Protein AF-A0A812Y2G3-F1 (afdb_monomer)

Secondary structure (DSSP, 8-state):
---------------------------------PPPS-PPPHHHHHHHHHHHTT--S-S-EEEE-------EEP-EETTEEPPEEEEEEETTEEEEEEEEE---S-TT-SEE-----GGGPEEE----SEEEEEEEETTS-EEEEEEEETT-TTTTS-EEEEEBSSTT-SS-SEEEEEEEEEPPPP----PPPP---------------------------------------PPPP----PPPPPPPPPPTT-----SEEEEEEEEEEEEEP-TT-EEEEEEEETTEEEEE---EEPPTT-SEEEEE-GGGGEEEEE---SEEEEEEEETTS-EEEEEEEETT-TTTTS-EEEEEE-TTSSEEEEEEEEEEEE-----------------------------------------------PPPPPPPPPP-HHHHHHTT-------B---EEEEE-SSS-EEEEEE---TT----EEEEE-TT-EEEE---SBS--EEEEEETTTEEEEEETT-EEEEEEPTT--TT-TT-EEEEEEEPPPPP---TTTT-TT-EEEEPP-GGGHHHHHHHHHHHHHTTGGG-TT-EEEEETHHHHHHHHHHHT--THHHHHHHHHHHHHHHH-GGGGGGHHHHHHHHHHTT--TTGGGSHHHHTT-EEEEEEEE---STTHHHHHHHH-EEEEE---SSHHHHHHHHHHHT--GGG---EEEE-TT--EEEEEEGGGT-SS--SSSS-EEE--S-GGG-TTS-S-SPPSB--SS---GGGGTS---HHHHHHHHHHHHHHHHHHHHHHHHHHHHHHHHHHTT-------PPP-----S----HHHHHHHHHS--SHHHHHTHHHHTGGGSPPEEEEEEEEEEEEEEE-TTS-EE-----S-TT-EEEEEEESSEEEEE--TT-------THHHHHHHHHHHHTT----S-----SSGGGTTTT-SEEEEEGGGEEEEEE-TT-TT--SS-GGGEEEEEESSEEEEEE-SSHHHHHHHHHHHHHHHHHHHTT-HHHHHHGGGS-----

Sequence (1039 aa):
MASNMTLPGGSLRSNQGPGPSFAGSGHLRSLSGLPSDGEESPEAMAHWQTMVDSGWITDQVQASEAVSHFRLPREFRDGRPLRYNLLASDEEKVLGKLEKLGGKAPAQEKKETFSLSEEGMLRLATRSVGILIELQYEDGRRIARCSLSRMDPRSAKPNTYSCWENEGSDVPICGVELTIFEGAQELEKTTLPEKAAASSSSSPRGPPADFPPGAGQSQSQPRREPTSQDISFDPPPLARSGVPPPPPLPTPGMPALGREVAVKVSRLLDVPSRPQKNYVVRVLDSLGQLAATPEVPSEASAAASTVHLGPEGDLALRTESPLLTLRVEFSDGLLIGSCQIYRPDPRSEKMSQYLLTDAAGGSADCGVELQVLEAVKASRHMGGNLPAGSRVVEHPAAASATVTARSDTFGWAWMGCSSSNGLAPAKPVKPVTGLRKHAGVHDLRRCHHGGVQLQNHTKDDLQVRFAEPNLLGGSLQVLELPAGESLTFDPGESWNFDFHLSVNEKLRAHVVRGGSYIVKRSDGATAADTASLSLETLSLPTRETSDKLANLKGLSFSFSASGWLVIYQLGVAECLQNHGIAKNPYARVSGASGGALAACIMMYGADPRKPLEVLLQSAQILHARPEKAFLLRKFVLKAMQEILQDGSFQHPVFESRRLEIGVSSTQNKGPGRFINMMLNGREHRLKNFSSTADVAVALLASSTCGISGLPFTFHDEDGEERQVADGAFKNFLPTLDENSITVKPFCAGVDVLKLTGQRADIGPSEFVPGSFGVFPPPRTLLQHLYELGYRDTETWLQLHLEERLKDVAKTESASEAAEADLPPVAFSCENDGMLWHKEVLQRVPVKWADMLNSRNFLADKTPQIRRQGMLELSDLSFVGPDGQTAEAAPWEVTGVARWMVLTELDMRWQESEKEHADPSHDEDQQRVEWMIQELQVPSASAGSKQGSQEAFLRRLTCGRVHLSWISDAYIDEYCRRCSVDTPERHFVVSTVNYSLTLRAASHEDAIAWTTALQDAIAETRDYDPEAKSKSKGSTIDKE

Nearest PDB structures (foldseek):
  3m7f-assembly1_B  TM=6.420E-01  e=1.144E-03  Mus musculus
  2lul-assembly1_A  TM=6.593E-01  e=5.193E-02  Homo sapiens
  2wxl-assembly1_A  TM=4.213E-01  e=1.092E-01  Mus musculus
  8viy-assembly1_A  TM=3.555E-01  e=3.959E-01  Homo sapiens
  6iic-assembly1_A  TM=1.538E-01  e=3.681E+00  Mud crab virus

Radius of gyration: 40.02 Å; Cα contacts (8 Å, |Δi|>4): 1739; chains: 1; bounding box: 131×88×137 Å

pLDDT: mean 71.49, std 24.38, range [22.11, 98.38]

Solvent-accessible surface area (backbone atoms only — not comparable to full-atom values): 62118 Å² total; per-residue (Å²): 140,86,80,83,88,84,87,89,85,89,83,90,84,88,84,89,82,86,86,86,87,85,89,85,89,82,78,94,72,90,77,92,76,80,83,79,87,88,81,80,63,71,64,60,57,52,53,50,48,61,60,63,69,72,69,90,77,75,67,41,40,37,36,46,85,48,77,87,90,48,62,41,85,61,53,69,57,98,90,37,62,57,25,30,24,45,36,32,24,41,102,88,44,82,51,38,75,49,73,68,41,74,66,80,78,66,93,86,54,67,48,52,68,75,79,64,62,88,91,58,55,50,64,32,72,57,85,65,59,50,42,34,40,38,37,22,37,67,87,67,51,76,61,29,35,36,79,40,55,74,83,44,86,64,31,80,39,66,36,78,43,64,16,16,76,48,96,89,55,95,62,64,72,41,58,51,55,39,17,46,44,78,58,80,84,82,78,76,85,77,82,80,85,91,86,86,90,87,90,82,90,84,90,92,87,86,89,84,86,82,88,88,91,86,87,90,87,86,86,85,87,86,90,87,86,89,88,86,83,88,81,91,75,86,81,80,81,85,77,75,82,81,74,78,80,78,79,81,76,87,62,94,83,68,79,84,74,42,54,40,37,34,41,36,34,50,31,39,34,45,39,72,46,46,81,99,39,25,38,30,46,34,37,26,44,94,89,44,81,63,44,64,38,67,78,41,83,44,67,80,83,47,76,47,42,70,45,76,41,63,77,59,23,58,43,73,38,76,48,78,64,61,48,37,37,42,36,37,23,35,70,87,67,52,74,57,23,31,39,80,46,50,66,89,38,80,59,34,69,34,84,35,81,42,69,21,24,27,98,87,70,46,79,41,80,25,32,37,30,29,26,41,43,69,52,72,80,75,76,93,81,85,83,81,89,86,85,92,83,86,82,90,87,82,89,88,92,77,88,85,89,86,89,86,86,87,81,88,81,86,90,79,88,89,87,87,86,86,88,87,81,89,80,77,86,83,78,86,80,81,80,82,62,64,63,40,57,57,30,57,30,56,76,74,89,53,71,38,74,63,30,31,37,42,32,30,70,37,92,53,69,38,49,36,31,42,26,42,72,52,96,82,65,44,78,72,48,78,45,82,42,48,50,68,39,72,44,72,54,61,79,54,80,32,75,66,57,45,28,36,38,30,40,70,84,63,36,72,48,63,48,42,40,50,17,30,32,38,37,35,64,45,89,90,60,54,97,82,47,76,80,39,54,42,79,47,79,76,40,68,49,82,77,79,68,46,66,83,41,29,80,46,73,80,39,36,36,14,19,16,38,30,50,54,33,23,44,20,43,30,17,32,23,47,39,44,39,36,24,20,39,33,48,18,39,50,45,35,36,23,6,3,15,29,14,25,50,24,47,48,37,23,46,69,62,46,71,46,65,54,33,45,52,50,50,47,52,48,40,52,52,30,76,77,35,65,85,51,51,51,38,41,48,46,50,56,51,53,29,42,62,68,66,56,29,39,53,51,34,71,32,55,44,40,68,68,48,23,44,32,40,28,23,19,31,30,77,67,84,59,90,62,44,70,62,45,36,57,72,71,30,38,69,42,70,50,37,80,57,96,36,33,29,48,53,53,47,49,45,52,30,8,44,18,52,67,62,25,29,66,68,46,73,43,66,50,96,88,64,48,74,29,38,32,19,19,2,52,65,58,36,31,57,38,62,86,57,96,75,34,47,28,38,30,69,54,32,63,45,69,49,89,75,65,70,70,66,74,79,49,76,33,43,46,58,51,92,49,66,70,63,33,30,80,48,63,65,61,64,55,56,46,55,46,37,20,54,50,24,23,49,38,38,52,52,41,55,75,74,42,44,74,58,52,54,57,49,42,56,53,54,49,76,75,40,91,78,71,77,75,88,46,71,74,61,78,79,79,72,92,40,86,45,67,60,35,55,61,53,32,65,35,66,43,65,56,49,64,73,43,43,79,45,49,88,49,46,54,74,80,41,61,68,57,72,71,44,70,49,62,36,25,42,63,46,75,38,44,33,37,97,84,70,47,65,53,85,55,78,85,71,93,64,60,75,60,60,26,42,33,40,31,34,70,55,32,41,33,39,33,54,66,87,85,74,82,76,79,99,81,66,78,72,56,59,63,49,52,61,56,53,62,63,68,75,74,63,76,88,77,73,95,73,89,76,91,85,72,73,91,60,71,82,80,73,70,57,54,52,76,47,52,36,88,53,42,72,47,49,42,73,34,87,70,47,87,81,60,87,71,87,66,43,58,19,27,24,35,43,27,35,79,54,38,35,37,32,36,32,34,89,36,42,71,49,20,51,56,48,29,51,50,48,44,54,36,33,50,59,55,60,75,59,45,67,62,61,63,55,61,62,73,72,73,82,90,79,90,133

Foldseek 3Di:
DDDDDDDDDDDDDDDDDDDDDDDDDDDDDDDDDDDPDDDDDVVVVVVVVVVVVPDDDDFKKKKDDDDDDKWAFWDDDPNFTFFKKKWKDDPPDTFWIDPRHDGDDDPVRRTDDDGDPPSPMTMGGDPDQKIKIWMATNVRHTRWIFIDGPPPPVQQDWDWTFTPSDPPDPDGNIIDTIHMDDDDDDDDPDDDDDDDDDDDDDDDDDDDDDDDDDDDDDDDDDDDDDDDDDDDDDDDDDDDDDDPDDPDDDDPPDDQFAQKKKKAWFKKFFFAADPPWFKKKWKAAPVGTFDIFPGHDGDPPDRTDIGGCPCSRTDIGGDRGQKMKMFIAIPVRHTLFIDIDRNPPPQQQDFHKDFGAHPVRHGSVIIITIHMDTPDPDDPDDDDDDDDDDDDDDDDDDDDDDDDDDDDDDDDDDDDDDDDDDDDDDDDDDDDPPVCVLLQQDQPPFWDFAWEKEFEQEQAKKFKWWWAPPPVIHDIDTDIAGHGGMDTGTPDGDSGQKTWIAIPNQDTFITGGQWHKYKDFDPPDDPVPPNRIDIDTPDDHDQQAACQQQEAAPAEAWEFQFALLLLLLLLLLVLCVSNRNLQYLHYAYEYFASRLVSRLCSNLSHNSVQLLVLSLVVQVVCVVPVLCLLQLLVSLLNSCLRRDFKCSCVFLCQVVQRYWYKKWKDLDPDPPVVVCSLPPTEIDTARHDPTSLRSSLSNSLRNADDSPADWAWDQGPVRRTITIHHNLSHDRIDGPDPLYQYADARRPSVPPPCSNPDDGLQYASDHDDSCCSSRPDHSSVSVVSSNRSNVSSVSSCVPPVVVSSVVSVVVCVVPVPRDDRGDGRDDDDPGRDDLSSVVNVQRDPSDRVCRVVNVCSNVVRDFDFLDKDKKWFAFKWWQDLVRDTDPDPGQPRGDQIWIWTDTLWKIKTARDPPDDDDPDDPPVVVVVVVVVVVVPDDDDDDDDDDDPPNCPPVDCRMDMDTLLQFPAKAQCPCPPPCPDDPSLQWMWTDGSTMIIIMGDPGNVRSVSVRVSSHVSSVVVVVPPVVVVVVVVVPDPDDD

Mean predicted aligned error: 20.62 Å

Structure (mmCIF, N/CA/C/O backbone):
data_AF-A0A812Y2G3-F1
#
_entry.id   AF-A0A812Y2G3-F1
#
loop_
_atom_site.group_PDB
_atom_site.id
_atom_site.type_symbol
_atom_site.label_atom_id
_atom_site.label_alt_id
_atom_site.label_comp_id
_atom_site.label_asym_id
_atom_site.label_entity_id
_atom_site.label_seq_id
_atom_site.pdbx_PDB_ins_code
_atom_site.Cartn_x
_atom_site.Cartn_y
_atom_site.Cartn_z
_atom_site.occupancy
_atom_site.B_iso_or_equiv
_atom_site.auth_seq_id
_atom_site.auth_comp_id
_atom_site.auth_asym_id
_atom_site.auth_atom_id
_atom_site.pdbx_PDB_model_num
ATOM 1 N N . MET A 1 1 ? 66.553 4.501 -50.696 1.00 28.11 1 MET A N 1
ATOM 2 C CA . MET A 1 1 ? 67.017 5.139 -49.443 1.00 28.11 1 MET A CA 1
ATOM 3 C C . MET A 1 1 ? 65.821 5.166 -48.487 1.00 28.11 1 MET A C 1
ATOM 5 O O . MET A 1 1 ? 64.801 5.648 -48.950 1.00 28.11 1 MET A O 1
ATOM 9 N N . ALA A 1 2 ? 65.807 4.699 -47.231 1.00 25.72 2 ALA A N 1
ATOM 10 C CA . ALA A 1 2 ? 66.611 3.717 -46.469 1.00 25.72 2 ALA A CA 1
ATOM 11 C C . ALA A 1 2 ? 65.936 3.497 -45.074 1.00 25.72 2 ALA A C 1
ATOM 13 O O . ALA A 1 2 ? 65.321 4.442 -44.596 1.00 25.72 2 ALA A O 1
ATOM 14 N N . SER A 1 3 ? 66.018 2.381 -44.327 1.00 26.11 3 SER A N 1
ATOM 15 C CA . SER A 1 3 ? 66.330 0.965 -44.632 1.00 26.11 3 SER A CA 1
ATOM 16 C C . SER A 1 3 ? 65.975 0.038 -43.434 1.00 26.11 3 SER A C 1
ATOM 18 O O . SER A 1 3 ? 66.419 0.309 -42.330 1.00 26.11 3 SER A O 1
ATOM 20 N N . ASN A 1 4 ? 65.314 -1.099 -43.706 1.00 28.75 4 ASN A N 1
ATOM 21 C CA . ASN A 1 4 ? 65.463 -2.439 -43.077 1.00 28.75 4 ASN A CA 1
ATOM 22 C C . ASN A 1 4 ? 65.280 -2.738 -41.556 1.00 28.75 4 ASN A C 1
ATOM 24 O O . ASN A 1 4 ? 66.060 -2.275 -40.739 1.00 28.75 4 ASN A O 1
ATOM 28 N N . MET A 1 5 ? 64.431 -3.763 -41.295 1.00 27.11 5 MET A N 1
ATOM 29 C CA . MET A 1 5 ? 64.665 -5.013 -40.499 1.00 27.11 5 MET A CA 1
ATOM 30 C C . MET A 1 5 ? 64.991 -4.928 -38.971 1.00 27.11 5 MET A C 1
ATOM 32 O O . MET A 1 5 ? 65.510 -3.934 -38.497 1.00 27.11 5 MET A O 1
ATOM 36 N N . THR A 1 6 ? 64.727 -5.926 -38.098 1.00 26.45 6 THR A N 1
ATOM 37 C CA . THR A 1 6 ? 64.515 -7.394 -38.267 1.00 26.45 6 THR A CA 1
ATOM 38 C C . THR A 1 6 ? 63.736 -8.034 -37.084 1.00 26.45 6 THR A C 1
ATOM 40 O O . THR A 1 6 ? 63.792 -7.518 -35.972 1.00 26.45 6 THR A O 1
ATOM 43 N N . LEU A 1 7 ? 63.101 -9.202 -37.298 1.00 28.27 7 LEU A N 1
ATOM 44 C CA . LEU A 1 7 ? 62.698 -10.200 -36.266 1.00 28.27 7 LEU A CA 1
ATOM 45 C C . LEU A 1 7 ? 63.877 -11.171 -35.959 1.00 28.27 7 LEU A C 1
ATOM 47 O O . LEU A 1 7 ? 64.835 -11.161 -36.736 1.00 28.27 7 LEU A O 1
ATOM 51 N N . PRO A 1 8 ? 63.880 -11.991 -34.876 1.00 41.44 8 PRO A N 1
ATOM 52 C CA . PRO A 1 8 ? 63.170 -13.298 -34.790 1.00 41.44 8 PRO A CA 1
ATOM 53 C C . PRO A 1 8 ? 62.619 -13.591 -33.362 1.00 41.44 8 PRO A C 1
ATOM 55 O O . PRO A 1 8 ? 62.799 -12.781 -32.464 1.00 41.44 8 PRO A O 1
ATOM 58 N N . GLY A 1 9 ? 61.951 -14.699 -33.011 1.00 25.53 9 GLY A N 1
ATOM 59 C CA . GLY A 1 9 ? 61.495 -15.921 -33.696 1.00 25.53 9 GLY A CA 1
ATOM 60 C C . GLY A 1 9 ? 60.770 -16.825 -32.667 1.00 25.53 9 GLY A C 1
ATOM 61 O O . GLY A 1 9 ? 60.951 -16.636 -31.466 1.00 25.53 9 GLY A O 1
ATOM 62 N N . GLY A 1 10 ? 59.916 -17.765 -33.092 1.00 26.86 10 GLY A N 1
ATOM 63 C CA . GLY A 1 10 ? 59.042 -18.531 -32.176 1.00 26.86 10 GLY A CA 1
ATOM 64 C C . GLY A 1 10 ? 59.493 -19.965 -31.859 1.00 26.86 10 GLY A C 1
ATOM 65 O O . GLY A 1 10 ? 60.416 -20.484 -32.482 1.00 26.86 10 GLY A O 1
ATOM 66 N N . SER A 1 11 ? 58.780 -20.638 -30.943 1.00 24.83 11 SER A N 1
ATOM 67 C CA . SER A 1 11 ? 58.643 -22.107 -30.930 1.00 24.83 11 SER A CA 1
ATOM 68 C C . SER A 1 11 ? 57.470 -22.574 -30.056 1.00 24.83 11 SER A C 1
ATOM 70 O O . SER A 1 11 ? 57.338 -22.163 -28.905 1.00 24.83 11 SER A O 1
ATOM 72 N N . LEU A 1 12 ? 56.643 -23.472 -30.597 1.00 29.66 12 LEU A N 1
ATOM 73 C CA . LEU A 1 12 ? 55.655 -24.259 -29.854 1.00 29.66 12 LEU A CA 1
ATOM 74 C C . LEU A 1 12 ? 56.338 -25.435 -29.138 1.00 29.66 12 LEU A C 1
ATOM 76 O O . LEU A 1 12 ? 57.227 -26.071 -29.705 1.00 29.66 12 LEU A O 1
ATOM 80 N N . ARG A 1 13 ? 55.819 -25.843 -27.973 1.00 26.48 13 ARG A N 1
ATOM 81 C CA . ARG A 1 13 ? 55.908 -27.243 -27.528 1.00 26.48 13 ARG A CA 1
ATOM 82 C C . ARG A 1 13 ? 54.619 -27.712 -26.862 1.00 26.48 13 ARG A C 1
ATOM 84 O O . ARG A 1 13 ? 54.097 -27.081 -25.953 1.00 26.48 13 ARG A O 1
ATOM 91 N N . SER A 1 14 ? 54.148 -28.852 -27.347 1.00 30.80 14 SER A N 1
ATOM 92 C CA . SER A 1 14 ? 53.032 -29.643 -26.835 1.00 30.80 14 SER A CA 1
ATOM 93 C C . SER A 1 14 ? 53.372 -30.360 -25.530 1.00 30.80 14 SER A C 1
ATOM 95 O O . SER A 1 14 ? 54.522 -30.755 -25.339 1.00 30.80 14 SER A O 1
ATOM 97 N N . ASN A 1 15 ? 52.350 -30.719 -24.750 1.00 27.67 15 ASN A N 1
ATOM 98 C CA . ASN A 1 15 ? 52.374 -31.989 -24.026 1.00 27.67 15 ASN A CA 1
ATOM 99 C C . ASN A 1 15 ? 50.975 -32.622 -23.978 1.00 27.67 15 ASN A C 1
ATOM 101 O O . ASN A 1 15 ? 49.991 -31.942 -23.703 1.00 27.67 15 ASN A O 1
ATOM 105 N N . GLN A 1 16 ? 50.906 -33.918 -24.282 1.00 32.81 16 GLN A N 1
ATOM 106 C CA . GLN A 1 16 ? 49.698 -34.742 -24.191 1.00 32.81 16 GLN A CA 1
ATOM 107 C C . GLN A 1 16 ? 49.654 -35.461 -22.833 1.00 32.81 16 GLN A C 1
ATOM 109 O O . GLN A 1 16 ? 50.697 -35.788 -22.271 1.00 32.81 16 GLN A O 1
ATOM 114 N N . GLY A 1 17 ? 48.452 -35.768 -22.344 1.00 27.02 17 GLY A N 1
ATOM 115 C CA . GLY A 1 17 ? 48.201 -36.622 -21.178 1.00 27.02 17 GLY A CA 1
ATOM 116 C C . GLY A 1 17 ? 46.750 -37.127 -21.225 1.00 27.02 17 GLY A C 1
ATOM 117 O O . GLY A 1 17 ? 45.892 -36.368 -21.675 1.00 27.02 17 GLY A O 1
ATOM 118 N N . PRO A 1 18 ? 46.462 -38.400 -20.892 1.00 42.81 18 PRO A N 1
ATOM 119 C CA . PRO A 1 18 ? 45.336 -39.110 -21.505 1.00 42.81 18 PRO A CA 1
ATOM 120 C C . PRO A 1 18 ? 44.033 -39.066 -20.693 1.00 42.81 18 PRO A C 1
ATOM 122 O O . PRO A 1 18 ? 44.050 -39.011 -19.466 1.00 42.81 18 PRO A O 1
ATOM 125 N N . GLY A 1 19 ? 42.901 -39.189 -21.390 1.00 28.70 19 GLY A N 1
ATOM 126 C CA . GLY A 1 19 ? 41.612 -39.541 -20.781 1.00 28.70 19 GLY A CA 1
ATOM 127 C C . GLY A 1 19 ? 41.306 -41.044 -20.886 1.00 28.70 19 GLY A C 1
ATOM 128 O O . GLY A 1 19 ? 42.082 -41.787 -21.491 1.00 28.70 19 GLY A O 1
ATOM 129 N N . PRO A 1 20 ? 40.155 -41.498 -20.364 1.00 37.38 20 PRO A N 1
ATOM 130 C CA . PRO A 1 20 ? 39.558 -42.780 -20.715 1.00 37.38 20 PRO A CA 1
ATOM 131 C C . PRO A 1 20 ? 38.301 -42.601 -21.583 1.00 37.38 20 PRO A C 1
ATOM 133 O O . PRO A 1 20 ? 37.438 -41.768 -21.311 1.00 37.38 20 PRO A O 1
ATOM 136 N N . SER A 1 21 ? 38.180 -43.423 -22.620 1.00 30.00 21 SER A N 1
ATOM 137 C CA . SER A 1 21 ? 36.976 -43.563 -23.438 1.00 30.00 21 SER A CA 1
ATOM 138 C C . SER A 1 21 ? 36.072 -44.671 -22.896 1.00 30.00 21 SER A C 1
ATOM 140 O O . SER A 1 21 ? 36.566 -45.715 -22.481 1.00 30.00 21 SER A O 1
ATOM 142 N N . PHE A 1 22 ? 34.751 -44.505 -23.001 1.00 26.36 22 PHE A N 1
ATOM 143 C CA . PHE A 1 22 ? 33.840 -45.639 -23.184 1.00 26.36 22 PHE A CA 1
ATOM 144 C C . PHE A 1 22 ? 32.648 -45.241 -24.060 1.00 26.36 22 PHE A C 1
ATOM 146 O O . PHE A 1 22 ? 32.185 -44.103 -24.024 1.00 26.36 22 PHE A O 1
ATOM 153 N N . ALA A 1 23 ? 32.207 -46.175 -24.902 1.00 28.84 23 ALA A N 1
ATOM 154 C CA . ALA A 1 23 ? 31.189 -45.953 -25.924 1.00 28.84 23 ALA A CA 1
ATOM 155 C C . ALA A 1 23 ? 29.782 -46.347 -25.443 1.00 28.84 23 ALA A C 1
ATOM 157 O O . ALA A 1 23 ? 29.634 -47.253 -24.626 1.00 28.84 23 ALA A O 1
ATOM 158 N N . GLY A 1 24 ? 28.753 -45.719 -26.018 1.00 24.69 24 GLY A N 1
ATOM 159 C CA . GLY A 1 24 ? 27.349 -46.042 -25.759 1.00 24.69 24 GLY A CA 1
ATOM 160 C C . GLY A 1 24 ? 26.432 -45.487 -26.848 1.00 24.69 24 GLY A C 1
ATOM 161 O O . GLY A 1 24 ? 26.011 -44.339 -26.793 1.00 24.69 24 GLY A O 1
ATOM 162 N N . SER A 1 25 ? 26.144 -46.297 -27.863 1.00 27.06 25 SER A N 1
ATOM 163 C CA . SER A 1 25 ? 25.192 -45.984 -28.934 1.00 27.06 25 SER A CA 1
ATOM 164 C C . SER A 1 25 ? 23.751 -46.314 -28.531 1.00 27.06 25 SER A C 1
ATOM 166 O O . SER A 1 25 ? 23.530 -47.409 -28.015 1.00 27.06 25 SER A O 1
ATOM 168 N N . GLY A 1 26 ? 22.764 -45.498 -28.920 1.00 25.28 26 GLY A N 1
ATOM 169 C CA . GLY A 1 26 ? 21.404 -46.018 -29.140 1.00 25.28 26 GLY A CA 1
ATOM 170 C C . GLY A 1 26 ? 20.220 -45.092 -28.843 1.00 25.28 26 GLY A C 1
ATOM 171 O O . GLY A 1 26 ? 20.008 -44.678 -27.715 1.00 25.28 26 GLY A O 1
ATOM 172 N N . HIS A 1 27 ? 19.384 -44.920 -29.871 1.00 26.22 27 HIS A N 1
ATOM 173 C CA . HIS A 1 27 ? 17.954 -44.578 -29.827 1.00 26.22 27 HIS A CA 1
ATOM 174 C C . HIS A 1 27 ? 17.479 -43.234 -29.246 1.00 26.22 27 HIS A C 1
ATOM 176 O O . HIS A 1 27 ? 17.047 -43.115 -28.103 1.00 26.22 27 HIS A O 1
ATOM 182 N N . LEU A 1 28 ? 17.287 -42.300 -30.184 1.00 28.47 28 LEU A N 1
ATOM 183 C CA . LEU A 1 28 ? 16.107 -41.433 -30.228 1.00 28.47 28 LEU A CA 1
ATOM 184 C C . LEU A 1 28 ? 14.812 -42.216 -29.926 1.00 28.47 28 LEU A C 1
ATOM 186 O O . LEU A 1 28 ? 14.434 -43.116 -30.681 1.00 28.47 28 LEU A O 1
ATOM 190 N N . ARG A 1 29 ? 14.074 -41.788 -28.899 1.00 25.73 29 ARG A N 1
ATOM 191 C CA . ARG A 1 29 ? 12.610 -41.887 -28.864 1.00 25.73 29 ARG A CA 1
ATOM 192 C C . ARG A 1 29 ? 12.023 -40.520 -28.548 1.00 25.73 29 ARG A C 1
ATOM 194 O O . ARG A 1 29 ? 12.370 -39.904 -27.548 1.00 25.73 29 ARG A O 1
ATOM 201 N N . SER A 1 30 ? 11.121 -40.088 -29.421 1.00 32.25 30 SER A N 1
ATOM 202 C CA . SER A 1 30 ? 10.208 -38.977 -29.173 1.00 32.25 30 SER A CA 1
ATOM 203 C C . SER A 1 30 ? 9.367 -39.263 -27.924 1.00 32.25 30 SER A C 1
ATOM 205 O O . SER A 1 30 ? 8.756 -40.329 -27.828 1.00 32.25 30 SER A O 1
ATOM 207 N N . LEU A 1 31 ? 9.323 -38.300 -27.002 1.00 25.03 31 LEU A N 1
ATOM 208 C CA . LEU A 1 31 ? 8.276 -38.175 -25.992 1.00 25.03 31 LEU A CA 1
ATOM 209 C C . LEU A 1 31 ? 7.763 -36.734 -25.992 1.00 25.03 31 LEU A C 1
ATOM 211 O O . LEU A 1 31 ? 8.227 -35.869 -25.255 1.00 25.03 31 LEU A O 1
ATOM 215 N N . SER A 1 32 ? 6.785 -36.490 -26.858 1.00 29.38 32 SER A N 1
ATOM 216 C CA . SER A 1 32 ? 5.871 -35.356 -26.755 1.00 29.38 32 SER A CA 1
ATOM 217 C C . SER A 1 32 ? 5.015 -35.505 -25.492 1.00 29.38 32 SER A C 1
ATOM 219 O O . SER A 1 32 ? 4.215 -36.438 -25.413 1.00 29.38 32 SER A O 1
ATOM 221 N N . GLY A 1 33 ? 5.166 -34.603 -24.519 1.00 31.67 33 GLY A N 1
ATOM 222 C CA . GLY A 1 33 ? 4.388 -34.657 -23.277 1.00 31.67 33 GLY A CA 1
ATOM 223 C C . GLY A 1 33 ? 4.971 -33.830 -22.133 1.00 31.67 33 GLY A C 1
ATOM 224 O O . GLY A 1 33 ? 5.277 -34.385 -21.084 1.00 31.67 33 GLY A O 1
ATOM 225 N N . LEU A 1 34 ? 5.129 -32.517 -22.325 1.00 28.27 34 LEU A N 1
ATOM 226 C CA . LEU A 1 34 ? 5.376 -31.596 -21.210 1.00 28.27 34 LEU A CA 1
ATOM 227 C C . LEU A 1 34 ? 4.038 -31.237 -20.536 1.00 28.27 34 LEU A C 1
ATOM 229 O O . LEU A 1 34 ? 3.119 -30.820 -21.248 1.00 28.27 34 LEU A O 1
ATOM 233 N N . PRO A 1 35 ? 3.904 -31.357 -19.202 1.00 27.69 35 PRO A N 1
ATOM 234 C CA . PRO A 1 35 ? 2.766 -30.800 -18.481 1.00 27.69 35 PRO A CA 1
ATOM 235 C C . PRO A 1 35 ? 2.816 -29.269 -18.514 1.00 27.69 35 PRO A C 1
ATOM 237 O O . PRO A 1 35 ? 3.876 -28.666 -18.349 1.00 27.69 35 PRO A O 1
ATOM 240 N N . SER A 1 36 ? 1.662 -28.632 -18.695 1.00 33.47 36 SER A N 1
ATOM 241 C CA . SER A 1 36 ? 1.515 -27.184 -18.538 1.00 33.47 36 SER A CA 1
ATOM 242 C C . SER A 1 36 ? 1.554 -26.779 -17.061 1.00 33.47 36 SER A C 1
ATOM 244 O O . SER A 1 36 ? 0.798 -27.346 -16.278 1.00 33.47 36 SER A O 1
ATOM 246 N N . ASP A 1 37 ? 2.366 -25.768 -16.738 1.00 34.53 37 ASP A N 1
ATOM 247 C CA . ASP A 1 37 ? 2.321 -24.904 -15.543 1.00 34.53 37 ASP A CA 1
ATOM 248 C C . ASP A 1 37 ? 1.848 -25.529 -14.209 1.00 34.53 37 ASP A C 1
ATOM 250 O O . ASP A 1 37 ? 0.650 -25.583 -13.929 1.00 34.53 37 ASP A O 1
ATOM 254 N N . GLY A 1 38 ? 2.776 -25.835 -13.290 1.00 39.25 38 GLY A N 1
ATOM 255 C CA . GLY A 1 38 ? 2.371 -26.036 -11.890 1.00 39.25 38 GLY A CA 1
ATOM 256 C C . GLY A 1 38 ? 3.443 -26.431 -10.877 1.00 39.25 38 GLY A C 1
ATOM 257 O O . GLY A 1 38 ? 3.430 -25.899 -9.768 1.00 39.25 38 GLY A O 1
ATOM 258 N N . GLU A 1 39 ? 4.350 -27.342 -11.230 1.00 35.03 39 GLU A N 1
ATOM 259 C CA . GLU A 1 39 ? 5.237 -27.992 -10.252 1.00 35.03 39 GLU A CA 1
ATOM 260 C C . GLU A 1 39 ? 6.662 -27.417 -10.270 1.00 35.03 39 GLU A C 1
ATOM 262 O O . GLU A 1 39 ? 7.244 -27.165 -11.327 1.00 35.03 39 GLU A O 1
ATOM 267 N N . GLU A 1 40 ? 7.215 -27.169 -9.080 1.00 49.25 40 GLU A N 1
ATOM 268 C CA . GLU A 1 40 ? 8.582 -26.670 -8.898 1.00 49.25 40 GLU A CA 1
ATOM 269 C C . GLU A 1 40 ? 9.596 -27.825 -9.004 1.00 49.25 40 GLU A C 1
ATOM 271 O O . GLU A 1 40 ? 9.302 -28.954 -8.614 1.00 49.25 40 GLU A O 1
ATOM 276 N N . SER A 1 41 ? 10.798 -27.560 -9.538 1.00 46.38 41 SER A N 1
ATOM 277 C CA . SER A 1 41 ? 11.819 -28.608 -9.711 1.00 46.38 41 SER A CA 1
ATOM 278 C C . SER A 1 41 ? 12.230 -29.217 -8.357 1.00 46.38 41 SER A C 1
ATOM 280 O O . SER A 1 41 ? 12.563 -28.458 -7.439 1.00 46.38 41 SER A O 1
ATOM 282 N N . PRO A 1 42 ? 12.337 -30.558 -8.240 1.00 45.66 42 PRO A N 1
ATOM 283 C CA . PRO A 1 42 ? 12.926 -31.230 -7.076 1.00 45.66 42 PRO A CA 1
ATOM 284 C C . PRO A 1 42 ? 14.324 -30.715 -6.690 1.00 45.66 42 PRO A C 1
ATOM 286 O O . PRO A 1 42 ? 14.736 -30.816 -5.535 1.00 45.66 42 PRO A O 1
ATOM 289 N N . GLU A 1 43 ? 15.058 -30.119 -7.632 1.00 41.34 43 GLU A N 1
ATOM 290 C CA . GLU A 1 43 ? 16.387 -29.541 -7.406 1.00 41.34 43 GLU A CA 1
ATOM 291 C C . GLU A 1 43 ? 16.335 -28.286 -6.517 1.00 41.34 43 GLU A C 1
ATOM 293 O O . GLU A 1 43 ? 17.257 -28.046 -5.735 1.00 41.34 43 GLU A O 1
ATOM 298 N N . ALA A 1 44 ? 15.241 -27.514 -6.568 1.00 42.16 44 ALA A N 1
ATOM 299 C CA . ALA A 1 44 ? 15.035 -26.371 -5.676 1.00 42.16 44 ALA A CA 1
ATOM 300 C C . ALA A 1 44 ? 14.829 -26.828 -4.220 1.00 42.16 44 ALA A C 1
ATOM 302 O O . ALA A 1 44 ? 15.390 -26.230 -3.299 1.00 42.16 44 ALA A O 1
ATOM 303 N N . MET A 1 45 ? 14.113 -27.942 -4.020 1.00 44.53 45 MET A N 1
ATOM 304 C CA . MET A 1 45 ? 13.943 -28.578 -2.707 1.00 44.53 45 MET A CA 1
ATOM 305 C C . MET A 1 45 ? 15.262 -29.162 -2.174 1.00 44.53 45 MET A C 1
ATOM 307 O O . MET A 1 45 ? 15.576 -29.007 -0.995 1.00 44.53 45 MET A O 1
ATOM 311 N N . ALA A 1 46 ? 16.094 -29.755 -3.037 1.00 46.44 46 ALA A N 1
ATOM 312 C CA . ALA A 1 46 ? 17.422 -30.243 -2.650 1.00 46.44 46 ALA A CA 1
ATOM 313 C C . ALA A 1 46 ? 18.385 -29.107 -2.238 1.00 46.44 46 ALA A C 1
ATOM 315 O O . ALA A 1 46 ? 19.182 -29.258 -1.305 1.00 46.44 46 ALA A O 1
ATOM 316 N N . HIS A 1 47 ? 18.301 -27.941 -2.889 1.00 41.50 47 HIS A N 1
ATOM 317 C CA . HIS A 1 47 ? 19.099 -26.773 -2.504 1.00 41.50 47 HIS A CA 1
ATOM 318 C C . HIS A 1 47 ? 18.630 -26.162 -1.172 1.00 41.50 47 HIS A C 1
ATOM 320 O O . HIS A 1 47 ? 19.459 -25.780 -0.345 1.00 41.50 47 HIS A O 1
ATOM 326 N N . TRP A 1 48 ? 17.314 -26.142 -0.924 1.00 42.16 48 TRP A N 1
ATOM 327 C CA . TRP A 1 48 ? 16.739 -25.779 0.375 1.00 42.16 48 TRP A CA 1
ATOM 328 C C . TRP A 1 48 ? 17.247 -26.700 1.495 1.00 42.16 48 TRP A C 1
ATOM 330 O O . TRP A 1 48 ? 17.742 -26.203 2.508 1.00 42.16 48 TRP A O 1
ATOM 340 N N . GLN A 1 49 ? 17.245 -28.021 1.275 1.00 43.16 49 GLN A N 1
ATOM 341 C CA . GLN A 1 49 ? 17.786 -28.998 2.227 1.00 43.16 49 GLN A CA 1
ATOM 342 C C . GLN A 1 49 ? 19.255 -28.700 2.573 1.00 43.16 49 GLN A C 1
ATOM 344 O O . GLN A 1 49 ? 19.619 -28.638 3.744 1.00 43.16 49 GLN A O 1
ATOM 349 N N . THR A 1 50 ? 20.073 -28.380 1.564 1.00 45.22 50 THR A N 1
ATOM 350 C CA . THR A 1 50 ? 21.499 -28.043 1.744 1.00 45.22 50 THR A CA 1
ATOM 351 C C . THR A 1 50 ? 21.713 -26.790 2.614 1.00 45.22 50 THR A C 1
ATOM 353 O O . THR A 1 50 ? 22.714 -26.687 3.323 1.00 45.22 50 THR A O 1
ATOM 356 N N . MET A 1 51 ? 20.782 -25.826 2.595 1.00 37.12 51 MET A N 1
ATOM 357 C CA . MET A 1 51 ? 20.819 -24.666 3.497 1.00 37.12 51 MET A CA 1
ATOM 358 C C . MET A 1 51 ? 20.380 -25.021 4.926 1.00 37.12 51 MET A C 1
ATOM 360 O O . MET A 1 51 ? 20.974 -24.519 5.882 1.00 37.12 51 MET A O 1
ATOM 364 N N . VAL A 1 52 ? 19.383 -25.896 5.085 1.00 39.28 52 VAL A N 1
ATOM 365 C CA . VAL A 1 52 ? 18.919 -26.403 6.392 1.00 39.28 52 VAL A CA 1
ATOM 366 C C . VAL A 1 52 ? 20.014 -27.216 7.097 1.00 39.28 52 VAL A C 1
ATOM 368 O O . VAL A 1 52 ? 20.206 -27.078 8.307 1.00 39.28 52 VAL A O 1
ATOM 371 N N . ASP A 1 53 ? 20.808 -27.973 6.340 1.00 39.59 53 ASP A N 1
ATOM 372 C CA . ASP A 1 53 ? 21.921 -28.787 6.847 1.00 39.59 53 ASP A CA 1
ATOM 373 C C . ASP A 1 53 ? 23.077 -27.953 7.461 1.00 39.59 53 ASP A C 1
ATOM 375 O O . ASP A 1 53 ? 23.979 -28.511 8.088 1.00 39.59 53 ASP A O 1
ATOM 379 N N . SER A 1 54 ? 23.047 -26.615 7.351 1.00 40.06 54 SER A N 1
ATOM 380 C CA . SER A 1 54 ? 24.069 -25.705 7.904 1.00 40.06 54 SER A CA 1
ATOM 381 C C . SER A 1 54 ? 23.972 -25.418 9.419 1.00 40.06 54 SER A C 1
ATOM 383 O O . SER A 1 54 ? 24.806 -24.689 9.956 1.00 40.06 54 SER A O 1
ATOM 385 N N . GLY A 1 55 ? 23.021 -26.040 10.132 1.00 30.61 55 GLY A N 1
ATOM 386 C CA . GLY A 1 55 ? 23.178 -26.350 11.565 1.00 30.61 55 GLY A CA 1
ATOM 387 C C . GLY A 1 55 ? 22.785 -25.280 12.596 1.00 30.61 55 GLY A C 1
ATOM 388 O O . GLY A 1 55 ? 23.489 -25.119 13.588 1.00 30.61 55 GLY A O 1
ATOM 389 N N . TRP A 1 56 ? 21.666 -24.570 12.405 1.00 28.09 56 TRP A N 1
ATOM 390 C CA . TRP A 1 56 ? 21.206 -23.492 13.310 1.00 28.09 56 TRP A CA 1
ATOM 391 C C . TRP A 1 56 ? 20.067 -23.852 14.297 1.00 28.09 56 TRP A C 1
ATOM 393 O O . TRP A 1 56 ? 19.551 -22.958 14.963 1.00 28.09 56 TRP A O 1
ATOM 403 N N . ILE A 1 57 ? 19.637 -25.120 14.404 1.00 32.75 57 ILE A N 1
ATOM 404 C CA . ILE A 1 57 ? 18.430 -25.519 15.170 1.00 32.75 57 ILE A CA 1
ATOM 405 C C . ILE A 1 57 ? 18.695 -26.777 16.023 1.00 32.75 57 ILE A C 1
ATOM 407 O O . ILE A 1 57 ? 19.386 -27.690 15.576 1.00 32.75 57 ILE A O 1
ATOM 411 N N . THR A 1 58 ? 18.144 -26.826 17.244 1.00 39.97 58 THR A N 1
ATOM 412 C CA . THR A 1 58 ? 18.281 -27.935 18.211 1.00 39.97 58 THR A CA 1
ATOM 413 C C . THR A 1 58 ? 17.241 -29.058 18.025 1.00 39.97 58 THR A C 1
ATOM 415 O O . THR A 1 58 ? 16.173 -28.865 17.443 1.00 39.97 58 THR A O 1
ATOM 418 N N . ASP A 1 59 ? 17.569 -30.258 18.525 1.00 32.16 59 ASP A N 1
ATOM 419 C CA . ASP A 1 59 ? 16.988 -31.539 18.077 1.00 32.16 59 ASP A CA 1
ATOM 420 C C . ASP A 1 59 ? 15.794 -32.112 18.893 1.00 32.16 59 ASP A C 1
ATOM 422 O O . ASP A 1 59 ? 15.392 -33.250 18.632 1.00 32.16 59 ASP A O 1
ATOM 426 N N . GLN A 1 60 ? 15.209 -31.408 19.880 1.00 40.03 60 GLN A N 1
ATOM 427 C CA . GLN A 1 60 ? 14.098 -31.962 20.693 1.00 40.03 60 GLN A CA 1
ATOM 428 C C . GLN A 1 60 ? 12.948 -30.992 21.003 1.00 40.03 60 GLN A C 1
ATOM 430 O O . GLN A 1 60 ? 13.157 -29.867 21.457 1.00 40.03 60 GLN A O 1
ATOM 435 N N . VAL A 1 61 ? 11.722 -31.508 20.852 1.00 41.50 61 VAL A N 1
ATOM 436 C CA . VAL A 1 61 ? 10.451 -30.876 21.233 1.00 41.50 61 VAL A CA 1
ATOM 437 C C . VAL A 1 61 ? 9.729 -31.768 22.254 1.00 41.50 61 VAL A C 1
ATOM 439 O O . VAL A 1 61 ? 9.619 -32.983 22.082 1.00 41.50 61 VAL A O 1
ATOM 442 N N . GLN A 1 62 ? 9.224 -31.174 23.330 1.00 43.19 62 GLN A N 1
ATOM 443 C CA . GLN A 1 62 ? 8.560 -31.847 24.450 1.00 43.19 62 GLN A CA 1
ATOM 444 C C . GLN A 1 62 ? 7.165 -31.242 24.647 1.00 43.19 62 GLN A C 1
ATOM 446 O O . GLN A 1 62 ? 7.038 -30.026 24.694 1.00 43.19 62 GLN A O 1
ATOM 451 N N . ALA A 1 63 ? 6.114 -32.054 24.794 1.00 44.69 63 ALA A N 1
ATOM 452 C CA . ALA A 1 63 ? 4.759 -31.561 25.077 1.00 44.69 63 ALA A CA 1
ATOM 453 C C . ALA A 1 63 ? 4.292 -31.930 26.500 1.00 44.69 63 ALA A C 1
ATOM 455 O O . ALA A 1 63 ? 4.527 -33.060 26.934 1.00 44.69 63 ALA A O 1
ATOM 456 N N . SER A 1 64 ? 3.642 -31.014 27.237 1.00 38.72 64 SER A N 1
ATOM 457 C CA . SER A 1 64 ? 3.142 -31.277 28.608 1.00 38.72 64 SER A CA 1
ATOM 458 C C . SER A 1 64 ? 1.835 -30.537 28.991 1.00 38.72 64 SER A C 1
ATOM 460 O O . SER A 1 64 ? 1.256 -29.800 28.189 1.00 38.72 64 SER A O 1
ATOM 462 N N . GLU A 1 65 ? 1.317 -30.843 30.188 1.00 41.72 65 GLU A N 1
ATOM 463 C CA . GLU A 1 65 ? -0.092 -30.737 30.605 1.00 41.72 65 GLU A CA 1
ATOM 464 C C . GLU A 1 65 ? -0.547 -29.323 31.033 1.00 41.72 65 GLU A C 1
ATOM 466 O O . GLU A 1 65 ? 0.082 -28.660 31.853 1.00 41.72 65 GLU A O 1
ATOM 471 N N . ALA A 1 66 ? -1.731 -28.922 30.569 1.00 28.72 66 ALA A N 1
ATOM 472 C CA . ALA A 1 66 ? -2.872 -28.623 31.442 1.00 28.72 66 ALA A CA 1
ATOM 473 C C . ALA A 1 66 ? -4.140 -28.970 30.643 1.00 28.72 66 ALA A C 1
ATOM 475 O O . ALA A 1 66 ? -4.164 -28.718 29.441 1.00 28.72 66 ALA A O 1
ATOM 476 N N . VAL A 1 67 ? -5.161 -29.578 31.258 1.00 38.00 67 VAL A N 1
ATOM 477 C CA . VAL A 1 67 ? -6.417 -29.919 30.561 1.00 38.00 67 VAL A CA 1
ATOM 478 C C . VAL A 1 67 ? -7.625 -29.453 31.362 1.00 38.00 67 VAL A C 1
ATOM 480 O O . VAL A 1 67 ? -7.872 -29.939 32.467 1.00 38.00 67 VAL A O 1
ATOM 483 N N . SER A 1 68 ? -8.460 -28.596 30.769 1.00 33.38 68 SER A N 1
ATOM 484 C CA . SER A 1 68 ? -9.829 -28.393 31.256 1.00 33.38 68 SER A CA 1
ATOM 485 C C . SER A 1 68 ? -10.881 -28.303 30.134 1.00 33.38 68 SER A C 1
ATOM 487 O O . SER A 1 68 ? -11.023 -27.305 29.442 1.00 33.38 68 SER A O 1
ATOM 489 N N . HIS A 1 69 ? -11.707 -29.359 30.058 1.00 41.78 69 HIS A N 1
ATOM 490 C CA . HIS A 1 69 ? -13.010 -29.439 29.365 1.00 41.78 69 HIS A CA 1
ATOM 491 C C . HIS A 1 69 ? -13.063 -29.581 27.822 1.00 41.78 69 HIS A C 1
ATOM 493 O O . HIS A 1 69 ? -13.532 -28.679 27.132 1.00 41.78 69 HIS A O 1
ATOM 499 N N . PHE A 1 70 ? -12.841 -30.796 27.288 1.00 56.97 70 PHE A N 1
ATOM 500 C CA . PHE A 1 70 ? -13.244 -31.156 25.908 1.00 56.97 70 PHE A CA 1
ATOM 501 C C . PHE A 1 70 ? -14.018 -32.473 25.811 1.00 56.97 70 PHE A C 1
ATOM 503 O O . PHE A 1 70 ? -13.732 -33.432 26.514 1.00 56.97 70 PHE A O 1
ATOM 510 N N . ARG A 1 71 ? -15.017 -32.507 24.919 1.00 60.19 71 ARG A N 1
ATOM 511 C CA . ARG A 1 71 ? -15.987 -33.602 24.762 1.00 60.19 71 ARG A CA 1
ATOM 512 C C . ARG A 1 71 ? -15.681 -34.460 23.521 1.00 60.19 71 ARG A C 1
ATOM 514 O O . ARG A 1 71 ? -16.239 -34.195 22.453 1.00 60.19 71 ARG A O 1
ATOM 521 N N . LEU A 1 72 ? -14.852 -35.493 23.663 1.00 78.12 72 LEU A N 1
ATOM 522 C CA . LEU A 1 72 ? -14.507 -36.428 22.578 1.00 78.12 72 LEU A CA 1
ATOM 523 C C . LEU A 1 72 ? -15.690 -37.335 22.199 1.00 78.12 72 LEU A C 1
ATOM 525 O O . LEU A 1 72 ? -16.424 -37.742 23.102 1.00 78.12 72 LEU A O 1
ATOM 529 N N . PRO A 1 73 ? -15.907 -37.665 20.909 1.00 77.62 73 PRO A N 1
ATOM 530 C CA . PRO A 1 73 ? -16.956 -38.597 20.496 1.00 77.62 73 PRO A CA 1
ATOM 531 C C . PRO A 1 73 ? -16.644 -40.017 20.981 1.00 77.62 73 PRO A C 1
ATOM 533 O O . PRO A 1 73 ? -15.542 -40.518 20.780 1.00 77.62 73 PRO A O 1
ATOM 536 N N . ARG A 1 74 ? -17.624 -40.669 21.616 1.00 82.56 74 ARG A N 1
ATOM 537 C CA . ARG A 1 74 ? -17.492 -42.054 22.084 1.00 82.56 74 ARG A CA 1
ATOM 538 C C . ARG A 1 74 ? -18.059 -43.053 21.094 1.00 82.56 74 ARG A C 1
ATOM 540 O O . ARG A 1 74 ? -19.171 -42.882 20.598 1.00 82.56 74 ARG A O 1
ATOM 547 N N . GLU A 1 75 ? -17.351 -44.162 20.941 1.00 87.31 75 GLU A N 1
ATOM 548 C CA . GLU A 1 75 ? -17.797 -45.330 20.194 1.00 87.31 75 GLU A CA 1
ATOM 549 C C . GLU A 1 75 ? -17.581 -46.602 21.027 1.00 87.31 75 GLU A C 1
ATOM 551 O O . GLU A 1 75 ? -16.691 -46.661 21.878 1.00 87.31 75 GLU A O 1
ATOM 556 N N . PHE A 1 76 ? -18.418 -47.615 20.806 1.00 86.19 76 PHE A N 1
ATOM 557 C CA . PHE A 1 76 ? -18.397 -48.872 21.551 1.00 86.19 76 PHE A CA 1
ATOM 558 C C . PHE A 1 76 ? -18.233 -50.053 20.594 1.00 86.19 76 PHE A C 1
ATOM 560 O O . PHE A 1 76 ? -18.930 -50.135 19.584 1.00 86.19 76 PHE A O 1
ATOM 567 N N . ARG A 1 77 ? -17.376 -51.011 20.957 1.00 87.19 77 ARG A N 1
ATOM 568 C CA . ARG A 1 77 ? -17.275 -52.327 20.313 1.00 87.19 77 ARG A CA 1
ATOM 569 C C . ARG A 1 77 ? -17.464 -53.403 21.378 1.00 87.19 77 ARG A C 1
ATOM 571 O O . ARG A 1 77 ? -16.919 -53.296 22.473 1.00 87.19 77 ARG A O 1
ATOM 578 N N . ASP A 1 78 ? -18.309 -54.391 21.092 1.00 88.50 78 ASP A N 1
ATOM 579 C CA . ASP A 1 78 ? -18.636 -55.503 22.001 1.00 88.50 78 ASP A CA 1
ATOM 580 C C . ASP A 1 78 ? -19.048 -55.056 23.423 1.00 88.50 78 ASP A C 1
ATOM 582 O O . ASP A 1 78 ? -18.690 -55.659 24.435 1.00 88.50 78 ASP A O 1
ATOM 586 N N . GLY A 1 79 ? -19.789 -53.943 23.503 1.00 84.50 79 GLY A N 1
ATOM 587 C CA . GLY A 1 79 ? -20.260 -53.348 24.760 1.00 84.50 79 GLY A CA 1
ATOM 588 C C . GLY A 1 79 ? -19.192 -52.609 25.579 1.00 84.50 79 GLY A C 1
ATOM 589 O O . GLY A 1 79 ? -19.492 -52.149 26.680 1.00 84.50 79 GLY A O 1
ATOM 590 N N . ARG A 1 80 ? -17.963 -52.465 25.069 1.00 82.44 80 ARG A N 1
ATOM 591 C CA . ARG A 1 80 ? -16.864 -51.729 25.714 1.00 82.44 80 ARG A CA 1
ATOM 592 C C . ARG A 1 80 ? -16.584 -50.423 24.961 1.00 82.44 80 ARG A C 1
ATOM 594 O O . ARG A 1 80 ? -16.610 -50.444 23.730 1.00 82.44 80 ARG A O 1
ATOM 601 N N . PRO A 1 81 ? -16.334 -49.296 25.654 1.00 85.12 81 PRO A N 1
ATOM 602 C CA . PRO A 1 81 ? -15.916 -48.067 24.990 1.00 85.12 81 PRO A CA 1
ATOM 603 C C . PRO A 1 81 ? -14.529 -48.275 24.375 1.00 85.12 81 PRO A C 1
ATOM 605 O O . PRO A 1 81 ? -13.635 -48.794 25.048 1.00 85.12 81 PRO A O 1
ATOM 608 N N . LEU A 1 82 ? -14.357 -47.868 23.117 1.00 87.00 82 LEU A N 1
ATOM 609 C CA . LEU A 1 82 ? -13.042 -47.835 22.485 1.00 87.00 82 LEU A CA 1
ATOM 610 C C . LEU A 1 82 ? -12.178 -46.778 23.175 1.00 87.00 82 LEU A C 1
ATOM 612 O O . LEU A 1 82 ? -12.636 -45.666 23.450 1.00 87.00 82 LEU A O 1
ATOM 616 N N . ARG A 1 83 ? -10.921 -47.125 23.447 1.00 88.62 83 ARG A N 1
ATOM 617 C CA . ARG A 1 83 ? -9.922 -46.156 23.921 1.00 88.62 83 ARG A CA 1
ATOM 618 C C . ARG A 1 83 ? -9.408 -45.295 22.772 1.00 88.62 83 ARG A C 1
ATOM 620 O O . ARG A 1 83 ? -9.632 -45.610 21.604 1.00 88.62 83 ARG A O 1
ATOM 627 N N . TYR A 1 84 ? -8.681 -44.238 23.111 1.00 89.81 84 TYR A N 1
ATOM 628 C CA . TYR A 1 84 ? -8.092 -43.308 22.151 1.00 89.81 84 TYR A CA 1
ATOM 629 C C . TYR A 1 84 ? -6.567 -43.469 22.082 1.00 89.81 84 TYR A C 1
ATOM 631 O O . TYR A 1 84 ? -5.918 -43.812 23.071 1.00 89.81 84 TYR A O 1
ATOM 639 N N . ASN A 1 85 ? -5.993 -43.184 20.919 1.00 90.00 85 ASN A N 1
ATOM 640 C CA . ASN A 1 85 ? -4.562 -43.025 20.691 1.00 90.00 85 ASN A CA 1
ATOM 641 C C . ASN A 1 85 ? -4.310 -41.589 20.213 1.00 90.00 85 ASN A C 1
ATOM 643 O O . ASN A 1 85 ? -5.033 -41.104 19.342 1.00 90.00 85 ASN A O 1
ATOM 647 N N . LEU A 1 86 ? -3.271 -40.936 20.735 1.00 90.81 86 LEU A N 1
ATOM 648 C CA . LEU A 1 86 ? -2.770 -39.665 20.215 1.00 90.81 86 LEU A CA 1
ATOM 649 C C . LEU A 1 86 ? -1.440 -39.923 19.502 1.00 90.81 86 LEU A C 1
ATOM 651 O O . LEU A 1 86 ? -0.498 -40.439 20.103 1.00 90.81 86 LEU A O 1
ATOM 655 N N . LEU A 1 87 ? -1.375 -39.591 18.221 1.00 92.19 87 LEU A N 1
ATOM 656 C CA . LEU A 1 87 ? -0.181 -39.672 17.387 1.00 92.19 87 LEU A CA 1
ATOM 657 C C . LEU A 1 87 ? 0.350 -38.262 17.151 1.00 92.19 87 LEU A C 1
ATOM 659 O O . LEU A 1 87 ? -0.437 -37.348 16.914 1.00 92.19 87 LEU A O 1
ATOM 663 N N . ALA A 1 88 ? 1.670 -38.108 17.145 1.00 90.50 88 ALA A N 1
ATOM 664 C CA . ALA A 1 88 ? 2.310 -36.969 16.505 1.00 90.50 88 ALA A CA 1
ATOM 665 C C . ALA A 1 88 ? 3.191 -37.446 15.355 1.00 90.50 88 ALA A C 1
ATOM 667 O O . ALA A 1 88 ? 3.892 -38.456 15.482 1.00 90.50 88 ALA A O 1
ATOM 668 N N . SER A 1 89 ? 3.182 -36.710 14.253 1.00 89.88 89 SER A N 1
ATOM 669 C CA . SER A 1 89 ? 4.004 -36.969 13.074 1.00 89.88 89 SER A CA 1
ATOM 670 C C . SER A 1 89 ? 4.538 -35.666 12.486 1.00 89.88 89 SER A C 1
ATOM 672 O O . SER A 1 89 ? 3.902 -34.621 12.610 1.00 89.88 89 SER A O 1
ATOM 674 N N . ASP A 1 90 ? 5.687 -35.723 11.824 1.00 85.19 90 ASP A N 1
ATOM 675 C CA . ASP A 1 90 ? 5.968 -34.797 10.728 1.00 85.19 90 ASP A CA 1
ATOM 676 C C . ASP A 1 90 ? 5.424 -35.399 9.421 1.00 85.19 90 ASP A C 1
ATOM 678 O O . ASP A 1 90 ? 4.803 -36.466 9.432 1.00 85.19 90 ASP A O 1
ATOM 682 N N . GLU A 1 91 ? 5.548 -34.674 8.311 1.00 71.06 91 GLU A N 1
ATOM 683 C CA . GLU A 1 91 ? 4.794 -34.931 7.072 1.00 71.06 91 GLU A CA 1
ATOM 684 C C . GLU A 1 91 ? 5.024 -36.333 6.473 1.00 71.06 91 GLU A C 1
ATOM 686 O O . GLU A 1 91 ? 4.158 -36.839 5.759 1.00 71.06 91 GLU A O 1
ATOM 691 N N . GLU A 1 92 ? 6.128 -36.999 6.830 1.00 62.66 92 GLU A N 1
ATOM 692 C CA . GLU A 1 92 ? 6.491 -38.333 6.337 1.00 62.66 92 GLU A CA 1
ATOM 693 C C . GLU A 1 92 ? 6.524 -39.434 7.419 1.00 62.66 92 GLU A C 1
ATOM 695 O O . GLU A 1 92 ? 6.590 -40.621 7.079 1.00 62.66 92 GLU A O 1
ATOM 700 N N . LYS A 1 93 ? 6.498 -39.105 8.724 1.00 83.12 93 LYS A N 1
ATOM 701 C CA . LYS A 1 93 ? 6.800 -40.089 9.781 1.00 83.12 93 LYS A CA 1
ATOM 702 C C . LYS A 1 93 ? 6.091 -39.836 11.113 1.00 83.12 93 LYS A C 1
ATOM 704 O O . LYS A 1 93 ? 6.125 -38.748 11.673 1.00 83.12 93 LYS A O 1
ATOM 709 N N . VAL A 1 94 ? 5.546 -40.903 11.709 1.00 85.69 94 VAL A N 1
ATOM 710 C CA . VAL A 1 94 ? 5.094 -40.891 13.114 1.00 85.69 94 VAL A CA 1
ATOM 711 C C . VAL A 1 94 ? 6.301 -40.751 14.046 1.00 85.69 94 VAL A C 1
ATOM 713 O O . VAL A 1 94 ? 7.177 -41.616 14.098 1.00 85.69 94 VAL A O 1
ATOM 716 N N . LEU A 1 95 ? 6.315 -39.653 14.794 1.00 83.31 95 LEU A N 1
ATOM 717 C CA . LEU A 1 95 ? 7.377 -39.227 15.701 1.00 83.31 95 LEU A CA 1
ATOM 718 C C . LEU A 1 95 ? 7.163 -39.714 17.135 1.00 83.31 95 LEU A C 1
ATOM 720 O O . LEU A 1 95 ? 8.129 -39.970 17.851 1.00 83.31 95 LEU A O 1
ATOM 724 N N . GLY A 1 96 ? 5.905 -39.849 17.554 1.00 86.19 96 GLY A N 1
ATOM 725 C CA . GLY A 1 96 ? 5.537 -40.308 18.889 1.00 86.19 96 GLY A CA 1
ATOM 726 C C . GLY A 1 96 ? 4.082 -40.763 18.958 1.00 86.19 96 GLY A C 1
ATOM 727 O O . GLY A 1 96 ? 3.247 -40.348 18.153 1.00 86.19 96 GLY A O 1
ATOM 728 N N . LYS A 1 97 ? 3.774 -41.625 19.932 1.00 89.94 97 LYS A N 1
ATOM 729 C CA . LYS A 1 97 ? 2.423 -42.135 20.181 1.00 89.94 97 LYS A CA 1
ATOM 730 C C . LYS A 1 97 ? 2.145 -42.264 21.679 1.00 89.94 97 LYS A C 1
ATOM 732 O O . LYS A 1 97 ? 2.936 -42.870 22.395 1.00 89.94 97 LYS A O 1
ATOM 737 N N . LEU A 1 98 ? 0.990 -41.774 22.116 1.00 86.62 98 LEU A N 1
ATOM 738 C CA . LEU A 1 98 ? 0.371 -42.087 23.404 1.00 86.62 98 LEU A CA 1
ATOM 739 C C . LEU A 1 98 ? -0.805 -43.034 23.150 1.00 86.62 98 LEU A C 1
ATOM 741 O O . LEU A 1 98 ? -1.706 -42.719 22.372 1.00 86.62 98 LEU A O 1
ATOM 745 N N . GLU A 1 99 ? -0.789 -44.213 23.771 1.00 87.88 99 GLU A N 1
ATOM 746 C CA . GLU A 1 99 ? -1.800 -45.253 23.550 1.00 87.88 99 GLU A CA 1
ATOM 747 C C . GLU A 1 99 ? -2.824 -45.357 24.684 1.00 87.88 99 GLU A C 1
ATOM 749 O O . GLU A 1 99 ? -2.514 -45.103 25.846 1.00 87.88 99 GLU A O 1
ATOM 754 N N . LYS A 1 100 ? -4.014 -45.885 24.359 1.00 79.81 100 LYS A N 1
ATOM 755 C CA . LYS A 1 100 ? -5.002 -46.408 25.328 1.00 79.81 100 LYS A CA 1
ATOM 756 C C . LYS A 1 100 ? -5.508 -45.373 26.343 1.00 79.81 100 LYS A C 1
ATOM 758 O O . LYS A 1 100 ? -5.812 -45.717 27.489 1.00 79.81 100 LYS A O 1
ATOM 763 N N . LEU A 1 101 ? -5.649 -44.136 25.885 1.00 80.69 101 LEU A N 1
ATOM 764 C CA . LEU A 1 101 ? -6.160 -42.990 26.626 1.00 80.69 101 LEU A CA 1
ATOM 765 C C . LEU A 1 101 ? -7.686 -43.115 26.828 1.00 80.69 101 LEU A C 1
ATOM 767 O O . LEU A 1 101 ? -8.387 -43.635 25.958 1.00 80.69 101 LEU A O 1
ATOM 771 N N . GLY A 1 102 ? -8.213 -42.623 27.954 1.00 75.31 102 GLY A N 1
ATOM 772 C CA . GLY A 1 102 ? -9.659 -42.566 28.237 1.00 75.31 102 GLY A CA 1
ATOM 773 C C . GLY A 1 102 ? -10.376 -43.912 28.472 1.00 75.31 102 GLY A C 1
ATOM 774 O O . GLY A 1 102 ? -9.753 -44.941 28.738 1.00 75.31 102 GLY A O 1
ATOM 775 N N . GLY A 1 103 ? -11.717 -43.892 28.409 1.00 64.69 103 GLY A N 1
ATOM 776 C CA . GLY A 1 103 ? -12.569 -45.090 28.442 1.00 64.69 103 GLY A CA 1
ATOM 777 C C . GLY A 1 103 ? -13.063 -45.537 29.827 1.00 64.69 103 GLY A C 1
ATOM 778 O O . GLY A 1 103 ? -13.186 -46.741 30.057 1.00 64.69 103 GLY A O 1
ATOM 779 N N . LYS A 1 104 ? -13.340 -44.610 30.762 1.00 63.12 104 LYS A N 1
ATOM 780 C CA . LYS A 1 104 ? -13.792 -44.941 32.138 1.00 63.12 104 LYS A CA 1
ATOM 781 C C . LYS A 1 104 ? -15.208 -44.461 32.494 1.00 63.12 104 LYS A C 1
ATOM 783 O O . LYS A 1 104 ? -15.806 -45.034 33.402 1.00 63.12 104 LYS A O 1
ATOM 788 N N . ALA A 1 105 ? -15.764 -43.455 31.815 1.00 62.41 105 ALA A N 1
ATOM 789 C CA . ALA A 1 105 ? -17.113 -42.949 32.112 1.00 62.41 105 ALA A CA 1
ATOM 790 C C . ALA A 1 105 ? -18.237 -43.949 31.712 1.00 62.41 105 ALA A C 1
ATOM 792 O O . ALA A 1 105 ? -18.041 -44.757 30.797 1.00 62.41 105 ALA A O 1
ATOM 793 N N . PRO A 1 106 ? -19.427 -43.928 32.346 1.00 69.81 106 PRO A N 1
ATOM 794 C CA . PRO A 1 106 ? -20.506 -44.893 32.086 1.00 69.81 106 PRO A CA 1
ATOM 795 C C . PRO A 1 106 ? -21.085 -44.815 30.661 1.00 69.81 106 PRO A C 1
ATOM 797 O O . PRO A 1 106 ? -21.020 -43.785 29.995 1.00 69.81 106 PRO A O 1
ATOM 800 N N . ALA A 1 107 ? -21.696 -45.909 30.191 1.00 68.81 107 ALA A N 1
ATOM 801 C CA . ALA A 1 107 ? -22.111 -46.092 28.789 1.00 68.81 107 ALA A CA 1
ATOM 802 C C . ALA A 1 107 ? -23.221 -45.145 28.274 1.00 68.81 107 ALA A C 1
ATOM 804 O O . ALA A 1 107 ? -23.539 -45.155 27.088 1.00 68.81 107 ALA A O 1
ATOM 805 N N . GLN A 1 108 ? -23.829 -44.340 29.149 1.00 76.25 108 GLN A N 1
ATOM 806 C CA . GLN A 1 108 ? -24.912 -43.411 28.799 1.00 76.25 108 GLN A CA 1
ATOM 807 C C . GLN A 1 108 ? -24.397 -42.078 28.222 1.00 76.25 108 GLN A C 1
ATOM 809 O O . GLN A 1 108 ? -25.147 -41.357 27.562 1.00 76.25 108 GLN A O 1
ATOM 814 N N . GLU A 1 109 ? -23.120 -41.749 28.431 1.00 74.25 109 GLU A N 1
ATOM 815 C CA . GLU A 1 109 ? -22.519 -40.510 27.937 1.00 74.25 109 GLU A CA 1
ATOM 816 C C . GLU A 1 109 ? -21.973 -40.685 26.515 1.00 74.25 109 GLU A C 1
ATOM 818 O O . GLU A 1 109 ? -21.024 -41.436 26.290 1.00 74.25 109 GLU A O 1
ATOM 823 N N . LYS A 1 110 ? -22.546 -39.950 25.550 1.00 74.25 110 LYS A N 1
ATOM 824 C CA . LYS A 1 110 ? -22.112 -39.947 24.134 1.00 74.25 110 LYS A CA 1
ATOM 825 C C . LYS A 1 110 ? -20.772 -39.243 23.887 1.00 74.25 110 LYS A C 1
ATOM 827 O O . LYS A 1 110 ? -20.252 -39.303 22.774 1.00 74.25 110 LYS A O 1
ATOM 832 N N . LYS A 1 111 ? -20.255 -38.518 24.881 1.00 76.75 111 LYS A N 1
ATOM 833 C CA . LYS A 1 111 ? -18.999 -37.771 24.803 1.00 76.75 111 LYS A CA 1
ATOM 834 C C . LYS A 1 111 ? -18.259 -37.836 26.141 1.00 76.75 111 LYS A C 1
ATOM 836 O O . LYS A 1 111 ? -18.924 -37.821 27.169 1.00 76.75 111 LYS A O 1
ATOM 841 N N . GLU A 1 112 ? -16.929 -37.892 26.131 1.00 72.62 112 GLU A N 1
ATOM 842 C CA . GLU A 1 112 ? -16.087 -38.035 27.339 1.00 72.62 112 GLU A CA 1
ATOM 843 C C . GLU A 1 112 ? -14.974 -36.978 27.380 1.00 72.62 112 GLU A C 1
ATOM 845 O O . GLU A 1 112 ? -14.464 -36.569 26.337 1.00 72.62 112 GLU A O 1
ATOM 850 N N . THR A 1 113 ? -14.602 -36.572 28.596 1.00 70.56 113 THR A N 1
ATOM 851 C CA . THR A 1 113 ? -13.416 -35.759 28.904 1.00 70.56 113 THR A CA 1
ATOM 852 C C . THR A 1 113 ? -12.502 -36.591 29.802 1.00 70.56 113 THR A C 1
ATOM 854 O O . THR A 1 113 ? -12.988 -37.187 30.763 1.00 70.56 113 THR A O 1
ATOM 857 N N . PHE A 1 114 ? -11.192 -36.604 29.557 1.00 63.25 114 PHE A N 1
ATOM 858 C CA . PHE A 1 114 ? -10.208 -37.185 30.477 1.00 63.25 114 PHE A CA 1
ATOM 859 C C . PHE A 1 114 ? -8.951 -36.305 30.545 1.00 63.25 114 PHE A C 1
ATOM 861 O O . PHE A 1 114 ? -8.575 -35.711 29.539 1.00 63.25 114 PHE A O 1
ATOM 868 N N . SER A 1 115 ? -8.318 -36.230 31.722 1.00 58.50 115 SER A N 1
ATOM 869 C CA . SER A 1 115 ? -6.964 -35.668 31.873 1.00 58.50 115 SER A CA 1
ATOM 870 C C . SER A 1 115 ? -5.929 -36.777 31.739 1.00 58.50 115 SER A C 1
ATOM 872 O O . SER A 1 115 ? -6.228 -37.944 32.015 1.00 58.50 115 SER A O 1
ATOM 874 N N . LEU A 1 116 ? -4.714 -36.402 31.359 1.00 60.28 116 LEU A N 1
ATOM 875 C CA . LEU A 1 116 ? -3.550 -37.277 31.335 1.00 60.28 116 LEU A CA 1
ATOM 876 C C . LEU A 1 116 ? -2.544 -36.735 32.348 1.00 60.28 116 LEU A C 1
ATOM 878 O O . LEU A 1 116 ? -1.927 -35.714 32.080 1.00 60.28 116 LEU A O 1
ATOM 882 N N . SER A 1 117 ? -2.374 -37.431 33.476 1.00 55.03 117 SER A N 1
ATOM 883 C CA . SER A 1 117 ? -1.286 -37.170 34.434 1.00 55.03 117 SER A CA 1
ATOM 884 C C . SER A 1 117 ? 0.095 -37.360 33.781 1.00 55.03 117 SER A C 1
ATOM 886 O O . SER A 1 117 ? 0.161 -37.694 32.605 1.00 55.03 117 SER A O 1
ATOM 888 N N . GLU A 1 118 ? 1.200 -37.234 34.530 1.00 45.34 118 GLU A N 1
ATOM 889 C CA . GLU A 1 118 ? 2.603 -37.252 34.039 1.00 45.34 118 GLU A CA 1
ATOM 890 C C . GLU A 1 118 ? 2.964 -38.308 32.958 1.00 45.34 118 GLU A C 1
ATOM 892 O O . GLU A 1 118 ? 3.853 -38.073 32.140 1.00 45.34 118 GLU A O 1
ATOM 897 N N . GLU A 1 119 ? 2.247 -39.435 32.889 1.00 52.34 119 GLU A N 1
ATOM 898 C CA . GLU A 1 119 ? 2.293 -40.432 31.801 1.00 52.34 119 GLU A CA 1
ATOM 899 C C . GLU A 1 119 ? 1.898 -39.890 30.398 1.00 52.34 119 GLU A C 1
ATOM 901 O O . GLU A 1 119 ? 2.115 -40.566 29.394 1.00 52.34 119 GLU A O 1
ATOM 906 N N . GLY A 1 120 ? 1.321 -38.687 30.301 1.00 65.56 120 GLY A N 1
ATOM 907 C CA . GLY A 1 120 ? 0.841 -38.040 29.073 1.00 65.56 120 GLY A CA 1
ATOM 908 C C . GLY A 1 120 ? 1.880 -37.230 28.289 1.00 65.56 120 GLY A C 1
ATOM 909 O O . GLY A 1 120 ? 1.515 -36.531 27.345 1.00 65.56 120 GLY A O 1
ATOM 910 N N . MET A 1 121 ? 3.160 -37.275 28.667 1.00 73.06 121 MET A N 1
ATOM 911 C CA . MET A 1 121 ? 4.217 -36.491 28.019 1.00 73.06 121 MET A CA 1
ATOM 912 C C . MET A 1 121 ? 4.673 -37.118 26.694 1.00 73.06 121 MET A C 1
ATOM 914 O O . MET A 1 121 ? 5.264 -38.199 26.671 1.00 73.06 121 MET A O 1
ATOM 918 N N . LEU A 1 122 ? 4.486 -36.396 25.587 1.00 80.00 122 LEU A N 1
ATOM 919 C CA . LEU A 1 122 ? 4.980 -36.801 24.271 1.00 80.00 122 LEU A CA 1
ATOM 920 C C . LEU A 1 122 ? 6.331 -36.123 23.985 1.00 80.00 122 LEU A C 1
ATOM 922 O O . LEU A 1 122 ? 6.416 -34.896 23.924 1.00 80.00 122 LEU A O 1
ATOM 926 N N . ARG A 1 123 ? 7.396 -36.917 23.815 1.00 80.25 123 ARG A N 1
ATOM 927 C CA . ARG A 1 123 ? 8.729 -36.435 23.412 1.00 80.25 123 ARG A CA 1
ATOM 928 C C . ARG A 1 123 ? 8.943 -36.699 21.927 1.00 80.25 123 ARG A C 1
ATOM 930 O O . ARG A 1 123 ? 8.811 -37.840 21.491 1.00 80.25 123 ARG A O 1
ATOM 937 N N . LEU A 1 124 ? 9.275 -35.657 21.171 1.00 80.88 124 LEU A N 1
ATOM 938 C CA . LEU A 1 124 ? 9.400 -35.687 19.717 1.00 80.88 124 LEU A CA 1
ATOM 939 C C . LEU A 1 124 ? 10.795 -35.216 19.301 1.00 80.88 124 LEU A C 1
ATOM 941 O O . LEU A 1 124 ? 11.219 -34.110 19.630 1.00 80.88 124 LEU A O 1
ATOM 945 N N . ALA A 1 125 ? 11.496 -36.052 18.540 1.00 78.19 125 ALA A N 1
ATOM 946 C CA . ALA A 1 125 ? 12.740 -35.684 17.875 1.00 78.19 125 ALA A CA 1
ATOM 947 C C . ALA A 1 125 ? 12.429 -35.386 16.402 1.00 78.19 125 ALA A C 1
ATOM 949 O O . ALA A 1 125 ? 12.349 -36.306 15.590 1.00 78.19 125 ALA A O 1
ATOM 950 N N . THR A 1 126 ? 12.202 -34.113 16.072 1.00 76.31 126 THR A N 1
ATOM 951 C CA . THR A 1 126 ? 11.937 -33.662 14.697 1.00 76.31 126 THR A CA 1
ATOM 952 C C . THR A 1 126 ? 12.556 -32.299 14.413 1.00 76.31 126 THR A C 1
ATOM 954 O O . THR A 1 126 ? 12.700 -31.453 15.298 1.00 76.31 126 THR A O 1
ATOM 957 N N . ARG A 1 127 ? 12.903 -32.092 13.142 1.00 71.69 127 ARG A N 1
ATOM 958 C CA . ARG A 1 127 ? 13.372 -30.820 12.578 1.00 71.69 127 ARG A CA 1
ATOM 959 C C . ARG A 1 127 ? 12.299 -30.119 11.739 1.00 71.69 127 ARG A C 1
ATOM 961 O O . ARG A 1 127 ? 12.523 -28.990 11.316 1.00 71.69 127 ARG A O 1
ATOM 968 N N . SER A 1 128 ? 11.142 -30.752 11.530 1.00 78.06 128 SER A N 1
ATOM 969 C CA . SER A 1 128 ? 10.010 -30.145 10.828 1.00 78.06 128 SER A CA 1
ATOM 970 C C . SER A 1 128 ? 9.495 -28.917 11.577 1.00 78.06 128 SER A C 1
ATOM 972 O O . SER A 1 128 ? 9.403 -28.930 12.804 1.00 78.06 128 SER A O 1
ATOM 974 N N . VAL A 1 129 ? 9.127 -27.867 10.837 1.00 74.88 129 VAL A N 1
ATOM 975 C CA . VAL A 1 129 ? 8.464 -26.671 11.387 1.00 74.88 129 VAL A CA 1
ATOM 976 C C . VAL A 1 129 ? 7.002 -26.974 11.746 1.00 74.88 129 VAL A C 1
ATOM 978 O O . VAL A 1 129 ? 6.468 -26.381 12.684 1.00 74.88 129 VAL A O 1
ATOM 981 N N . GLY A 1 130 ? 6.373 -27.914 11.032 1.00 82.50 130 GLY A N 1
ATOM 982 C CA . GLY A 1 130 ? 5.027 -28.415 11.302 1.00 82.50 130 GLY A CA 1
ATOM 983 C C . GLY A 1 130 ? 5.047 -29.740 12.069 1.00 82.50 130 GLY A C 1
ATOM 984 O O . GLY A 1 130 ? 5.692 -30.699 11.644 1.00 82.50 130 GLY A O 1
ATOM 985 N N . ILE A 1 131 ? 4.309 -29.808 13.176 1.00 88.75 131 ILE A N 1
ATOM 986 C CA . ILE A 1 131 ? 4.004 -31.044 13.902 1.00 88.75 131 ILE A CA 1
ATOM 987 C C . ILE A 1 131 ? 2.517 -31.314 13.727 1.00 88.75 131 ILE A C 1
ATOM 989 O O . ILE A 1 131 ? 1.671 -30.532 14.161 1.00 88.75 131 ILE A O 1
ATOM 993 N N . LEU A 1 132 ? 2.187 -32.439 13.115 1.00 90.88 132 LEU A N 1
ATOM 994 C CA . LEU A 1 132 ? 0.819 -32.899 13.007 1.00 90.88 132 LEU A CA 1
ATOM 995 C C . LEU A 1 132 ? 0.446 -33.717 14.243 1.00 90.88 132 LEU A C 1
ATOM 997 O O . LEU A 1 132 ? 1.169 -34.642 14.605 1.00 90.88 132 LEU A O 1
ATOM 1001 N N . ILE A 1 133 ? -0.707 -33.430 14.843 1.00 92.69 133 ILE A N 1
ATOM 1002 C CA . ILE A 1 133 ? -1.321 -34.262 15.879 1.00 92.69 133 ILE A CA 1
ATOM 1003 C C . ILE A 1 133 ? -2.556 -34.949 15.297 1.00 92.69 133 ILE A C 1
ATOM 1005 O O . ILE A 1 133 ? -3.454 -34.293 14.767 1.00 92.69 133 ILE A O 1
ATOM 1009 N N . GLU A 1 134 ? -2.628 -36.271 15.421 1.00 93.56 134 GLU A N 1
ATOM 1010 C CA . GLU A 1 134 ? -3.765 -37.074 14.976 1.00 93.56 134 GLU A CA 1
ATOM 1011 C C . GLU A 1 134 ? -4.339 -37.898 16.135 1.00 93.56 134 GLU A C 1
ATOM 1013 O O . GLU A 1 134 ? -3.641 -38.669 16.795 1.00 93.56 134 GLU A O 1
ATOM 1018 N N . LEU A 1 135 ? -5.638 -37.737 16.382 1.00 92.38 135 LEU A N 1
ATOM 1019 C CA . LEU A 1 135 ? -6.397 -38.506 17.358 1.00 92.38 135 LEU A CA 1
ATOM 1020 C C . LEU A 1 135 ? -7.111 -39.660 16.645 1.00 92.38 135 LEU A C 1
ATOM 1022 O O . LEU A 1 135 ? -7.884 -39.442 15.709 1.00 92.38 135 LEU A O 1
ATOM 1026 N N . GLN A 1 136 ? -6.887 -40.882 17.117 1.00 94.12 136 GLN A N 1
ATOM 1027 C CA . GLN A 1 136 ? -7.499 -42.108 16.600 1.00 94.12 136 GLN A CA 1
ATOM 1028 C C . GLN A 1 136 ? -8.190 -42.892 17.725 1.00 94.12 136 GLN A C 1
ATOM 1030 O O . GLN A 1 136 ? -7.864 -42.727 18.901 1.00 94.12 136 GLN A O 1
ATOM 1035 N N . TYR A 1 137 ? -9.098 -43.800 17.377 1.00 93.12 137 TYR A N 1
ATOM 1036 C CA . TYR A 1 137 ? -9.504 -44.888 18.267 1.00 93.12 137 TYR A CA 1
ATOM 1037 C C . TYR A 1 137 ? -8.390 -45.945 18.389 1.00 93.12 137 TYR A C 1
ATOM 1039 O O . TYR A 1 137 ? -7.457 -46.003 17.584 1.00 93.12 137 TYR A O 1
ATOM 1047 N N . GLU A 1 138 ? -8.487 -46.827 19.385 1.00 91.12 138 GLU A N 1
ATOM 1048 C CA . GLU A 1 138 ? -7.499 -47.891 19.618 1.00 91.12 138 GLU A CA 1
ATOM 1049 C C . GLU A 1 138 ? -7.399 -48.914 18.473 1.00 91.12 138 GLU A C 1
ATOM 1051 O O . GLU A 1 138 ? -6.387 -49.601 18.358 1.00 91.12 138 GLU A O 1
ATOM 1056 N N . ASP A 1 139 ? -8.406 -48.966 17.594 1.00 91.38 139 ASP A N 1
ATOM 1057 C CA . ASP A 1 139 ? -8.422 -49.774 16.369 1.00 91.38 139 ASP A CA 1
ATOM 1058 C C . ASP A 1 139 ? -7.838 -49.067 15.129 1.00 91.38 139 ASP A C 1
ATOM 1060 O O . ASP A 1 139 ? -7.898 -49.614 14.029 1.00 91.38 139 ASP A O 1
ATOM 1064 N N . GLY A 1 140 ? -7.269 -47.869 15.299 1.00 90.88 140 GLY A N 1
ATOM 1065 C CA . GLY A 1 140 ? -6.590 -47.106 14.248 1.00 90.88 140 GLY A CA 1
ATOM 1066 C C . GLY A 1 140 ? -7.495 -46.216 13.394 1.00 90.88 140 GLY A C 1
ATOM 1067 O O . GLY A 1 140 ? -6.998 -45.530 12.503 1.00 90.88 140 GLY A O 1
ATOM 1068 N N . ARG A 1 141 ? -8.814 -46.175 13.634 1.00 93.06 141 ARG A N 1
ATOM 1069 C CA . ARG A 1 141 ? -9.697 -45.244 12.911 1.00 93.06 141 ARG A CA 1
ATOM 1070 C C . ARG A 1 141 ? -9.499 -43.811 13.404 1.00 93.06 141 ARG A C 1
ATOM 1072 O O . ARG A 1 141 ? -9.642 -43.540 14.596 1.00 93.06 141 ARG A O 1
ATOM 1079 N N . ARG A 1 142 ? -9.192 -42.894 12.482 1.00 92.88 142 ARG A N 1
ATOM 1080 C CA . ARG A 1 142 ? -9.026 -41.460 12.758 1.00 92.88 142 ARG A CA 1
ATOM 1081 C C . ARG A 1 142 ? -10.334 -40.823 13.226 1.00 92.88 142 ARG A C 1
ATOM 1083 O O . ARG A 1 142 ? -11.393 -41.092 12.672 1.00 92.88 142 ARG A O 1
ATOM 1090 N N . ILE A 1 143 ? -10.220 -39.964 14.235 1.00 91.38 143 ILE A N 1
ATOM 1091 C CA . ILE A 1 143 ? -11.301 -39.145 14.794 1.00 91.38 143 ILE A CA 1
ATOM 1092 C C . ILE A 1 143 ? -11.134 -37.704 14.325 1.00 91.38 143 ILE A C 1
ATOM 1094 O O . ILE A 1 143 ? -12.069 -37.101 13.807 1.00 91.38 143 ILE A O 1
ATOM 1098 N N . ALA A 1 144 ? -9.938 -37.148 14.528 1.00 92.50 144 ALA A N 1
ATOM 1099 C CA . ALA A 1 144 ? -9.619 -35.779 14.163 1.00 92.50 144 ALA A CA 1
ATOM 1100 C C . ALA A 1 144 ? -8.101 -35.571 14.059 1.00 92.50 144 ALA A C 1
ATOM 1102 O O . ALA A 1 144 ? -7.313 -36.353 14.590 1.00 92.50 144 ALA A O 1
ATOM 1103 N N . ARG A 1 145 ? -7.700 -34.493 13.393 1.00 92.62 145 ARG A N 1
ATOM 1104 C CA . ARG A 1 145 ? -6.318 -34.115 13.088 1.00 92.62 145 ARG A CA 1
ATOM 1105 C C . ARG A 1 145 ? -6.161 -32.602 13.243 1.00 92.62 145 ARG A C 1
ATOM 1107 O O . ARG A 1 145 ? -7.103 -31.861 12.958 1.00 92.62 145 ARG A O 1
ATOM 1114 N N . CYS A 1 146 ? -5.006 -32.134 13.699 1.00 90.81 146 CYS A N 1
ATOM 1115 C CA . CYS A 1 146 ? -4.627 -30.721 13.666 1.00 90.81 146 CYS A CA 1
ATOM 1116 C C . CYS A 1 146 ? -3.140 -30.561 13.330 1.00 90.81 146 CYS A C 1
ATOM 1118 O O . CYS A 1 146 ? -2.343 -31.472 13.543 1.00 90.81 146 CYS A O 1
ATOM 1120 N N . SER A 1 147 ? -2.780 -29.401 12.781 1.00 89.31 147 SER A N 1
ATOM 1121 C CA . SER A 1 147 ? -1.394 -29.034 12.492 1.00 89.31 147 SER A CA 1
ATOM 1122 C C . SER A 1 147 ? -0.945 -27.939 13.455 1.00 89.31 147 SER A C 1
ATOM 1124 O O . SER A 1 147 ? -1.677 -26.973 13.692 1.00 89.31 147 SER A O 1
ATOM 1126 N N . LEU A 1 148 ? 0.241 -28.113 14.029 1.00 87.00 148 LEU A N 1
ATOM 1127 C CA . LEU A 1 148 ? 0.891 -27.199 14.959 1.00 87.00 148 LEU A CA 1
ATOM 1128 C C . LEU A 1 148 ? 2.150 -26.646 14.297 1.00 87.00 148 LEU A C 1
ATOM 1130 O O . LEU A 1 148 ? 2.956 -27.411 13.773 1.00 87.00 148 LEU A O 1
ATOM 1134 N N . SER A 1 149 ? 2.371 -25.337 14.374 1.00 81.88 149 SER A N 1
ATOM 1135 C CA . SER A 1 149 ? 3.681 -24.767 14.051 1.00 81.88 149 SER A CA 1
ATOM 1136 C C . SER A 1 149 ? 4.543 -24.740 15.308 1.00 81.88 149 SER A C 1
ATOM 1138 O O . SER A 1 149 ? 4.094 -24.241 16.341 1.00 81.88 149 SER A O 1
ATOM 1140 N N . ARG A 1 150 ? 5.800 -25.193 15.220 1.00 74.00 150 ARG A N 1
ATOM 1141 C CA . ARG A 1 150 ? 6.808 -24.979 16.279 1.00 74.00 150 ARG A CA 1
ATOM 1142 C C . ARG A 1 150 ? 7.009 -23.497 16.596 1.00 74.00 150 ARG A C 1
ATOM 1144 O O . ARG A 1 150 ? 7.311 -23.145 17.726 1.00 74.00 150 ARG A O 1
ATOM 1151 N N . MET A 1 151 ? 6.780 -22.631 15.608 1.00 66.75 151 MET A N 1
ATOM 1152 C CA . MET A 1 151 ? 6.890 -21.178 15.738 1.00 66.75 151 MET A CA 1
ATOM 1153 C C . MET A 1 151 ? 5.602 -20.514 16.256 1.00 66.75 151 MET A C 1
ATOM 1155 O O . MET A 1 151 ? 5.502 -19.289 16.216 1.00 66.75 151 MET A O 1
ATOM 1159 N N . ASP A 1 152 ? 4.592 -21.272 16.703 1.00 74.12 152 ASP A N 1
ATOM 1160 C CA . ASP A 1 152 ? 3.380 -20.691 17.285 1.00 74.12 152 ASP A CA 1
ATOM 1161 C C . ASP A 1 152 ? 3.696 -20.069 18.663 1.00 74.12 152 ASP A C 1
ATOM 1163 O O . ASP A 1 152 ? 3.953 -20.809 19.620 1.00 74.12 152 ASP A O 1
ATOM 1167 N N . PRO A 1 153 ? 3.638 -18.730 18.824 1.00 60.66 153 PRO A N 1
ATOM 1168 C CA . PRO A 1 153 ? 3.994 -18.063 20.080 1.00 60.66 153 PRO A CA 1
ATOM 1169 C C . PRO A 1 153 ? 3.027 -18.386 21.229 1.00 60.66 153 PRO A C 1
ATOM 1171 O O . PRO A 1 153 ? 3.301 -18.063 22.384 1.00 60.66 153 PRO A O 1
ATOM 1174 N N . ARG A 1 154 ? 1.887 -19.022 20.932 1.00 69.56 154 ARG A N 1
ATOM 1175 C CA . ARG A 1 154 ? 0.927 -19.509 21.929 1.00 69.56 154 ARG A CA 1
ATOM 1176 C C . ARG A 1 154 ? 1.387 -20.778 22.642 1.00 69.56 154 ARG A C 1
ATOM 1178 O O . ARG A 1 154 ? 0.856 -21.072 23.707 1.00 69.56 154 ARG A O 1
ATOM 1185 N N . SER A 1 155 ? 2.328 -21.516 22.055 1.00 71.69 155 SER A N 1
ATOM 1186 C CA . SER A 1 155 ? 2.656 -22.891 22.441 1.00 71.69 155 SER A CA 1
ATOM 1187 C C . SER A 1 155 ? 3.407 -23.022 23.772 1.00 71.69 155 SER A C 1
ATOM 1189 O O . SER A 1 155 ? 3.263 -24.035 24.448 1.00 71.69 155 SER A O 1
ATOM 1191 N N . ALA A 1 156 ? 4.121 -21.979 24.210 1.00 66.19 156 ALA A N 1
ATOM 1192 C CA . ALA A 1 156 ? 4.862 -21.949 25.480 1.00 66.19 156 ALA A CA 1
ATOM 1193 C C . ALA A 1 156 ? 3.973 -21.920 26.750 1.00 66.19 156 ALA A C 1
ATOM 1195 O O . ALA A 1 156 ? 4.472 -21.779 27.868 1.00 66.19 156 ALA A O 1
ATOM 1196 N N . LYS A 1 157 ? 2.647 -22.000 26.592 1.00 75.06 157 LYS A N 1
ATOM 1197 C CA . LYS A 1 157 ? 1.641 -22.145 27.655 1.00 75.06 157 LYS A CA 1
ATOM 1198 C C . LYS A 1 157 ? 0.571 -23.138 27.182 1.00 75.06 157 LYS A C 1
ATOM 1200 O O . LYS A 1 157 ? 0.427 -23.293 25.970 1.00 75.06 157 LYS A O 1
ATOM 1205 N N . PRO A 1 158 ? -0.208 -23.756 28.089 1.00 77.06 158 PRO A N 1
ATOM 1206 C CA . PRO A 1 158 ? -1.339 -24.584 27.688 1.00 77.06 158 PRO A CA 1
ATOM 1207 C C . PRO A 1 158 ? -2.256 -23.812 26.740 1.00 77.06 158 PRO A C 1
ATOM 1209 O O . PRO A 1 158 ? -2.722 -22.714 27.066 1.00 77.06 158 PRO A O 1
ATOM 1212 N N . ASN A 1 159 ? -2.471 -24.353 25.543 1.00 77.88 159 ASN A N 1
ATOM 1213 C CA . ASN A 1 159 ? -3.365 -23.763 24.560 1.00 77.88 159 ASN A CA 1
ATOM 1214 C C . ASN A 1 159 ? -4.219 -24.822 23.870 1.00 77.88 159 ASN A C 1
ATOM 1216 O O . ASN A 1 159 ? -3.798 -25.959 23.669 1.00 77.88 159 ASN A O 1
ATOM 1220 N N . THR A 1 160 ? -5.438 -24.434 23.502 1.00 80.56 160 THR A N 1
ATOM 1221 C CA . THR A 1 160 ? -6.405 -25.322 22.860 1.00 80.56 160 THR A CA 1
ATOM 1222 C C . THR A 1 160 ? -6.240 -25.277 21.350 1.00 80.56 160 THR A C 1
ATOM 1224 O O . THR A 1 160 ? -6.541 -24.273 20.702 1.00 80.56 160 THR A O 1
ATOM 1227 N N . TYR A 1 161 ? -5.855 -26.408 20.775 1.00 81.81 161 TYR A N 1
ATOM 1228 C CA . TYR A 1 161 ? -5.800 -26.607 19.336 1.00 81.81 161 TYR A CA 1
ATOM 1229 C C . TYR A 1 161 ? -7.071 -27.321 18.883 1.00 81.81 161 TYR A C 1
ATOM 1231 O O . TYR A 1 161 ? -7.399 -28.402 19.366 1.00 81.81 161 TYR A O 1
ATOM 1239 N N . SER A 1 162 ? -7.814 -26.694 17.972 1.00 87.44 162 SER A N 1
ATOM 1240 C CA . SER A 1 162 ? -8.981 -27.315 17.334 1.00 87.44 162 SER A CA 1
ATOM 1241 C C . SER A 1 162 ? -8.539 -28.451 16.411 1.00 87.44 162 SER A C 1
ATOM 1243 O O . SER A 1 162 ? -7.493 -28.341 15.780 1.00 87.44 162 SER A O 1
ATOM 1245 N N . CYS A 1 163 ? -9.330 -29.521 16.322 1.00 85.62 163 CYS A N 1
ATOM 1246 C CA . CYS A 1 163 ? -9.051 -30.683 15.479 1.00 85.62 163 CYS A CA 1
ATOM 1247 C C . CYS A 1 163 ? -10.243 -31.006 14.568 1.00 85.62 163 CYS A C 1
ATOM 1249 O O . CYS A 1 163 ? -11.406 -30.954 14.985 1.00 85.62 163 CYS A O 1
ATOM 1251 N N . TRP A 1 164 ? -9.942 -31.404 13.335 1.00 87.94 164 TRP A N 1
ATOM 1252 C CA . TRP A 1 164 ? -10.899 -31.593 12.243 1.00 87.94 164 TRP A CA 1
ATOM 1253 C C . TRP A 1 164 ? -10.837 -33.022 11.692 1.00 87.94 164 TRP A C 1
ATOM 1255 O O . TRP A 1 164 ? -9.783 -33.649 11.733 1.00 87.94 164 TRP A O 1
ATOM 1265 N N . GLU A 1 165 ? -11.943 -33.549 11.162 1.00 86.00 165 GLU A N 1
ATOM 1266 C CA . GLU A 1 165 ? -11.991 -34.906 10.573 1.00 86.00 165 GLU A CA 1
ATOM 1267 C C . GLU A 1 165 ? -11.051 -35.051 9.366 1.00 86.00 165 GLU A C 1
ATOM 1269 O O . GLU A 1 165 ? -10.356 -36.059 9.188 1.00 86.00 165 GLU A O 1
ATOM 1274 N N . ASN A 1 166 ? -11.047 -33.993 8.552 1.00 81.88 166 ASN A N 1
ATOM 1275 C CA . ASN A 1 166 ? -10.332 -33.828 7.299 1.00 81.88 166 ASN A CA 1
ATOM 1276 C C . ASN A 1 166 ? -9.833 -32.379 7.209 1.00 81.88 166 ASN A C 1
ATOM 1278 O O . ASN A 1 166 ? -10.471 -31.459 7.733 1.00 81.88 166 ASN A O 1
ATOM 1282 N N . GLU A 1 167 ? -8.706 -32.178 6.533 1.00 57.06 167 GLU A N 1
ATOM 1283 C CA . GLU A 1 167 ? -8.177 -30.845 6.238 1.00 57.06 167 GLU A CA 1
ATOM 1284 C C . GLU A 1 167 ? -9.175 -30.097 5.335 1.00 57.06 167 GLU A C 1
ATOM 1286 O O . GLU A 1 167 ? -9.581 -30.611 4.294 1.00 57.06 167 GLU A O 1
ATOM 1291 N N . GLY A 1 168 ? -9.626 -28.916 5.777 1.00 58.81 168 GLY A N 1
ATOM 1292 C CA . GLY A 1 168 ? -10.666 -28.126 5.100 1.00 58.81 168 GLY A CA 1
ATOM 1293 C C . GLY A 1 168 ? -12.094 -28.237 5.664 1.00 58.81 168 GLY A C 1
ATOM 1294 O O . GLY A 1 168 ? -13.006 -27.683 5.063 1.00 58.81 168 GLY A O 1
ATOM 1295 N N . SER A 1 169 ? -12.327 -28.912 6.800 1.00 69.06 169 SER A N 1
ATOM 1296 C CA . SER A 1 169 ? -13.631 -28.844 7.493 1.00 69.06 169 SER A CA 1
ATOM 1297 C C . SER A 1 169 ? -13.815 -27.514 8.238 1.00 69.06 169 SER A C 1
ATOM 1299 O O . SER A 1 169 ? -13.028 -27.196 9.129 1.00 69.06 169 SER A O 1
ATOM 1301 N N . ASP A 1 170 ? -14.906 -26.791 7.968 1.00 62.19 170 ASP A N 1
ATOM 1302 C CA . ASP A 1 170 ? -15.239 -25.522 8.644 1.00 62.19 170 ASP A CA 1
ATOM 1303 C C . ASP A 1 170 ? -15.595 -25.677 10.136 1.00 62.19 170 ASP A C 1
ATOM 1305 O O . ASP A 1 170 ? -15.581 -24.704 10.895 1.00 62.19 170 ASP A O 1
ATOM 1309 N N . VAL A 1 171 ? -15.932 -26.894 10.579 1.00 63.53 171 VAL A N 1
ATOM 1310 C CA . VAL A 1 171 ? -16.341 -27.183 11.962 1.00 63.53 171 VAL A CA 1
ATOM 1311 C C . VAL A 1 171 ? -15.337 -28.141 12.618 1.00 63.53 171 VAL A C 1
ATOM 1313 O O . VAL A 1 171 ? -15.094 -29.225 12.075 1.00 63.53 171 VAL A O 1
ATOM 1316 N N . PRO A 1 172 ? -14.758 -27.790 13.785 1.00 76.69 172 PRO A N 1
ATOM 1317 C CA . PRO A 1 172 ? -13.910 -28.699 14.546 1.00 76.69 172 PRO A CA 1
ATOM 1318 C C . PRO A 1 172 ? -14.751 -29.738 15.299 1.00 76.69 172 PRO A C 1
ATOM 1320 O O . PRO A 1 172 ? -15.773 -29.419 15.909 1.00 76.69 172 PRO A O 1
ATOM 1323 N N . ILE A 1 173 ? -14.305 -30.996 15.286 1.00 81.12 173 ILE A N 1
ATOM 1324 C CA . ILE A 1 173 ? -14.992 -32.114 15.959 1.00 81.12 173 ILE A CA 1
ATOM 1325 C C . ILE A 1 173 ? -14.642 -32.156 17.449 1.00 81.12 173 ILE A C 1
ATOM 1327 O O . ILE A 1 173 ? -15.493 -32.457 18.294 1.00 81.12 173 ILE A O 1
ATOM 1331 N N . CYS A 1 174 ? -13.392 -31.837 17.775 1.00 83.50 174 CYS A N 1
ATOM 1332 C CA . CYS A 1 174 ? -12.875 -31.748 19.133 1.00 83.50 174 CYS A CA 1
ATOM 1333 C C . CYS A 1 174 ? -11.732 -30.726 19.209 1.00 83.50 174 CYS A C 1
ATOM 1335 O O . CYS A 1 174 ? -11.373 -30.104 18.211 1.00 83.50 174 CYS A O 1
ATOM 1337 N N . GLY A 1 175 ? -11.158 -30.562 20.398 1.00 79.31 175 GLY A N 1
ATOM 1338 C CA . GLY A 1 175 ? -9.901 -29.851 20.597 1.00 79.31 175 GLY A CA 1
ATOM 1339 C C . GLY A 1 175 ? -8.996 -30.632 21.543 1.00 79.31 175 GLY A C 1
ATOM 1340 O O . GLY A 1 175 ? -9.482 -31.458 22.321 1.00 79.31 175 GLY A O 1
ATOM 1341 N N . VAL A 1 176 ? -7.695 -30.376 21.453 1.00 81.25 176 VAL A N 1
ATOM 1342 C CA . VAL A 1 176 ? -6.665 -30.917 22.344 1.00 81.25 176 VAL A CA 1
ATOM 1343 C C . VAL A 1 176 ? -5.920 -29.738 22.963 1.00 81.25 176 VAL A C 1
ATOM 1345 O O . VAL A 1 176 ? -5.472 -28.841 22.249 1.00 81.25 176 VAL A O 1
ATOM 1348 N N . GLU A 1 177 ? -5.819 -29.721 24.289 1.00 81.00 177 GLU A N 1
ATOM 1349 C CA . GLU A 1 177 ? -5.043 -28.721 25.022 1.00 81.00 177 GLU A CA 1
ATOM 1350 C C . GLU A 1 177 ? -3.600 -29.217 25.169 1.00 81.00 177 GLU A C 1
ATOM 1352 O O . GLU A 1 177 ? -3.374 -30.338 25.626 1.00 81.00 177 GLU A O 1
ATOM 1357 N N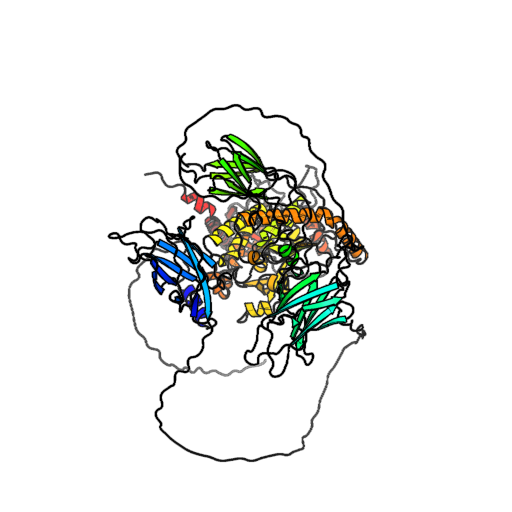 . LEU A 1 178 ? -2.632 -28.424 24.705 1.00 82.25 178 LEU A N 1
ATOM 1358 C CA . LEU A 1 178 ? -1.215 -28.788 24.645 1.00 82.25 178 LEU A CA 1
ATOM 1359 C C . LEU A 1 178 ? -0.354 -27.605 25.093 1.00 82.25 178 LEU A C 1
ATOM 1361 O O . LEU A 1 178 ? -0.607 -26.470 24.691 1.00 82.25 178 LEU A O 1
ATOM 1365 N N . THR A 1 179 ? 0.701 -27.887 25.854 1.00 77.88 179 THR A N 1
ATOM 1366 C CA . THR A 1 179 ? 1.854 -26.988 26.023 1.00 77.88 179 THR A CA 1
ATOM 1367 C C . THR A 1 179 ? 3.038 -27.588 25.281 1.00 77.88 179 THR A C 1
ATOM 1369 O O . THR A 1 179 ? 3.243 -28.799 25.370 1.00 77.88 179 THR A O 1
ATOM 1372 N N . ILE A 1 180 ? 3.832 -26.773 24.591 1.00 81.25 180 ILE A N 1
ATOM 1373 C CA . ILE A 1 180 ? 5.060 -27.180 23.902 1.00 81.25 180 ILE A CA 1
ATOM 1374 C C . ILE A 1 180 ? 6.259 -26.504 24.575 1.00 81.25 180 ILE A C 1
ATOM 1376 O O . ILE A 1 180 ? 6.248 -25.309 24.865 1.00 81.25 180 ILE A O 1
ATOM 1380 N N . PHE A 1 181 ? 7.300 -27.292 24.806 1.00 75.62 181 PHE A N 1
ATOM 1381 C CA . PHE A 1 181 ? 8.583 -26.910 25.375 1.00 75.62 181 PHE A CA 1
ATOM 1382 C C . PHE A 1 181 ? 9.670 -27.294 24.369 1.00 75.62 181 PHE A C 1
ATOM 1384 O O . PHE A 1 181 ? 9.712 -28.434 23.901 1.00 75.62 181 PHE A O 1
ATOM 1391 N N . GLU A 1 182 ? 10.571 -26.369 24.054 1.00 72.19 182 GLU A N 1
ATOM 1392 C CA . GLU A 1 182 ? 11.789 -26.677 23.302 1.00 72.19 182 GLU A CA 1
ATOM 1393 C C . GLU A 1 182 ? 12.965 -26.760 24.281 1.00 72.19 182 GLU A C 1
ATOM 1395 O O . GLU A 1 182 ? 13.175 -25.861 25.096 1.00 72.19 182 GLU A O 1
ATOM 1400 N N . GLY A 1 183 ? 13.691 -27.879 24.251 1.00 57.03 183 GLY A N 1
ATOM 1401 C CA . GLY A 1 183 ? 14.731 -28.188 25.233 1.00 57.03 183 GLY A CA 1
ATOM 1402 C C . GLY A 1 183 ? 16.143 -27.927 24.712 1.00 57.03 183 GLY A C 1
ATOM 1403 O O . GLY A 1 183 ? 16.499 -28.354 23.613 1.00 57.03 183 GLY A O 1
ATOM 1404 N N . ALA A 1 184 ? 16.984 -27.303 25.538 1.00 43.22 184 ALA A N 1
ATOM 1405 C CA . ALA A 1 184 ? 18.436 -27.386 25.390 1.00 43.22 184 ALA A CA 1
ATOM 1406 C C . ALA A 1 184 ? 18.948 -28.677 26.055 1.00 43.22 184 ALA A C 1
ATOM 1408 O O . ALA A 1 184 ? 18.455 -29.084 27.105 1.00 43.22 184 ALA A O 1
ATOM 1409 N N . GLN A 1 185 ? 19.926 -29.339 25.436 1.00 33.50 185 GLN A N 1
ATOM 1410 C CA . GLN A 1 185 ? 20.408 -30.650 25.872 1.00 33.50 185 GLN A CA 1
ATOM 1411 C C . GLN A 1 185 ? 21.249 -30.556 27.159 1.00 33.50 185 GLN A C 1
ATOM 1413 O O . GLN A 1 185 ? 22.334 -29.974 27.145 1.00 33.50 185 GLN A O 1
ATOM 1418 N N . GLU A 1 186 ? 20.825 -31.220 28.241 1.00 34.66 186 GLU A N 1
ATOM 1419 C CA . GLU A 1 186 ? 21.780 -31.674 29.258 1.00 34.66 186 GLU A CA 1
ATOM 1420 C C . GLU A 1 186 ? 22.575 -32.859 28.694 1.00 34.66 186 GLU A C 1
ATOM 1422 O O . GLU A 1 186 ? 22.027 -33.912 28.364 1.00 34.66 186 GLU A O 1
ATOM 1427 N N . LEU A 1 187 ? 23.887 -32.675 28.559 1.00 30.16 187 LEU A N 1
ATOM 1428 C CA . LEU A 1 187 ? 24.818 -33.730 28.169 1.00 30.16 187 LEU A CA 1
ATOM 1429 C C . LEU A 1 187 ? 24.994 -34.723 29.327 1.00 30.16 187 LEU A C 1
ATOM 1431 O O . LEU A 1 187 ? 25.799 -34.497 30.237 1.00 30.16 187 LEU A O 1
ATOM 1435 N N . GLU A 1 188 ? 24.286 -35.854 29.267 1.00 30.34 188 GLU A N 1
ATOM 1436 C CA . GLU A 1 188 ? 24.636 -37.024 30.075 1.00 30.34 188 GLU A CA 1
ATOM 1437 C C . GLU A 1 188 ? 26.105 -37.393 29.822 1.00 30.34 188 GLU A C 1
ATOM 1439 O O . GLU A 1 188 ? 26.535 -37.617 28.689 1.00 30.34 188 GLU A O 1
ATOM 1444 N N . LYS A 1 189 ? 26.896 -37.458 30.898 1.00 34.44 189 LYS A N 1
ATOM 1445 C CA . LYS A 1 189 ? 28.309 -37.851 30.843 1.00 34.44 189 LYS A CA 1
ATOM 1446 C C . LYS A 1 189 ? 28.438 -39.349 30.572 1.00 34.44 189 LYS A C 1
ATOM 1448 O O . LYS A 1 189 ? 28.662 -40.131 31.497 1.00 34.44 189 LYS A O 1
ATOM 1453 N N . THR A 1 190 ? 28.358 -39.752 29.309 1.00 27.38 190 THR A N 1
ATOM 1454 C CA . THR A 1 190 ? 28.674 -41.122 28.898 1.00 27.38 190 THR A CA 1
ATOM 1455 C C . THR A 1 190 ? 30.175 -41.374 29.039 1.00 27.38 190 THR A C 1
ATOM 1457 O O . THR A 1 190 ? 31.004 -40.759 28.367 1.00 27.38 190 THR A O 1
ATOM 1460 N N . THR A 1 191 ? 30.546 -42.286 29.933 1.00 34.41 191 THR A N 1
ATOM 1461 C CA . THR A 1 191 ? 31.928 -42.728 30.136 1.00 34.41 191 THR A CA 1
ATOM 1462 C C . THR A 1 191 ? 32.413 -43.563 28.950 1.00 34.41 191 THR A C 1
ATOM 1464 O O . THR A 1 191 ? 31.866 -44.626 28.660 1.00 34.41 191 THR A O 1
ATOM 1467 N N . LEU A 1 192 ? 33.475 -43.110 28.278 1.00 29.52 192 LEU A N 1
ATOM 1468 C CA . LEU A 1 192 ? 34.157 -43.894 27.242 1.00 29.52 192 LEU A CA 1
ATOM 1469 C C . LEU A 1 192 ? 35.108 -44.935 27.868 1.00 29.52 192 LEU A C 1
ATOM 1471 O O . LEU A 1 192 ? 35.789 -44.618 28.847 1.00 29.52 192 LEU A O 1
ATOM 1475 N N . PRO A 1 193 ? 35.188 -46.161 27.316 1.00 33.25 193 PRO A N 1
ATOM 1476 C CA . PRO A 1 193 ? 36.066 -47.207 27.826 1.00 33.25 193 PRO A CA 1
ATOM 1477 C C . PRO A 1 193 ? 37.525 -47.036 27.375 1.00 33.25 193 PRO A C 1
ATOM 1479 O O . PRO A 1 193 ? 37.834 -46.544 26.293 1.00 33.25 193 PRO A O 1
ATOM 1482 N N . GLU A 1 194 ? 38.423 -47.510 28.229 1.00 33.31 194 GLU A N 1
ATOM 1483 C CA . GLU A 1 194 ? 39.879 -47.439 28.107 1.00 33.31 194 GLU A CA 1
ATOM 1484 C C . GLU A 1 194 ? 40.461 -48.624 27.297 1.00 33.31 194 GLU A C 1
ATOM 1486 O O . GLU A 1 194 ? 40.061 -49.763 27.555 1.00 33.31 194 GLU A O 1
ATOM 1491 N N . LYS A 1 195 ? 41.420 -48.350 26.377 1.00 30.52 195 LYS A N 1
ATOM 1492 C CA . LYS A 1 195 ? 42.455 -49.225 25.724 1.00 30.52 195 LYS A CA 1
ATOM 1493 C C . LYS A 1 195 ? 42.641 -48.889 24.227 1.00 30.52 195 LYS A C 1
ATOM 1495 O O . LYS A 1 195 ? 41.674 -48.546 23.566 1.00 30.52 195 LYS A O 1
ATOM 1500 N N . ALA A 1 196 ? 43.819 -49.018 23.600 1.00 30.50 196 ALA A N 1
ATOM 1501 C CA . ALA A 1 196 ? 45.176 -49.353 24.070 1.00 30.50 196 ALA A CA 1
ATOM 1502 C C . ALA A 1 196 ? 46.249 -48.722 23.141 1.00 30.50 196 ALA A C 1
ATOM 1504 O O . ALA A 1 196 ? 45.923 -48.163 22.097 1.00 30.50 196 ALA A O 1
ATOM 1505 N N . ALA A 1 197 ? 47.526 -48.795 23.536 1.00 32.12 197 ALA A N 1
ATOM 1506 C CA . ALA A 1 197 ? 48.630 -47.999 22.986 1.00 32.12 197 ALA A CA 1
ATOM 1507 C C . ALA A 1 197 ? 49.534 -48.702 21.948 1.00 32.12 197 ALA A C 1
ATOM 1509 O O . ALA A 1 197 ? 49.715 -49.915 22.007 1.00 32.12 197 ALA A O 1
ATOM 1510 N N . ALA A 1 198 ? 50.196 -47.891 21.106 1.00 29.02 198 ALA A N 1
ATOM 1511 C CA . ALA A 1 198 ? 51.529 -48.092 20.503 1.00 29.02 198 ALA A CA 1
ATOM 1512 C C . ALA A 1 198 ? 51.945 -46.802 19.737 1.00 29.02 198 ALA A C 1
ATOM 1514 O O . ALA A 1 198 ? 51.081 -46.197 19.118 1.00 29.02 198 ALA A O 1
ATOM 1515 N N . SER A 1 199 ? 53.189 -46.328 19.582 1.00 34.62 199 SER A N 1
ATOM 1516 C CA . SER A 1 199 ? 54.432 -46.261 20.381 1.00 34.62 199 SER A CA 1
ATOM 1517 C C . SER A 1 199 ? 55.606 -45.917 19.429 1.00 34.62 199 SER A C 1
ATOM 1519 O O . SER A 1 199 ? 55.975 -46.787 18.648 1.00 34.62 199 SER A O 1
ATOM 1521 N N . SER A 1 200 ? 56.208 -44.715 19.510 1.00 29.67 200 SER A N 1
ATOM 1522 C CA . SER A 1 200 ? 57.604 -44.370 19.086 1.00 29.67 200 SER A CA 1
ATOM 1523 C C . SER A 1 200 ? 57.808 -42.837 19.133 1.00 29.67 200 SER A C 1
ATOM 1525 O O . SER A 1 200 ? 57.131 -42.128 18.398 1.00 29.67 200 SER A O 1
ATOM 1527 N N . SER A 1 201 ? 58.534 -42.250 20.101 1.00 31.72 201 SER A N 1
ATOM 1528 C CA . SER A 1 201 ? 59.985 -41.907 20.075 1.00 31.72 201 SER A CA 1
ATOM 1529 C C . SER A 1 201 ? 60.410 -40.964 18.923 1.00 31.72 201 SER A C 1
ATOM 1531 O O . SER A 1 201 ? 60.078 -41.255 17.784 1.00 31.72 201 SER A O 1
ATOM 1533 N N . SER A 1 202 ? 61.193 -39.884 19.101 1.00 30.08 202 SER A N 1
ATOM 1534 C CA . SER A 1 202 ? 62.228 -39.597 20.123 1.00 30.08 202 SER A CA 1
ATOM 1535 C C . SER A 1 202 ? 62.513 -38.089 20.358 1.00 30.08 202 SER A C 1
ATOM 1537 O O . SER A 1 202 ? 62.113 -37.244 19.567 1.00 30.08 202 SER A O 1
ATOM 1539 N N . SER A 1 203 ? 63.248 -37.784 21.439 1.00 31.80 203 SER A N 1
ATOM 1540 C CA . SER A 1 203 ? 63.450 -36.459 22.079 1.00 31.80 203 SER A CA 1
ATOM 1541 C C . SER A 1 203 ? 64.674 -35.629 21.545 1.00 31.80 203 SER A C 1
ATOM 1543 O O . SER A 1 203 ? 65.064 -35.833 20.400 1.00 31.80 203 SER A O 1
ATOM 1545 N N . PRO A 1 204 ? 65.317 -34.692 22.297 1.00 56.16 204 PRO A N 1
ATOM 1546 C CA . PRO A 1 204 ? 64.966 -33.257 22.380 1.00 56.16 204 PRO A CA 1
ATOM 1547 C C . PRO A 1 204 ? 66.173 -32.281 22.209 1.00 56.16 204 PRO A C 1
ATOM 1549 O O . PRO A 1 204 ? 67.321 -32.721 22.143 1.00 56.16 204 PRO A O 1
ATOM 1552 N N . ARG A 1 205 ? 65.961 -30.948 22.281 1.00 32.12 205 ARG A N 1
ATOM 1553 C CA . ARG A 1 205 ? 66.956 -29.964 22.799 1.00 32.12 205 ARG A CA 1
ATOM 1554 C C . ARG A 1 205 ? 66.345 -28.591 23.138 1.00 32.12 205 ARG A C 1
ATOM 1556 O O . ARG A 1 205 ? 65.314 -28.228 22.586 1.00 32.12 205 ARG A O 1
ATOM 1563 N N . GLY A 1 206 ? 66.973 -27.886 24.087 1.00 30.28 206 GLY A N 1
ATOM 1564 C CA . GLY A 1 206 ? 66.503 -26.632 24.703 1.00 30.28 206 GLY A CA 1
ATOM 1565 C C . GLY A 1 206 ? 67.153 -25.326 24.181 1.00 30.28 206 GLY A C 1
ATOM 1566 O O . GLY A 1 206 ? 67.754 -25.348 23.109 1.00 30.28 206 GLY A O 1
ATOM 1567 N N . PRO A 1 207 ? 67.011 -24.202 24.924 1.00 61.47 207 PRO A N 1
ATOM 1568 C CA . PRO A 1 207 ? 67.069 -22.808 24.425 1.00 61.47 207 PRO A CA 1
ATOM 1569 C C . PRO A 1 207 ? 68.460 -22.134 24.616 1.00 61.47 207 PRO A C 1
ATOM 1571 O O . PRO A 1 207 ? 69.356 -22.824 25.115 1.00 61.47 207 PRO A O 1
ATOM 1574 N N . PRO A 1 208 ? 68.697 -20.841 24.241 1.00 48.81 208 PRO A N 1
ATOM 1575 C CA . PRO A 1 208 ? 68.370 -19.694 25.135 1.00 48.81 208 PRO A CA 1
ATOM 1576 C C . PRO A 1 208 ? 68.148 -18.269 24.510 1.00 48.81 208 PRO A C 1
ATOM 1578 O O . PRO A 1 208 ? 68.499 -18.003 23.368 1.00 48.81 208 PRO A O 1
ATOM 1581 N N . ALA A 1 209 ? 67.581 -17.377 25.342 1.00 33.19 209 ALA A N 1
ATOM 1582 C CA . ALA A 1 209 ? 67.855 -15.943 25.640 1.00 33.19 209 ALA A CA 1
ATOM 1583 C C . ALA A 1 209 ? 68.389 -14.870 24.629 1.00 33.19 209 ALA A C 1
ATOM 1585 O O . ALA A 1 209 ? 69.413 -15.046 23.981 1.00 33.19 209 ALA A O 1
ATOM 1586 N N . ASP A 1 210 ? 67.736 -13.692 24.703 1.00 34.84 210 ASP A N 1
ATOM 1587 C CA . ASP A 1 210 ? 68.218 -12.286 24.845 1.00 34.84 210 ASP A CA 1
ATOM 1588 C C . ASP A 1 210 ? 69.229 -11.577 23.887 1.00 34.84 210 ASP A C 1
ATOM 1590 O O . ASP A 1 210 ? 70.385 -11.958 23.769 1.00 34.84 210 ASP A O 1
ATOM 1594 N N . PHE A 1 211 ? 68.753 -10.449 23.303 1.00 32.22 211 PHE A N 1
ATOM 1595 C CA . PHE A 1 211 ? 69.285 -9.048 23.209 1.00 32.22 211 PHE A CA 1
ATOM 1596 C C . PHE A 1 211 ? 70.802 -8.698 23.406 1.00 32.22 211 PHE A C 1
ATOM 1598 O O . PHE A 1 211 ? 71.489 -9.412 24.127 1.00 32.22 211 PHE A O 1
ATOM 1605 N N . PRO A 1 212 ? 71.327 -7.498 22.982 1.00 49.62 212 PRO A N 1
ATOM 1606 C CA . PRO A 1 212 ? 70.740 -6.365 22.226 1.00 49.62 212 PRO A CA 1
ATOM 1607 C C . PRO A 1 212 ? 71.629 -5.864 21.013 1.00 49.62 212 PRO A C 1
ATOM 1609 O O . PRO A 1 212 ? 71.850 -6.679 20.124 1.00 49.62 212 PRO A O 1
ATOM 1612 N N . PRO A 1 213 ? 72.045 -4.577 20.812 1.00 53.44 213 PRO A N 1
ATOM 1613 C CA . PRO A 1 213 ? 71.472 -3.731 19.741 1.00 53.44 213 PRO A CA 1
ATOM 1614 C C . PRO A 1 213 ? 72.468 -2.980 18.803 1.00 53.44 213 PRO A C 1
ATOM 1616 O O . PRO A 1 213 ? 73.640 -2.810 19.126 1.00 53.44 213 PRO A O 1
ATOM 1619 N N . GLY A 1 214 ? 71.947 -2.329 17.745 1.00 30.47 214 GLY A N 1
ATOM 1620 C CA . GLY A 1 214 ? 72.393 -0.966 17.373 1.00 30.47 214 GLY A CA 1
ATOM 1621 C C . GLY A 1 214 ? 72.838 -0.660 15.925 1.00 30.47 214 GLY A C 1
ATOM 1622 O O . GLY A 1 214 ? 73.352 -1.513 15.218 1.00 30.47 214 GLY A O 1
ATOM 1623 N N . ALA A 1 215 ? 72.709 0.633 15.577 1.00 31.38 215 ALA A N 1
ATOM 1624 C CA . ALA A 1 215 ? 73.323 1.384 14.460 1.00 31.38 215 ALA A CA 1
ATOM 1625 C C . ALA A 1 215 ? 72.835 1.149 13.005 1.00 31.38 215 ALA A C 1
ATOM 1627 O O . ALA A 1 215 ? 73.194 0.186 12.338 1.00 31.38 215 ALA A O 1
ATOM 1628 N N . GLY A 1 216 ? 72.076 2.128 12.489 1.00 30.59 216 GLY A N 1
ATOM 1629 C CA . GLY A 1 216 ? 71.606 2.209 11.097 1.00 30.59 216 GLY A CA 1
ATOM 1630 C C . GLY A 1 216 ? 72.497 2.989 10.123 1.00 30.59 216 GLY A C 1
ATOM 1631 O O . GLY A 1 216 ? 73.652 3.268 10.426 1.00 30.59 216 GLY A O 1
ATOM 1632 N N . GLN A 1 217 ? 71.923 3.406 8.981 1.00 31.84 217 GLN A N 1
ATOM 1633 C CA . GLN A 1 217 ? 72.358 4.585 8.211 1.00 31.84 217 GLN A CA 1
ATOM 1634 C C . GLN A 1 217 ? 71.311 5.079 7.183 1.00 31.84 217 GLN A C 1
ATOM 1636 O O . GLN A 1 217 ? 70.434 4.345 6.742 1.00 31.84 217 GLN A O 1
ATOM 1641 N N . SER A 1 218 ? 71.421 6.371 6.868 1.00 34.09 218 SER A N 1
ATOM 1642 C CA . SER A 1 218 ? 70.565 7.247 6.041 1.00 34.09 218 SER A CA 1
ATOM 1643 C C . SER A 1 218 ? 70.707 7.047 4.519 1.00 34.09 218 SER A C 1
ATOM 1645 O O . SER A 1 218 ? 71.812 6.723 4.093 1.00 34.09 218 SER A O 1
ATOM 1647 N N . GLN A 1 219 ? 69.677 7.392 3.711 1.00 31.25 219 GLN A N 1
ATOM 1648 C CA . GLN A 1 219 ? 69.832 8.391 2.618 1.00 31.25 219 GLN A CA 1
ATOM 1649 C C . GLN A 1 219 ? 68.534 8.909 1.925 1.00 31.25 219 GLN A C 1
ATOM 1651 O O . GLN A 1 219 ? 67.767 8.160 1.336 1.00 31.25 219 GLN A O 1
ATOM 1656 N N . SER A 1 220 ? 68.374 10.242 1.983 1.00 31.33 220 SER A N 1
ATOM 1657 C CA . SER A 1 220 ? 67.891 11.232 0.977 1.00 31.33 220 SER A CA 1
ATOM 1658 C C . SER A 1 220 ? 66.628 11.084 0.079 1.00 31.33 220 SER A C 1
ATOM 1660 O O . SER A 1 220 ? 66.518 10.229 -0.789 1.00 31.33 220 SER A O 1
ATOM 1662 N N . GLN A 1 221 ? 65.804 12.138 0.215 1.00 32.56 221 GLN A N 1
ATOM 1663 C CA . GLN A 1 221 ? 64.791 12.820 -0.638 1.00 32.56 221 GLN A CA 1
ATOM 1664 C C . GLN A 1 221 ? 65.150 13.080 -2.144 1.00 32.56 221 GLN A C 1
ATOM 1666 O O . GLN A 1 221 ? 66.322 12.883 -2.468 1.00 32.56 221 GLN A O 1
ATOM 1671 N N . PRO A 1 222 ? 64.242 13.577 -3.059 1.00 49.84 222 PRO A N 1
ATOM 1672 C CA . PRO A 1 222 ? 63.352 14.750 -2.840 1.00 49.84 222 PRO A CA 1
ATOM 1673 C C . PRO A 1 222 ? 61.945 14.884 -3.509 1.00 49.84 222 PRO A C 1
ATOM 1675 O O . PRO A 1 222 ? 61.713 14.580 -4.672 1.00 49.84 222 PRO A O 1
ATOM 1678 N N . ARG A 1 223 ? 61.059 15.514 -2.717 1.00 31.66 223 ARG A N 1
ATOM 1679 C CA . ARG A 1 223 ? 60.023 16.557 -2.963 1.00 31.66 223 ARG A CA 1
ATOM 1680 C C . ARG A 1 223 ? 59.523 16.915 -4.389 1.00 31.66 223 ARG A C 1
ATOM 1682 O O . ARG A 1 223 ? 60.303 17.367 -5.225 1.00 31.66 223 ARG A O 1
ATOM 1689 N N . ARG A 1 224 ? 58.186 17.022 -4.531 1.00 25.98 224 ARG A N 1
ATOM 1690 C CA . ARG A 1 224 ? 57.478 18.152 -5.190 1.00 25.98 224 ARG A CA 1
ATOM 1691 C C . ARG A 1 224 ? 56.042 18.335 -4.648 1.00 25.98 224 ARG A C 1
ATOM 1693 O O . ARG A 1 224 ? 55.314 17.367 -4.488 1.00 25.98 224 ARG A O 1
ATOM 1700 N N . GLU A 1 225 ? 55.695 19.592 -4.390 1.00 31.64 225 GLU A N 1
ATOM 1701 C CA . GLU A 1 225 ? 54.372 20.197 -4.092 1.00 31.64 225 GLU A CA 1
ATOM 1702 C C . GLU A 1 225 ? 54.009 21.109 -5.303 1.00 31.64 225 GLU A C 1
ATOM 1704 O O . GLU A 1 225 ? 54.889 21.242 -6.169 1.00 31.64 225 GLU A O 1
ATOM 1709 N N . PRO A 1 226 ? 52.826 21.765 -5.435 1.00 44.69 226 PRO A N 1
ATOM 1710 C CA . PRO A 1 226 ? 51.867 22.222 -4.402 1.00 44.69 226 PRO A CA 1
ATOM 1711 C C . PRO A 1 226 ? 50.393 21.819 -4.733 1.00 44.69 226 PRO A C 1
ATOM 1713 O O . PRO A 1 226 ? 50.205 20.936 -5.562 1.00 44.69 226 PRO A O 1
ATOM 1716 N N . THR A 1 227 ? 49.289 22.330 -4.153 1.00 28.67 227 THR A N 1
ATOM 1717 C CA . THR A 1 227 ? 49.018 23.442 -3.198 1.00 28.67 227 THR A CA 1
ATOM 1718 C C . THR A 1 227 ? 47.732 23.152 -2.396 1.00 28.67 227 THR A C 1
ATOM 1720 O O . THR A 1 227 ? 46.908 22.362 -2.850 1.00 28.67 227 THR A O 1
ATOM 1723 N N . SER A 1 228 ? 47.488 23.876 -1.299 1.00 30.83 228 SER A N 1
ATOM 1724 C CA . SER A 1 228 ? 46.168 24.030 -0.657 1.00 30.83 228 SER A CA 1
ATOM 1725 C C . SER A 1 228 ? 45.949 25.483 -0.203 1.00 30.83 228 SER A C 1
ATOM 1727 O O . SER A 1 228 ? 46.913 26.185 0.101 1.00 30.83 228 SER A O 1
ATOM 1729 N N . GLN A 1 229 ? 44.694 25.942 -0.167 1.00 31.38 229 GLN A N 1
ATOM 1730 C CA . GLN A 1 229 ? 44.293 27.169 0.532 1.00 31.38 229 GLN A CA 1
ATOM 1731 C C . GLN A 1 229 ? 43.361 26.794 1.682 1.00 31.38 229 GLN A C 1
ATOM 1733 O O . GLN A 1 229 ? 42.292 26.232 1.454 1.00 31.38 229 GLN A O 1
ATOM 1738 N N . ASP A 1 230 ? 43.781 27.106 2.905 1.00 28.02 230 ASP A N 1
ATOM 1739 C CA . ASP A 1 230 ? 42.980 26.917 4.109 1.00 28.02 230 ASP A CA 1
ATOM 1740 C C . ASP A 1 230 ? 41.991 28.077 4.292 1.00 28.02 230 ASP A C 1
ATOM 1742 O O . ASP A 1 230 ? 42.374 29.248 4.242 1.00 28.02 230 ASP A O 1
ATOM 1746 N N . ILE A 1 231 ? 40.733 27.751 4.596 1.00 30.22 231 ILE A N 1
ATOM 1747 C CA . ILE A 1 231 ? 39.804 28.660 5.275 1.00 30.22 231 ILE A CA 1
ATOM 1748 C C . ILE A 1 231 ? 39.366 27.957 6.558 1.00 30.22 231 ILE A C 1
ATOM 1750 O O . ILE A 1 231 ? 38.630 26.973 6.526 1.00 30.22 231 ILE A O 1
ATOM 1754 N N . SER A 1 232 ? 39.849 28.455 7.693 1.00 25.12 232 SER A N 1
ATOM 1755 C CA . SER A 1 232 ? 39.472 27.964 9.015 1.00 25.12 232 SER A CA 1
ATOM 1756 C C . SER A 1 232 ? 38.101 28.497 9.427 1.00 25.12 232 SER A C 1
ATOM 1758 O O . SER A 1 232 ? 37.912 29.713 9.482 1.00 25.12 232 SER A O 1
ATOM 1760 N N . PHE A 1 233 ? 37.198 27.605 9.825 1.00 30.05 233 PHE A N 1
ATOM 1761 C CA . PHE A 1 233 ? 36.063 27.944 10.682 1.00 30.05 233 PHE A CA 1
ATOM 1762 C C . PHE A 1 233 ? 36.163 27.145 11.982 1.00 30.05 233 PHE A C 1
ATOM 1764 O O . PHE A 1 233 ? 36.334 25.925 11.954 1.00 30.05 233 PHE A O 1
ATOM 1771 N N . ASP A 1 234 ? 36.071 27.843 13.113 1.00 28.69 234 ASP A N 1
ATOM 1772 C CA . ASP A 1 234 ? 36.034 27.222 14.436 1.00 28.69 234 ASP A CA 1
ATOM 1773 C C . ASP A 1 234 ? 34.773 26.352 14.596 1.00 28.69 234 ASP A C 1
ATOM 1775 O O . ASP A 1 234 ? 33.680 26.771 14.196 1.00 28.69 234 ASP A O 1
ATOM 1779 N N . PRO A 1 235 ? 34.868 25.162 15.216 1.00 32.00 235 PRO A N 1
ATOM 1780 C CA . PRO A 1 235 ? 33.693 24.362 15.525 1.00 32.00 235 PRO A CA 1
ATOM 1781 C C . PRO A 1 235 ? 32.879 25.008 16.667 1.00 32.00 235 PRO A C 1
ATOM 1783 O O . PRO A 1 235 ? 33.454 25.379 17.696 1.00 32.00 235 PRO A O 1
ATOM 1786 N N . PRO A 1 236 ? 31.540 25.107 16.551 1.00 32.62 236 PRO A N 1
ATOM 1787 C CA . PRO A 1 236 ? 30.693 25.551 17.654 1.00 32.62 236 PRO A CA 1
ATOM 1788 C C . PRO A 1 236 ? 30.722 24.540 18.820 1.00 32.62 236 PRO A C 1
ATOM 1790 O O . PRO A 1 236 ? 31.022 23.358 18.623 1.00 32.62 236 PRO A O 1
ATOM 1793 N N . PRO A 1 237 ? 30.426 24.976 20.058 1.00 30.39 237 PRO A N 1
ATOM 1794 C CA . PRO A 1 237 ? 30.645 24.163 21.248 1.00 30.39 237 PRO A CA 1
ATOM 1795 C C . PRO A 1 237 ? 29.717 22.945 21.314 1.00 30.39 237 PRO A C 1
ATOM 1797 O O . PRO A 1 237 ? 28.521 23.036 21.042 1.00 30.39 237 PRO A O 1
ATOM 1800 N N . LEU A 1 238 ? 30.272 21.820 21.776 1.00 29.86 238 LEU A N 1
ATOM 1801 C CA . LEU A 1 238 ? 29.539 20.586 22.064 1.00 29.86 238 LEU A CA 1
ATOM 1802 C C . LEU A 1 238 ? 28.350 20.855 23.001 1.00 29.86 238 LEU A C 1
ATOM 1804 O O . LEU A 1 238 ? 28.523 21.120 24.196 1.00 29.86 238 LEU A O 1
ATOM 1808 N N . ALA A 1 239 ? 27.136 20.741 22.461 1.00 29.19 239 ALA A N 1
ATOM 1809 C CA . ALA A 1 239 ? 25.917 20.749 23.253 1.00 29.19 239 ALA A CA 1
ATOM 1810 C C . ALA A 1 239 ? 25.927 19.560 24.227 1.00 29.19 239 ALA A C 1
ATOM 1812 O O . ALA A 1 239 ? 26.233 18.424 23.858 1.00 29.19 239 ALA A O 1
ATOM 1813 N N . ARG A 1 240 ? 25.611 19.832 25.497 1.00 28.56 240 ARG A N 1
ATOM 1814 C CA . ARG A 1 240 ? 25.581 18.814 26.554 1.00 28.56 240 ARG A CA 1
ATOM 1815 C C . ARG A 1 240 ? 24.555 17.726 26.237 1.00 28.56 240 ARG A C 1
ATOM 1817 O O . ARG A 1 240 ? 23.479 18.017 25.725 1.00 28.56 240 ARG A O 1
ATOM 1824 N N . SER A 1 241 ? 24.881 16.495 26.630 1.00 29.33 241 SER A N 1
ATOM 1825 C CA . SER A 1 241 ? 23.996 15.329 26.575 1.00 29.33 241 SER A CA 1
ATOM 1826 C C . SER A 1 241 ? 22.589 15.660 27.081 1.00 29.33 241 SER A C 1
ATOM 1828 O O . SER A 1 241 ? 22.439 16.136 28.212 1.00 29.33 241 SER A O 1
ATOM 1830 N N . GLY A 1 242 ? 21.576 15.392 26.254 1.00 28.77 242 GLY A N 1
ATOM 1831 C CA . GLY A 1 242 ? 20.183 15.689 26.569 1.00 28.77 242 GLY A CA 1
ATOM 1832 C C . GLY A 1 242 ? 19.721 15.008 27.856 1.00 28.77 242 GLY A C 1
ATOM 1833 O O . GLY A 1 242 ? 19.752 13.784 27.974 1.00 28.77 242 GLY A O 1
ATOM 1834 N N . VAL A 1 243 ? 19.265 15.817 28.810 1.00 30.08 243 VAL A N 1
ATOM 1835 C CA . VAL A 1 243 ? 18.447 15.354 29.937 1.00 30.08 243 VAL A CA 1
ATOM 1836 C C . VAL A 1 243 ? 17.124 14.829 29.354 1.00 30.08 243 VAL A C 1
ATOM 1838 O O . VAL A 1 243 ? 16.590 15.478 28.449 1.00 30.08 243 VAL A O 1
ATOM 1841 N N . PRO A 1 244 ? 16.579 13.686 29.817 1.00 28.80 244 PRO A N 1
ATOM 1842 C CA . PRO A 1 244 ? 15.279 13.211 29.348 1.00 28.80 244 PRO A CA 1
ATOM 1843 C C . PRO A 1 244 ? 14.195 14.283 29.561 1.00 28.80 244 PRO A C 1
ATOM 1845 O O . PRO A 1 244 ? 14.260 15.021 30.550 1.00 28.80 244 PRO A O 1
ATOM 1848 N N . PRO A 1 245 ? 13.200 14.391 28.660 1.00 29.72 245 PRO A N 1
ATOM 1849 C CA . PRO A 1 245 ? 12.165 15.409 28.771 1.00 29.72 245 PRO A CA 1
ATOM 1850 C C . PRO A 1 245 ? 11.412 15.272 30.105 1.00 29.72 245 PRO A C 1
ATOM 1852 O O . PRO A 1 245 ? 11.163 14.147 30.554 1.00 29.72 245 PRO A O 1
ATOM 1855 N N . PRO A 1 246 ? 11.040 16.391 30.756 1.00 29.44 246 PRO A N 1
ATOM 1856 C CA . PRO A 1 246 ? 10.292 16.340 32.004 1.00 29.44 246 PRO A CA 1
ATOM 1857 C C . PRO A 1 246 ? 8.938 15.639 31.794 1.00 29.44 246 PRO A C 1
ATOM 1859 O O . PRO A 1 246 ? 8.346 15.759 30.716 1.00 29.44 246 PRO A O 1
ATOM 1862 N N . PRO A 1 247 ? 8.420 14.918 32.807 1.00 34.69 247 PRO A N 1
ATOM 1863 C CA . PRO A 1 247 ? 7.128 14.250 32.702 1.00 34.69 247 PRO A CA 1
ATOM 1864 C C . PRO A 1 247 ? 6.005 15.263 32.414 1.00 34.69 247 PRO A C 1
ATOM 1866 O O . PRO A 1 247 ? 6.090 16.415 32.853 1.00 34.69 247 PRO A O 1
ATOM 1869 N N . PRO A 1 248 ? 4.942 14.854 31.696 1.00 38.75 248 PRO A N 1
ATOM 1870 C CA . PRO A 1 248 ? 3.874 15.757 31.288 1.00 38.75 248 PRO A CA 1
ATOM 1871 C C . PRO A 1 248 ? 3.213 16.432 32.494 1.00 38.75 248 PRO A C 1
ATOM 1873 O O . PRO A 1 248 ? 2.898 15.785 33.496 1.00 38.75 248 PRO A O 1
ATOM 1876 N N . LEU A 1 249 ? 2.980 17.742 32.369 1.00 37.72 249 LEU A N 1
ATOM 1877 C CA . LEU A 1 249 ? 2.291 18.539 33.382 1.00 37.72 249 LEU A CA 1
ATOM 1878 C C . LEU A 1 249 ? 0.901 17.945 33.688 1.00 37.72 249 LEU A C 1
ATOM 1880 O O . LEU A 1 249 ? 0.205 17.503 32.767 1.00 37.72 249 LEU A O 1
ATOM 1884 N N . PRO A 1 250 ? 0.467 17.935 34.963 1.00 42.03 250 PRO A N 1
ATOM 1885 C CA . PRO A 1 250 ? -0.829 17.387 35.337 1.00 42.03 250 PRO A CA 1
ATOM 1886 C C . PRO A 1 250 ? -1.963 18.164 34.659 1.00 42.03 250 PRO A C 1
ATOM 1888 O O . PRO A 1 250 ? -2.090 19.379 34.805 1.00 42.03 250 PRO A O 1
ATOM 1891 N N . THR A 1 251 ? -2.801 17.444 33.916 1.00 45.59 251 THR A N 1
ATOM 1892 C CA . THR A 1 251 ? -3.932 18.009 33.173 1.00 45.59 251 THR A CA 1
ATOM 1893 C C . THR A 1 251 ? -5.052 18.442 34.133 1.00 45.59 251 THR A C 1
ATOM 1895 O O . THR A 1 251 ? -5.296 17.749 35.130 1.00 45.59 251 THR A O 1
ATOM 1898 N N . PRO A 1 252 ? -5.778 19.546 33.857 1.00 38.34 252 PRO A N 1
ATOM 1899 C CA . PRO A 1 252 ? -6.905 19.963 34.688 1.00 38.34 252 PRO A CA 1
ATOM 1900 C C . PRO A 1 252 ? -7.970 18.861 34.787 1.00 38.34 252 PRO A C 1
ATOM 1902 O O . PRO A 1 252 ? -8.471 18.386 33.771 1.00 38.34 252 PRO A O 1
ATOM 1905 N N . GLY A 1 253 ? -8.321 18.464 36.014 1.00 60.22 253 GLY A N 1
ATOM 1906 C CA . GLY A 1 253 ? -9.376 17.476 36.284 1.00 60.22 253 GLY A CA 1
ATOM 1907 C C . GLY A 1 253 ? -8.917 16.117 36.826 1.00 60.22 253 GLY A C 1
ATOM 1908 O O . GLY A 1 253 ? -9.775 15.286 37.121 1.00 60.22 253 GLY A O 1
ATOM 1909 N N . MET A 1 254 ? -7.615 15.866 37.012 1.00 63.34 254 MET A N 1
ATOM 1910 C CA . MET A 1 254 ? -7.183 14.662 37.740 1.00 63.34 254 MET A CA 1
ATOM 1911 C C . MET A 1 254 ? -7.578 14.719 39.231 1.00 63.34 254 MET A C 1
ATOM 1913 O O . MET A 1 254 ? -7.487 15.786 39.847 1.00 63.34 254 MET A O 1
ATOM 1917 N N . PRO A 1 255 ? -7.995 13.590 39.840 1.00 68.69 255 PRO A N 1
ATOM 1918 C CA . PRO A 1 255 ? -8.286 13.535 41.268 1.00 68.69 255 PRO A CA 1
ATOM 1919 C C . PRO A 1 255 ? -7.019 13.820 42.082 1.00 68.69 255 PRO A C 1
ATOM 1921 O O . PRO A 1 255 ? -5.942 13.306 41.780 1.00 68.69 255 PRO A O 1
ATOM 1924 N N . ALA A 1 256 ? -7.150 14.634 43.132 1.00 75.56 256 ALA A N 1
ATOM 1925 C CA . ALA A 1 256 ? -6.033 14.965 44.010 1.00 75.56 256 ALA A CA 1
ATOM 1926 C C . ALA A 1 256 ? -5.533 13.709 44.745 1.00 75.56 256 ALA A C 1
ATOM 1928 O O . ALA A 1 256 ? -6.250 13.154 45.582 1.00 75.56 256 ALA A O 1
ATOM 1929 N N . LEU A 1 257 ? -4.306 13.292 44.425 1.00 87.94 257 LEU A N 1
ATOM 1930 C CA . LEU A 1 257 ? -3.629 12.143 45.024 1.00 87.94 257 LEU A CA 1
ATOM 1931 C C . LEU A 1 257 ? -3.415 12.321 46.537 1.00 87.94 257 LEU A C 1
ATOM 1933 O O . LEU A 1 257 ? -3.347 13.443 47.051 1.00 87.94 257 LEU A O 1
ATOM 1937 N N . GLY A 1 258 ? -3.316 11.208 47.268 1.00 87.19 258 GLY A N 1
ATOM 1938 C CA . GLY A 1 258 ? -3.028 11.228 48.700 1.00 87.19 258 GLY A CA 1
ATOM 1939 C C . GLY A 1 258 ? -1.610 11.727 48.989 1.00 87.19 258 GLY A C 1
ATOM 1940 O O . GLY A 1 258 ? -0.709 11.582 48.167 1.00 87.19 258 GLY A O 1
ATOM 1941 N N . ARG A 1 259 ? -1.380 12.282 50.185 1.00 91.62 259 ARG A N 1
ATOM 1942 C CA . ARG A 1 259 ? -0.008 12.516 50.683 1.00 91.62 259 ARG A CA 1
ATOM 1943 C C . ARG A 1 259 ? 0.654 11.246 51.203 1.00 91.62 259 ARG A C 1
ATOM 1945 O O . ARG A 1 259 ? 1.868 11.234 51.346 1.00 91.62 259 ARG A O 1
ATOM 1952 N N . GLU A 1 260 ? -0.134 10.236 51.544 1.00 95.38 260 GLU A N 1
ATOM 1953 C CA . GLU A 1 260 ? 0.301 8.984 52.158 1.00 95.38 260 GLU A CA 1
ATOM 1954 C C . GLU A 1 260 ? 0.005 7.841 51.185 1.00 95.38 260 GLU A C 1
ATOM 1956 O O . GLU A 1 260 ? -1.103 7.733 50.654 1.00 95.38 260 GLU A O 1
ATOM 1961 N N . VAL A 1 261 ? 1.025 7.029 50.919 1.00 95.56 261 VAL A N 1
ATOM 1962 C CA . VAL A 1 261 ? 1.008 5.941 49.935 1.00 95.56 261 VAL A CA 1
ATOM 1963 C C . VAL A 1 261 ? 1.747 4.763 50.545 1.00 95.56 261 VAL A C 1
ATOM 1965 O O . VAL A 1 261 ? 2.801 4.964 51.138 1.00 95.56 261 VAL A O 1
ATOM 1968 N N . ALA A 1 262 ? 1.257 3.540 50.378 1.00 96.06 262 ALA A N 1
ATOM 1969 C CA . ALA A 1 262 ? 2.058 2.347 50.635 1.00 96.06 262 ALA A CA 1
ATOM 1970 C C . ALA A 1 262 ? 2.416 1.666 49.309 1.00 96.06 262 ALA A C 1
ATOM 1972 O O . ALA A 1 262 ? 1.550 1.475 48.458 1.00 96.06 262 ALA A O 1
ATOM 1973 N N . VAL A 1 263 ? 3.681 1.297 49.127 1.00 96.94 263 VAL A N 1
ATOM 1974 C CA . VAL A 1 263 ? 4.136 0.447 48.020 1.00 96.94 263 VAL A CA 1
ATOM 1975 C C . VAL A 1 263 ? 4.473 -0.914 48.603 1.00 96.94 263 VAL A C 1
ATOM 1977 O O . VAL A 1 263 ? 5.440 -1.050 49.343 1.00 96.94 263 VAL A O 1
ATOM 1980 N N . LYS A 1 264 ? 3.652 -1.911 48.283 1.00 97.38 264 LYS A N 1
ATOM 1981 C CA . LYS A 1 264 ? 3.813 -3.302 48.694 1.00 97.38 264 LYS A CA 1
ATOM 1982 C C . LYS A 1 264 ? 4.565 -4.059 47.612 1.00 97.38 264 LYS A C 1
ATOM 1984 O O . LYS A 1 264 ? 3.991 -4.347 46.566 1.00 97.38 264 LYS A O 1
ATOM 1989 N N . VAL A 1 265 ? 5.825 -4.390 47.861 1.00 97.38 265 VAL A N 1
ATOM 1990 C CA . VAL A 1 265 ? 6.650 -5.228 46.984 1.00 97.38 265 VAL A CA 1
ATOM 1991 C C . VAL A 1 265 ? 6.496 -6.688 47.410 1.00 97.38 265 VAL A C 1
ATOM 1993 O O . VAL A 1 265 ? 6.893 -7.072 48.505 1.00 97.38 265 VAL A O 1
ATOM 1996 N N . SER A 1 266 ? 5.888 -7.504 46.552 1.00 96.44 266 SER A N 1
ATOM 1997 C CA . SER A 1 266 ? 5.630 -8.930 46.790 1.00 96.44 266 SER A CA 1
ATOM 1998 C C . SER A 1 266 ? 6.865 -9.779 46.486 1.00 96.44 266 SER A C 1
ATOM 2000 O O . SER A 1 266 ? 7.314 -10.572 47.323 1.00 96.44 266 SER A O 1
ATOM 2002 N N . ARG A 1 267 ? 7.428 -9.588 45.287 1.00 96.81 267 ARG A N 1
ATOM 2003 C CA . ARG A 1 267 ? 8.544 -10.374 44.754 1.00 96.81 267 ARG A CA 1
ATOM 2004 C C . ARG A 1 267 ? 9.505 -9.526 43.933 1.00 96.81 267 ARG A C 1
ATOM 2006 O O . ARG A 1 267 ? 9.078 -8.633 43.205 1.00 96.81 267 ARG A O 1
ATOM 2013 N N . LEU A 1 268 ? 10.779 -9.887 43.977 1.00 96.81 268 LEU A N 1
ATOM 2014 C CA . LEU A 1 268 ? 11.737 -9.625 42.906 1.00 96.81 268 LEU A CA 1
ATOM 2015 C C . LEU A 1 268 ? 11.722 -10.835 41.972 1.00 96.81 268 LEU A C 1
ATOM 2017 O O . LEU A 1 268 ? 11.731 -11.965 42.454 1.00 96.81 268 LEU A O 1
ATOM 2021 N N . LEU A 1 269 ? 11.644 -10.602 40.667 1.00 95.62 269 LEU A N 1
ATOM 2022 C CA . LEU A 1 269 ? 11.511 -11.637 39.644 1.00 95.62 269 LEU A CA 1
ATOM 2023 C C . LEU A 1 269 ? 12.834 -11.749 38.894 1.00 95.62 269 LEU A C 1
ATOM 2025 O O . LEU A 1 269 ? 13.303 -10.752 38.346 1.00 95.62 269 LEU A O 1
ATOM 2029 N N . ASP A 1 270 ? 13.409 -12.948 38.895 1.00 94.50 270 ASP A N 1
ATOM 2030 C CA . ASP A 1 270 ? 14.606 -13.316 38.129 1.00 94.50 270 ASP A CA 1
ATOM 2031 C C . ASP A 1 270 ? 15.799 -12.358 38.318 1.00 94.50 270 ASP A C 1
ATOM 2033 O O . ASP A 1 270 ? 16.582 -12.103 37.406 1.00 94.50 270 ASP A O 1
ATOM 2037 N N . VAL A 1 271 ? 15.962 -11.819 39.532 1.00 94.31 271 VAL A N 1
ATOM 2038 C CA . VAL A 1 271 ? 17.074 -10.915 39.843 1.00 94.31 271 VAL A CA 1
ATOM 2039 C C . VAL A 1 271 ? 18.400 -11.684 39.908 1.00 94.31 271 VAL A C 1
ATOM 2041 O O . VAL A 1 271 ? 18.442 -12.790 40.454 1.00 94.31 271 VAL A O 1
ATOM 2044 N N . PRO A 1 272 ? 19.500 -11.129 39.366 1.00 92.44 272 PRO A N 1
ATOM 2045 C CA . PRO A 1 272 ? 20.801 -11.784 39.375 1.00 92.44 272 PRO A CA 1
ATOM 2046 C C . PRO A 1 272 ? 21.318 -11.951 40.805 1.00 92.44 272 PRO A C 1
ATOM 2048 O O . PRO A 1 272 ? 21.367 -10.984 41.567 1.00 92.44 272 PRO A O 1
ATOM 2051 N N . SER A 1 273 ? 21.771 -13.156 41.153 1.00 89.81 273 SER A N 1
ATOM 2052 C CA . SER A 1 273 ? 22.333 -13.412 42.481 1.00 89.81 273 SER A CA 1
ATOM 2053 C C . SER A 1 273 ? 23.797 -12.981 42.577 1.00 89.81 273 SER A C 1
ATOM 2055 O O . SER A 1 273 ? 24.550 -12.978 41.597 1.00 89.81 273 SER A O 1
ATOM 2057 N N . ARG A 1 274 ? 24.235 -12.624 43.790 1.00 88.69 274 ARG A N 1
ATOM 2058 C CA . ARG A 1 274 ? 25.656 -12.435 44.109 1.00 88.69 274 ARG A CA 1
ATOM 2059 C C . ARG A 1 274 ? 25.981 -13.031 45.478 1.00 88.69 274 ARG A C 1
ATOM 2061 O O . ARG A 1 274 ? 25.307 -12.692 46.452 1.00 88.69 274 ARG A O 1
ATOM 2068 N N . PRO A 1 275 ? 27.029 -13.868 45.600 1.00 84.88 275 PRO A N 1
ATOM 2069 C CA . PRO A 1 275 ? 27.469 -14.368 46.897 1.00 84.88 275 PRO A CA 1
ATOM 2070 C C . PRO A 1 275 ? 27.751 -13.219 47.873 1.00 84.88 275 PRO A C 1
ATOM 2072 O O . PRO A 1 275 ? 28.434 -12.259 47.522 1.00 84.88 275 PRO A O 1
ATOM 2075 N N . GLN A 1 276 ? 27.253 -13.345 49.107 1.00 84.00 276 GLN A N 1
ATOM 2076 C CA . GLN A 1 276 ? 27.459 -12.375 50.197 1.00 84.00 276 GLN A CA 1
ATOM 2077 C C . GLN A 1 276 ? 26.908 -10.958 49.928 1.00 84.00 276 GLN A C 1
ATOM 2079 O O . GLN A 1 276 ? 27.385 -9.989 50.521 1.00 84.00 276 GLN A O 1
ATOM 2084 N N . LYS A 1 277 ? 25.910 -10.816 49.049 1.00 90.38 277 LYS A N 1
ATOM 2085 C CA . LYS A 1 277 ? 25.194 -9.554 48.820 1.00 90.38 277 LYS A CA 1
ATOM 2086 C C . LYS A 1 277 ? 23.707 -9.750 49.060 1.00 90.38 277 LYS A C 1
ATOM 2088 O O . LYS A 1 277 ? 23.152 -10.778 48.693 1.00 90.38 277 LYS A O 1
ATOM 2093 N N . ASN A 1 278 ? 23.082 -8.750 49.660 1.00 94.31 278 ASN A N 1
ATOM 2094 C CA . ASN A 1 278 ? 21.643 -8.717 49.881 1.00 94.31 278 ASN A CA 1
ATOM 2095 C C . ASN A 1 278 ? 21.007 -7.752 48.875 1.00 94.31 278 ASN A C 1
ATOM 2097 O O . ASN A 1 278 ? 21.697 -6.895 48.322 1.00 94.31 278 ASN A O 1
ATOM 2101 N N . TYR A 1 279 ? 19.707 -7.873 48.641 1.00 96.38 279 TYR A N 1
ATOM 2102 C CA . TYR A 1 279 ? 18.931 -6.947 47.826 1.00 96.38 279 TYR A CA 1
ATOM 2103 C C . TYR A 1 279 ? 18.354 -5.820 48.686 1.00 96.38 279 TYR A C 1
ATOM 2105 O O . TYR A 1 279 ? 17.943 -6.037 49.825 1.00 96.38 279 TYR A O 1
ATOM 2113 N N . VAL A 1 280 ? 18.284 -4.618 48.122 1.00 97.44 280 VAL A N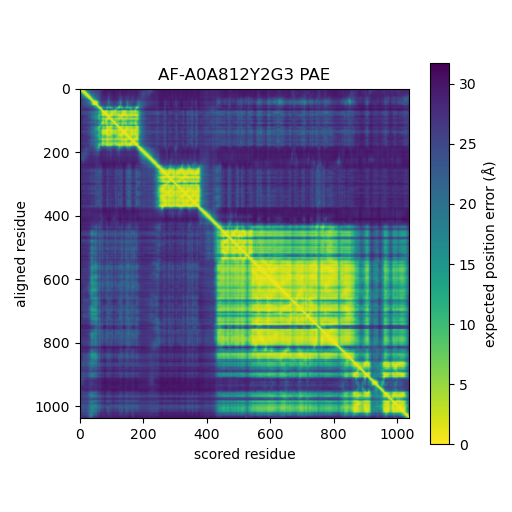 1
ATOM 2114 C CA . VAL A 1 280 ? 17.625 -3.450 48.711 1.00 97.44 280 VAL A CA 1
ATOM 2115 C C . VAL A 1 280 ? 16.725 -2.832 47.649 1.00 97.44 280 VAL A C 1
ATOM 2117 O O . VAL A 1 280 ? 17.188 -2.458 46.571 1.00 97.44 280 VAL A O 1
ATOM 2120 N N . VAL A 1 281 ? 15.434 -2.696 47.950 1.00 97.56 281 VAL A N 1
ATOM 2121 C CA . VAL A 1 281 ? 14.481 -2.010 47.073 1.00 97.56 281 VAL A CA 1
ATOM 2122 C C . VAL A 1 281 ? 14.260 -0.599 47.600 1.00 97.56 281 VAL A C 1
ATOM 2124 O O . VAL A 1 281 ? 13.784 -0.422 48.720 1.00 97.56 281 VAL A O 1
ATOM 2127 N N . ARG A 1 282 ? 14.599 0.418 46.804 1.00 97.88 282 ARG A N 1
ATOM 2128 C CA . ARG A 1 282 ? 14.388 1.838 47.126 1.00 97.88 282 ARG A CA 1
ATOM 2129 C C . ARG A 1 282 ? 13.216 2.389 46.332 1.00 97.88 282 ARG A C 1
ATOM 2131 O O . ARG A 1 282 ? 13.105 2.116 45.140 1.00 97.88 282 ARG A O 1
ATOM 2138 N N . VAL A 1 283 ? 12.403 3.240 46.953 1.00 97.06 283 VAL A N 1
ATOM 2139 C CA . VAL A 1 283 ? 11.412 4.053 46.231 1.00 97.06 283 VAL A CA 1
ATOM 2140 C C . VAL A 1 283 ? 11.789 5.522 46.344 1.00 97.06 283 VAL A C 1
ATOM 2142 O O . VAL A 1 283 ? 12.115 6.011 47.428 1.00 97.06 283 VAL A O 1
ATOM 2145 N N . LEU A 1 284 ? 11.761 6.210 45.208 1.00 96.88 284 LEU A N 1
ATOM 2146 C CA . LEU A 1 284 ? 12.122 7.607 45.024 1.00 96.88 284 LEU A CA 1
ATOM 2147 C C . LEU A 1 284 ? 10.972 8.370 44.352 1.00 96.88 284 LEU A C 1
ATOM 2149 O O . LEU A 1 284 ? 10.149 7.777 43.652 1.00 96.88 284 LEU A O 1
ATOM 2153 N N . ASP A 1 285 ? 10.949 9.686 44.510 1.00 95.06 285 ASP A N 1
ATOM 2154 C CA . ASP A 1 285 ? 10.157 10.610 43.698 1.00 95.06 285 ASP A CA 1
ATOM 2155 C C . ASP A 1 285 ? 11.047 11.706 43.078 1.00 95.06 285 ASP A C 1
ATOM 2157 O O . ASP A 1 285 ? 12.267 11.557 42.985 1.00 95.06 285 ASP A O 1
ATOM 2161 N N . SER A 1 286 ? 10.445 12.807 42.621 1.00 86.19 286 SER A N 1
ATOM 2162 C CA . SER A 1 286 ? 11.159 13.955 42.050 1.00 86.19 286 SER A CA 1
ATOM 2163 C C . SER A 1 286 ? 12.023 14.742 43.047 1.00 86.19 286 SER A C 1
ATOM 2165 O O . SER A 1 286 ? 12.830 15.562 42.611 1.00 86.19 286 SER A O 1
ATOM 2167 N N . LEU A 1 287 ? 11.871 14.522 44.358 1.00 86.12 287 LEU A N 1
ATOM 2168 C CA . LEU A 1 287 ? 12.635 15.182 45.421 1.00 86.12 287 LEU A CA 1
ATOM 2169 C C . LEU A 1 287 ? 13.751 14.292 45.992 1.00 86.12 287 LEU A C 1
ATOM 2171 O O . LEU A 1 287 ? 14.659 14.806 46.645 1.00 86.12 287 LEU A O 1
ATOM 2175 N N . GLY A 1 288 ? 13.718 12.982 45.734 1.00 88.19 288 GLY A N 1
ATOM 2176 C CA . GLY A 1 288 ? 14.771 12.043 46.117 1.00 88.19 288 GLY A CA 1
ATOM 2177 C C . GLY A 1 288 ? 14.226 10.723 46.652 1.00 88.19 288 GLY A C 1
ATOM 2178 O O . GLY A 1 288 ? 13.135 10.291 46.292 1.00 88.19 288 GLY A O 1
ATOM 2179 N N . GLN A 1 289 ? 15.004 10.046 47.498 1.00 88.31 289 GLN A N 1
ATOM 2180 C CA . GLN A 1 289 ? 14.587 8.780 48.099 1.00 88.31 289 GLN A CA 1
ATOM 2181 C C . GLN A 1 289 ? 13.530 8.999 49.195 1.00 88.31 289 GLN A C 1
ATOM 2183 O O . GLN A 1 289 ? 13.732 9.798 50.106 1.00 88.31 289 GLN A O 1
ATOM 2188 N N . LEU A 1 290 ? 12.441 8.228 49.131 1.00 89.44 290 LEU A N 1
ATOM 2189 C CA . LEU A 1 290 ? 11.342 8.237 50.100 1.00 89.44 290 LEU A CA 1
ATOM 2190 C C . LEU A 1 290 ? 11.451 7.106 51.130 1.00 89.44 290 LEU A C 1
ATOM 2192 O O . LEU A 1 290 ? 11.232 7.340 52.314 1.00 89.44 290 LEU A O 1
ATOM 2196 N N . ALA A 1 291 ? 11.787 5.888 50.691 1.00 92.44 291 ALA A N 1
ATOM 2197 C CA . ALA A 1 291 ? 11.955 4.723 51.566 1.00 92.44 291 ALA A CA 1
ATOM 2198 C C . ALA A 1 291 ? 12.915 3.681 50.967 1.00 92.44 291 ALA A C 1
ATOM 2200 O O . ALA A 1 291 ? 13.336 3.792 49.810 1.00 92.44 291 ALA A O 1
ATOM 2201 N N . ALA A 1 292 ? 13.263 2.671 51.762 1.00 91.38 292 ALA A N 1
ATOM 2202 C CA . ALA A 1 292 ? 13.917 1.443 51.321 1.00 91.38 292 ALA A CA 1
ATOM 2203 C C . ALA A 1 292 ? 13.459 0.251 52.166 1.00 91.38 292 ALA A C 1
ATOM 2205 O O . ALA A 1 292 ? 13.079 0.431 53.324 1.00 91.38 292 ALA A O 1
ATOM 2206 N N . THR A 1 293 ? 13.537 -0.950 51.598 1.00 92.38 293 THR A N 1
ATOM 2207 C CA . THR A 1 293 ? 13.433 -2.208 52.351 1.00 92.38 293 THR A CA 1
ATOM 2208 C C . THR A 1 293 ? 14.670 -2.394 53.239 1.00 92.38 293 THR A C 1
ATOM 2210 O O . THR A 1 293 ? 15.717 -1.794 52.962 1.00 92.38 293 THR A O 1
ATOM 2213 N N . PRO A 1 294 ? 14.610 -3.249 54.275 1.00 92.81 294 PRO A N 1
ATOM 2214 C CA . PRO A 1 294 ? 15.822 -3.840 54.837 1.00 92.81 294 PRO A CA 1
ATOM 2215 C C . PRO A 1 294 ? 16.592 -4.652 53.775 1.00 92.81 294 PRO A C 1
ATOM 2217 O O . PRO A 1 294 ? 16.131 -4.844 52.645 1.00 92.81 294 PRO A O 1
ATOM 2220 N N . GLU A 1 295 ? 17.787 -5.109 54.144 1.00 93.31 295 GLU A N 1
ATOM 2221 C CA . GLU A 1 295 ? 18.609 -5.993 53.317 1.00 93.31 295 GLU A CA 1
ATOM 2222 C C . GLU A 1 295 ? 18.007 -7.405 53.238 1.00 93.31 295 GLU A C 1
ATOM 2224 O O . GLU A 1 295 ? 18.044 -8.161 54.208 1.00 93.31 295 GLU A O 1
ATOM 2229 N N . VAL A 1 296 ? 17.497 -7.773 52.062 1.00 92.25 296 VAL A N 1
ATOM 2230 C CA . VAL A 1 296 ? 16.854 -9.069 51.797 1.00 92.25 296 VAL A CA 1
ATOM 2231 C C . VAL A 1 296 ? 17.902 -10.075 51.294 1.00 92.25 296 VAL A C 1
ATOM 2233 O O . VAL A 1 296 ? 18.586 -9.772 50.315 1.00 92.25 296 VAL A O 1
ATOM 2236 N N . PRO A 1 297 ? 18.065 -11.267 51.898 1.00 89.12 297 PRO A N 1
ATOM 2237 C CA . PRO A 1 297 ? 19.112 -12.213 51.503 1.00 89.12 297 PRO A CA 1
ATOM 2238 C C . PRO A 1 297 ? 19.069 -12.638 50.026 1.00 89.12 297 PRO A C 1
ATOM 2240 O O . PRO A 1 297 ? 18.008 -12.976 49.502 1.00 89.12 297 PRO A O 1
ATOM 2243 N N . SER A 1 298 ? 20.234 -12.703 49.370 1.00 83.81 298 SER A N 1
ATOM 2244 C CA . SER A 1 298 ? 20.375 -13.384 48.075 1.00 83.81 298 SER A CA 1
ATOM 2245 C C . SER A 1 298 ? 20.679 -14.865 48.279 1.00 83.81 298 SER A C 1
ATOM 2247 O O . SER A 1 298 ? 21.696 -15.223 48.876 1.00 83.81 298 SER A O 1
ATOM 2249 N N . GLU A 1 299 ? 19.852 -15.745 47.715 1.00 75.62 299 GLU A N 1
ATOM 2250 C CA . GLU A 1 299 ? 20.136 -17.181 47.695 1.00 75.62 299 GLU A CA 1
ATOM 2251 C C . GLU A 1 299 ? 21.317 -17.489 46.762 1.00 75.62 299 GLU A C 1
ATOM 2253 O O . GLU A 1 299 ? 21.302 -17.168 45.575 1.00 75.62 299 GLU A O 1
ATOM 2258 N N . ALA A 1 300 ? 22.363 -18.117 47.301 1.00 60.19 300 ALA A N 1
ATOM 2259 C CA . ALA A 1 300 ? 23.662 -18.259 46.636 1.00 60.19 300 ALA A CA 1
ATOM 2260 C C . ALA A 1 300 ? 23.742 -19.385 45.574 1.00 60.19 300 ALA A C 1
ATOM 2262 O O . ALA A 1 300 ? 24.845 -19.795 45.218 1.00 60.19 300 ALA A O 1
ATOM 2263 N N . SER A 1 301 ? 22.605 -19.926 45.113 1.00 59.78 301 SER A N 1
ATOM 2264 C CA . SER A 1 301 ? 22.546 -21.207 44.381 1.00 59.78 301 SER A CA 1
ATOM 2265 C C . SER A 1 301 ? 22.101 -21.133 42.911 1.00 59.78 301 SER A C 1
ATOM 2267 O O . SER A 1 301 ? 22.161 -22.157 42.231 1.00 59.78 301 SER A O 1
ATOM 2269 N N . ALA A 1 302 ? 21.650 -19.982 42.406 1.00 60.91 302 ALA A N 1
ATOM 2270 C CA . ALA A 1 302 ? 21.127 -19.841 41.041 1.00 60.91 302 ALA A CA 1
ATOM 2271 C C . ALA A 1 302 ? 21.622 -18.543 40.386 1.00 60.91 302 ALA A C 1
ATOM 2273 O O . ALA A 1 302 ? 21.809 -17.544 41.075 1.00 60.91 302 ALA A O 1
ATOM 2274 N N . ALA A 1 303 ? 21.837 -18.541 39.066 1.00 72.06 303 ALA A N 1
ATOM 2275 C CA . ALA A 1 303 ? 22.335 -17.365 38.337 1.00 72.06 303 ALA A CA 1
ATOM 2276 C C . ALA A 1 303 ? 21.353 -16.176 38.379 1.00 72.06 303 ALA A C 1
ATOM 2278 O O . ALA A 1 303 ? 21.776 -15.026 38.488 1.00 72.06 303 ALA A O 1
ATOM 2279 N N . ALA A 1 304 ? 20.056 -16.480 38.372 1.00 79.31 304 ALA A N 1
ATOM 2280 C CA . ALA A 1 304 ? 18.953 -15.572 38.653 1.00 79.31 304 ALA A CA 1
ATOM 2281 C C . ALA A 1 304 ? 18.012 -16.239 39.668 1.00 79.31 304 ALA A C 1
ATOM 2283 O O . ALA A 1 304 ? 17.903 -17.469 39.687 1.00 79.31 304 ALA A O 1
ATOM 2284 N N . SER A 1 305 ? 17.349 -15.458 40.521 1.00 83.75 305 SER A N 1
ATOM 2285 C CA . SER A 1 305 ? 16.402 -15.970 41.514 1.00 83.75 305 SER A CA 1
ATOM 2286 C C . SER A 1 305 ? 15.167 -15.082 41.660 1.00 83.75 305 SER A C 1
ATOM 2288 O O . SER A 1 305 ? 15.233 -13.857 41.583 1.00 83.75 305 SER A O 1
ATOM 2290 N N . THR A 1 306 ? 14.017 -15.716 41.897 1.00 91.31 306 THR A N 1
ATOM 2291 C CA . THR A 1 306 ? 12.791 -15.019 42.301 1.00 91.31 306 THR A CA 1
ATOM 2292 C C . THR A 1 306 ? 12.720 -14.991 43.828 1.00 91.31 306 THR A C 1
ATOM 2294 O O . THR A 1 306 ? 12.660 -16.037 44.470 1.00 91.31 306 THR A O 1
ATOM 2297 N N . VAL A 1 307 ? 12.731 -13.794 44.415 1.00 91.56 307 VAL A N 1
ATOM 2298 C CA . VAL A 1 307 ? 12.854 -13.571 45.865 1.00 91.56 307 VAL A CA 1
ATOM 2299 C C . VAL A 1 307 ? 11.559 -12.988 46.412 1.00 91.56 307 VAL A C 1
ATOM 2301 O O . VAL A 1 307 ? 11.077 -11.971 45.918 1.00 91.56 307 VAL A O 1
ATOM 2304 N N . HIS A 1 308 ? 10.998 -13.604 47.451 1.00 93.06 308 HIS A N 1
ATOM 2305 C CA . HIS A 1 308 ? 9.805 -13.109 48.143 1.00 93.06 308 HIS A CA 1
ATOM 2306 C C . HIS A 1 308 ? 10.189 -12.166 49.290 1.00 93.06 308 HIS A C 1
ATOM 2308 O O . HIS A 1 308 ? 10.987 -12.539 50.145 1.00 93.06 308 HIS A O 1
ATOM 2314 N N . LEU A 1 309 ? 9.586 -10.973 49.347 1.00 90.88 309 LEU A N 1
ATOM 2315 C CA . LEU A 1 309 ? 9.918 -9.957 50.362 1.00 90.88 309 LEU A CA 1
ATOM 2316 C C . LEU A 1 309 ? 9.021 -10.000 51.609 1.00 90.88 309 LEU A C 1
ATOM 2318 O O . LEU A 1 309 ? 9.356 -9.419 52.639 1.00 90.88 309 LEU A O 1
ATOM 2322 N N . GLY A 1 310 ? 7.874 -10.681 51.542 1.00 89.06 310 GLY A N 1
ATOM 2323 C CA . GLY A 1 310 ? 6.962 -10.796 52.683 1.00 89.06 310 GLY A CA 1
ATOM 2324 C C . GLY A 1 310 ? 6.528 -9.422 53.234 1.00 89.06 310 GLY A C 1
ATOM 2325 O O . GLY A 1 310 ? 6.239 -8.519 52.448 1.00 89.06 310 GLY A O 1
ATOM 2326 N N . PRO A 1 311 ? 6.462 -9.237 54.568 1.00 86.56 311 PRO A N 1
ATOM 2327 C CA . PRO A 1 311 ? 6.151 -7.940 55.180 1.00 86.56 311 PRO A CA 1
ATOM 2328 C C . PRO A 1 311 ? 7.243 -6.877 54.990 1.00 86.56 311 PRO A C 1
ATOM 2330 O O . PRO A 1 311 ? 6.959 -5.690 55.103 1.00 86.56 311 PRO A O 1
ATOM 2333 N N . GLU A 1 312 ? 8.488 -7.270 54.708 1.00 87.44 312 GLU A N 1
ATOM 2334 C CA . GLU A 1 312 ? 9.616 -6.336 54.567 1.00 87.44 312 GLU A CA 1
ATOM 2335 C C . GLU A 1 312 ? 9.544 -5.513 53.271 1.00 87.44 312 GLU A C 1
ATOM 2337 O O . GLU A 1 312 ? 10.176 -4.462 53.163 1.00 87.44 312 GLU A O 1
ATOM 2342 N N . GLY A 1 313 ? 8.725 -5.958 52.313 1.00 90.12 313 GLY A N 1
ATOM 2343 C CA . GLY A 1 313 ? 8.379 -5.219 51.103 1.00 90.12 313 GLY A CA 1
ATOM 2344 C C . GLY A 1 313 ? 7.269 -4.173 51.274 1.00 90.12 313 GLY A C 1
ATOM 2345 O O . GLY A 1 313 ? 6.962 -3.489 50.300 1.00 90.12 313 GLY A O 1
ATOM 2346 N N . ASP A 1 314 ? 6.651 -4.028 52.455 1.00 94.38 314 ASP A N 1
ATOM 2347 C CA . ASP A 1 314 ? 5.591 -3.036 52.706 1.00 94.38 314 ASP A CA 1
ATOM 2348 C C . ASP A 1 314 ? 6.184 -1.652 53.048 1.00 94.38 314 ASP A C 1
ATOM 2350 O O . ASP A 1 314 ? 6.440 -1.316 54.205 1.00 94.38 314 ASP A O 1
ATOM 2354 N N . LEU A 1 315 ? 6.388 -0.814 52.027 1.00 94.94 315 LEU A N 1
ATOM 2355 C CA . LEU A 1 315 ? 7.014 0.507 52.146 1.00 94.94 315 LEU A CA 1
ATOM 2356 C C . LEU A 1 315 ? 5.979 1.627 52.305 1.00 94.94 315 LEU A C 1
ATOM 2358 O O . LEU A 1 315 ? 5.302 1.999 51.346 1.00 94.94 315 LEU A O 1
ATOM 2362 N N . ALA A 1 316 ? 5.894 2.225 53.494 1.00 94.75 316 ALA A N 1
ATOM 2363 C CA . ALA A 1 316 ? 5.097 3.431 53.727 1.00 94.75 316 ALA A CA 1
ATOM 2364 C C . ALA A 1 316 ? 5.845 4.693 53.251 1.00 94.75 316 ALA A C 1
ATOM 2366 O O . ALA A 1 316 ? 6.949 4.987 53.708 1.00 94.75 316 ALA A O 1
ATOM 2367 N N . LEU A 1 317 ? 5.228 5.451 52.346 1.00 94.62 317 LEU A N 1
ATOM 2368 C CA . LEU A 1 317 ? 5.775 6.638 51.690 1.00 94.62 317 LEU A CA 1
ATOM 2369 C C . LEU A 1 317 ? 4.924 7.876 51.984 1.00 94.62 317 LEU A C 1
ATOM 2371 O O . LEU A 1 317 ? 3.706 7.794 52.178 1.00 94.62 317 LEU A O 1
ATOM 2375 N N . ARG A 1 318 ? 5.554 9.053 51.909 1.00 94.12 318 ARG A N 1
ATOM 2376 C CA . ARG A 1 318 ? 4.855 10.338 51.987 1.00 94.12 318 ARG A CA 1
ATOM 2377 C C . ARG A 1 318 ? 5.250 11.261 50.836 1.00 94.12 318 ARG A C 1
ATOM 2379 O O . ARG A 1 318 ? 6.305 11.881 50.890 1.00 94.12 318 ARG A O 1
ATOM 2386 N N . THR A 1 319 ? 4.408 11.361 49.809 1.00 94.62 319 THR A N 1
ATOM 2387 C CA . THR A 1 319 ? 4.668 12.198 48.627 1.00 94.62 319 THR A CA 1
ATOM 2388 C C . THR A 1 319 ? 3.385 12.643 47.919 1.00 94.62 319 THR A C 1
ATOM 2390 O O . THR A 1 319 ? 2.385 11.928 47.894 1.00 94.62 319 THR A O 1
ATOM 2393 N N . GLU A 1 320 ? 3.424 13.830 47.311 1.00 92.19 320 GLU A N 1
ATOM 2394 C CA . GLU A 1 320 ? 2.403 14.330 46.375 1.00 92.19 320 GLU A CA 1
ATOM 2395 C C . GLU A 1 320 ? 2.774 14.062 44.904 1.00 92.19 320 GLU A C 1
ATOM 2397 O O . GLU A 1 320 ? 1.953 14.294 44.018 1.00 92.19 320 GLU A O 1
ATOM 2402 N N . SER A 1 321 ? 3.984 13.556 44.624 1.00 93.44 321 SER A N 1
ATOM 2403 C CA . SER A 1 321 ? 4.424 13.247 43.261 1.00 93.44 321 SER A CA 1
ATOM 2404 C C . SER A 1 321 ? 3.506 12.197 42.630 1.00 93.44 321 SER A C 1
ATOM 2406 O O . SER A 1 321 ? 3.296 11.151 43.250 1.00 93.44 321 SER A O 1
ATOM 2408 N N . PRO A 1 322 ? 2.994 12.404 41.402 1.00 93.06 322 PRO A N 1
ATOM 2409 C CA . PRO A 1 322 ? 2.222 11.394 40.681 1.00 93.06 322 PRO A CA 1
ATOM 2410 C C . PRO A 1 322 ? 3.099 10.265 40.117 1.00 93.06 322 PRO A C 1
ATOM 2412 O O . PRO A 1 322 ? 2.567 9.253 39.664 1.00 93.06 322 PRO A O 1
ATOM 2415 N N . LEU A 1 323 ? 4.426 10.432 40.134 1.00 95.50 323 LEU A N 1
ATOM 2416 C CA . LEU A 1 323 ? 5.408 9.490 39.610 1.00 95.50 323 LEU A CA 1
ATOM 2417 C C . LEU A 1 323 ? 6.336 9.017 40.735 1.00 95.50 323 LEU A C 1
ATOM 2419 O O . LEU A 1 323 ? 6.958 9.834 41.419 1.00 95.50 323 LEU A O 1
ATOM 2423 N N . LEU A 1 324 ? 6.442 7.701 40.894 1.00 97.00 324 LEU A N 1
ATOM 2424 C CA . LEU A 1 324 ? 7.419 7.036 41.750 1.00 97.00 324 LEU A CA 1
ATOM 2425 C C . LEU A 1 324 ? 8.461 6.350 40.860 1.00 97.00 324 LEU A C 1
ATOM 2427 O O . LEU A 1 324 ? 8.126 5.829 39.799 1.00 97.00 324 LEU A O 1
ATOM 2431 N N . THR A 1 325 ? 9.716 6.315 41.292 1.00 97.44 325 THR A N 1
ATOM 2432 C CA . THR A 1 325 ? 10.764 5.478 40.694 1.00 97.44 325 THR A CA 1
ATOM 2433 C C . THR A 1 325 ? 11.167 4.426 41.712 1.00 97.44 325 THR A C 1
ATOM 2435 O O . THR A 1 325 ? 11.602 4.772 42.808 1.00 97.44 325 THR A O 1
ATOM 2438 N N . LEU A 1 326 ? 11.034 3.151 41.367 1.00 98.00 326 LEU A N 1
ATOM 2439 C CA . LEU A 1 326 ? 11.529 2.045 42.177 1.00 98.00 326 LEU A CA 1
ATOM 2440 C C . LEU A 1 326 ? 12.882 1.596 41.623 1.00 98.00 326 LEU A C 1
ATOM 2442 O O . LEU A 1 326 ? 13.038 1.444 40.413 1.00 98.00 326 LEU A O 1
ATOM 2446 N N . ARG A 1 327 ? 13.864 1.400 42.502 1.00 98.00 327 ARG A N 1
ATOM 2447 C CA . ARG A 1 327 ? 15.183 0.837 42.187 1.00 98.00 327 ARG A CA 1
ATOM 2448 C C . ARG A 1 327 ? 15.398 -0.440 42.973 1.00 98.00 327 ARG A C 1
ATOM 2450 O O . ARG A 1 327 ? 15.073 -0.486 44.157 1.00 98.00 327 ARG A O 1
ATOM 2457 N N . VAL A 1 328 ? 15.982 -1.437 42.327 1.00 97.62 328 VAL A N 1
ATOM 2458 C CA . VAL A 1 328 ? 16.474 -2.656 42.964 1.00 97.62 328 VAL A CA 1
ATOM 2459 C C . VAL A 1 328 ? 17.994 -2.612 42.890 1.00 97.62 328 VAL A C 1
ATOM 2461 O O . VAL A 1 328 ? 18.571 -2.478 41.811 1.00 97.62 328 VAL A O 1
ATOM 2464 N N . GLU A 1 329 ? 18.641 -2.661 44.046 1.00 97.50 329 GLU A N 1
ATOM 2465 C CA . GLU A 1 329 ? 20.086 -2.517 44.214 1.00 97.50 329 GLU A CA 1
ATOM 2466 C C . GLU A 1 329 ? 20.621 -3.693 45.044 1.00 97.50 329 GLU A C 1
ATOM 2468 O O . GLU A 1 329 ? 19.894 -4.282 45.845 1.00 97.50 329 GLU A O 1
ATOM 2473 N N . PHE A 1 330 ? 21.900 -4.029 44.890 1.00 97.00 330 PHE A N 1
ATOM 2474 C CA . PHE A 1 330 ? 22.613 -4.821 45.894 1.00 97.00 330 PHE A CA 1
ATOM 2475 C C . PHE A 1 330 ? 22.922 -3.958 47.131 1.00 97.00 330 PHE A C 1
ATOM 2477 O O . PHE A 1 330 ? 22.950 -2.729 47.056 1.00 97.00 330 PHE A O 1
ATOM 2484 N N . SER A 1 331 ? 23.222 -4.578 48.275 1.00 95.19 331 SER A N 1
ATOM 2485 C CA . SER A 1 331 ? 23.522 -3.869 49.529 1.00 95.19 331 SER A CA 1
ATOM 2486 C C . SER A 1 331 ? 24.804 -3.021 49.509 1.00 95.19 331 SER A C 1
ATOM 2488 O O . SER A 1 331 ? 25.013 -2.203 50.401 1.00 95.19 331 SER A O 1
ATOM 2490 N N . ASP A 1 332 ? 25.632 -3.133 48.465 1.00 94.19 332 ASP A N 1
ATOM 2491 C CA . ASP A 1 332 ? 26.743 -2.210 48.181 1.00 94.19 332 ASP A CA 1
ATOM 2492 C C . ASP A 1 332 ? 26.364 -1.013 47.285 1.00 94.19 332 ASP A C 1
ATOM 2494 O O . ASP A 1 332 ? 27.228 -0.213 46.929 1.00 94.19 332 ASP A O 1
ATOM 2498 N N . GLY A 1 333 ? 25.080 -0.862 46.944 1.00 93.62 333 GLY A N 1
ATOM 2499 C CA . GLY A 1 333 ? 24.549 0.232 46.130 1.00 93.62 333 GLY A CA 1
ATOM 2500 C C . GLY A 1 333 ? 24.675 0.027 44.620 1.00 93.62 333 GLY A C 1
ATOM 2501 O O . GLY A 1 333 ? 24.344 0.940 43.862 1.00 93.62 333 GLY A O 1
ATOM 2502 N N . LEU A 1 334 ? 25.134 -1.139 44.146 1.00 95.56 334 LEU A N 1
ATOM 2503 C CA . LEU A 1 334 ? 25.122 -1.428 42.714 1.00 95.56 334 LEU A CA 1
ATOM 2504 C C . LEU A 1 334 ? 23.683 -1.648 42.224 1.00 95.56 334 LEU A C 1
ATOM 2506 O O . LEU A 1 334 ? 23.008 -2.582 42.655 1.00 95.56 334 LEU A O 1
ATOM 2510 N N . LEU A 1 335 ? 23.242 -0.810 41.284 1.00 96.81 335 LEU A N 1
ATOM 2511 C CA . LEU A 1 335 ? 21.935 -0.918 40.640 1.00 96.81 335 LEU A CA 1
ATOM 2512 C C . LEU A 1 335 ? 21.828 -2.211 39.819 1.00 96.81 335 LEU A C 1
ATOM 2514 O O . LEU A 1 335 ? 22.653 -2.459 38.941 1.00 96.81 335 LEU A O 1
ATOM 2518 N N . ILE A 1 336 ? 20.782 -2.992 40.089 1.00 96.75 336 ILE A N 1
ATOM 2519 C CA . ILE A 1 336 ? 20.350 -4.128 39.267 1.00 96.75 336 ILE A CA 1
ATOM 2520 C C . ILE A 1 336 ? 19.433 -3.608 38.159 1.00 96.75 336 ILE A C 1
ATOM 2522 O O . ILE A 1 336 ? 19.672 -3.847 36.981 1.00 96.75 336 ILE A O 1
ATOM 2526 N N . GLY A 1 337 ? 18.422 -2.824 38.538 1.00 97.25 337 GLY A N 1
ATOM 2527 C CA . GLY A 1 337 ? 17.529 -2.168 37.594 1.00 97.25 337 GLY A CA 1
ATOM 2528 C C . GLY A 1 337 ? 16.501 -1.275 38.282 1.00 97.25 337 GLY A C 1
ATOM 2529 O O . GLY A 1 337 ? 16.436 -1.190 39.511 1.00 97.25 337 GLY A O 1
ATOM 2530 N N . SER A 1 338 ? 15.701 -0.566 37.491 1.00 97.56 338 SER A N 1
ATOM 2531 C CA . SER A 1 338 ? 14.705 0.385 37.989 1.00 97.56 338 SER A CA 1
ATOM 2532 C C . SER A 1 338 ? 13.454 0.448 37.119 1.00 97.56 338 SER A C 1
ATOM 2534 O O . SER A 1 338 ? 13.504 0.130 35.938 1.00 97.56 338 SER A O 1
ATOM 2536 N N . CYS A 1 339 ? 12.324 0.867 37.681 1.00 97.38 339 CYS A N 1
ATOM 2537 C CA . CYS A 1 339 ? 11.098 1.111 36.924 1.00 97.38 339 CYS A CA 1
ATOM 2538 C C . CYS A 1 339 ? 10.378 2.370 37.423 1.00 97.38 339 CYS A C 1
ATOM 2540 O O . CYS A 1 339 ? 10.513 2.775 38.580 1.00 97.38 339 CYS A O 1
ATOM 2542 N N . GLN A 1 340 ? 9.604 3.002 36.540 1.00 96.75 340 GLN A N 1
ATOM 2543 C CA . GLN A 1 340 ? 8.762 4.146 36.885 1.00 96.75 340 GLN A CA 1
ATOM 2544 C C . GLN A 1 340 ? 7.300 3.714 37.020 1.00 96.75 340 GLN A C 1
ATOM 2546 O O . GLN A 1 340 ? 6.755 3.025 36.157 1.00 96.75 340 GLN A O 1
ATOM 2551 N N . ILE A 1 341 ? 6.658 4.143 38.105 1.00 96.06 341 ILE A N 1
ATOM 2552 C CA . ILE A 1 341 ? 5.287 3.792 38.470 1.00 96.06 341 ILE A CA 1
ATOM 2553 C C . ILE A 1 341 ? 4.481 5.086 38.557 1.00 96.06 341 ILE A C 1
ATOM 2555 O O . ILE A 1 341 ? 4.711 5.932 39.424 1.00 96.06 341 ILE A O 1
ATOM 2559 N N . TYR A 1 342 ? 3.525 5.250 37.648 1.00 95.50 342 TYR A N 1
ATOM 2560 C CA . TYR A 1 342 ? 2.590 6.368 37.673 1.00 95.50 342 TYR A CA 1
ATOM 2561 C C . TYR A 1 342 ? 1.415 6.014 38.591 1.00 95.50 342 TYR A C 1
ATOM 2563 O O . TYR A 1 342 ? 0.671 5.088 38.288 1.00 95.50 342 TYR A O 1
ATOM 2571 N N . ARG A 1 343 ? 1.243 6.720 39.714 1.00 93.88 343 ARG A N 1
ATOM 2572 C CA . ARG A 1 343 ? 0.248 6.376 40.755 1.00 93.88 343 ARG A CA 1
ATOM 2573 C C . ARG A 1 343 ? -1.208 6.331 40.254 1.00 93.88 343 ARG A C 1
ATOM 2575 O O . ARG A 1 343 ? -1.947 5.477 40.728 1.00 93.88 343 ARG A O 1
ATOM 2582 N N . PRO A 1 344 ? -1.642 7.176 39.292 1.00 91.31 344 PRO A N 1
ATOM 2583 C CA . PRO A 1 344 ? -2.957 7.036 38.657 1.00 91.31 344 PRO A CA 1
ATOM 2584 C C . PRO A 1 344 ? -3.096 5.882 37.637 1.00 91.31 344 PRO A C 1
ATOM 2586 O O . PRO A 1 344 ? -4.096 5.844 36.919 1.00 91.31 344 PRO A O 1
ATOM 2589 N N . ASP A 1 345 ? -2.112 4.989 37.475 1.00 86.12 345 ASP A N 1
ATOM 2590 C CA . ASP A 1 345 ? -2.232 3.803 36.612 1.00 86.12 345 ASP A CA 1
ATOM 2591 C C . ASP A 1 345 ? -3.120 2.735 37.292 1.00 86.12 345 ASP A C 1
ATOM 2593 O O . ASP A 1 345 ? -2.757 2.230 38.352 1.00 86.12 345 ASP A O 1
ATOM 2597 N N . PRO A 1 346 ? -4.245 2.296 36.691 1.00 86.81 346 PRO A N 1
ATOM 2598 C CA . PRO A 1 346 ? -5.089 1.245 37.270 1.00 86.81 346 PRO A CA 1
ATOM 2599 C C . PRO A 1 346 ? -4.376 -0.097 37.512 1.00 86.81 346 PRO A C 1
ATOM 2601 O O . PRO A 1 346 ? -4.892 -0.942 38.245 1.00 86.81 346 P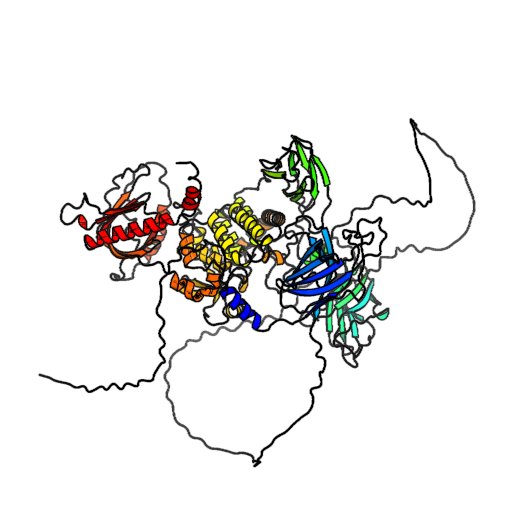RO A O 1
ATOM 2604 N N . ARG A 1 347 ? -3.205 -0.328 36.899 1.00 87.50 347 ARG A N 1
ATOM 2605 C CA . ARG A 1 347 ? -2.349 -1.480 37.217 1.00 87.50 347 ARG A CA 1
ATOM 2606 C C . ARG A 1 347 ? -1.710 -1.358 38.594 1.00 87.50 347 ARG A C 1
ATOM 2608 O O . ARG A 1 347 ? -1.588 -2.377 39.265 1.00 87.50 347 ARG A O 1
ATOM 2615 N N . SER A 1 348 ? -1.336 -0.151 39.028 1.00 90.56 348 SER A N 1
ATOM 2616 C CA . SER A 1 348 ? -0.680 0.034 40.323 1.00 90.56 348 SER A CA 1
ATOM 2617 C C . SER A 1 348 ? -1.629 -0.214 41.492 1.00 90.56 348 SER A C 1
ATOM 2619 O O . SER A 1 348 ? -1.183 -0.685 42.526 1.00 90.56 348 SER A O 1
ATOM 2621 N N . GLU A 1 349 ? -2.941 -0.025 41.320 1.00 90.50 349 GLU A N 1
ATOM 2622 C CA . GLU A 1 349 ? -3.950 -0.390 42.333 1.00 90.50 349 GLU A CA 1
ATOM 2623 C C . GLU A 1 349 ? -4.015 -1.905 42.629 1.00 90.50 349 GLU A C 1
ATOM 2625 O O . GLU A 1 349 ? -4.644 -2.323 43.605 1.00 90.50 349 GLU A O 1
ATOM 2630 N N . LYS A 1 350 ? -3.389 -2.751 41.800 1.00 93.31 350 LYS A N 1
ATOM 2631 C CA . LYS A 1 350 ? -3.385 -4.218 41.911 1.00 93.31 350 LYS A CA 1
ATOM 2632 C C . LYS A 1 350 ? -1.960 -4.753 41.995 1.00 93.31 350 LYS A C 1
ATOM 2634 O O . LYS A 1 350 ? -1.018 -4.092 41.578 1.00 93.31 350 LYS A O 1
ATOM 2639 N N . MET A 1 351 ? -1.821 -5.980 42.495 1.00 97.00 351 MET A N 1
ATOM 2640 C CA . MET A 1 351 ? -0.551 -6.700 42.433 1.00 97.00 351 MET A CA 1
ATOM 2641 C C . MET A 1 351 ? -0.195 -6.970 40.965 1.00 97.00 351 MET A C 1
ATOM 2643 O O . MET A 1 351 ? -0.879 -7.745 40.296 1.00 97.00 351 MET A O 1
ATOM 2647 N N . SER A 1 352 ? 0.834 -6.287 40.470 1.00 93.81 352 SER A N 1
ATOM 2648 C CA . SER A 1 352 ? 1.218 -6.248 39.059 1.00 93.81 352 SER A CA 1
ATOM 2649 C C . SER A 1 352 ? 2.729 -6.388 38.904 1.00 93.81 352 SER A C 1
ATOM 2651 O O . SER A 1 352 ? 3.499 -5.936 39.751 1.00 93.81 352 SER A O 1
ATOM 2653 N N . GLN A 1 353 ? 3.156 -6.997 37.799 1.00 96.69 353 GLN A N 1
ATOM 2654 C CA . GLN A 1 353 ? 4.568 -7.153 37.453 1.00 96.69 353 GLN A CA 1
ATOM 2655 C C . GLN A 1 353 ? 5.055 -5.958 36.623 1.00 96.69 353 GLN A C 1
ATOM 2657 O O . GLN A 1 353 ? 4.382 -5.523 35.687 1.00 96.69 353 GLN A O 1
ATOM 2662 N N . TYR A 1 354 ? 6.238 -5.453 36.960 1.00 95.44 354 TYR A N 1
ATOM 2663 C CA . TYR A 1 354 ? 6.932 -4.367 36.277 1.00 95.44 354 TYR A CA 1
ATOM 2664 C C . TYR A 1 354 ? 8.328 -4.853 35.886 1.00 95.44 354 TYR A C 1
ATOM 2666 O O . TYR A 1 354 ? 9.078 -5.323 36.740 1.00 95.44 354 TYR A O 1
ATOM 2674 N N . LEU A 1 355 ? 8.677 -4.733 34.605 1.00 95.94 355 LEU A N 1
ATOM 2675 C CA . LEU A 1 355 ? 10.040 -4.985 34.136 1.00 95.94 355 LEU A CA 1
ATOM 2676 C C . LEU A 1 355 ? 10.968 -3.866 34.616 1.00 95.94 355 LEU A C 1
ATOM 2678 O O . LEU A 1 355 ? 10.570 -2.698 34.662 1.00 95.94 355 LEU A O 1
ATOM 2682 N N . LEU A 1 356 ? 12.194 -4.234 34.976 1.00 96.38 356 LEU A N 1
ATOM 2683 C CA . LEU A 1 356 ? 13.235 -3.297 35.375 1.00 96.38 356 LEU A CA 1
ATOM 2684 C C . LEU A 1 356 ? 14.104 -2.944 34.161 1.00 96.38 356 LEU A C 1
ATOM 2686 O O . LEU A 1 356 ? 14.426 -3.803 33.340 1.00 96.38 356 LEU A O 1
ATOM 2690 N N . THR A 1 357 ? 14.506 -1.679 34.064 1.00 93.31 357 THR A N 1
ATOM 2691 C CA . THR A 1 357 ? 15.511 -1.209 33.108 1.00 93.31 357 THR A CA 1
ATOM 2692 C C . THR A 1 357 ? 16.854 -1.002 33.792 1.00 93.31 357 THR A C 1
ATOM 2694 O O . THR A 1 357 ? 16.902 -0.555 34.943 1.00 93.31 357 THR A O 1
ATOM 2697 N N . ASP A 1 358 ? 17.938 -1.284 33.079 1.00 94.94 358 ASP A N 1
ATOM 2698 C CA . ASP A 1 358 ? 19.305 -1.097 33.563 1.00 94.94 358 ASP A CA 1
ATOM 2699 C C . ASP A 1 358 ? 19.688 0.399 33.695 1.00 94.94 358 ASP A C 1
ATOM 2701 O O . ASP A 1 358 ? 18.877 1.309 33.493 1.00 94.94 358 ASP A O 1
ATOM 2705 N N . ALA A 1 359 ? 20.950 0.673 34.038 1.00 90.19 359 ALA A N 1
ATOM 2706 C CA . ALA A 1 359 ? 21.468 2.039 34.158 1.00 90.19 359 ALA A CA 1
ATOM 2707 C C . ALA A 1 359 ? 21.557 2.813 32.821 1.00 90.19 359 ALA A C 1
ATOM 2709 O O . ALA A 1 359 ? 21.678 4.038 32.844 1.00 90.19 359 ALA A O 1
ATOM 2710 N N . ALA A 1 360 ? 21.509 2.126 31.675 1.00 87.50 360 ALA A N 1
ATOM 2711 C CA . ALA A 1 360 ? 21.508 2.707 30.332 1.00 87.50 360 ALA A CA 1
ATOM 2712 C C . ALA A 1 360 ? 20.085 2.879 29.752 1.00 87.50 360 ALA A C 1
ATOM 2714 O O . ALA A 1 360 ? 19.924 3.487 28.692 1.00 87.50 360 ALA A O 1
ATOM 2715 N N . GLY A 1 361 ? 19.054 2.375 30.440 1.00 83.69 361 GLY A N 1
ATOM 2716 C CA . GLY A 1 361 ? 17.667 2.352 29.970 1.00 83.69 361 GLY A CA 1
ATOM 2717 C C . GLY A 1 361 ? 17.335 1.172 29.047 1.00 83.69 361 GLY A C 1
ATOM 2718 O O . GLY A 1 361 ? 16.294 1.202 28.391 1.00 83.69 361 GLY A O 1
ATOM 2719 N N . GLY A 1 362 ? 18.204 0.159 28.971 1.00 81.69 362 GLY A N 1
ATOM 2720 C CA . GLY A 1 362 ? 17.929 -1.138 28.345 1.00 81.69 362 GLY A CA 1
ATOM 2721 C C . GLY A 1 362 ? 17.149 -2.075 29.274 1.00 81.69 362 GLY A C 1
ATOM 2722 O O . GLY A 1 362 ? 16.842 -1.716 30.409 1.00 81.69 362 GLY A O 1
ATOM 2723 N N . SER A 1 363 ? 16.825 -3.285 28.809 1.00 89.62 363 SER A N 1
ATOM 2724 C CA . SER A 1 363 ? 16.260 -4.334 29.674 1.00 89.62 363 SER A CA 1
ATOM 2725 C C . SER A 1 363 ? 17.275 -4.744 30.744 1.00 89.62 363 SER A C 1
ATOM 2727 O O . SER A 1 363 ? 18.438 -4.964 30.420 1.00 89.62 363 SER A O 1
ATOM 2729 N N . ALA A 1 364 ? 16.847 -4.874 32.003 1.00 88.38 364 ALA A N 1
ATOM 2730 C CA . ALA A 1 364 ? 17.651 -5.513 33.051 1.00 88.38 364 ALA A CA 1
ATOM 2731 C C . ALA A 1 364 ? 17.412 -7.036 33.142 1.00 88.38 364 ALA A C 1
ATOM 2733 O O . ALA A 1 364 ? 17.923 -7.671 34.062 1.00 88.38 364 ALA A O 1
ATOM 2734 N N . ASP A 1 365 ? 16.586 -7.595 32.246 1.00 91.25 365 ASP A N 1
ATOM 2735 C CA . ASP A 1 365 ? 16.182 -9.011 32.169 1.00 91.25 365 ASP A CA 1
ATOM 2736 C C . ASP A 1 365 ? 15.653 -9.595 33.495 1.00 91.25 365 ASP A C 1
ATOM 2738 O O . ASP A 1 365 ? 15.692 -10.796 33.743 1.00 91.25 365 ASP A O 1
ATOM 2742 N N . CYS A 1 366 ? 15.109 -8.715 34.339 1.00 95.69 366 CYS A N 1
ATOM 2743 C CA . CYS A 1 366 ? 14.502 -9.017 35.630 1.00 95.69 366 CYS A CA 1
ATOM 2744 C C . CYS A 1 366 ? 13.317 -8.070 35.900 1.00 95.69 366 CYS A C 1
ATOM 2746 O O . CYS A 1 366 ? 13.081 -7.092 35.177 1.00 95.69 366 CYS A O 1
ATOM 2748 N N . GLY A 1 367 ? 12.538 -8.356 36.942 1.00 96.31 367 GLY A N 1
ATOM 2749 C CA . GLY A 1 367 ? 11.312 -7.623 37.255 1.00 96.31 367 GLY A CA 1
ATOM 2750 C C . GLY A 1 367 ? 11.030 -7.470 38.746 1.00 96.31 367 GLY A C 1
ATOM 2751 O O . GLY A 1 367 ? 11.738 -7.977 39.614 1.00 96.31 367 GLY A O 1
ATOM 2752 N N . VAL A 1 368 ? 9.940 -6.772 39.047 1.00 97.19 368 VAL A N 1
ATOM 2753 C CA . VAL A 1 368 ? 9.392 -6.614 40.395 1.00 97.19 368 VAL A CA 1
ATOM 2754 C C . VAL A 1 368 ? 7.873 -6.768 40.355 1.00 97.19 368 VAL A C 1
ATOM 2756 O O . VAL A 1 368 ? 7.202 -6.214 39.486 1.00 97.19 368 VAL A O 1
ATOM 2759 N N . GLU A 1 369 ? 7.314 -7.522 41.293 1.00 97.38 369 GLU A N 1
ATOM 2760 C CA . GLU A 1 369 ? 5.873 -7.623 41.509 1.00 97.38 369 GLU A CA 1
ATOM 2761 C C . GLU A 1 369 ? 5.476 -6.742 42.694 1.00 97.38 369 GLU A C 1
ATOM 2763 O O . GLU A 1 369 ? 5.971 -6.938 43.808 1.00 97.38 369 GLU A O 1
ATOM 2768 N N . LEU A 1 370 ? 4.589 -5.772 42.466 1.00 98.00 370 LEU A N 1
ATOM 2769 C CA . LEU A 1 370 ? 4.190 -4.800 43.482 1.00 98.00 370 LEU A CA 1
ATOM 2770 C C . LEU A 1 370 ? 2.748 -4.312 43.336 1.00 98.00 370 LEU A C 1
ATOM 2772 O O . LEU A 1 370 ? 2.123 -4.454 42.286 1.00 98.00 370 LEU A O 1
ATOM 2776 N N . GLN A 1 371 ? 2.260 -3.669 44.393 1.00 97.69 371 GLN A N 1
ATOM 2777 C CA . GLN A 1 371 ? 1.001 -2.933 44.451 1.00 97.69 371 GLN A CA 1
ATOM 2778 C C . GLN A 1 371 ? 1.226 -1.570 45.124 1.00 97.69 371 GLN A C 1
ATOM 2780 O O . GLN A 1 371 ? 1.955 -1.465 46.107 1.00 97.69 371 GLN A O 1
ATOM 2785 N N . VAL A 1 372 ? 0.568 -0.529 44.625 1.00 96.88 372 VAL A N 1
ATOM 2786 C CA . VAL A 1 372 ? 0.516 0.815 45.209 1.00 96.88 372 VAL A CA 1
ATOM 2787 C C . VAL A 1 372 ? -0.865 1.032 45.824 1.00 96.88 372 VAL A C 1
ATOM 2789 O O . VAL A 1 372 ? -1.894 0.879 45.168 1.00 96.88 372 VAL A O 1
ATOM 2792 N N . LEU A 1 373 ? -0.885 1.396 47.101 1.00 95.56 373 LEU A N 1
ATOM 2793 C CA . LEU A 1 373 ? -2.083 1.644 47.891 1.00 95.56 373 LEU A CA 1
ATOM 2794 C C . LEU A 1 373 ? -2.118 3.123 48.286 1.00 95.56 373 LEU A C 1
ATOM 2796 O O . LEU A 1 373 ? -1.349 3.571 49.137 1.00 95.56 373 LEU A O 1
ATOM 2800 N N . GLU A 1 374 ? -3.021 3.885 47.676 1.00 93.75 374 GLU A N 1
ATOM 2801 C CA . GLU A 1 374 ? -3.327 5.251 48.107 1.00 93.75 374 GLU A CA 1
ATOM 2802 C C . GLU A 1 374 ? -4.044 5.224 49.463 1.00 93.75 374 GLU A C 1
ATOM 2804 O O . GLU A 1 374 ? -5.040 4.514 49.636 1.00 93.75 374 GLU A O 1
ATOM 2809 N N . ALA A 1 375 ? -3.595 6.040 50.422 1.00 84.50 375 ALA A N 1
ATOM 2810 C CA . ALA A 1 375 ? -4.334 6.240 51.661 1.00 84.50 375 ALA A CA 1
ATOM 2811 C C . ALA A 1 375 ? -5.633 7.009 51.368 1.00 84.50 375 ALA A C 1
ATOM 2813 O O . ALA A 1 375 ? -5.661 8.244 51.310 1.00 84.50 375 ALA A O 1
ATOM 2814 N N . VAL A 1 376 ? -6.732 6.272 51.177 1.00 62.22 376 VAL A N 1
ATOM 2815 C CA . VAL A 1 376 ? -8.076 6.846 51.047 1.00 62.22 376 VAL A CA 1
ATOM 2816 C C . VAL A 1 376 ? -8.326 7.745 52.255 1.00 62.22 376 VAL A C 1
ATOM 2818 O O . VAL A 1 376 ? -8.201 7.297 53.394 1.00 62.22 376 VAL A O 1
ATOM 2821 N N . LYS A 1 377 ? -8.688 9.014 52.015 1.00 46.00 377 LYS A N 1
ATOM 2822 C CA . LYS A 1 377 ? -9.013 9.985 53.072 1.00 46.00 377 LYS A CA 1
ATOM 2823 C C . LYS A 1 377 ? -10.095 9.418 53.992 1.00 46.00 377 LYS A C 1
ATOM 2825 O O . LYS A 1 377 ? -11.285 9.529 53.695 1.00 46.00 377 LYS A O 1
ATOM 2830 N N . ALA A 1 378 ? -9.681 8.861 55.128 1.00 39.72 378 ALA A N 1
ATOM 2831 C CA . ALA A 1 378 ? -10.585 8.482 56.197 1.00 39.72 378 ALA A CA 1
ATOM 2832 C C . ALA A 1 378 ? -11.364 9.732 56.622 1.00 39.72 378 ALA A C 1
ATOM 2834 O O . ALA A 1 378 ? -10.780 10.732 57.052 1.00 39.72 378 ALA A O 1
ATOM 2835 N N . SER A 1 379 ? -12.685 9.695 56.439 1.00 36.91 379 SER A N 1
ATOM 2836 C CA . SER A 1 379 ? -13.558 10.808 56.795 1.00 36.91 379 SER A CA 1
ATOM 2837 C C . SER A 1 379 ? -13.367 11.154 58.270 1.00 36.91 379 SER A C 1
ATOM 2839 O O . SER A 1 379 ? -13.558 10.308 59.146 1.00 36.91 379 SER A O 1
ATOM 2841 N N . ARG A 1 380 ? -12.999 12.408 58.560 1.00 37.59 380 ARG A N 1
ATOM 2842 C CA . ARG A 1 380 ? -12.962 12.932 59.930 1.00 37.59 380 ARG A CA 1
ATOM 2843 C C . ARG A 1 380 ? -14.390 13.052 60.466 1.00 37.59 380 ARG A C 1
ATOM 2845 O O . ARG A 1 380 ? -14.973 14.131 60.420 1.00 37.59 380 ARG A O 1
ATOM 2852 N N . HIS A 1 381 ? -14.927 11.965 61.004 1.00 37.44 381 HIS A N 1
ATOM 2853 C CA . HIS A 1 381 ? -16.082 11.957 61.902 1.00 37.44 381 HIS A CA 1
ATOM 2854 C C . HIS A 1 381 ? -15.740 11.116 63.137 1.00 37.44 381 HIS A C 1
ATOM 2856 O O . HIS A 1 381 ? -16.034 9.929 63.215 1.00 37.44 381 HIS A O 1
ATOM 2862 N N . MET A 1 382 ? -15.088 11.759 64.108 1.00 33.22 382 MET A N 1
ATOM 2863 C CA . MET A 1 382 ? -14.900 11.245 65.465 1.00 33.22 382 MET A CA 1
ATOM 2864 C C . MET A 1 382 ? -15.241 12.365 66.445 1.00 33.22 382 MET A C 1
ATOM 2866 O O . MET A 1 382 ? -14.555 13.384 66.494 1.00 33.22 382 MET A O 1
ATOM 2870 N N . GLY A 1 383 ? -16.326 12.169 67.193 1.00 32.44 383 GLY A N 1
ATOM 2871 C CA . GLY A 1 383 ? -16.888 13.148 68.118 1.00 32.44 383 GLY A CA 1
ATOM 2872 C C . GLY A 1 383 ? -17.765 12.493 69.186 1.00 32.44 383 GLY A C 1
ATOM 2873 O O . GLY A 1 383 ? -18.979 12.558 69.095 1.00 32.44 383 GLY A O 1
ATOM 2874 N N . GLY A 1 384 ? -17.121 11.875 70.181 1.00 33.56 384 GLY A N 1
ATOM 2875 C CA . GLY A 1 384 ? -17.575 11.820 71.581 1.00 33.56 384 GLY A CA 1
ATOM 2876 C C . GLY A 1 384 ? -18.908 11.146 71.973 1.00 33.56 384 GLY A C 1
ATOM 2877 O O . GLY A 1 384 ? -19.948 11.784 71.970 1.00 33.56 384 GLY A O 1
ATOM 2878 N N . ASN A 1 385 ? -18.770 9.958 72.575 1.00 33.06 385 ASN A N 1
ATOM 2879 C CA . ASN A 1 385 ? -19.439 9.482 73.806 1.00 33.06 385 ASN A CA 1
ATOM 2880 C C . ASN A 1 385 ? -20.960 9.146 73.887 1.00 33.06 385 ASN A C 1
ATOM 2882 O O . ASN A 1 385 ? -21.854 9.846 73.434 1.00 33.06 385 ASN A O 1
ATOM 2886 N N . LEU A 1 386 ? -21.178 8.026 74.593 1.00 31.11 386 LEU A N 1
ATOM 2887 C CA . LEU A 1 386 ? -22.394 7.339 75.088 1.00 31.11 386 LEU A CA 1
ATOM 2888 C C . LEU A 1 386 ? -23.076 8.055 76.297 1.00 31.11 386 LEU A C 1
ATOM 2890 O O . LEU A 1 386 ? -22.469 9.009 76.788 1.00 31.11 386 LEU A O 1
ATOM 2894 N N . PRO A 1 387 ? -24.185 7.550 76.928 1.00 54.09 387 PRO A N 1
ATOM 2895 C CA . PRO A 1 387 ? -25.152 6.476 76.563 1.00 54.09 387 PRO A CA 1
ATOM 2896 C C . PRO A 1 387 ? -26.674 6.785 76.810 1.00 54.09 387 PRO A C 1
ATOM 2898 O O . PRO A 1 387 ? -27.036 7.792 77.406 1.00 54.09 387 PRO A O 1
ATOM 2901 N N . ALA A 1 388 ? -27.519 5.771 76.518 1.00 29.53 388 ALA A N 1
ATOM 2902 C CA . ALA A 1 388 ? -28.795 5.385 77.183 1.00 29.53 388 ALA A CA 1
ATOM 2903 C C . ALA A 1 388 ? -30.157 6.014 76.771 1.00 29.53 388 ALA A C 1
ATOM 2905 O O . ALA A 1 388 ? -30.282 7.220 76.613 1.00 29.53 388 ALA A O 1
ATOM 2906 N N . GLY A 1 389 ? -31.218 5.174 76.734 1.00 28.16 389 GLY A N 1
ATOM 2907 C CA . GLY A 1 389 ? -32.614 5.619 76.957 1.00 28.16 389 GLY A CA 1
ATOM 2908 C C . GLY A 1 389 ? -33.744 5.166 76.001 1.00 28.16 389 GLY A C 1
ATOM 2909 O O . GLY A 1 389 ? -34.240 5.971 75.235 1.00 28.16 389 GLY A O 1
ATOM 2910 N N . SER A 1 390 ? -34.237 3.926 76.151 1.00 26.92 390 SER A N 1
ATOM 2911 C CA . SER A 1 390 ? -35.672 3.508 76.125 1.00 26.92 390 SER A CA 1
ATOM 2912 C C . SER A 1 390 ? -36.731 3.976 75.079 1.00 26.92 390 SER A C 1
ATOM 2914 O O . SER A 1 390 ? -37.004 5.160 74.936 1.00 26.92 390 SER A O 1
ATOM 2916 N N . ARG A 1 391 ? -37.554 2.980 74.673 1.00 27.55 391 ARG A N 1
ATOM 2917 C CA . ARG A 1 391 ? -39.019 2.989 74.356 1.00 27.55 391 ARG A CA 1
ATOM 2918 C C . ARG A 1 391 ? -39.561 3.412 72.964 1.00 27.55 391 ARG A C 1
ATOM 2920 O O . ARG A 1 391 ? -39.561 4.575 72.604 1.00 27.55 391 ARG A O 1
ATOM 2927 N N . VAL A 1 392 ? -40.172 2.414 72.297 1.00 29.47 392 VAL A N 1
ATOM 2928 C CA . VAL A 1 392 ? -41.600 2.304 71.865 1.00 29.47 392 VAL A CA 1
ATOM 2929 C C . VAL A 1 392 ? -42.330 3.564 71.362 1.00 29.47 392 VAL A C 1
ATOM 2931 O O . VAL A 1 392 ? -42.518 4.475 72.155 1.00 29.47 392 VAL A O 1
ATOM 2934 N N . VAL A 1 393 ? -42.897 3.497 70.140 1.00 28.09 393 VAL A N 1
ATOM 2935 C CA . VAL A 1 393 ? -44.301 3.827 69.734 1.00 28.09 393 VAL A CA 1
ATOM 2936 C C . VAL A 1 393 ? -44.594 3.135 68.367 1.00 28.09 393 VAL A C 1
ATOM 2938 O O . VAL A 1 393 ? -43.682 2.584 67.752 1.00 28.09 393 VAL A O 1
ATOM 2941 N N . GLU A 1 394 ? -45.868 3.047 67.967 1.00 25.91 394 GLU A N 1
ATOM 2942 C CA . GLU A 1 394 ? -46.484 2.032 67.089 1.00 25.91 394 GLU A CA 1
ATOM 2943 C C . GLU A 1 394 ? -46.693 2.408 65.589 1.00 25.91 394 GLU A C 1
ATOM 2945 O O . GLU A 1 394 ? -46.434 3.524 65.146 1.00 25.91 394 GLU A O 1
ATOM 2950 N N . HIS A 1 395 ? -47.204 1.420 64.830 1.00 26.78 395 HIS A N 1
ATOM 2951 C CA . HIS A 1 395 ? -47.921 1.462 63.526 1.00 26.78 395 HIS A CA 1
ATOM 2952 C C . HIS A 1 395 ? -49.102 2.480 63.476 1.00 26.78 395 HIS A C 1
ATOM 2954 O O . HIS A 1 395 ? -49.463 2.949 64.556 1.00 26.78 395 HIS A O 1
ATOM 2960 N N . PRO A 1 396 ? -49.771 2.817 62.324 1.00 45.53 396 PRO A N 1
ATOM 2961 C CA . PRO A 1 396 ? -50.157 2.000 61.130 1.00 45.53 396 PRO A CA 1
ATOM 2962 C C . PRO A 1 396 ? -49.845 2.651 59.746 1.00 45.53 396 PRO A C 1
ATOM 2964 O O . PRO A 1 396 ? -49.472 3.813 59.687 1.00 45.53 396 PRO A O 1
ATOM 2967 N N . ALA A 1 397 ? -49.807 1.993 58.573 1.00 27.83 397 ALA A N 1
ATOM 2968 C CA . ALA A 1 397 ? -50.643 1.002 57.853 1.00 27.83 397 ALA A CA 1
ATOM 2969 C C . ALA A 1 397 ? -51.701 1.591 56.872 1.00 27.83 397 ALA A C 1
ATOM 2971 O O . ALA A 1 397 ? -52.672 2.212 57.291 1.00 27.83 397 ALA A O 1
ATOM 2972 N N . ALA A 1 398 ? -51.518 1.306 55.571 1.00 27.19 398 ALA A N 1
ATOM 2973 C CA . ALA A 1 398 ? -52.487 1.297 54.453 1.00 27.19 398 ALA A CA 1
ATOM 2974 C C . ALA A 1 398 ? -51.814 0.483 53.307 1.00 27.19 398 ALA A C 1
ATOM 2976 O O . ALA A 1 398 ? -50.622 0.670 53.084 1.00 27.19 398 ALA A O 1
ATOM 2977 N N . ALA A 1 399 ? -52.379 -0.563 52.681 1.00 27.88 399 ALA A N 1
ATOM 2978 C CA . ALA A 1 399 ? -53.595 -0.630 51.847 1.00 27.88 399 ALA A CA 1
ATOM 2979 C C . ALA A 1 399 ? -53.555 0.394 50.687 1.00 27.88 399 ALA A C 1
ATOM 2981 O O . ALA A 1 399 ? -53.312 1.564 50.932 1.00 27.88 399 ALA A O 1
ATOM 2982 N N . SER A 1 400 ? -53.798 0.078 49.411 1.00 27.81 400 SER A N 1
ATOM 2983 C CA . SER A 1 400 ? -54.224 -1.158 48.724 1.00 27.81 400 SER A CA 1
ATOM 2984 C C . SER A 1 400 ? -53.690 -1.095 47.259 1.00 27.81 400 SER A C 1
ATOM 2986 O O . SER A 1 400 ? -53.089 -0.087 46.901 1.00 27.81 400 SER A O 1
ATOM 2988 N N . ALA A 1 401 ? -53.820 -2.057 46.336 1.00 28.19 401 ALA A N 1
ATOM 2989 C CA . ALA A 1 401 ? -54.649 -3.265 46.254 1.00 28.19 401 ALA A CA 1
ATOM 2990 C C . ALA A 1 401 ? -53.983 -4.350 45.362 1.00 28.19 401 ALA A C 1
ATOM 2992 O O . ALA A 1 401 ? -52.802 -4.269 45.033 1.00 28.19 401 ALA A O 1
ATOM 2993 N N . THR A 1 402 ? -54.752 -5.352 44.922 1.00 26.36 402 THR A N 1
ATOM 2994 C CA . THR A 1 402 ? -54.383 -6.340 43.888 1.00 26.36 402 THR A CA 1
ATOM 2995 C C . THR A 1 402 ? -55.577 -6.533 42.951 1.00 26.36 402 THR A C 1
ATOM 2997 O O . THR A 1 402 ? -56.705 -6.606 43.435 1.00 26.36 402 THR A O 1
ATOM 3000 N N . VAL A 1 403 ? -55.356 -6.662 41.639 1.00 26.36 403 VAL A N 1
ATOM 3001 C CA . VAL A 1 403 ? -56.368 -7.192 40.707 1.00 26.36 403 VAL A CA 1
ATOM 3002 C C . VAL A 1 403 ? -55.875 -8.532 40.181 1.00 26.36 403 VAL A C 1
ATOM 3004 O O . VAL A 1 403 ? -54.755 -8.650 39.692 1.00 26.36 403 VAL A O 1
ATOM 3007 N N . THR A 1 404 ? -56.718 -9.548 40.323 1.00 27.83 404 THR A N 1
ATOM 3008 C CA . THR A 1 404 ? -56.476 -10.927 39.902 1.00 27.83 404 THR A CA 1
ATOM 3009 C C . THR A 1 404 ? -57.339 -11.276 38.695 1.00 27.83 404 THR A C 1
ATOM 3011 O O . THR A 1 404 ? -58.520 -10.944 38.649 1.00 27.83 404 THR A O 1
ATOM 3014 N N . ALA A 1 405 ? -56.777 -12.043 37.762 1.00 25.95 405 ALA A N 1
ATOM 3015 C CA . ALA A 1 405 ? -57.538 -12.870 36.831 1.00 25.95 405 ALA A CA 1
ATOM 3016 C C . ALA A 1 405 ? -56.798 -14.204 36.644 1.00 25.95 405 ALA A C 1
ATOM 3018 O O . ALA A 1 405 ? -55.581 -14.228 36.473 1.00 25.95 405 ALA A O 1
ATOM 3019 N N . ARG A 1 406 ? -57.535 -15.313 36.764 1.00 24.83 406 ARG A N 1
ATOM 3020 C CA . ARG A 1 406 ? -57.039 -16.698 36.699 1.00 24.83 406 ARG A CA 1
ATOM 3021 C C . ARG A 1 406 ? -57.274 -17.302 35.315 1.00 24.83 406 ARG A C 1
ATOM 3023 O O . ARG A 1 406 ? -58.286 -16.992 34.694 1.00 24.83 406 ARG A O 1
ATOM 3030 N N . SER A 1 407 ? -56.446 -18.267 34.925 1.00 24.14 407 SER A N 1
ATOM 3031 C CA . SER A 1 407 ? -56.839 -19.683 34.710 1.00 24.14 407 SER A CA 1
ATOM 3032 C C . SER A 1 407 ? -55.598 -20.452 34.218 1.00 24.14 407 SER A C 1
ATOM 3034 O O . SER A 1 407 ? -54.920 -19.988 33.312 1.00 24.14 407 SER A O 1
ATOM 3036 N N . ASP A 1 408 ? -55.059 -21.418 34.971 1.00 24.06 408 ASP A N 1
ATOM 3037 C CA . ASP A 1 408 ? -55.485 -22.832 35.117 1.00 24.06 408 ASP A CA 1
ATOM 3038 C C . ASP A 1 408 ? -54.974 -23.708 33.945 1.00 24.06 408 ASP A C 1
ATOM 3040 O O . ASP A 1 408 ? -55.058 -23.283 32.804 1.00 24.06 408 ASP A O 1
ATOM 3044 N N . THR A 1 409 ? -54.483 -24.951 34.089 1.00 25.61 409 THR A N 1
ATOM 3045 C CA . THR A 1 409 ? -54.006 -25.791 35.224 1.00 25.61 409 THR A CA 1
ATOM 3046 C C . THR A 1 409 ? -53.159 -26.973 34.661 1.00 25.61 409 THR A C 1
ATOM 3048 O O . THR A 1 409 ? -53.059 -27.112 33.448 1.00 25.61 409 THR A O 1
ATOM 3051 N N . PHE A 1 410 ? -52.619 -27.849 35.536 1.00 24.98 410 PHE A N 1
ATOM 3052 C CA . PHE A 1 410 ? -51.945 -29.151 35.267 1.00 24.98 410 PHE A CA 1
ATOM 3053 C C . PHE A 1 410 ? -50.522 -29.122 34.652 1.00 24.98 410 PHE A C 1
ATOM 3055 O O . PHE A 1 410 ? -50.343 -28.769 33.497 1.00 24.98 410 PHE A O 1
ATOM 3062 N N . GLY A 1 411 ? -49.447 -29.572 35.320 1.00 22.11 411 GLY A N 1
ATOM 3063 C CA . GLY A 1 411 ? -49.258 -29.865 36.752 1.00 22.11 411 GLY A CA 1
ATOM 3064 C C . GLY A 1 411 ? -49.134 -31.346 37.164 1.00 22.11 411 GLY A C 1
ATOM 3065 O O . GLY A 1 411 ? -50.142 -31.934 37.531 1.00 22.11 411 GLY A O 1
ATOM 3066 N N . TRP A 1 412 ? -47.896 -31.871 37.207 1.00 23.28 412 TRP A N 1
ATOM 3067 C CA . TRP A 1 412 ? -47.350 -32.959 38.066 1.00 23.28 412 TRP A CA 1
ATOM 3068 C C . TRP A 1 412 ? -45.815 -32.694 38.135 1.00 23.28 412 TRP A C 1
ATOM 3070 O O . TRP A 1 412 ? -45.195 -32.628 37.082 1.00 23.28 412 TRP A O 1
ATOM 3080 N N . ALA A 1 413 ? -45.147 -32.277 39.226 1.00 23.55 413 ALA A N 1
ATOM 3081 C CA . ALA A 1 413 ? -44.948 -32.883 40.561 1.00 23.55 413 ALA A CA 1
ATOM 3082 C C . ALA A 1 413 ? -44.129 -34.208 40.506 1.00 23.55 413 ALA A C 1
ATOM 3084 O O . ALA A 1 413 ? -44.463 -35.065 39.701 1.00 23.55 413 ALA A O 1
ATOM 3085 N N . TRP A 1 414 ? -43.086 -34.480 41.316 1.00 23.69 414 TRP A N 1
ATOM 3086 C CA . TRP A 1 414 ? -42.454 -33.729 42.421 1.00 23.69 414 TRP A CA 1
ATOM 3087 C C . TRP A 1 414 ? -41.061 -34.313 42.795 1.00 23.69 414 TRP A C 1
ATOM 3089 O O . TRP A 1 414 ? -40.908 -35.530 42.777 1.00 23.69 414 TRP A O 1
ATOM 3099 N N . MET A 1 415 ? -40.121 -33.445 43.210 1.00 23.09 415 MET A N 1
ATOM 3100 C CA . MET A 1 415 ? -39.076 -33.558 44.269 1.00 23.09 415 MET A CA 1
ATOM 3101 C C . MET A 1 415 ? -37.693 -33.079 43.773 1.00 23.09 415 MET A C 1
ATOM 3103 O O . MET A 1 415 ? -37.238 -33.510 42.726 1.00 23.09 415 MET A O 1
ATOM 3107 N N . GLY A 1 416 ? -36.940 -32.216 44.467 1.00 22.70 416 GLY A N 1
ATOM 3108 C CA . GLY A 1 416 ? -37.243 -31.488 45.702 1.00 22.70 416 GLY A CA 1
ATOM 3109 C C . GLY A 1 416 ? -36.017 -31.305 46.601 1.00 22.70 416 GLY A C 1
ATOM 3110 O O . GLY A 1 416 ? -35.752 -32.181 47.411 1.00 22.70 416 GLY A O 1
ATOM 3111 N N . CYS A 1 417 ? -35.318 -30.166 46.510 1.00 22.89 417 CYS A N 1
ATOM 3112 C CA . CYS A 1 417 ? -34.663 -29.530 47.663 1.00 22.89 417 CYS A CA 1
ATOM 3113 C C . CYS A 1 417 ? -34.214 -28.095 47.335 1.00 22.89 417 CYS A C 1
ATOM 3115 O O . CYS A 1 417 ? -33.873 -27.780 46.198 1.00 22.89 417 CYS A O 1
ATOM 3117 N N . SER A 1 418 ? -34.258 -27.217 48.333 1.00 23.05 418 SER A N 1
ATOM 3118 C CA . SER A 1 418 ? -34.149 -25.762 48.191 1.00 23.05 418 SER A CA 1
ATOM 3119 C C . SER A 1 418 ? -32.779 -25.194 48.564 1.00 23.05 418 SER A C 1
ATOM 3121 O O . SER A 1 418 ? -32.240 -25.569 49.603 1.00 23.05 418 SER A O 1
ATOM 3123 N N . SER A 1 419 ? -32.367 -24.118 47.892 1.00 26.27 419 SER A N 1
ATOM 3124 C CA . SER A 1 419 ? -32.096 -22.845 48.582 1.00 26.27 419 SER A CA 1
ATOM 3125 C C . SER A 1 419 ? -32.081 -21.674 47.593 1.00 26.27 419 SER A C 1
ATOM 3127 O O . SER A 1 419 ? -31.588 -21.773 46.474 1.00 26.27 419 SER A O 1
ATOM 3129 N N . SER A 1 420 ? -32.695 -20.566 47.997 1.00 25.95 420 SER A N 1
ATOM 3130 C CA . SER A 1 420 ? -32.873 -19.356 47.193 1.00 25.95 420 SER A CA 1
ATOM 3131 C C . SER A 1 420 ? -31.936 -18.245 47.652 1.00 25.95 420 SER A C 1
ATOM 3133 O O . SER A 1 420 ? -31.832 -18.019 48.855 1.00 25.95 420 SER A O 1
ATOM 3135 N N . ASN A 1 421 ? -31.388 -17.467 46.718 1.00 28.14 421 ASN A N 1
ATOM 3136 C CA . ASN A 1 421 ? -31.213 -16.022 46.891 1.00 28.14 421 ASN A CA 1
ATOM 3137 C C . ASN A 1 421 ? -31.124 -15.338 45.519 1.00 28.14 421 ASN A C 1
ATOM 3139 O O . ASN A 1 421 ? -30.460 -15.835 44.613 1.00 28.14 421 ASN A O 1
ATOM 3143 N N . GLY A 1 422 ? -31.848 -14.229 45.357 1.00 26.78 422 GLY A N 1
ATOM 3144 C CA . GLY A 1 422 ? -31.982 -13.533 44.077 1.00 26.78 422 GLY A CA 1
ATOM 3145 C C . GLY A 1 422 ? -30.776 -12.654 43.740 1.00 26.78 422 GLY A C 1
ATOM 3146 O O . GLY A 1 422 ? -30.226 -11.981 44.610 1.00 26.78 422 GLY A O 1
ATOM 3147 N N . LEU A 1 423 ? -30.411 -12.623 42.458 1.00 28.12 423 LEU A N 1
ATOM 3148 C CA . LEU A 1 423 ? -29.411 -11.716 41.896 1.00 28.12 423 LEU A CA 1
ATOM 3149 C C . LEU A 1 423 ? -30.102 -10.564 41.156 1.00 28.12 423 LEU A C 1
ATOM 3151 O O . LEU A 1 423 ? -30.940 -10.782 40.284 1.00 28.12 423 LEU A O 1
ATOM 3155 N N . ALA A 1 424 ? -29.728 -9.334 41.510 1.00 30.58 424 ALA A N 1
ATOM 3156 C CA . ALA A 1 424 ? -30.062 -8.129 40.753 1.00 30.58 424 ALA A CA 1
ATOM 3157 C C . ALA A 1 424 ? -29.291 -8.092 39.411 1.00 30.58 424 ALA A C 1
ATOM 3159 O O . ALA A 1 424 ? -28.229 -8.715 39.312 1.00 30.58 424 ALA A O 1
ATOM 3160 N N . PRO A 1 425 ? -29.781 -7.370 38.382 1.00 32.16 425 PRO A N 1
ATOM 3161 C CA . PRO A 1 425 ? -29.143 -7.343 37.067 1.00 32.16 425 PRO A CA 1
ATOM 3162 C C . PRO A 1 425 ? -27.713 -6.787 37.123 1.00 32.16 425 PRO A C 1
ATOM 3164 O O . PRO A 1 425 ? -27.425 -5.811 37.822 1.00 32.16 425 PRO A O 1
ATOM 3167 N N . ALA A 1 426 ? -26.815 -7.422 36.368 1.00 28.36 426 ALA A N 1
ATOM 3168 C CA . ALA A 1 426 ? -25.404 -7.062 36.318 1.00 28.36 426 ALA A CA 1
ATOM 3169 C C . ALA A 1 426 ? -25.191 -5.655 35.733 1.00 28.36 426 ALA A C 1
ATOM 3171 O O . ALA A 1 426 ? -25.828 -5.263 34.755 1.00 28.36 426 ALA A O 1
ATOM 3172 N N . LYS A 1 427 ? -24.254 -4.898 36.317 1.00 28.23 427 LYS A N 1
ATOM 3173 C CA . LYS A 1 427 ? -23.801 -3.616 35.756 1.00 28.23 427 LYS A CA 1
ATOM 3174 C C . LYS A 1 427 ? -22.930 -3.863 34.513 1.00 28.23 427 LYS A C 1
ATOM 3176 O O . LYS A 1 427 ? -22.174 -4.836 34.517 1.00 28.23 427 LYS A O 1
ATOM 3181 N N . PRO A 1 428 ? -22.970 -2.983 33.496 1.00 30.00 428 PRO A N 1
ATOM 3182 C CA . PRO A 1 428 ? -22.131 -3.123 32.310 1.00 30.00 428 PRO A CA 1
ATOM 3183 C C . PRO A 1 428 ? -20.640 -3.080 32.669 1.00 30.00 428 PRO A C 1
ATOM 3185 O O . PRO A 1 428 ? -20.193 -2.261 33.480 1.00 30.00 428 PRO A O 1
ATOM 3188 N N . VAL A 1 429 ? -19.874 -3.978 32.050 1.00 29.72 429 VAL A N 1
ATOM 3189 C CA . VAL A 1 429 ? -18.417 -4.079 32.201 1.00 29.72 429 VAL A CA 1
ATOM 3190 C C . VAL A 1 429 ? -17.757 -2.884 31.507 1.00 29.72 429 VAL A C 1
ATOM 3192 O O . VAL A 1 429 ? -18.094 -2.559 30.372 1.00 29.72 429 VAL A O 1
ATOM 3195 N N . LYS A 1 430 ? -16.814 -2.212 32.180 1.00 30.53 430 LYS A N 1
ATOM 3196 C CA . LYS A 1 430 ? -16.052 -1.105 31.575 1.00 30.53 430 LYS A CA 1
ATOM 3197 C C . LYS A 1 430 ? -14.969 -1.648 30.622 1.00 30.53 430 LYS A C 1
ATOM 3199 O O . LYS A 1 430 ? -14.291 -2.602 31.003 1.00 30.53 430 LYS A O 1
ATOM 3204 N N . PRO A 1 431 ? -14.762 -1.040 29.438 1.00 36.88 431 PRO A N 1
ATOM 3205 C CA . PRO A 1 431 ? -13.797 -1.523 28.450 1.00 36.88 431 PRO A CA 1
ATOM 3206 C C . PRO A 1 431 ? -12.333 -1.343 28.886 1.00 36.88 431 PRO A C 1
ATOM 3208 O O . PRO A 1 431 ? -11.995 -0.494 29.715 1.00 36.88 431 PRO A O 1
ATOM 3211 N N . VAL A 1 432 ? -11.450 -2.156 28.297 1.00 41.50 432 VAL A N 1
ATOM 3212 C CA . VAL A 1 432 ? -10.022 -2.251 28.645 1.00 41.50 432 VAL A CA 1
ATOM 3213 C C . VAL A 1 432 ? -9.219 -1.108 28.008 1.00 41.50 432 VAL A C 1
ATOM 3215 O O . VAL A 1 432 ? -8.681 -1.229 26.911 1.00 41.50 432 VAL A O 1
ATOM 3218 N N . THR A 1 433 ? -9.080 0.004 28.728 1.00 49.06 433 THR A N 1
ATOM 3219 C CA . THR A 1 433 ? -8.298 1.180 28.290 1.00 49.06 433 THR A CA 1
ATOM 3220 C C . THR A 1 433 ? -6.776 0.984 28.348 1.00 49.06 433 THR A C 1
ATOM 3222 O O . THR A 1 433 ? -6.028 1.736 27.722 1.00 49.06 433 THR A O 1
ATOM 3225 N N . GLY A 1 434 ? -6.295 -0.025 29.086 1.00 45.47 434 GLY A N 1
ATOM 3226 C CA . GLY A 1 434 ? -4.868 -0.225 29.361 1.00 45.47 434 GLY A CA 1
ATOM 3227 C C . GLY A 1 434 ? -4.018 -0.522 28.122 1.00 45.47 434 GLY A C 1
ATOM 3228 O O . GLY A 1 434 ? -2.976 0.108 27.944 1.00 45.47 434 GLY A O 1
ATOM 3229 N N . LEU A 1 435 ? -4.458 -1.445 27.258 1.00 47.94 435 LEU A N 1
ATOM 3230 C CA . LEU A 1 435 ? -3.665 -1.898 26.106 1.00 47.94 435 LEU A CA 1
ATOM 3231 C C . LEU A 1 435 ? -3.527 -0.801 25.037 1.00 47.94 435 LEU A C 1
ATOM 3233 O O . LEU A 1 435 ? -2.421 -0.543 24.573 1.00 47.94 435 LEU A O 1
ATOM 3237 N N . ARG A 1 436 ? -4.625 -0.088 24.726 1.00 51.62 436 ARG A N 1
ATOM 3238 C CA . ARG A 1 436 ? -4.631 1.055 23.790 1.00 51.62 436 ARG A CA 1
ATOM 3239 C C . ARG A 1 436 ? -3.630 2.136 24.218 1.00 51.62 436 ARG A C 1
ATOM 3241 O O . ARG A 1 436 ? -2.800 2.555 23.416 1.00 51.62 436 ARG A O 1
ATOM 3248 N N . LYS A 1 437 ? -3.626 2.502 25.509 1.00 55.97 437 LYS A N 1
ATOM 3249 C CA . LYS A 1 437 ? -2.697 3.502 26.063 1.00 55.97 437 LYS A CA 1
ATOM 3250 C C . LYS A 1 437 ? -1.225 3.075 25.961 1.00 55.97 437 LYS A C 1
ATOM 3252 O O . LYS A 1 437 ? -0.383 3.920 25.683 1.00 55.97 437 LYS A O 1
ATOM 3257 N N . HIS A 1 438 ? -0.912 1.790 26.159 1.00 54.03 438 HIS A N 1
ATOM 3258 C CA . HIS A 1 438 ? 0.455 1.272 25.992 1.00 54.03 438 HIS A CA 1
ATOM 3259 C C . HIS A 1 438 ? 0.881 1.216 24.519 1.00 54.03 438 HIS A C 1
ATOM 3261 O O . HIS A 1 438 ? 2.027 1.515 24.209 1.00 54.03 438 HIS A O 1
ATOM 3267 N N . ALA A 1 439 ? -0.046 0.921 23.605 1.00 51.69 439 ALA A N 1
ATOM 3268 C CA . ALA A 1 439 ? 0.198 0.947 22.164 1.00 51.69 439 ALA A CA 1
ATOM 3269 C C . ALA A 1 439 ? 0.288 2.369 21.562 1.00 51.69 439 ALA A C 1
ATOM 3271 O O . ALA A 1 439 ? 0.416 2.508 20.346 1.00 51.69 439 ALA A O 1
ATOM 3272 N N . GLY A 1 440 ? 0.213 3.428 22.378 1.00 56.03 440 GLY A N 1
ATOM 3273 C CA . GLY A 1 440 ? 0.213 4.819 21.908 1.00 56.03 440 GLY A CA 1
ATOM 3274 C C . GLY A 1 440 ? -1.041 5.209 21.117 1.00 56.03 440 GLY A C 1
ATOM 3275 O O . GLY A 1 440 ? -1.045 6.244 20.455 1.00 56.03 440 GLY A O 1
ATOM 3276 N N . VAL A 1 441 ? -2.096 4.391 21.177 1.00 60.53 441 VAL A N 1
ATOM 3277 C CA . VAL A 1 441 ? -3.369 4.628 20.493 1.00 60.53 441 VAL A CA 1
ATOM 3278 C C . VAL A 1 441 ? -4.163 5.648 21.304 1.00 60.53 441 VAL A C 1
ATOM 3280 O O . VAL A 1 441 ? -4.573 5.384 22.439 1.00 60.53 441 VAL A O 1
ATOM 3283 N N . HIS A 1 442 ? -4.357 6.830 20.728 1.00 57.81 442 HIS A N 1
ATOM 3284 C CA . HIS A 1 442 ? -5.230 7.856 21.283 1.00 57.81 442 HIS A CA 1
ATOM 3285 C C . HIS A 1 442 ? -6.619 7.705 20.667 1.00 57.81 442 HIS A C 1
ATOM 3287 O O . HIS A 1 442 ? -6.737 7.776 19.448 1.00 57.81 442 HIS A O 1
ATOM 3293 N N . ASP A 1 443 ? -7.663 7.577 21.495 1.00 54.56 443 ASP A N 1
ATOM 3294 C CA . ASP A 1 443 ? -9.036 7.724 21.003 1.00 54.56 443 ASP A CA 1
ATOM 3295 C C . ASP A 1 443 ? -9.185 9.137 20.410 1.00 54.56 443 ASP A C 1
ATOM 3297 O O . ASP A 1 443 ? -9.268 10.131 21.145 1.00 54.56 443 ASP A O 1
ATOM 3301 N N . LEU A 1 444 ? -9.251 9.225 19.079 1.00 55.31 444 LEU A N 1
ATOM 3302 C CA . LEU A 1 444 ? -9.831 10.367 18.383 1.00 55.31 444 LEU A CA 1
ATOM 3303 C C . LEU A 1 444 ? -11.317 10.366 18.756 1.00 55.31 444 LEU A C 1
ATOM 3305 O O . LEU A 1 444 ? -12.113 9.647 18.161 1.00 55.31 444 LEU A O 1
ATOM 3309 N N . ARG A 1 445 ? -11.672 11.088 19.830 1.00 53.00 445 ARG A N 1
ATOM 3310 C CA . ARG A 1 445 ? -12.990 11.024 20.490 1.00 53.00 445 ARG A CA 1
ATOM 3311 C C . ARG A 1 445 ? -14.115 11.544 19.594 1.00 53.00 445 ARG A C 1
ATOM 3313 O O . ARG A 1 445 ? -14.613 12.653 19.788 1.00 53.00 445 ARG A O 1
ATOM 3320 N N . ARG A 1 446 ? -14.546 10.723 18.645 1.00 61.12 446 ARG A N 1
ATOM 3321 C CA . ARG A 1 446 ? -15.642 11.016 17.734 1.00 61.12 446 ARG A CA 1
ATOM 3322 C C . ARG A 1 446 ? -16.673 9.902 17.825 1.00 61.12 446 ARG A C 1
ATOM 3324 O O . ARG A 1 446 ? -16.406 8.761 17.468 1.00 61.12 446 ARG A O 1
ATOM 3331 N N . CYS A 1 447 ? -17.860 10.240 18.318 1.00 66.44 447 CYS A N 1
ATOM 3332 C CA . CYS A 1 447 ? -19.022 9.387 18.117 1.00 66.44 447 CYS A CA 1
ATOM 3333 C C . CYS A 1 447 ? -19.358 9.371 16.623 1.00 66.44 447 CYS A C 1
ATOM 3335 O O . CYS A 1 447 ? -19.244 10.387 15.932 1.00 66.44 447 CYS A O 1
ATOM 3337 N N . HIS A 1 448 ? -19.763 8.214 16.120 1.00 71.69 448 HIS A N 1
ATOM 3338 C CA . HIS A 1 448 ? -20.285 8.069 14.773 1.00 71.69 448 HIS A CA 1
ATOM 3339 C C . HIS A 1 448 ? -21.807 7.978 14.829 1.00 71.69 448 HIS A C 1
ATOM 3341 O O . HIS A 1 448 ? -22.373 7.359 15.730 1.00 71.69 448 HIS A O 1
ATOM 3347 N N . HIS A 1 449 ? -22.452 8.621 13.860 1.00 75.38 449 HIS A N 1
ATOM 3348 C CA . HIS A 1 449 ? -23.900 8.638 13.691 1.00 75.38 449 HIS A CA 1
ATOM 3349 C C . HIS A 1 449 ? -24.282 7.842 12.437 1.00 75.38 449 HIS A C 1
ATOM 3351 O O . HIS A 1 449 ? -23.453 7.635 11.549 1.00 75.38 449 HIS A O 1
ATOM 3357 N N . GLY A 1 450 ? -25.542 7.416 12.365 1.00 82.12 450 GLY A N 1
ATOM 3358 C CA . GLY A 1 450 ? -26.060 6.591 11.275 1.00 82.12 450 GLY A CA 1
ATOM 3359 C C . GLY A 1 450 ? -25.946 5.092 11.561 1.00 82.12 450 GLY A C 1
ATOM 3360 O O . GLY A 1 450 ? -25.018 4.633 12.233 1.00 82.12 450 GLY A O 1
ATOM 3361 N N . GLY A 1 451 ? -26.918 4.345 11.041 1.00 90.56 451 GLY A N 1
ATOM 3362 C CA . GLY A 1 451 ? -27.010 2.891 11.158 1.00 90.56 451 GLY A CA 1
ATOM 3363 C C . GLY A 1 451 ? -26.582 2.148 9.892 1.00 90.56 451 GLY A C 1
ATOM 3364 O O . GLY A 1 451 ? -26.253 2.760 8.877 1.00 90.56 451 GLY A O 1
ATOM 3365 N N . VAL A 1 452 ? -26.608 0.820 9.956 1.00 93.81 452 VAL A N 1
ATOM 3366 C CA . VAL A 1 452 ? -26.444 -0.091 8.814 1.00 93.81 452 VAL A CA 1
ATOM 3367 C C . VAL A 1 452 ? -27.826 -0.488 8.303 1.00 93.81 452 VAL A C 1
ATOM 3369 O O . VAL A 1 452 ? -28.651 -0.951 9.091 1.00 93.81 452 VAL A O 1
ATOM 3372 N N . GLN A 1 453 ? -28.081 -0.346 7.005 1.00 96.25 453 GLN A N 1
ATOM 3373 C CA . GLN A 1 453 ? -29.305 -0.848 6.374 1.00 96.25 453 GLN A CA 1
ATOM 3374 C C . GLN A 1 453 ? -29.068 -2.240 5.776 1.00 96.25 453 GLN A C 1
ATOM 3376 O O . GLN A 1 453 ? -28.047 -2.480 5.134 1.00 96.25 453 GLN A O 1
ATOM 3381 N N . LEU A 1 454 ? -30.016 -3.155 5.968 1.00 97.06 454 LEU A N 1
ATOM 3382 C CA . LEU A 1 454 ? -29.942 -4.534 5.491 1.00 97.06 454 LEU A CA 1
ATOM 3383 C C . LEU A 1 454 ? -31.291 -4.975 4.913 1.00 97.06 454 LEU A C 1
ATOM 3385 O O . LEU A 1 454 ? -32.296 -4.952 5.617 1.00 97.06 454 LEU A O 1
ATOM 3389 N N . GLN A 1 455 ? -31.311 -5.402 3.654 1.00 97.38 455 GLN A N 1
ATOM 3390 C CA . GLN A 1 455 ? -32.506 -5.867 2.943 1.00 97.38 455 GLN A CA 1
ATOM 3391 C C . GLN A 1 455 ? -32.476 -7.394 2.799 1.00 97.38 455 GLN A C 1
ATOM 3393 O O . GLN A 1 455 ? -31.456 -7.954 2.395 1.00 97.38 455 GLN A O 1
ATOM 3398 N N . ASN A 1 456 ? -33.576 -8.084 3.099 1.00 97.00 456 ASN A N 1
ATOM 3399 C CA . ASN A 1 456 ? -33.684 -9.534 2.933 1.00 97.00 456 ASN A CA 1
ATOM 3400 C C . ASN A 1 456 ? -34.401 -9.882 1.628 1.00 97.00 456 ASN A C 1
ATOM 3402 O O . ASN A 1 456 ? -35.625 -9.863 1.556 1.00 97.00 456 ASN A O 1
ATOM 3406 N N . HIS A 1 457 ? -33.635 -10.253 0.603 1.00 96.38 457 HIS A N 1
ATOM 3407 C CA . HIS A 1 457 ? -34.159 -10.743 -0.677 1.00 96.38 457 HIS A CA 1
ATOM 3408 C C . HIS A 1 457 ? -34.267 -12.278 -0.736 1.00 96.38 457 HIS A C 1
ATOM 3410 O O . HIS A 1 457 ? -34.419 -12.862 -1.812 1.00 96.38 457 HIS A O 1
ATOM 3416 N N . THR A 1 458 ? -34.192 -12.958 0.409 1.00 93.06 458 THR A N 1
ATOM 3417 C CA . THR A 1 458 ? -34.478 -14.392 0.510 1.00 93.06 458 THR A CA 1
ATOM 3418 C C . THR A 1 458 ? -35.972 -14.637 0.761 1.00 93.06 458 THR A C 1
ATOM 3420 O O . THR A 1 458 ? -36.748 -13.710 0.984 1.00 93.06 458 THR A O 1
ATOM 3423 N N . LYS A 1 459 ? -36.396 -15.904 0.689 1.00 93.38 459 LYS A N 1
ATOM 3424 C CA . LYS A 1 459 ? -37.784 -16.321 0.968 1.00 93.38 459 LYS A CA 1
ATOM 3425 C C . LYS A 1 459 ? -38.017 -16.708 2.430 1.00 93.38 459 LYS A C 1
ATOM 3427 O O . LYS A 1 459 ? -39.130 -17.091 2.771 1.00 93.38 459 LYS A O 1
ATOM 3432 N N . ASP A 1 460 ? -36.968 -16.656 3.243 1.00 92.75 460 ASP A N 1
ATOM 3433 C CA . ASP A 1 460 ? -36.951 -17.148 4.612 1.00 92.75 460 ASP A CA 1
ATOM 3434 C C . ASP A 1 460 ? -36.635 -15.983 5.560 1.00 92.75 460 ASP A C 1
ATOM 3436 O O . ASP A 1 460 ? -35.954 -15.021 5.185 1.00 92.75 460 ASP A O 1
ATOM 3440 N N . ASP A 1 461 ? -37.107 -16.070 6.799 1.00 95.00 461 ASP A N 1
ATOM 3441 C CA . ASP A 1 461 ? -36.742 -15.100 7.827 1.00 95.00 461 ASP A CA 1
ATOM 3442 C C . ASP A 1 461 ? -35.273 -15.302 8.232 1.00 95.00 461 ASP A C 1
ATOM 3444 O O . ASP A 1 461 ? -34.767 -16.428 8.328 1.00 95.00 461 ASP A O 1
ATOM 3448 N N . LEU A 1 462 ? -34.563 -14.198 8.453 1.00 94.94 462 LEU A N 1
ATOM 3449 C CA . LEU A 1 462 ? -33.138 -14.203 8.763 1.00 94.94 462 LEU A CA 1
ATOM 3450 C C . LEU A 1 462 ? -32.905 -13.788 10.214 1.00 94.94 462 LEU A C 1
ATOM 3452 O O . LEU A 1 462 ? -33.308 -12.706 10.638 1.00 94.94 462 LEU A O 1
ATOM 3456 N N . GLN A 1 463 ? -32.167 -14.606 10.962 1.00 95.75 463 GLN A N 1
ATOM 3457 C CA . GLN A 1 463 ? -31.577 -14.185 12.223 1.00 95.75 463 GLN A CA 1
ATOM 3458 C C . GLN A 1 463 ? -30.268 -13.451 11.933 1.00 95.75 463 GLN A C 1
ATOM 3460 O O . GLN A 1 463 ? -29.253 -14.050 11.564 1.00 95.75 463 GLN A O 1
ATOM 3465 N N . VAL A 1 464 ? -30.299 -12.141 12.124 1.00 95.06 464 VAL A N 1
ATOM 3466 C CA . VAL A 1 464 ? -29.191 -11.225 11.885 1.00 95.06 464 VAL A CA 1
ATOM 3467 C C . VAL A 1 464 ? -28.509 -10.907 13.208 1.00 95.06 464 VAL A C 1
ATOM 3469 O O . VAL A 1 464 ? -29.161 -10.679 14.226 1.00 95.06 464 VAL A O 1
ATOM 3472 N N . ARG A 1 465 ? -27.179 -10.890 13.216 1.00 94.31 465 ARG A N 1
ATOM 3473 C CA . ARG A 1 465 ? -26.383 -10.538 14.389 1.00 94.31 465 ARG A CA 1
ATOM 3474 C C . ARG A 1 465 ? -25.342 -9.496 14.028 1.00 94.31 465 ARG A C 1
ATOM 3476 O O . ARG A 1 465 ? -24.566 -9.709 13.100 1.00 94.31 465 ARG A O 1
ATOM 3483 N N . PHE A 1 466 ? -25.305 -8.415 14.796 1.00 91.81 466 PHE A N 1
ATOM 3484 C CA . PHE A 1 466 ? -24.263 -7.398 14.720 1.00 91.81 466 PHE A CA 1
ATOM 3485 C C . PHE A 1 466 ? -23.359 -7.529 15.943 1.00 91.81 466 PHE A C 1
ATOM 3487 O O . PHE A 1 466 ? -23.838 -7.539 17.080 1.00 91.81 466 PHE A O 1
ATOM 3494 N N . ALA A 1 467 ? -22.056 -7.639 15.702 1.00 89.00 467 ALA A N 1
ATOM 3495 C CA . ALA A 1 467 ? -21.011 -7.607 16.716 1.00 89.00 467 ALA A CA 1
ATOM 3496 C C . ALA A 1 467 ? -20.004 -6.502 16.387 1.00 89.00 467 ALA A C 1
ATOM 3498 O O . ALA A 1 467 ? -19.771 -6.187 15.220 1.00 89.00 467 ALA A O 1
ATOM 3499 N N . GLU A 1 468 ? -19.386 -5.922 17.410 1.00 82.81 468 GLU A N 1
ATOM 3500 C CA . GLU A 1 468 ? -18.306 -4.957 17.199 1.00 82.81 468 GLU A CA 1
ATOM 3501 C C . GLU A 1 468 ? -17.054 -5.655 16.622 1.00 82.81 468 GLU A C 1
ATOM 3503 O O . GLU A 1 468 ? -16.806 -6.815 16.969 1.00 82.81 468 GLU A O 1
ATOM 3508 N N . PRO A 1 469 ? -16.220 -4.966 15.819 1.00 66.56 469 PRO A N 1
ATOM 3509 C CA . PRO A 1 469 ? -14.999 -5.530 15.215 1.00 66.56 469 PRO A CA 1
ATOM 3510 C C . PRO A 1 469 ? -13.873 -5.741 16.237 1.00 66.56 469 PRO A C 1
ATOM 3512 O O . PRO A 1 469 ? -12.861 -6.385 15.963 1.00 66.56 469 PRO A O 1
ATOM 3515 N N . ASN A 1 470 ? -14.051 -5.171 17.432 1.00 65.06 470 ASN A N 1
ATOM 3516 C CA . ASN A 1 470 ? -13.123 -5.214 18.546 1.00 65.06 470 ASN A CA 1
ATOM 3517 C C . ASN A 1 470 ? -12.647 -6.654 18.823 1.00 65.06 470 ASN A C 1
ATOM 3519 O O . ASN A 1 470 ? -13.459 -7.531 19.117 1.00 65.06 470 ASN A O 1
ATOM 3523 N N . LEU A 1 471 ? -11.321 -6.860 18.845 1.00 54.69 471 LEU A N 1
ATOM 3524 C CA . LEU A 1 471 ? -10.610 -8.139 19.081 1.00 54.69 471 LEU A CA 1
ATOM 3525 C C . LEU A 1 471 ? -11.067 -8.965 20.306 1.00 54.69 471 LEU A C 1
ATOM 3527 O O . LEU A 1 471 ? -10.666 -10.116 20.451 1.00 54.69 471 LEU A O 1
ATOM 3531 N N . LEU A 1 472 ? -11.862 -8.380 21.205 1.00 53.06 472 LEU A N 1
ATOM 3532 C CA . LEU A 1 472 ? -12.375 -8.999 22.430 1.00 53.06 472 LEU A CA 1
ATOM 3533 C C . LEU A 1 472 ? -13.859 -9.412 22.352 1.00 53.06 472 LEU A C 1
ATOM 3535 O O . LEU A 1 472 ? -14.369 -9.951 23.329 1.00 53.06 472 LEU A O 1
ATOM 3539 N N . GLY A 1 473 ? -14.542 -9.180 21.224 1.00 54.56 473 GLY A N 1
ATOM 3540 C CA . GLY A 1 473 ? -15.955 -9.518 21.021 1.00 54.56 473 GLY A CA 1
ATOM 3541 C C . GLY A 1 473 ? -16.905 -8.576 21.765 1.00 54.56 473 GLY A C 1
ATOM 3542 O O . GLY A 1 473 ? -17.206 -8.776 22.940 1.00 54.56 473 GLY A O 1
ATOM 3543 N N . GLY A 1 474 ? -17.383 -7.538 21.075 1.00 60.62 474 GLY A N 1
ATOM 3544 C CA . GLY A 1 474 ? -18.328 -6.571 21.642 1.00 60.62 474 GLY A CA 1
ATOM 3545 C C . GLY A 1 474 ? -19.756 -7.100 21.821 1.00 60.62 474 GLY A C 1
ATOM 3546 O O . GLY A 1 474 ? -20.071 -8.247 21.505 1.00 60.62 474 GLY A O 1
ATOM 3547 N N . SER A 1 475 ? -20.640 -6.230 22.318 1.00 59.47 475 SER A N 1
ATOM 3548 C CA . SER A 1 475 ? -22.054 -6.544 22.565 1.00 59.47 475 SER A CA 1
ATOM 3549 C C . SER A 1 475 ? -22.758 -7.054 21.303 1.00 59.47 475 SER A C 1
ATOM 3551 O O . SER A 1 475 ? -22.903 -6.319 20.329 1.00 59.47 475 SER A O 1
ATOM 3553 N N . LEU A 1 476 ? -23.242 -8.295 21.350 1.00 73.69 476 LEU A N 1
ATOM 3554 C CA . LEU A 1 476 ? -23.964 -8.941 20.257 1.00 73.69 476 LEU A CA 1
ATOM 3555 C C . LEU A 1 476 ? -25.442 -8.525 20.286 1.00 73.69 476 LEU A C 1
ATOM 3557 O O . LEU A 1 476 ? -26.175 -8.942 21.183 1.00 73.69 476 LEU A O 1
ATOM 3561 N N . GLN A 1 477 ? -25.901 -7.743 19.307 1.00 84.75 477 GLN A N 1
ATOM 3562 C CA . GLN A 1 477 ? -27.340 -7.576 19.078 1.00 84.75 477 GLN A CA 1
ATOM 3563 C C . GLN A 1 477 ? -27.824 -8.639 18.094 1.00 84.75 477 GLN A C 1
ATOM 3565 O O . GLN A 1 477 ? -27.265 -8.777 17.007 1.00 84.75 477 GLN A O 1
ATOM 3570 N N . VAL A 1 478 ? -28.856 -9.387 18.490 1.00 88.44 478 VAL A N 1
ATOM 3571 C CA . VAL A 1 478 ? -29.549 -10.371 17.650 1.00 88.44 478 VAL A CA 1
ATOM 3572 C C . VAL A 1 478 ? -30.901 -9.782 17.267 1.00 88.44 478 VAL A C 1
ATOM 3574 O O . VAL A 1 478 ? -31.660 -9.371 18.141 1.00 88.44 478 VAL A O 1
ATOM 3577 N N . LEU A 1 479 ? -31.174 -9.729 15.969 1.00 93.19 479 LEU A N 1
ATOM 3578 C CA . LEU A 1 479 ? -32.354 -9.123 15.365 1.00 93.19 479 LEU A CA 1
ATOM 3579 C C . LEU A 1 479 ? -32.959 -10.120 14.370 1.00 93.19 479 LEU A C 1
ATOM 3581 O O . LEU A 1 479 ? -32.231 -10.832 13.679 1.00 93.19 479 LEU A O 1
ATOM 3585 N N . GLU A 1 480 ? -34.283 -10.177 14.294 1.00 95.94 480 GLU A N 1
ATOM 3586 C CA . GLU A 1 480 ? -34.983 -10.923 13.245 1.00 95.94 480 GLU A CA 1
ATOM 3587 C C . GLU A 1 480 ? -35.280 -9.974 12.081 1.00 95.94 480 GLU A C 1
ATOM 3589 O O . GLU A 1 480 ? -35.684 -8.829 12.288 1.00 95.94 480 GLU A O 1
ATOM 3594 N N . LEU A 1 481 ? -35.033 -10.439 10.859 1.00 96.25 481 LEU A N 1
ATOM 3595 C CA . LEU A 1 481 ? -35.272 -9.711 9.619 1.00 96.25 481 LEU A CA 1
ATOM 3596 C C . LEU A 1 481 ? -36.172 -10.573 8.713 1.00 96.25 481 LEU A C 1
ATOM 3598 O O . LEU A 1 481 ? -35.673 -11.522 8.097 1.00 96.25 481 LEU A O 1
ATOM 3602 N N . PRO A 1 482 ? -37.483 -10.274 8.643 1.00 97.19 482 PRO A N 1
ATOM 3603 C CA . PRO A 1 482 ? -38.440 -11.076 7.888 1.00 97.19 482 PRO A CA 1
ATOM 3604 C C . PRO A 1 482 ? -38.152 -11.145 6.383 1.00 97.19 482 PRO A C 1
ATOM 3606 O O . PRO A 1 482 ? -37.465 -10.286 5.818 1.00 97.19 482 PRO A O 1
ATOM 3609 N N . ALA A 1 483 ? -38.675 -12.177 5.722 1.00 95.94 483 ALA A N 1
ATOM 3610 C CA . ALA A 1 483 ? -38.572 -12.357 4.273 1.00 95.94 483 ALA A CA 1
ATOM 3611 C C . ALA A 1 483 ? -39.139 -11.152 3.494 1.00 95.94 483 ALA A C 1
ATOM 3613 O O . ALA A 1 483 ? -40.307 -10.795 3.642 1.00 95.94 483 ALA A O 1
ATOM 3614 N N . GLY A 1 484 ? -38.324 -10.541 2.627 1.00 95.06 484 GLY A N 1
ATOM 3615 C CA . GLY A 1 484 ? -38.708 -9.375 1.821 1.00 95.06 484 GLY A CA 1
ATOM 3616 C C . GLY A 1 484 ? -38.645 -8.020 2.540 1.00 95.06 484 GLY A C 1
ATOM 3617 O O . GLY A 1 484 ? -38.904 -6.999 1.904 1.00 95.06 484 GLY A O 1
ATOM 3618 N N . GLU A 1 485 ? -38.308 -7.977 3.833 1.00 97.75 485 GLU A N 1
ATOM 3619 C CA . GLU A 1 485 ? -38.255 -6.732 4.609 1.00 97.75 485 GLU A CA 1
ATOM 3620 C C . GLU A 1 485 ? -36.852 -6.097 4.655 1.00 97.75 485 GLU A C 1
ATOM 3622 O O . GLU A 1 485 ? -35.869 -6.610 4.113 1.00 97.75 485 GLU A O 1
ATOM 3627 N N . SER A 1 486 ? -36.765 -4.922 5.285 1.00 96.75 486 SER A N 1
ATOM 3628 C CA . SER A 1 486 ? -35.525 -4.172 5.496 1.00 96.75 486 SER A CA 1
ATOM 3629 C C . SER A 1 486 ? -35.358 -3.787 6.965 1.00 96.75 486 SER A C 1
ATOM 3631 O O . SER A 1 486 ? -36.284 -3.278 7.593 1.00 96.75 486 SER A O 1
ATOM 3633 N N . LEU A 1 487 ? -34.153 -3.982 7.492 1.00 96.88 487 LEU A N 1
ATOM 3634 C CA . LEU A 1 487 ? -33.746 -3.663 8.857 1.00 96.88 487 LEU A CA 1
ATOM 3635 C C . LEU A 1 487 ? -32.744 -2.505 8.844 1.00 96.88 487 LEU A C 1
ATOM 3637 O O . LEU A 1 487 ? -31.772 -2.541 8.093 1.00 96.88 487 LEU A O 1
ATOM 3641 N N . THR A 1 488 ? -32.927 -1.526 9.729 1.00 96.12 488 THR A N 1
ATOM 3642 C CA . THR A 1 488 ? -31.894 -0.524 10.033 1.00 96.12 488 THR A CA 1
ATOM 3643 C C . THR A 1 488 ? -31.346 -0.788 11.428 1.00 96.12 488 THR A C 1
ATOM 3645 O O . THR A 1 488 ? -32.036 -0.572 12.422 1.00 96.12 488 THR A O 1
ATOM 3648 N N . PHE A 1 489 ? -30.101 -1.246 11.509 1.00 94.50 489 PHE A N 1
ATOM 3649 C CA . PHE A 1 489 ? -29.365 -1.369 12.763 1.00 94.50 489 PHE A CA 1
ATOM 3650 C C . PHE A 1 489 ? -28.706 -0.029 13.094 1.00 94.50 489 PHE A C 1
ATOM 3652 O O . PHE A 1 489 ? -27.682 0.314 12.507 1.00 94.50 489 PHE A O 1
ATOM 3659 N N . ASP A 1 490 ? -29.291 0.735 14.017 1.00 91.94 490 ASP A N 1
ATOM 3660 C CA . ASP A 1 490 ? -28.677 1.948 14.567 1.00 91.94 490 ASP A CA 1
ATOM 3661 C C . ASP A 1 490 ? -28.101 1.665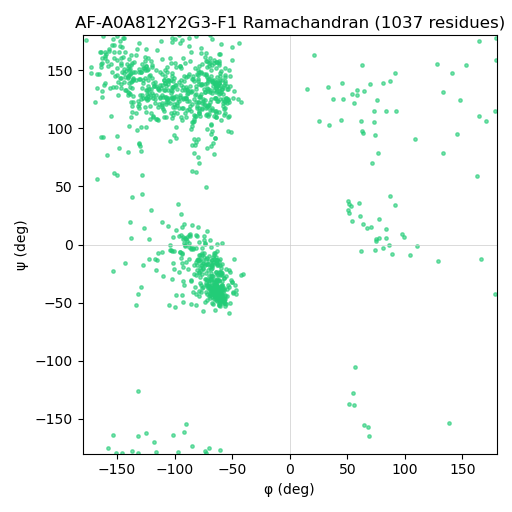 15.971 1.00 91.94 490 ASP A C 1
ATOM 3663 O O . ASP A 1 490 ? -28.865 1.489 16.924 1.00 91.94 490 ASP A O 1
ATOM 3667 N N . PRO A 1 491 ? -26.764 1.623 16.135 1.00 85.94 491 PRO A N 1
ATOM 3668 C CA . PRO A 1 491 ? -26.121 1.489 17.441 1.00 85.94 491 PRO A CA 1
ATOM 3669 C C . PRO A 1 491 ? -26.183 2.770 18.294 1.00 85.94 491 PRO A C 1
ATOM 3671 O O . PRO A 1 491 ? -25.617 2.794 19.388 1.00 85.94 491 PRO A O 1
ATOM 3674 N N . GLY A 1 492 ? -26.800 3.848 17.798 1.00 86.81 492 GLY A N 1
ATOM 3675 C CA . GLY A 1 492 ? -26.739 5.179 18.393 1.00 86.81 492 GLY A CA 1
ATOM 3676 C C . GLY A 1 492 ? -25.337 5.781 18.284 1.00 86.81 492 GLY A C 1
ATOM 3677 O O . GLY A 1 492 ? -24.531 5.376 17.441 1.00 86.81 492 GLY A O 1
ATOM 3678 N N . GLU A 1 493 ? -25.020 6.737 19.157 1.00 80.44 493 GLU A N 1
ATOM 3679 C CA . GLU A 1 493 ? -23.653 7.245 19.299 1.00 80.44 493 GLU A CA 1
ATOM 3680 C C . GLU A 1 493 ? -22.713 6.146 19.808 1.00 80.44 493 GLU A C 1
ATOM 3682 O O . GLU A 1 493 ? -22.761 5.751 20.973 1.00 80.44 493 GLU A O 1
ATOM 3687 N N . SER A 1 494 ? -21.815 5.668 18.946 1.00 78.19 494 SER A N 1
ATOM 3688 C CA . SER A 1 494 ? -20.709 4.803 19.363 1.00 78.19 494 SER A CA 1
ATOM 3689 C C . SER A 1 494 ? -19.456 5.077 18.536 1.00 78.19 494 SER A C 1
ATOM 3691 O O . SER A 1 494 ? -19.523 5.695 17.473 1.00 78.19 494 SER A O 1
ATOM 3693 N N . TRP A 1 495 ? -18.307 4.648 19.054 1.00 73.31 495 TRP A N 1
ATOM 3694 C CA . TRP A 1 495 ? -17.002 4.850 18.419 1.00 73.31 495 TRP A CA 1
ATOM 3695 C C . TRP A 1 495 ? -16.724 3.839 17.299 1.00 73.31 495 TRP A C 1
ATOM 3697 O O . TRP A 1 495 ? -15.868 4.090 16.462 1.00 73.31 495 TRP A O 1
ATOM 3707 N N . ASN A 1 496 ? -17.460 2.723 17.247 1.00 75.25 496 ASN A N 1
ATOM 3708 C CA . ASN A 1 496 ? -17.313 1.749 16.167 1.00 75.25 496 ASN A CA 1
ATOM 3709 C C . ASN A 1 496 ? -18.047 2.276 14.927 1.00 75.25 496 ASN A C 1
ATOM 3711 O O . ASN A 1 496 ? -19.229 2.641 14.996 1.00 75.25 496 ASN A O 1
ATOM 3715 N N . PHE A 1 497 ? -17.352 2.326 13.796 1.00 76.19 497 PHE A N 1
ATOM 3716 C CA . PHE A 1 497 ? -17.929 2.690 12.500 1.00 76.19 497 PHE A CA 1
ATOM 3717 C C . PHE A 1 497 ? -18.490 1.493 11.749 1.00 76.19 497 PHE A C 1
ATOM 3719 O O . PHE A 1 497 ? -19.309 1.644 10.852 1.00 76.19 497 PHE A O 1
ATOM 3726 N N . ASP A 1 498 ? -18.032 0.316 12.108 1.00 82.19 498 ASP A N 1
ATOM 3727 C CA . ASP A 1 498 ? -18.194 -0.905 11.365 1.00 82.19 498 ASP A CA 1
ATOM 3728 C C . ASP A 1 498 ? -18.533 -2.049 12.317 1.00 82.19 498 ASP A C 1
ATOM 3730 O O . ASP A 1 498 ? -18.403 -1.944 13.541 1.00 82.19 498 ASP A O 1
ATOM 3734 N N . PHE A 1 499 ? -19.044 -3.132 11.746 1.00 87.31 499 PHE A N 1
ATOM 3735 C CA . PHE A 1 499 ? -19.561 -4.269 12.487 1.00 87.31 499 PHE A CA 1
ATOM 3736 C C . PHE A 1 499 ? -19.278 -5.564 11.738 1.00 87.31 499 PHE A C 1
ATOM 3738 O O . PHE A 1 499 ? -19.321 -5.638 10.506 1.00 87.31 499 PHE A O 1
ATOM 3745 N N . HIS A 1 500 ? -19.076 -6.627 12.506 1.00 88.38 500 HIS A N 1
ATOM 3746 C CA . HIS A 1 500 ? -19.221 -7.976 11.995 1.00 88.38 500 HIS A CA 1
ATOM 3747 C C . HIS A 1 500 ? -20.704 -8.327 11.929 1.00 88.38 500 HIS A C 1
ATOM 3749 O O . HIS A 1 500 ? -21.379 -8.465 12.953 1.00 88.38 500 HIS A O 1
ATOM 3755 N N . LEU A 1 501 ? -21.191 -8.483 10.701 1.00 91.69 501 LEU A N 1
ATOM 3756 C CA . LEU A 1 501 ? -22.504 -9.022 10.398 1.00 91.69 501 LEU A CA 1
ATOM 3757 C C . LEU A 1 501 ? -22.416 -10.550 10.351 1.00 91.69 501 LEU A C 1
ATOM 3759 O O . LEU A 1 501 ? -21.557 -11.106 9.667 1.00 91.69 501 LEU A O 1
ATOM 3763 N N . SER A 1 502 ? -23.326 -11.234 11.036 1.00 92.06 502 SER A N 1
ATOM 3764 C CA . SER A 1 502 ? -23.523 -12.679 10.919 1.00 92.06 502 SER A CA 1
ATOM 3765 C C . SER A 1 502 ? -24.998 -12.975 10.671 1.00 92.06 502 SER A C 1
ATOM 3767 O O . SER A 1 502 ? -25.852 -12.539 11.439 1.00 92.06 502 SER A O 1
ATOM 3769 N N . VAL A 1 503 ? -25.308 -13.701 9.599 1.00 93.31 503 VAL A N 1
ATOM 3770 C CA . VAL A 1 503 ? -26.678 -14.041 9.194 1.00 93.31 503 VAL A CA 1
ATOM 3771 C C . VAL A 1 503 ? -26.853 -15.555 9.241 1.00 93.31 503 VAL A C 1
ATOM 3773 O O . VAL A 1 503 ? -26.112 -16.302 8.594 1.00 93.31 503 VAL A O 1
ATOM 3776 N N . ASN A 1 504 ? -27.822 -16.013 10.039 1.00 92.31 504 ASN A N 1
ATOM 3777 C CA . ASN A 1 504 ? -28.102 -17.427 10.317 1.00 92.31 504 ASN A CA 1
ATOM 3778 C C . ASN A 1 504 ? -26.857 -18.230 10.756 1.00 92.31 504 ASN A C 1
ATOM 3780 O O . ASN A 1 504 ? -26.755 -19.418 10.468 1.00 92.31 504 ASN A O 1
ATOM 3784 N N . GLU A 1 505 ? -25.890 -17.566 11.407 1.00 87.31 505 GLU A N 1
ATOM 3785 C CA . GLU A 1 505 ? -24.545 -18.064 11.776 1.00 87.31 505 GLU A CA 1
ATOM 3786 C C . GLU A 1 505 ? -23.621 -18.477 10.609 1.00 87.31 505 GLU A C 1
ATOM 3788 O O . GLU A 1 505 ? -22.441 -18.766 10.840 1.00 87.31 505 GLU A O 1
ATOM 3793 N N . LYS A 1 506 ? -24.128 -18.468 9.369 1.00 85.62 506 LYS A N 1
ATOM 3794 C CA . LYS A 1 506 ? -23.488 -19.040 8.174 1.00 85.62 506 LYS A CA 1
ATOM 3795 C C . LYS A 1 506 ? -22.800 -17.990 7.310 1.00 85.62 506 LYS A C 1
ATOM 3797 O O . LYS A 1 506 ? -21.611 -18.108 7.039 1.00 85.62 506 LYS A O 1
ATOM 3802 N N . LEU A 1 507 ? -23.523 -16.942 6.921 1.00 89.06 507 LEU A N 1
ATOM 3803 C CA . LEU A 1 507 ? -22.942 -15.804 6.210 1.00 89.06 507 LEU A CA 1
ATOM 3804 C C . LEU A 1 507 ? -22.295 -14.875 7.236 1.00 89.06 507 LEU A C 1
ATOM 3806 O O . LEU A 1 507 ? -22.971 -14.395 8.143 1.00 89.06 507 LEU A O 1
ATOM 3810 N N . ARG A 1 508 ? -20.995 -14.611 7.086 1.00 88.56 508 ARG A N 1
ATOM 3811 C CA . ARG A 1 508 ? -20.255 -13.625 7.882 1.00 88.56 508 ARG A CA 1
ATOM 3812 C C . ARG A 1 508 ? -19.694 -12.555 6.961 1.00 88.56 508 ARG A C 1
ATOM 3814 O O . ARG A 1 508 ? -19.059 -12.881 5.963 1.00 88.56 508 ARG A O 1
ATOM 3821 N N . ALA A 1 509 ? -19.913 -11.296 7.310 1.00 87.00 509 ALA A N 1
ATOM 3822 C CA . ALA A 1 509 ? -19.507 -10.154 6.509 1.00 87.00 509 ALA A CA 1
ATOM 3823 C C . ALA A 1 509 ? -19.032 -8.989 7.385 1.00 87.00 509 ALA A C 1
ATOM 3825 O O . ALA A 1 509 ? -19.242 -8.956 8.600 1.00 87.00 509 ALA A O 1
ATOM 3826 N N . HIS A 1 510 ? -18.377 -8.030 6.742 1.00 86.25 510 HIS A N 1
ATOM 3827 C CA . HIS A 1 510 ? -18.036 -6.732 7.308 1.00 86.25 510 HIS A CA 1
ATOM 3828 C C . HIS A 1 510 ? -19.008 -5.694 6.744 1.00 86.25 510 HIS A C 1
ATOM 3830 O O . HIS A 1 510 ? -19.284 -5.709 5.544 1.00 86.25 510 HIS A O 1
ATOM 3836 N N . VAL A 1 511 ? -19.572 -4.848 7.606 1.00 89.06 511 VAL A N 1
ATOM 3837 C CA . VAL A 1 511 ? -20.525 -3.799 7.221 1.00 89.06 511 VAL A CA 1
ATOM 3838 C C . VAL A 1 511 ? -20.203 -2.493 7.936 1.00 89.06 511 VAL A C 1
ATOM 3840 O O . VAL A 1 511 ? -19.821 -2.511 9.103 1.00 89.06 511 VAL A O 1
ATOM 3843 N N . VAL A 1 512 ? -20.390 -1.361 7.259 1.00 88.19 512 VAL A N 1
ATOM 3844 C CA . VAL A 1 512 ? -20.082 -0.020 7.783 1.00 88.19 512 VAL A CA 1
ATOM 3845 C C . VAL A 1 512 ? -21.344 0.822 7.996 1.00 88.19 512 VAL A C 1
ATOM 3847 O O . VAL A 1 512 ? -22.330 0.684 7.269 1.00 88.19 512 VAL A O 1
ATOM 3850 N N . ARG A 1 513 ? -21.323 1.717 8.992 1.00 88.31 513 ARG A N 1
ATOM 3851 C CA . ARG A 1 513 ? -22.378 2.710 9.264 1.00 88.31 513 ARG A CA 1
ATOM 3852 C C . ARG A 1 513 ? -22.627 3.570 8.031 1.00 88.31 513 ARG A C 1
ATOM 3854 O O . ARG A 1 513 ? -21.690 3.994 7.364 1.00 88.31 513 ARG A O 1
ATOM 3861 N N . GLY A 1 514 ? -23.895 3.853 7.754 1.00 86.88 514 GLY A N 1
ATOM 3862 C CA . GLY A 1 514 ? -24.328 4.532 6.533 1.00 86.88 514 GLY A CA 1
ATOM 3863 C C . GLY A 1 514 ? -24.278 3.646 5.282 1.00 86.88 514 GLY A C 1
ATOM 3864 O O . GLY A 1 514 ? -24.725 4.081 4.225 1.00 86.88 514 GLY A O 1
ATOM 3865 N N . GLY A 1 515 ? -23.774 2.413 5.388 1.00 89.06 515 GLY A N 1
ATOM 3866 C CA . GLY A 1 515 ? -23.852 1.414 4.333 1.00 89.06 515 GLY A CA 1
ATOM 3867 C C . GLY A 1 515 ? -25.239 0.774 4.254 1.00 89.06 515 GLY A C 1
ATOM 3868 O O . GLY A 1 515 ? -25.930 0.607 5.264 1.00 89.06 515 GLY A O 1
ATOM 3869 N N . SER A 1 516 ? -25.628 0.399 3.039 1.00 93.56 516 SER A N 1
ATOM 3870 C CA . SER A 1 516 ? -26.835 -0.363 2.735 1.00 93.56 516 SER A CA 1
ATOM 3871 C C . SER A 1 516 ? -26.450 -1.645 2.010 1.00 93.56 516 SER A C 1
ATOM 3873 O O . SER A 1 516 ? -25.620 -1.630 1.098 1.00 93.56 516 SER A O 1
ATOM 3875 N N . TYR A 1 517 ? -27.031 -2.760 2.434 1.00 95.69 517 TYR A N 1
ATOM 3876 C CA . TYR A 1 517 ? -26.647 -4.105 2.021 1.00 95.69 517 TYR A CA 1
ATOM 3877 C C . TYR A 1 517 ? -27.879 -4.955 1.729 1.00 95.69 517 TYR A C 1
ATOM 3879 O O . TYR A 1 517 ? -28.956 -4.719 2.274 1.00 95.69 517 TYR A O 1
ATOM 3887 N N . ILE A 1 518 ? -27.710 -5.985 0.909 1.00 96.25 518 ILE A N 1
ATOM 3888 C CA . ILE A 1 518 ? -28.764 -6.927 0.539 1.00 96.25 518 ILE A CA 1
ATOM 3889 C C . ILE A 1 518 ? -28.280 -8.360 0.763 1.00 96.25 518 ILE A C 1
ATOM 3891 O O . ILE A 1 518 ? -27.204 -8.744 0.304 1.00 96.25 518 ILE A O 1
ATOM 3895 N N . VAL A 1 519 ? -29.069 -9.154 1.486 1.00 95.88 519 VAL A N 1
ATOM 3896 C CA . VAL A 1 519 ? -28.845 -10.593 1.652 1.00 95.88 519 VAL A CA 1
ATOM 3897 C C . VAL A 1 519 ? -29.630 -11.331 0.577 1.00 95.88 519 VAL A C 1
ATOM 3899 O O . VAL A 1 519 ? -30.848 -11.162 0.468 1.00 95.88 519 VAL A O 1
ATOM 3902 N N . LYS A 1 520 ? -28.948 -12.177 -0.192 1.00 95.06 520 LYS A N 1
ATOM 3903 C CA . LYS A 1 520 ? -29.550 -13.047 -1.211 1.00 95.06 520 LYS A CA 1
ATOM 3904 C C . LYS A 1 520 ? -29.167 -14.508 -0.965 1.00 95.06 520 LYS A C 1
ATOM 3906 O O . LYS A 1 520 ? -28.280 -14.810 -0.169 1.00 95.06 520 LYS A O 1
ATOM 3911 N N . ARG A 1 521 ? -29.843 -15.425 -1.662 1.00 90.94 521 ARG A N 1
ATOM 3912 C CA . ARG A 1 521 ? -29.295 -16.764 -1.926 1.00 90.94 521 ARG A CA 1
ATOM 3913 C C . ARG A 1 521 ? -28.407 -16.693 -3.167 1.00 90.94 521 ARG A C 1
ATOM 3915 O O . ARG A 1 521 ? -28.771 -16.010 -4.121 1.00 90.94 521 ARG A O 1
ATOM 3922 N N . SER A 1 522 ? -27.306 -17.433 -3.167 1.00 85.44 522 SER A N 1
ATOM 3923 C CA . SER A 1 522 ? -26.488 -17.680 -4.353 1.00 85.44 522 SER A CA 1
ATOM 3924 C C . SER A 1 522 ? -27.303 -18.392 -5.434 1.00 85.44 522 SER A C 1
ATOM 3926 O O . SER A 1 522 ? -28.097 -19.293 -5.136 1.00 85.44 522 SER A O 1
ATOM 3928 N N . ASP A 1 523 ? -27.077 -18.022 -6.693 1.00 77.69 523 ASP A N 1
ATOM 3929 C CA . ASP A 1 523 ? -27.773 -18.620 -7.830 1.00 77.69 523 ASP A CA 1
ATOM 3930 C C . ASP A 1 523 ? -27.550 -20.141 -7.900 1.00 77.69 523 ASP A C 1
ATOM 3932 O O . ASP A 1 523 ? -26.437 -20.643 -7.746 1.00 77.69 523 ASP A O 1
ATOM 3936 N N . GLY A 1 524 ? -28.637 -20.886 -8.118 1.00 75.75 524 GLY A N 1
ATOM 3937 C CA . GLY A 1 524 ? -28.634 -22.352 -8.194 1.00 75.75 524 GLY A CA 1
ATOM 3938 C C . GLY A 1 524 ? -28.831 -23.092 -6.864 1.00 75.75 524 GLY A C 1
ATOM 3939 O O . GLY A 1 524 ? -29.034 -24.306 -6.884 1.00 75.75 524 GLY A O 1
ATOM 3940 N N . ALA A 1 525 ? -28.836 -22.406 -5.719 1.00 71.56 525 ALA A N 1
ATOM 3941 C CA . ALA A 1 525 ? -29.050 -23.058 -4.430 1.00 71.56 525 ALA A CA 1
ATOM 3942 C C . ALA A 1 525 ? -30.510 -23.485 -4.192 1.00 71.56 525 ALA A C 1
ATOM 3944 O O . ALA A 1 525 ? -31.458 -22.739 -4.461 1.00 71.56 525 ALA A O 1
ATOM 3945 N N . THR A 1 526 ? -30.706 -24.683 -3.632 1.00 72.19 526 THR A N 1
ATOM 3946 C CA . THR A 1 526 ? -32.048 -25.188 -3.313 1.00 72.19 526 THR A CA 1
ATOM 3947 C C . THR A 1 526 ? -32.619 -24.535 -2.049 1.00 72.19 526 THR A C 1
ATOM 3949 O O . THR A 1 526 ? -31.895 -23.969 -1.230 1.00 72.19 526 THR A O 1
ATOM 3952 N N . ALA A 1 527 ? -33.932 -24.659 -1.825 1.00 64.19 527 ALA A N 1
ATOM 3953 C CA . ALA A 1 527 ? -34.564 -24.162 -0.596 1.00 64.19 527 ALA A CA 1
ATOM 3954 C C . ALA A 1 527 ? -34.041 -24.846 0.691 1.00 64.19 527 ALA A C 1
ATOM 3956 O O . ALA A 1 527 ? -34.203 -24.299 1.779 1.00 64.19 527 ALA A O 1
ATOM 3957 N N . ALA A 1 528 ? -33.384 -26.008 0.582 1.00 65.94 528 ALA A N 1
ATOM 3958 C CA . ALA A 1 528 ? -32.734 -26.681 1.707 1.00 65.94 528 ALA A CA 1
ATOM 3959 C C . ALA A 1 528 ? -31.316 -26.141 1.997 1.00 65.94 528 ALA A C 1
ATOM 3961 O O . ALA A 1 528 ? -30.856 -26.198 3.142 1.00 65.94 528 ALA A O 1
ATOM 3962 N N . ASP A 1 529 ? -30.639 -25.563 0.997 1.00 68.75 529 ASP A N 1
ATOM 3963 C CA . ASP A 1 529 ? -29.262 -25.067 1.096 1.00 68.75 529 ASP A CA 1
ATOM 3964 C C . ASP A 1 529 ? -29.183 -23.710 1.798 1.00 68.75 529 ASP A C 1
ATOM 3966 O O . ASP A 1 529 ? -28.825 -22.677 1.233 1.00 68.75 529 ASP A O 1
ATOM 3970 N N . THR A 1 530 ? -29.446 -23.717 3.100 1.00 56.19 530 THR A N 1
ATOM 3971 C CA . THR A 1 530 ? -29.220 -22.563 3.987 1.00 56.19 530 THR A CA 1
ATOM 3972 C C . THR A 1 530 ? -27.742 -22.152 4.102 1.00 56.19 530 THR A C 1
ATOM 3974 O O . THR A 1 530 ? -27.450 -21.148 4.739 1.00 56.19 530 THR A O 1
ATOM 3977 N N . ALA A 1 531 ? -26.801 -22.902 3.512 1.00 61.28 531 ALA A N 1
ATOM 3978 C CA . ALA A 1 531 ? -25.374 -22.556 3.426 1.00 61.28 531 ALA A CA 1
ATOM 3979 C C . ALA A 1 531 ? -25.039 -21.510 2.341 1.00 61.28 531 ALA A C 1
ATOM 3981 O O . ALA A 1 531 ? -23.944 -20.964 2.338 1.00 61.28 531 ALA A O 1
ATOM 3982 N N . SER A 1 532 ? -25.975 -21.221 1.436 1.00 83.81 532 SER A N 1
ATOM 3983 C CA . SER A 1 532 ? -25.760 -20.430 0.216 1.00 83.81 532 SER A CA 1
ATOM 3984 C C . SER A 1 532 ? -26.149 -18.949 0.337 1.00 83.81 532 SER A C 1
ATOM 3986 O O . SER A 1 532 ? -26.683 -18.368 -0.602 1.00 83.81 532 SER A O 1
ATOM 3988 N N . LEU A 1 533 ? -25.957 -18.326 1.499 1.00 91.56 533 LEU A N 1
ATOM 3989 C CA . LEU A 1 533 ? -26.281 -16.905 1.663 1.00 91.56 533 LEU A CA 1
ATOM 3990 C C . LEU A 1 533 ? -25.118 -16.023 1.189 1.00 91.56 533 LEU A C 1
ATOM 3992 O O . LEU A 1 533 ? -23.976 -16.231 1.598 1.00 91.56 533 LEU A O 1
ATOM 3996 N N . SER A 1 534 ? -25.422 -15.009 0.381 1.00 91.19 534 SER A N 1
ATOM 3997 C CA . SER A 1 534 ? -24.490 -13.965 -0.052 1.00 91.19 534 SER A CA 1
ATOM 3998 C C . SER A 1 534 ? -24.926 -12.595 0.473 1.00 91.19 534 SER A C 1
ATOM 4000 O O . SER A 1 534 ? -26.115 -12.342 0.679 1.00 91.19 534 SER A O 1
ATOM 4002 N N . LEU A 1 535 ? -23.952 -11.710 0.700 1.00 92.19 535 LEU A N 1
ATOM 4003 C CA . LEU A 1 535 ? -24.184 -10.289 0.946 1.00 92.19 535 LEU A CA 1
ATOM 4004 C C . LEU A 1 535 ? -23.671 -9.501 -0.257 1.00 92.19 535 LEU A C 1
ATOM 4006 O O . LEU A 1 535 ? -22.508 -9.658 -0.629 1.00 92.19 535 LEU A O 1
ATOM 4010 N N . GLU A 1 536 ? -24.495 -8.625 -0.817 1.00 90.25 536 GLU A N 1
ATOM 4011 C CA . GLU A 1 536 ? -24.036 -7.590 -1.745 1.00 90.25 536 GLU A CA 1
ATOM 4012 C C . GLU A 1 536 ? -24.174 -6.214 -1.085 1.00 90.25 536 GLU A C 1
ATOM 4014 O O . GLU A 1 536 ? -25.090 -5.962 -0.296 1.00 90.25 536 GLU A O 1
ATOM 4019 N N . THR A 1 537 ? -23.263 -5.305 -1.418 1.00 88.88 537 THR A N 1
ATOM 4020 C CA . THR A 1 537 ? -23.326 -3.906 -0.988 1.00 88.88 537 THR A CA 1
ATOM 4021 C C . THR A 1 537 ? -24.176 -3.121 -1.984 1.00 88.88 537 THR A C 1
ATOM 4023 O O . THR A 1 537 ? -23.817 -3.034 -3.154 1.00 88.88 537 THR A O 1
ATOM 4026 N N . LEU A 1 538 ? -25.282 -2.530 -1.527 1.00 87.62 538 LEU A N 1
ATOM 4027 C CA . LEU A 1 538 ? -26.117 -1.628 -2.330 1.00 87.62 538 LEU A CA 1
ATOM 4028 C C . LEU A 1 538 ? -25.530 -0.214 -2.371 1.00 87.62 538 LEU A C 1
ATOM 4030 O O . LEU A 1 538 ? -25.505 0.426 -3.418 1.00 87.62 538 LEU A O 1
ATOM 4034 N N . SER A 1 539 ? -25.049 0.274 -1.226 1.00 87.56 539 SER A N 1
ATOM 4035 C CA . SER A 1 539 ? -24.360 1.558 -1.110 1.00 87.56 539 SER A CA 1
ATOM 4036 C C . SER A 1 539 ? -23.376 1.539 0.055 1.00 87.56 539 SER A C 1
ATOM 4038 O O . SER A 1 539 ? -23.647 0.951 1.100 1.00 87.56 539 SER A O 1
ATOM 4040 N N . LEU A 1 540 ? -22.249 2.225 -0.098 1.00 83.38 540 LEU A N 1
ATOM 4041 C CA . LEU A 1 540 ? -21.376 2.590 1.020 1.00 83.38 540 LEU A CA 1
ATOM 4042 C C . LEU A 1 540 ? -21.757 3.992 1.531 1.00 83.38 540 LEU A C 1
ATOM 4044 O O . LEU A 1 540 ? -22.397 4.743 0.789 1.00 83.38 540 LEU A O 1
ATOM 4048 N N . PRO A 1 541 ? -21.384 4.365 2.770 1.00 80.31 541 PRO A N 1
ATOM 4049 C CA . PRO A 1 541 ? -21.510 5.740 3.238 1.00 80.31 541 PRO A CA 1
ATOM 4050 C C . PRO A 1 541 ? -20.822 6.701 2.266 1.00 80.31 541 PRO A C 1
ATOM 4052 O O . PRO A 1 541 ? -19.688 6.467 1.841 1.00 80.31 541 PRO A O 1
ATOM 4055 N N . THR A 1 542 ? -21.510 7.790 1.927 1.00 82.19 542 THR A N 1
ATOM 4056 C CA . THR A 1 542 ? -20.995 8.817 1.020 1.00 82.19 542 THR A CA 1
ATOM 4057 C C . THR A 1 542 ? -19.683 9.380 1.561 1.00 82.19 542 THR A C 1
ATOM 4059 O O . THR A 1 542 ? -19.651 9.951 2.651 1.00 82.19 542 THR A O 1
ATOM 4062 N N . ARG A 1 543 ? -18.600 9.226 0.794 1.00 87.88 543 ARG A N 1
ATOM 4063 C CA . ARG A 1 543 ? -17.313 9.869 1.079 1.00 87.88 543 ARG A CA 1
ATOM 4064 C C . ARG A 1 543 ? -17.461 11.390 0.969 1.00 87.88 543 ARG A C 1
ATOM 4066 O O . ARG A 1 543 ? -18.098 11.866 0.030 1.00 87.88 543 ARG A O 1
ATOM 4073 N N . GLU A 1 544 ? -16.869 12.156 1.886 1.00 87.44 544 GLU A N 1
ATOM 4074 C CA . GLU A 1 544 ? -16.772 13.609 1.703 1.00 87.44 544 GLU A CA 1
ATOM 4075 C C . GLU A 1 544 ? -15.815 13.915 0.544 1.00 87.44 544 GLU A C 1
ATOM 4077 O O . GLU A 1 544 ? -14.659 13.500 0.561 1.00 87.44 544 GLU A O 1
ATOM 4082 N N . THR A 1 545 ? -16.281 14.672 -0.450 1.00 92.75 545 THR A N 1
ATOM 4083 C CA . THR A 1 545 ? -15.460 15.161 -1.569 1.00 92.75 545 THR A CA 1
ATOM 4084 C C . THR A 1 545 ? -15.382 16.683 -1.544 1.00 92.75 545 THR A C 1
ATOM 4086 O O . THR A 1 545 ? -16.397 17.353 -1.353 1.00 92.75 545 THR A O 1
ATOM 4089 N N . SER A 1 546 ? -14.198 17.248 -1.762 1.00 94.50 546 SER A N 1
ATOM 4090 C CA . SER A 1 546 ? -13.955 18.698 -1.719 1.00 94.50 546 SER A CA 1
ATOM 4091 C C . SER A 1 546 ? -12.626 19.047 -2.381 1.00 94.50 546 SER A C 1
ATOM 4093 O O . SER A 1 546 ? -11.748 18.200 -2.415 1.00 94.50 546 SER A O 1
ATOM 4095 N N . ASP A 1 547 ? -12.375 20.312 -2.698 1.00 94.38 547 ASP A N 1
ATOM 4096 C CA . ASP A 1 547 ? -11.048 20.755 -3.155 1.00 94.38 547 ASP A CA 1
ATOM 4097 C C . ASP A 1 547 ? -10.149 21.303 -2.013 1.00 94.38 547 ASP A C 1
ATOM 4099 O O . ASP A 1 547 ? -9.255 22.110 -2.269 1.00 94.38 547 ASP A O 1
ATOM 4103 N N . LYS A 1 548 ? -10.359 20.865 -0.750 1.00 93.56 548 LYS A N 1
ATOM 4104 C CA . LYS A 1 548 ? -9.602 21.295 0.459 1.00 93.56 548 LYS A CA 1
ATOM 4105 C C . LYS A 1 548 ? -8.077 21.290 0.244 1.00 93.56 548 LYS A C 1
ATOM 4107 O O . LYS A 1 548 ? -7.401 22.182 0.741 1.00 93.56 548 LYS A O 1
ATOM 4112 N N . LEU A 1 549 ? -7.546 20.294 -0.468 1.00 95.12 549 LEU A N 1
ATOM 4113 C CA . LEU A 1 549 ? -6.116 20.085 -0.714 1.00 95.12 549 LEU A CA 1
ATOM 4114 C C . LEU A 1 549 ? -5.657 20.496 -2.118 1.00 95.12 549 LEU A C 1
ATOM 4116 O O . LEU A 1 549 ? -4.463 20.433 -2.385 1.00 95.12 549 LEU A O 1
ATOM 4120 N N . ALA A 1 550 ? -6.556 20.908 -3.017 1.00 92.44 550 ALA A N 1
ATOM 4121 C CA . ALA A 1 550 ? -6.263 20.987 -4.453 1.00 92.44 550 ALA A CA 1
ATOM 4122 C C . ALA A 1 550 ? -5.316 22.129 -4.871 1.00 92.44 550 ALA A C 1
ATOM 4124 O O . ALA A 1 550 ? -4.796 22.098 -5.978 1.00 92.44 550 ALA A O 1
ATOM 4125 N N . ASN A 1 551 ? -5.103 23.144 -4.026 1.00 89.62 551 ASN A N 1
ATOM 4126 C CA . ASN A 1 551 ? -4.284 24.325 -4.353 1.00 89.62 551 ASN A CA 1
ATOM 4127 C C . ASN A 1 551 ? -3.387 24.783 -3.184 1.00 89.62 551 ASN A C 1
ATOM 4129 O O . ASN A 1 551 ? -2.972 25.941 -3.132 1.00 89.62 551 ASN A O 1
ATOM 4133 N N . LEU A 1 552 ? -3.124 23.907 -2.211 1.00 89.62 552 LEU A N 1
ATOM 4134 C CA . LEU A 1 552 ? -2.331 24.249 -1.028 1.00 89.62 552 LEU A CA 1
ATOM 4135 C C . LEU A 1 552 ? -0.832 24.086 -1.309 1.00 89.62 552 LEU A C 1
ATOM 4137 O O . LEU A 1 552 ? -0.392 22.987 -1.648 1.00 89.62 552 LEU A O 1
ATOM 4141 N N . LYS A 1 553 ? -0.069 25.175 -1.152 1.00 87.56 553 LYS A N 1
ATOM 4142 C CA . LYS A 1 553 ? 1.401 25.191 -1.259 1.00 87.56 553 LYS A CA 1
ATOM 4143 C C . LYS A 1 553 ? 2.064 24.501 -0.060 1.00 87.56 553 LYS A C 1
ATOM 4145 O O . LYS A 1 553 ? 1.436 24.342 0.987 1.00 87.56 553 LYS A O 1
ATOM 4150 N N . GLY A 1 554 ? 3.309 24.059 -0.248 1.00 81.06 554 GLY A N 1
ATOM 4151 C CA . GLY A 1 554 ? 4.141 23.467 0.806 1.00 81.06 554 GLY A CA 1
ATOM 4152 C C . GLY A 1 554 ? 3.622 22.149 1.398 1.00 81.06 554 GLY A C 1
ATOM 4153 O O . GLY A 1 554 ? 4.036 21.764 2.490 1.00 81.06 554 GLY A O 1
ATOM 4154 N N . LEU A 1 555 ? 2.703 21.450 0.716 1.00 90.00 555 LEU A N 1
ATOM 4155 C CA . LEU A 1 555 ? 2.219 20.140 1.155 1.00 90.00 555 LEU A CA 1
ATOM 4156 C C . LEU A 1 555 ? 3.161 19.017 0.710 1.00 90.00 555 LEU A C 1
ATOM 4158 O O . LEU A 1 555 ? 3.148 18.594 -0.446 1.00 90.00 555 LEU A O 1
ATOM 4162 N N . SER A 1 556 ? 3.906 18.471 1.663 1.00 94.06 556 SER A N 1
ATOM 4163 C CA . SER A 1 556 ? 4.637 17.213 1.530 1.00 94.06 556 SER A CA 1
ATOM 4164 C C . SER A 1 556 ? 3.941 16.095 2.320 1.00 94.06 556 SER A C 1
ATOM 4166 O O . SER A 1 556 ? 3.471 16.306 3.438 1.00 94.06 556 SER A O 1
ATOM 4168 N N . PHE A 1 557 ? 3.858 14.892 1.746 1.00 96.69 557 PHE A N 1
ATOM 4169 C CA . PHE A 1 557 ? 3.356 13.681 2.414 1.00 96.69 557 PHE A CA 1
ATOM 4170 C C . PHE A 1 557 ? 4.412 12.574 2.404 1.00 96.69 557 PHE A C 1
ATOM 4172 O O . PHE A 1 557 ? 5.135 12.404 1.424 1.00 96.69 557 PHE A O 1
ATOM 4179 N N . SER A 1 558 ? 4.475 11.769 3.463 1.00 96.56 558 SER A N 1
ATOM 4180 C CA . SER A 1 558 ? 5.464 10.690 3.570 1.00 96.56 558 SER A CA 1
ATOM 4181 C C . SER A 1 558 ? 4.842 9.408 4.102 1.00 96.56 558 SER A C 1
ATOM 4183 O O . SER A 1 558 ? 4.407 9.338 5.251 1.00 96.56 558 SER A O 1
ATOM 4185 N N . PHE A 1 559 ? 4.807 8.378 3.260 1.00 97.81 559 PHE A N 1
ATOM 4186 C CA . PHE A 1 559 ? 4.173 7.094 3.546 1.00 97.81 559 PHE A CA 1
ATOM 4187 C C . PHE A 1 559 ? 5.205 6.064 4.007 1.00 97.81 559 PHE A C 1
ATOM 4189 O O . PHE A 1 559 ? 6.128 5.710 3.270 1.00 97.81 559 PHE A O 1
ATOM 4196 N N . SER A 1 560 ? 5.043 5.538 5.222 1.00 95.56 560 SER A N 1
ATOM 4197 C CA . SER A 1 560 ? 5.949 4.506 5.726 1.00 95.56 560 SER A CA 1
ATOM 4198 C C . SER A 1 560 ? 5.836 3.207 4.931 1.00 95.56 560 SER A C 1
ATOM 4200 O O . SER A 1 560 ? 4.782 2.895 4.373 1.00 95.56 560 SER A O 1
ATOM 4202 N N . ALA A 1 561 ? 6.873 2.377 5.000 1.00 94.12 561 ALA A N 1
ATOM 4203 C CA . ALA A 1 561 ? 6.744 0.961 4.699 1.00 94.12 561 ALA A CA 1
ATOM 4204 C C . ALA A 1 561 ? 5.613 0.324 5.522 1.00 94.12 561 ALA A C 1
ATOM 4206 O O . ALA A 1 561 ? 5.280 0.802 6.610 1.00 94.12 561 ALA A O 1
ATOM 4207 N N . SER A 1 562 ? 4.980 -0.713 4.967 1.00 92.25 562 SER A N 1
ATOM 4208 C CA . SER A 1 562 ? 3.705 -1.231 5.487 1.00 92.25 562 SER A CA 1
ATOM 4209 C C . SER A 1 562 ? 3.414 -2.706 5.215 1.00 92.25 562 SER A C 1
ATOM 4211 O O . SER A 1 562 ? 2.651 -3.308 5.972 1.00 92.25 562 SER A O 1
ATOM 4213 N N . GLY A 1 563 ? 4.019 -3.321 4.193 1.00 91.25 563 GLY A N 1
ATOM 4214 C CA . GLY A 1 563 ? 3.692 -4.697 3.806 1.00 91.25 563 GLY A CA 1
ATOM 4215 C C . GLY A 1 563 ? 2.189 -4.847 3.542 1.00 91.25 563 GLY A C 1
ATOM 4216 O O . GLY A 1 563 ? 1.611 -4.044 2.814 1.00 91.25 563 GLY A O 1
ATOM 4217 N N . TRP A 1 564 ? 1.523 -5.817 4.170 1.00 92.81 564 TRP A N 1
ATOM 4218 C CA . TRP A 1 564 ? 0.068 -5.997 4.025 1.00 92.81 564 TRP A CA 1
ATOM 4219 C C . TRP A 1 564 ? -0.779 -4.870 4.642 1.00 92.81 564 TRP A C 1
ATOM 4221 O O . TRP A 1 564 ? -1.930 -4.687 4.242 1.00 92.81 564 TRP A O 1
ATOM 4231 N N . LEU A 1 565 ? -0.211 -4.046 5.532 1.00 94.69 565 LEU A N 1
ATOM 4232 C CA . LEU A 1 565 ? -0.868 -2.830 6.027 1.00 94.69 565 LEU A CA 1
ATOM 4233 C C . LEU A 1 565 ? -0.902 -1.690 4.994 1.00 94.69 565 LEU A C 1
ATOM 4235 O O . LEU A 1 565 ? -1.470 -0.635 5.280 1.00 94.69 565 LEU A O 1
ATOM 4239 N N . VAL A 1 566 ? -0.387 -1.902 3.774 1.00 96.12 566 VAL A N 1
ATOM 4240 C CA . VAL A 1 566 ? -0.652 -1.024 2.620 1.00 96.12 566 VAL A CA 1
ATOM 4241 C C . VAL A 1 566 ? -2.146 -0.761 2.441 1.00 96.12 566 VAL A C 1
ATOM 4243 O O . VAL A 1 566 ? -2.531 0.339 2.071 1.00 96.12 566 VAL A O 1
ATOM 4246 N N . ILE A 1 567 ? -3.001 -1.725 2.792 1.00 97.12 567 ILE A N 1
ATOM 4247 C CA . ILE A 1 567 ? -4.458 -1.605 2.697 1.00 97.12 567 ILE A CA 1
ATOM 4248 C C . ILE A 1 567 ? -5.007 -0.442 3.545 1.00 97.12 567 ILE A C 1
ATOM 4250 O O . ILE A 1 567 ? -5.893 0.265 3.075 1.00 97.12 567 ILE A O 1
ATOM 4254 N N . TYR A 1 568 ? -4.429 -0.152 4.716 1.00 97.56 568 TYR A N 1
ATOM 4255 C CA . TYR A 1 568 ? -4.756 1.069 5.471 1.00 97.56 568 TYR A CA 1
ATOM 4256 C C . TYR A 1 568 ? -4.338 2.329 4.696 1.00 97.56 568 TYR A C 1
ATOM 4258 O O . TYR A 1 568 ? -5.106 3.280 4.572 1.00 97.56 568 TYR A O 1
ATOM 4266 N N . GLN A 1 569 ? -3.134 2.330 4.119 1.00 98.06 569 GLN A N 1
ATOM 4267 C CA . GLN A 1 569 ? -2.617 3.466 3.349 1.00 98.06 569 GLN A CA 1
ATOM 4268 C C . GLN A 1 569 ? -3.370 3.695 2.026 1.00 98.06 569 GLN A C 1
ATOM 4270 O O . GLN A 1 569 ? -3.416 4.829 1.562 1.00 98.06 569 GLN A O 1
ATOM 4275 N N . LEU A 1 570 ? -4.014 2.674 1.446 1.00 98.31 570 LEU A N 1
ATOM 4276 C CA . LEU A 1 570 ? -4.936 2.843 0.314 1.00 98.31 570 LEU A CA 1
ATOM 4277 C C . LEU A 1 570 ? -6.210 3.605 0.721 1.00 98.31 570 LEU A C 1
ATOM 4279 O O . LEU A 1 570 ? -6.704 4.416 -0.057 1.00 98.31 570 LEU A O 1
ATOM 4283 N N . GLY A 1 571 ? -6.703 3.407 1.947 1.00 97.75 571 GLY A N 1
ATOM 4284 C CA . GLY A 1 571 ? -7.799 4.207 2.503 1.00 97.75 571 GLY A CA 1
ATOM 4285 C C . GLY A 1 571 ? -7.398 5.666 2.731 1.00 97.75 571 GLY A C 1
ATOM 4286 O O . GLY A 1 571 ? -8.141 6.580 2.373 1.00 97.75 571 GLY A O 1
ATOM 4287 N N . VAL A 1 572 ? -6.185 5.890 3.255 1.00 98.38 572 VAL A N 1
ATOM 4288 C CA . VAL A 1 572 ? -5.573 7.231 3.366 1.00 98.38 572 VAL A CA 1
ATOM 4289 C C . VAL A 1 572 ? -5.487 7.899 1.988 1.00 98.38 572 VAL A C 1
ATOM 4291 O O . VAL A 1 572 ? -5.903 9.047 1.834 1.00 98.38 572 VAL A O 1
ATOM 4294 N N . ALA A 1 573 ? -4.996 7.172 0.979 1.00 98.31 573 ALA A N 1
ATOM 4295 C CA . ALA A 1 573 ? -4.883 7.650 -0.396 1.00 98.31 573 ALA A CA 1
ATOM 4296 C C . ALA A 1 573 ? -6.243 8.070 -0.980 1.00 98.31 573 ALA A C 1
ATOM 4298 O O . ALA A 1 573 ? -6.342 9.166 -1.530 1.00 98.31 573 ALA A O 1
ATOM 4299 N N . GLU A 1 574 ? -7.294 7.258 -0.804 1.00 97.75 574 GLU A N 1
ATOM 4300 C CA . GLU A 1 574 ? -8.653 7.592 -1.258 1.00 97.75 574 GLU A CA 1
ATOM 4301 C C . GLU A 1 574 ? -9.170 8.883 -0.597 1.00 97.75 574 GLU A C 1
ATOM 4303 O O . GLU A 1 574 ? -9.733 9.746 -1.268 1.00 97.75 574 GLU A O 1
ATOM 4308 N N . CYS A 1 575 ? -8.955 9.056 0.712 1.00 97.75 575 CYS A N 1
ATOM 4309 C CA . CYS A 1 575 ? -9.379 10.264 1.423 1.00 97.75 575 CYS A CA 1
ATOM 4310 C C . CYS A 1 575 ? -8.661 11.514 0.896 1.00 97.75 575 CYS A C 1
ATOM 4312 O O . CYS A 1 575 ? -9.306 12.503 0.544 1.00 97.75 575 CYS A O 1
ATOM 4314 N N . LEU A 1 576 ? -7.334 11.465 0.750 1.00 98.06 576 LEU A N 1
ATOM 4315 C CA . LEU A 1 576 ? -6.569 12.601 0.229 1.00 98.06 576 LEU A CA 1
ATOM 4316 C C . LEU A 1 576 ? -6.944 12.919 -1.234 1.00 98.06 576 LEU A C 1
ATOM 4318 O O . LEU A 1 576 ? -7.046 14.096 -1.590 1.00 98.06 576 LEU A O 1
ATOM 4322 N N . GLN A 1 577 ? -7.224 11.905 -2.064 1.00 97.00 577 GLN A N 1
ATOM 4323 C CA . GLN A 1 577 ? -7.754 12.070 -3.427 1.00 97.00 577 GLN A CA 1
ATOM 4324 C C . GLN A 1 577 ? -9.125 12.758 -3.438 1.00 97.00 577 GLN A C 1
ATOM 4326 O O . GLN A 1 577 ? -9.305 13.728 -4.176 1.00 97.00 577 GLN A O 1
ATOM 4331 N N . ASN A 1 578 ? -10.060 12.321 -2.590 1.00 96.75 578 ASN A N 1
ATOM 4332 C CA . ASN A 1 578 ? -11.392 12.923 -2.461 1.00 96.75 578 ASN A CA 1
ATOM 4333 C C . ASN A 1 578 ? -11.341 14.383 -1.983 1.00 96.75 578 ASN A C 1
ATOM 4335 O O . ASN A 1 578 ? -12.233 15.168 -2.309 1.00 96.75 578 ASN A O 1
ATOM 4339 N N . HIS A 1 579 ? -10.284 14.765 -1.259 1.00 97.44 579 HIS A N 1
ATOM 4340 C CA . HIS A 1 579 ? -10.008 16.154 -0.891 1.00 97.44 579 HIS A CA 1
ATOM 4341 C C . HIS A 1 579 ? -9.125 16.921 -1.897 1.00 97.44 579 HIS A C 1
ATOM 4343 O O . HIS A 1 579 ? -8.784 18.078 -1.648 1.00 97.44 579 HIS A O 1
ATOM 4349 N N . GLY A 1 580 ? -8.788 16.319 -3.042 1.00 95.38 580 GLY A N 1
ATOM 4350 C CA . GLY A 1 580 ? -8.171 16.986 -4.189 1.00 95.38 580 GLY A CA 1
ATOM 4351 C C . GLY A 1 580 ? -6.648 16.867 -4.310 1.00 95.38 580 GLY A C 1
ATOM 4352 O O . GLY A 1 580 ? -6.088 17.534 -5.178 1.00 95.38 580 GLY A O 1
ATOM 4353 N N . ILE A 1 581 ? -5.960 16.038 -3.507 1.00 95.12 581 ILE A N 1
ATOM 4354 C CA . ILE A 1 581 ? -4.480 16.007 -3.492 1.00 95.12 581 ILE A CA 1
ATOM 4355 C C . ILE A 1 581 ? -3.865 15.676 -4.859 1.00 95.12 581 ILE A C 1
ATOM 4357 O O . ILE A 1 581 ? -2.880 16.294 -5.247 1.00 95.12 581 ILE A O 1
ATOM 4361 N N . ALA A 1 582 ? -4.478 14.763 -5.621 1.00 91.94 582 ALA A N 1
ATOM 4362 C CA . ALA A 1 582 ? -3.967 14.324 -6.921 1.00 91.94 582 ALA A CA 1
ATOM 4363 C C . ALA A 1 582 ? -3.947 15.455 -7.962 1.00 91.94 582 ALA A C 1
ATOM 4365 O O . ALA A 1 582 ? -3.161 15.419 -8.900 1.00 91.94 582 ALA A O 1
ATOM 4366 N N . LYS A 1 583 ? -4.791 16.480 -7.782 1.00 90.50 583 LYS A N 1
ATOM 4367 C CA . LYS A 1 583 ? -4.844 17.665 -8.648 1.00 90.50 583 LYS A CA 1
ATOM 4368 C C . LYS A 1 583 ? -3.871 18.762 -8.209 1.00 90.50 583 LYS A C 1
ATOM 4370 O O . LYS A 1 583 ? -3.683 19.719 -8.955 1.00 90.50 583 LYS A O 1
ATOM 4375 N N . ASN A 1 584 ? -3.289 18.661 -7.009 1.00 91.25 584 ASN A N 1
ATOM 4376 C CA . ASN A 1 584 ? -2.502 19.739 -6.426 1.00 91.25 584 ASN A CA 1
ATOM 4377 C C . ASN A 1 584 ? -1.157 19.897 -7.164 1.00 91.25 584 ASN A C 1
ATOM 4379 O O . ASN A 1 584 ? -0.341 18.968 -7.146 1.00 91.25 584 ASN A O 1
ATOM 4383 N N . PRO A 1 585 ? -0.887 21.061 -7.795 1.00 86.81 585 PRO A N 1
ATOM 4384 C CA . PRO A 1 585 ? 0.389 21.319 -8.458 1.00 86.81 585 PRO A CA 1
ATOM 4385 C C . PRO A 1 585 ? 1.576 21.286 -7.481 1.00 86.81 585 PRO A C 1
ATOM 4387 O O . PRO A 1 585 ? 2.659 20.856 -7.850 1.00 86.81 585 PRO A O 1
ATOM 4390 N N . TYR A 1 586 ? 1.376 21.660 -6.219 1.00 86.00 586 TYR A N 1
ATOM 4391 C CA . TYR A 1 586 ? 2.436 21.839 -5.222 1.00 86.00 586 TYR A CA 1
ATOM 4392 C C . TYR A 1 586 ? 2.705 20.604 -4.355 1.00 86.00 586 TYR A C 1
ATOM 4394 O O . TYR A 1 586 ? 3.640 20.612 -3.558 1.00 86.00 586 TYR A O 1
ATOM 4402 N N . ALA A 1 587 ? 1.873 19.564 -4.455 1.00 91.12 587 ALA A N 1
ATOM 4403 C CA . ALA A 1 587 ? 1.980 18.407 -3.576 1.00 91.12 587 ALA A CA 1
ATOM 4404 C C . ALA A 1 587 ? 3.157 17.502 -3.972 1.00 91.12 587 ALA A C 1
ATOM 4406 O O . ALA A 1 587 ? 3.196 16.963 -5.082 1.00 91.12 587 ALA A O 1
ATOM 4407 N N . ARG A 1 588 ? 4.081 17.283 -3.032 1.00 93.19 588 ARG A N 1
ATOM 4408 C CA . ARG A 1 588 ? 5.154 16.283 -3.136 1.00 93.19 588 ARG A CA 1
ATOM 4409 C C . ARG A 1 588 ? 4.862 15.103 -2.211 1.00 93.19 588 ARG A C 1
ATOM 4411 O O . ARG A 1 588 ? 4.261 15.257 -1.149 1.00 93.19 588 ARG A O 1
ATOM 4418 N N . VAL A 1 589 ? 5.293 13.911 -2.603 1.00 96.19 589 VAL A N 1
ATOM 4419 C CA . VAL A 1 589 ? 5.106 12.691 -1.823 1.00 96.19 589 VAL A CA 1
ATOM 4420 C C . VAL A 1 589 ? 6.336 11.789 -1.876 1.00 96.19 589 VAL A C 1
ATOM 4422 O O . VAL A 1 589 ? 6.993 11.635 -2.902 1.00 96.19 589 VAL A O 1
ATOM 4425 N N . SER A 1 590 ? 6.622 11.139 -0.760 1.00 97.12 590 SER A N 1
ATOM 4426 C CA . SER A 1 590 ? 7.614 10.077 -0.649 1.00 97.12 590 SER A CA 1
ATOM 4427 C C . SER A 1 590 ? 6.989 8.813 -0.068 1.00 97.12 590 SER A C 1
ATOM 4429 O O . SER A 1 590 ? 6.022 8.866 0.699 1.00 97.12 590 SER A O 1
ATOM 4431 N N . GLY A 1 591 ? 7.553 7.652 -0.393 1.00 97.62 591 GLY A N 1
ATOM 4432 C CA . GLY A 1 591 ? 7.142 6.408 0.248 1.00 97.62 591 GLY A CA 1
ATOM 4433 C C . GLY A 1 591 ? 8.151 5.275 0.126 1.00 97.62 591 GLY A C 1
ATOM 4434 O O . GLY A 1 591 ? 9.008 5.283 -0.753 1.00 97.62 591 GLY A O 1
ATOM 4435 N N . ALA A 1 592 ? 8.030 4.286 1.009 1.00 96.06 592 ALA A N 1
ATOM 4436 C CA . ALA A 1 592 ? 8.778 3.028 0.961 1.00 96.06 592 ALA A CA 1
ATOM 4437 C C . ALA A 1 592 ? 7.815 1.829 0.988 1.00 96.06 592 ALA A C 1
ATOM 4439 O O . ALA A 1 592 ? 6.751 1.914 1.599 1.00 96.06 592 ALA A O 1
ATOM 4440 N N . SER A 1 593 ? 8.177 0.702 0.368 1.00 95.31 593 SER A N 1
ATOM 4441 C CA . SER A 1 593 ? 7.380 -0.536 0.342 1.00 95.31 593 SER A CA 1
ATOM 4442 C C . SER A 1 593 ? 5.936 -0.291 -0.113 1.00 95.31 593 SER A C 1
ATOM 4444 O O . SER A 1 593 ? 5.691 0.498 -1.027 1.00 95.31 593 SER A O 1
ATOM 4446 N N . GLY A 1 594 ? 4.956 -0.911 0.548 1.00 94.81 594 GLY A N 1
ATOM 4447 C CA . GLY A 1 594 ? 3.536 -0.615 0.344 1.00 94.81 594 GLY A CA 1
ATOM 4448 C C . GLY A 1 594 ? 3.179 0.880 0.430 1.00 94.81 594 GLY A C 1
ATOM 4449 O O . GLY A 1 594 ? 2.305 1.335 -0.302 1.00 94.81 594 GLY A O 1
ATOM 4450 N N . GLY A 1 595 ? 3.903 1.676 1.223 1.00 97.25 595 GLY A N 1
ATOM 4451 C CA . GLY A 1 595 ? 3.748 3.131 1.264 1.00 97.25 595 GLY A CA 1
ATOM 4452 C C . GLY A 1 595 ? 4.109 3.824 -0.050 1.00 97.25 595 GLY A C 1
ATOM 4453 O O . GLY A 1 595 ? 3.413 4.752 -0.448 1.00 97.25 595 GLY A O 1
ATOM 4454 N N . ALA A 1 596 ? 5.127 3.343 -0.773 1.00 97.56 596 ALA A N 1
ATOM 4455 C CA . ALA A 1 596 ? 5.455 3.840 -2.113 1.00 97.56 596 ALA A CA 1
ATOM 4456 C C . ALA A 1 596 ? 4.337 3.529 -3.120 1.00 97.56 596 ALA A C 1
ATOM 4458 O O . ALA A 1 596 ? 3.984 4.380 -3.935 1.00 97.56 596 ALA A O 1
ATOM 4459 N N . LEU A 1 597 ? 3.735 2.335 -3.033 1.00 97.25 597 LEU A N 1
ATOM 4460 C CA . LEU A 1 597 ? 2.591 1.959 -3.869 1.00 97.25 597 LEU A CA 1
ATOM 4461 C C . LEU A 1 597 ? 1.360 2.829 -3.564 1.00 97.25 597 LEU A C 1
ATOM 4463 O O . LEU A 1 597 ? 0.741 3.345 -4.491 1.00 97.25 597 LEU A O 1
ATOM 4467 N N . ALA A 1 598 ? 1.031 3.042 -2.286 1.00 98.19 598 ALA A N 1
ATOM 4468 C CA . ALA A 1 598 ? -0.083 3.901 -1.884 1.00 98.19 598 ALA A CA 1
ATOM 4469 C C . ALA A 1 598 ? 0.131 5.369 -2.299 1.00 98.19 598 ALA A C 1
ATOM 4471 O O . ALA A 1 598 ? -0.779 5.979 -2.856 1.00 98.19 598 ALA A O 1
ATOM 4472 N N . ALA A 1 599 ? 1.341 5.907 -2.111 1.00 97.81 599 ALA A N 1
ATOM 4473 C CA . ALA A 1 599 ? 1.736 7.238 -2.575 1.00 97.81 599 ALA A CA 1
ATOM 4474 C C . ALA A 1 599 ? 1.608 7.392 -4.102 1.00 97.81 599 ALA A C 1
ATOM 4476 O O . ALA A 1 599 ? 1.082 8.399 -4.583 1.00 97.81 599 ALA A O 1
ATOM 4477 N N . CYS A 1 600 ? 2.046 6.379 -4.857 1.00 97.38 600 CYS A N 1
ATOM 4478 C CA . CYS A 1 600 ? 1.913 6.334 -6.310 1.00 97.38 600 CYS A CA 1
ATOM 4479 C C . CYS A 1 600 ? 0.441 6.355 -6.738 1.00 97.38 600 CYS A C 1
ATOM 4481 O O . CYS A 1 600 ? 0.060 7.205 -7.535 1.00 97.38 600 CYS A O 1
ATOM 4483 N N . ILE A 1 601 ? -0.395 5.469 -6.184 1.00 97.00 601 ILE A N 1
ATOM 4484 C CA . ILE A 1 601 ? -1.839 5.406 -6.475 1.00 97.00 601 ILE A CA 1
ATOM 4485 C C . ILE A 1 601 ? -2.507 6.749 -6.171 1.00 97.00 601 ILE A C 1
ATOM 4487 O O . ILE A 1 601 ? -3.214 7.288 -7.023 1.00 97.00 601 ILE A O 1
ATOM 4491 N N . MET A 1 602 ? -2.229 7.308 -4.987 1.00 97.25 602 MET A N 1
ATOM 4492 C CA . MET A 1 602 ? -2.765 8.584 -4.521 1.00 97.25 602 MET A CA 1
ATOM 4493 C C . MET A 1 602 ? -2.522 9.700 -5.541 1.00 97.25 602 MET A C 1
ATOM 4495 O O . MET A 1 602 ? -3.480 10.293 -6.032 1.00 97.25 602 MET A O 1
ATOM 4499 N N . MET A 1 603 ? -1.256 9.964 -5.878 1.00 95.06 603 MET A N 1
ATOM 4500 C CA . MET A 1 603 ? -0.873 11.098 -6.728 1.00 95.06 603 MET A CA 1
ATOM 4501 C C . MET A 1 603 ? -1.068 10.857 -8.227 1.00 95.06 603 MET A C 1
ATOM 4503 O O . MET A 1 603 ? -1.191 11.823 -8.971 1.00 95.06 603 MET A O 1
ATOM 4507 N N . TYR A 1 604 ? -1.124 9.602 -8.677 1.00 93.94 604 TYR A N 1
ATOM 4508 C CA . TYR A 1 604 ? -1.524 9.246 -10.043 1.00 93.94 604 TYR A CA 1
ATOM 4509 C C . TYR A 1 604 ? -3.050 9.351 -10.256 1.00 93.94 604 TYR A C 1
ATOM 4511 O O . TYR A 1 604 ? -3.535 9.237 -11.376 1.00 93.94 604 TYR A O 1
ATOM 4519 N N . GLY A 1 605 ? -3.833 9.551 -9.188 1.00 93.31 605 GLY A N 1
ATOM 4520 C CA . GLY A 1 605 ? -5.290 9.694 -9.281 1.00 93.31 605 GLY A CA 1
ATOM 4521 C C . GLY A 1 605 ? -6.039 8.403 -9.639 1.00 93.31 605 GLY A C 1
ATOM 4522 O O . GLY A 1 605 ? -7.209 8.469 -10.014 1.00 93.31 605 GLY A O 1
ATOM 4523 N N . ALA A 1 606 ? -5.399 7.232 -9.530 1.00 92.88 606 ALA A N 1
ATOM 4524 C CA . ALA A 1 606 ? -6.060 5.946 -9.754 1.00 92.88 606 ALA A CA 1
ATOM 4525 C C . ALA A 1 606 ? -6.980 5.570 -8.585 1.00 92.88 606 ALA A C 1
ATOM 4527 O O . ALA A 1 606 ? -6.653 5.838 -7.429 1.00 92.88 606 ALA A O 1
ATOM 4528 N N . ASP A 1 607 ? -8.085 4.881 -8.892 1.00 93.75 607 ASP A N 1
ATOM 4529 C CA . ASP A 1 607 ? -9.017 4.332 -7.900 1.00 93.75 607 ASP A CA 1
ATOM 4530 C C . ASP A 1 607 ? -8.313 3.299 -6.993 1.00 93.75 607 ASP A C 1
ATOM 4532 O O . ASP A 1 607 ? -7.945 2.220 -7.477 1.00 93.75 607 ASP A O 1
ATOM 4536 N N . PRO A 1 608 ? -8.158 3.562 -5.678 1.00 95.44 608 PRO A N 1
ATOM 4537 C CA . PRO A 1 608 ? -7.493 2.640 -4.759 1.00 95.44 608 PRO A CA 1
ATOM 4538 C C . PRO A 1 608 ? -8.255 1.324 -4.542 1.00 95.44 608 PRO A C 1
ATOM 4540 O O . PRO A 1 608 ? -7.667 0.357 -4.049 1.00 95.44 608 PRO A O 1
ATOM 4543 N N . ARG A 1 609 ? -9.540 1.238 -4.927 1.00 93.38 609 ARG A N 1
ATOM 4544 C CA . ARG A 1 609 ? -10.357 0.023 -4.763 1.00 93.38 609 ARG A CA 1
ATOM 4545 C C . ARG A 1 609 ? -9.945 -1.120 -5.685 1.00 93.38 609 ARG A C 1
ATOM 4547 O O . ARG A 1 609 ? -10.060 -2.277 -5.283 1.00 93.38 609 ARG A O 1
ATOM 4554 N N . LYS A 1 610 ? -9.433 -0.835 -6.887 1.00 92.94 610 LYS A N 1
ATOM 4555 C CA . LYS A 1 610 ? -8.965 -1.892 -7.799 1.00 92.94 610 LYS A CA 1
ATOM 4556 C C . LYS A 1 610 ? -7.757 -2.667 -7.237 1.00 92.94 610 LYS A C 1
ATOM 4558 O O . LYS A 1 610 ? -7.878 -3.881 -7.055 1.00 92.94 610 LYS A O 1
ATOM 4563 N N . PRO A 1 611 ? -6.625 -2.021 -6.870 1.00 94.44 611 PRO A N 1
ATOM 4564 C CA . PRO A 1 611 ? -5.514 -2.725 -6.235 1.00 94.44 611 PRO A CA 1
ATOM 4565 C C . PRO A 1 611 ? -5.899 -3.304 -4.865 1.00 94.44 611 PRO A C 1
ATOM 4567 O O . PRO A 1 611 ? -5.388 -4.364 -4.507 1.00 94.44 611 PRO A O 1
ATOM 4570 N N . LEU A 1 612 ? -6.829 -2.683 -4.121 1.00 95.06 612 LEU A N 1
ATOM 4571 C CA . LEU A 1 612 ? -7.386 -3.271 -2.897 1.00 95.06 612 LEU A CA 1
ATOM 4572 C C . LEU A 1 612 ? -7.991 -4.656 -3.162 1.00 95.06 612 LEU A C 1
ATOM 4574 O O . LEU A 1 612 ? -7.611 -5.603 -2.479 1.00 95.06 612 LEU A O 1
ATOM 4578 N N . GLU A 1 613 ? -8.890 -4.812 -4.137 1.00 93.25 613 GLU A N 1
ATOM 4579 C CA . GLU A 1 613 ? -9.526 -6.111 -4.411 1.00 93.25 613 GLU A CA 1
ATOM 4580 C C . GLU A 1 613 ? -8.517 -7.190 -4.823 1.00 93.25 613 GLU A C 1
ATOM 4582 O O . GLU A 1 613 ? -8.600 -8.323 -4.340 1.00 93.25 613 GLU A O 1
ATOM 4587 N N . VAL A 1 614 ? -7.501 -6.834 -5.617 1.00 94.50 614 VAL A N 1
ATOM 4588 C CA . VAL A 1 614 ? -6.379 -7.736 -5.931 1.00 94.50 614 VAL A CA 1
ATOM 4589 C C . VAL A 1 614 ? -5.659 -8.182 -4.655 1.00 94.50 614 VAL A C 1
ATOM 4591 O O . VAL A 1 614 ? -5.409 -9.374 -4.474 1.00 94.50 614 VAL A O 1
ATOM 4594 N N . LEU A 1 615 ? -5.366 -7.258 -3.737 1.00 94.69 615 LEU A N 1
ATOM 4595 C CA . LEU A 1 615 ? -4.710 -7.575 -2.467 1.00 94.69 615 LEU A CA 1
ATOM 4596 C C . LEU A 1 615 ? -5.608 -8.402 -1.528 1.00 94.69 615 LEU A C 1
ATOM 4598 O O . LEU A 1 615 ? -5.112 -9.323 -0.878 1.00 94.69 615 LEU A O 1
ATOM 4602 N N . LEU A 1 616 ? -6.923 -8.154 -1.486 1.00 93.50 616 LEU A N 1
ATOM 4603 C CA . LEU A 1 616 ? -7.874 -8.964 -0.713 1.00 93.50 616 LEU A CA 1
ATOM 4604 C C . LEU A 1 616 ? -7.933 -10.411 -1.234 1.00 93.50 616 LEU A C 1
ATOM 4606 O O . LEU A 1 616 ? -7.905 -11.350 -0.435 1.00 93.50 616 LEU A O 1
ATOM 4610 N N . GLN A 1 617 ? -7.952 -10.607 -2.557 1.00 92.19 617 GLN A N 1
ATOM 4611 C CA . GLN A 1 617 ? -7.866 -11.936 -3.178 1.00 92.19 617 GLN A CA 1
ATOM 4612 C C . GLN A 1 617 ? -6.517 -12.610 -2.886 1.00 92.19 617 GLN A C 1
ATOM 4614 O O . GLN A 1 617 ? -6.469 -13.787 -2.527 1.00 92.19 617 GLN A O 1
ATOM 4619 N N . SER A 1 618 ? -5.414 -11.867 -2.982 1.00 92.38 618 SER A N 1
ATOM 4620 C CA . SER A 1 618 ? -4.072 -12.356 -2.654 1.00 92.38 618 SER A CA 1
ATOM 4621 C C . SER A 1 618 ? -3.942 -12.799 -1.195 1.00 92.38 618 SER A C 1
ATOM 4623 O O . SER A 1 618 ? -3.333 -13.835 -0.927 1.00 92.38 618 SER A O 1
ATOM 4625 N N . ALA A 1 619 ? -4.560 -12.078 -0.255 1.00 92.12 619 ALA A N 1
ATOM 4626 C CA . ALA A 1 619 ? -4.629 -12.486 1.144 1.00 92.12 619 ALA A CA 1
ATOM 4627 C C . ALA A 1 619 ? -5.438 -13.782 1.327 1.00 92.12 619 ALA A C 1
ATOM 4629 O O . ALA A 1 619 ? -5.014 -14.664 2.069 1.00 92.12 619 ALA A O 1
ATOM 4630 N N . GLN A 1 620 ? -6.565 -13.948 0.623 1.00 90.12 620 GLN A N 1
ATOM 4631 C CA . GLN A 1 620 ? -7.346 -15.196 0.652 1.00 90.12 620 GLN A CA 1
ATOM 4632 C C . GLN A 1 620 ? -6.545 -16.394 0.118 1.00 90.12 620 GLN A C 1
ATOM 4634 O O . GLN A 1 620 ? -6.571 -17.461 0.729 1.00 90.12 620 GLN A O 1
ATOM 4639 N N . ILE A 1 621 ? -5.788 -16.211 -0.972 1.00 89.44 621 ILE A N 1
ATOM 4640 C CA . ILE A 1 621 ? -4.876 -17.238 -1.505 1.00 89.44 621 ILE A CA 1
ATOM 4641 C C . ILE A 1 621 ? -3.830 -17.623 -0.454 1.00 89.44 621 ILE A C 1
ATOM 4643 O O . ILE A 1 621 ? -3.575 -18.809 -0.269 1.00 89.44 621 ILE A O 1
ATOM 4647 N N . LEU A 1 622 ? -3.258 -16.644 0.253 1.00 89.12 622 LEU A N 1
ATOM 4648 C CA . LEU A 1 622 ? -2.269 -16.895 1.298 1.00 89.12 622 LEU A CA 1
ATOM 4649 C C . LEU A 1 622 ? -2.850 -17.661 2.496 1.00 89.12 622 LEU A C 1
ATOM 4651 O O . LEU A 1 622 ? -2.227 -18.604 2.972 1.00 89.12 622 LEU A O 1
ATOM 4655 N N . HIS A 1 623 ? -4.044 -17.288 2.969 1.00 87.31 623 HIS A N 1
ATOM 4656 C CA . HIS A 1 623 ? -4.719 -17.989 4.071 1.00 87.31 623 HIS A CA 1
ATOM 4657 C C . HIS A 1 623 ? -5.052 -19.442 3.720 1.00 87.31 623 HIS A C 1
ATOM 4659 O O . HIS A 1 623 ? -4.959 -20.314 4.579 1.00 87.31 623 HIS A O 1
ATOM 4665 N N . ALA A 1 624 ? -5.406 -19.715 2.462 1.00 88.12 624 ALA A N 1
ATOM 4666 C CA . ALA A 1 624 ? -5.639 -21.074 1.978 1.00 88.12 624 ALA A CA 1
ATOM 4667 C C . ALA A 1 624 ? -4.341 -21.868 1.738 1.00 88.12 624 ALA A C 1
ATOM 4669 O O . ALA A 1 624 ? -4.375 -23.098 1.736 1.00 88.12 624 ALA A O 1
ATOM 4670 N N . ARG A 1 625 ? -3.224 -21.178 1.470 1.00 87.50 625 ARG A N 1
ATOM 4671 C CA . ARG A 1 625 ? -1.936 -21.750 1.047 1.00 87.50 625 ARG A CA 1
ATOM 4672 C C . ARG A 1 625 ? -0.754 -20.908 1.558 1.00 87.50 625 ARG A C 1
ATOM 4674 O O . ARG A 1 625 ? -0.238 -20.060 0.816 1.00 87.50 625 ARG A O 1
ATOM 4681 N N . PRO A 1 626 ? -0.316 -21.105 2.818 1.00 82.81 626 PRO A N 1
ATOM 4682 C CA . PRO A 1 626 ? 0.740 -20.300 3.437 1.00 82.81 626 PRO A CA 1
ATOM 4683 C C . PRO A 1 626 ? 2.081 -20.335 2.692 1.00 82.81 626 PRO A C 1
ATOM 4685 O O . PRO A 1 626 ? 2.831 -19.359 2.725 1.00 82.81 626 PRO A O 1
ATOM 4688 N N . GLU A 1 627 ? 2.371 -21.407 1.948 1.00 79.75 627 GLU A N 1
ATOM 4689 C CA . GLU A 1 627 ? 3.566 -21.528 1.108 1.00 79.75 627 GLU A CA 1
ATOM 4690 C C . GLU A 1 627 ? 3.595 -20.504 -0.042 1.00 79.75 627 GLU A C 1
ATOM 4692 O O . GLU A 1 627 ? 4.645 -20.229 -0.619 1.00 79.75 627 GLU A O 1
ATOM 4697 N N . LYS A 1 628 ? 2.459 -19.865 -0.354 1.00 82.81 628 LYS A N 1
ATOM 4698 C CA . LYS A 1 628 ? 2.374 -18.767 -1.328 1.00 82.81 628 LYS A CA 1
ATOM 4699 C C . LYS A 1 628 ? 2.801 -17.405 -0.767 1.00 82.81 628 LYS A C 1
ATOM 4701 O O . LYS A 1 628 ? 2.712 -16.419 -1.497 1.00 82.81 628 LYS A O 1
ATOM 4706 N N . ALA A 1 629 ? 3.345 -17.335 0.455 1.00 77.62 629 ALA A N 1
ATOM 4707 C CA . ALA A 1 629 ? 3.973 -16.124 1.008 1.00 77.62 629 ALA A CA 1
ATOM 4708 C C . ALA A 1 629 ? 5.050 -15.543 0.078 1.00 77.62 629 ALA A C 1
ATOM 4710 O O . ALA A 1 629 ? 5.115 -14.329 -0.121 1.00 77.62 629 ALA A O 1
ATOM 4711 N N . PHE A 1 630 ? 5.803 -16.422 -0.589 1.00 74.88 630 PHE A N 1
ATOM 4712 C CA . PHE A 1 630 ? 6.850 -16.069 -1.551 1.00 74.88 630 PHE A CA 1
ATOM 4713 C C . PHE A 1 630 ? 6.338 -15.440 -2.861 1.00 74.88 630 PHE A C 1
ATOM 4715 O O . PHE A 1 630 ? 7.131 -15.031 -3.707 1.00 74.88 630 PHE A O 1
ATOM 4722 N N . LEU A 1 631 ? 5.016 -15.315 -3.038 1.00 81.81 631 LEU A N 1
ATOM 4723 C CA . LEU A 1 631 ? 4.400 -14.660 -4.194 1.00 81.81 631 LEU A CA 1
ATOM 4724 C C . LEU A 1 631 ? 4.091 -13.170 -3.986 1.00 81.81 631 LEU A C 1
ATOM 4726 O O . LEU A 1 631 ? 3.483 -12.577 -4.878 1.00 81.81 631 LEU A O 1
ATOM 4730 N N . LEU A 1 632 ? 4.497 -12.525 -2.883 1.00 83.12 632 LEU A N 1
ATOM 4731 C CA . LEU A 1 632 ? 4.116 -11.122 -2.653 1.00 83.12 632 LEU A CA 1
ATOM 4732 C C . LEU A 1 632 ? 4.567 -10.192 -3.795 1.00 83.12 632 LEU A C 1
ATOM 4734 O O . LEU A 1 632 ? 3.750 -9.404 -4.258 1.00 83.12 632 LEU A O 1
ATOM 4738 N N . ARG A 1 633 ? 5.774 -10.351 -4.367 1.00 88.12 633 ARG A N 1
ATOM 4739 C CA . ARG A 1 633 ? 6.186 -9.603 -5.578 1.00 88.12 633 ARG A CA 1
ATOM 4740 C C . ARG A 1 633 ? 5.197 -9.749 -6.746 1.00 88.12 633 ARG A C 1
ATOM 4742 O O . ARG A 1 633 ? 4.928 -8.776 -7.444 1.00 88.12 633 ARG A O 1
ATOM 4749 N N . LYS A 1 634 ? 4.618 -10.940 -6.941 1.00 89.81 634 LYS A N 1
ATOM 4750 C CA . LYS A 1 634 ? 3.583 -11.205 -7.957 1.00 89.81 634 LYS A CA 1
ATOM 4751 C C . LYS A 1 634 ? 2.252 -10.535 -7.603 1.00 89.81 634 LYS A C 1
ATOM 4753 O O . LYS A 1 634 ? 1.554 -10.082 -8.504 1.00 89.81 634 LYS A O 1
ATOM 4758 N N . PHE A 1 635 ? 1.894 -10.465 -6.322 1.00 90.69 635 PHE A N 1
ATOM 4759 C CA . PHE A 1 635 ? 0.685 -9.779 -5.855 1.00 90.69 635 PHE A CA 1
ATOM 4760 C C . PHE A 1 635 ? 0.796 -8.255 -5.998 1.00 90.69 635 PHE A C 1
ATOM 4762 O O . PHE A 1 635 ? -0.120 -7.637 -6.531 1.00 90.69 635 PHE A O 1
ATOM 4769 N N . VAL A 1 636 ? 1.936 -7.663 -5.623 1.00 92.25 636 VAL A N 1
ATOM 4770 C CA . VAL A 1 636 ? 2.210 -6.230 -5.831 1.00 92.25 636 VAL A CA 1
ATOM 4771 C C . VAL A 1 636 ? 2.230 -5.908 -7.330 1.00 92.25 636 VAL A C 1
ATOM 4773 O O . VAL A 1 636 ? 1.596 -4.945 -7.744 1.00 92.25 636 VAL A O 1
ATOM 4776 N N . LEU A 1 637 ? 2.863 -6.744 -8.168 1.00 93.75 637 LEU A N 1
ATOM 4777 C CA . LEU A 1 637 ? 2.840 -6.548 -9.622 1.00 93.75 637 LEU A CA 1
ATOM 4778 C C . LEU A 1 637 ? 1.416 -6.604 -10.192 1.00 93.75 637 LEU A C 1
ATOM 4780 O O . LEU A 1 637 ? 1.061 -5.736 -10.976 1.00 93.75 637 LEU A O 1
ATOM 4784 N N . LYS A 1 638 ? 0.575 -7.556 -9.761 1.00 93.06 638 LYS A N 1
ATOM 4785 C CA . LYS A 1 638 ? -0.850 -7.578 -10.135 1.00 93.06 638 LYS A CA 1
ATOM 4786 C C . LYS A 1 638 ? -1.596 -6.316 -9.698 1.00 93.06 638 LYS A C 1
ATOM 4788 O O . LYS A 1 638 ? -2.376 -5.787 -10.474 1.00 93.06 638 LYS A O 1
ATOM 4793 N N . ALA A 1 639 ? -1.342 -5.805 -8.494 1.00 93.69 639 ALA A N 1
ATOM 4794 C CA . ALA A 1 639 ? -1.949 -4.554 -8.041 1.00 93.69 639 ALA A CA 1
ATOM 4795 C C . ALA A 1 639 ? -1.518 -3.355 -8.913 1.00 93.69 639 ALA A C 1
ATOM 4797 O O . ALA A 1 639 ? -2.316 -2.450 -9.136 1.00 93.69 639 ALA A O 1
ATOM 4798 N N . MET A 1 640 ? -0.299 -3.371 -9.470 1.00 95.31 640 MET A N 1
ATOM 4799 C CA . MET A 1 640 ? 0.129 -2.384 -10.471 1.00 95.31 640 MET A CA 1
ATOM 4800 C C . MET A 1 640 ? -0.593 -2.536 -11.819 1.00 95.31 640 MET A C 1
ATOM 4802 O O . MET A 1 640 ? -0.791 -1.531 -12.492 1.00 95.31 640 MET A O 1
ATOM 4806 N N . GLN A 1 641 ? -1.016 -3.745 -12.215 1.00 93.62 641 GLN A N 1
ATOM 4807 C CA . GLN A 1 641 ? -1.754 -3.969 -13.474 1.00 93.62 641 GLN A CA 1
ATOM 4808 C C . GLN A 1 641 ? -3.117 -3.260 -13.506 1.00 93.62 641 GLN A C 1
ATOM 4810 O O . GLN A 1 641 ? -3.604 -2.919 -14.574 1.00 93.62 641 GLN A O 1
ATOM 4815 N N . GLU A 1 642 ? -3.711 -2.994 -12.342 1.00 92.88 642 GLU A N 1
ATOM 4816 C CA . GLU A 1 642 ? -4.997 -2.295 -12.223 1.00 92.88 642 GLU A CA 1
ATOM 4817 C C . GLU A 1 642 ? -4.903 -0.763 -12.368 1.00 92.88 642 GLU A C 1
ATOM 4819 O O . GLU A 1 642 ? -5.934 -0.088 -12.476 1.00 92.88 642 GLU A O 1
ATOM 4824 N N . ILE A 1 643 ? -3.684 -0.209 -12.312 1.00 91.31 643 ILE A N 1
ATOM 4825 C CA . ILE A 1 643 ? -3.430 1.239 -12.192 1.00 91.31 643 ILE A CA 1
ATOM 4826 C C . ILE A 1 643 ? -2.440 1.780 -13.235 1.00 91.31 643 ILE A C 1
ATOM 4828 O O . ILE A 1 643 ? -2.622 2.904 -13.693 1.00 91.31 643 ILE A O 1
ATOM 4832 N N . LEU A 1 644 ? -1.400 1.021 -13.604 1.00 92.31 644 LEU A N 1
ATOM 4833 C CA . LEU A 1 644 ? -0.355 1.460 -14.527 1.00 92.31 644 LEU A CA 1
ATOM 4834 C C . LEU A 1 644 ? -0.680 1.038 -15.958 1.00 92.31 644 LEU A C 1
ATOM 4836 O O . LEU A 1 644 ? -0.960 -0.125 -16.240 1.00 92.31 644 LEU A O 1
ATOM 4840 N N . GLN A 1 645 ? -0.540 1.998 -16.859 1.00 88.56 645 GLN A N 1
ATOM 4841 C CA . GLN A 1 645 ? -0.682 1.879 -18.300 1.00 88.56 645 GLN A CA 1
ATOM 4842 C C . GLN A 1 645 ? 0.641 2.285 -18.959 1.00 88.56 645 GLN A C 1
ATOM 4844 O O . GLN A 1 645 ? 1.492 2.981 -18.389 1.00 88.56 645 GLN A O 1
ATOM 4849 N N . ASP A 1 646 ? 0.862 1.839 -20.179 1.00 81.50 646 ASP A N 1
ATOM 4850 C CA . ASP A 1 646 ? 1.997 2.286 -20.980 1.00 81.50 646 ASP A CA 1
ATOM 4851 C C . ASP A 1 646 ? 1.912 3.781 -21.300 1.00 81.50 646 ASP A C 1
ATOM 4853 O O . ASP A 1 646 ? 1.047 4.219 -22.049 1.00 81.50 646 ASP A O 1
ATOM 4857 N N . GLY A 1 647 ? 2.858 4.560 -20.779 1.00 82.88 647 GLY A N 1
ATOM 4858 C CA . GLY A 1 647 ? 2.781 6.020 -20.817 1.00 82.88 647 GLY A CA 1
ATOM 4859 C C . GLY A 1 647 ? 2.406 6.631 -19.469 1.00 82.88 647 GLY A C 1
ATOM 4860 O O . GLY A 1 647 ? 2.586 7.828 -19.303 1.00 82.88 647 GLY A O 1
ATOM 4861 N N . SER A 1 648 ? 2.015 5.846 -18.451 1.00 89.38 648 SER A N 1
ATOM 4862 C CA . SER A 1 648 ? 1.827 6.354 -17.079 1.00 89.38 648 SER A CA 1
ATOM 4863 C C . SER A 1 648 ? 3.013 7.164 -16.561 1.00 89.38 648 SER A C 1
ATOM 4865 O O . SER A 1 648 ? 2.789 8.101 -15.809 1.00 89.38 648 SER A O 1
ATOM 4867 N N . PHE A 1 649 ? 4.253 6.854 -16.963 1.00 89.25 649 PHE A N 1
ATOM 4868 C CA . PHE A 1 649 ? 5.445 7.631 -16.585 1.00 89.25 649 PHE A CA 1
ATOM 4869 C C . PHE A 1 649 ? 5.453 9.087 -17.091 1.00 89.25 649 PHE A C 1
ATOM 4871 O O . PHE A 1 649 ? 6.212 9.892 -16.566 1.00 89.25 649 PHE A O 1
ATOM 4878 N N . GLN A 1 650 ? 4.603 9.427 -18.065 1.00 87.56 650 GLN A N 1
ATOM 4879 C CA . GLN A 1 650 ? 4.369 10.793 -18.548 1.00 87.56 650 GLN A CA 1
ATOM 4880 C C . GLN A 1 650 ? 3.343 11.551 -17.683 1.00 87.56 650 GLN A C 1
ATOM 4882 O O . GLN A 1 650 ? 3.063 12.724 -17.911 1.00 87.56 650 GLN A O 1
ATOM 4887 N N . HIS A 1 651 ? 2.742 10.908 -16.674 1.00 89.69 651 HIS A N 1
ATOM 4888 C CA . HIS A 1 651 ? 1.888 11.614 -15.723 1.00 89.69 651 HIS A CA 1
ATOM 4889 C C . HIS A 1 651 ? 2.739 12.634 -14.938 1.00 89.69 651 HIS A C 1
ATOM 4891 O O . HIS A 1 651 ? 3.797 12.250 -14.424 1.00 89.69 651 HIS A O 1
ATOM 4897 N N . PRO A 1 652 ? 2.278 13.888 -14.733 1.00 88.81 652 PRO A N 1
ATOM 4898 C CA . PRO A 1 652 ? 3.054 14.950 -14.078 1.00 88.81 652 PRO A CA 1
ATOM 4899 C C . PRO A 1 652 ? 3.639 14.592 -12.702 1.00 88.81 652 PRO A C 1
ATOM 4901 O O . PRO A 1 652 ? 4.625 15.186 -12.274 1.00 88.81 652 PRO A O 1
ATOM 4904 N N . VAL A 1 653 ? 3.073 13.597 -12.009 1.00 90.88 653 VAL A N 1
ATOM 4905 C CA . VAL A 1 653 ? 3.640 13.037 -10.766 1.00 90.88 653 VAL A CA 1
ATOM 4906 C C . VAL A 1 653 ? 5.067 12.493 -10.939 1.00 90.88 653 VAL A C 1
ATOM 4908 O O . VAL A 1 653 ? 5.891 12.660 -10.041 1.00 90.88 653 VAL A O 1
ATOM 4911 N N . PHE A 1 654 ? 5.364 11.863 -12.077 1.00 91.94 654 PHE A N 1
ATOM 4912 C CA . PHE A 1 654 ? 6.665 11.272 -12.377 1.00 91.94 654 PHE A CA 1
ATOM 4913 C C . PHE A 1 654 ? 7.552 12.280 -13.114 1.00 91.94 654 PHE A C 1
ATOM 4915 O O . PHE A 1 654 ? 8.665 12.534 -12.663 1.00 91.94 654 PHE A O 1
ATOM 4922 N N . GLU A 1 655 ? 7.044 12.927 -14.173 1.00 87.38 655 GLU A N 1
ATOM 4923 C CA . GLU A 1 655 ? 7.810 13.919 -14.949 1.00 87.38 655 GLU A CA 1
ATOM 4924 C C . GLU A 1 655 ? 8.284 15.096 -14.083 1.00 87.38 655 GLU A C 1
ATOM 4926 O O . GLU A 1 655 ? 9.453 15.473 -14.118 1.00 87.38 655 GLU A O 1
ATOM 4931 N N . SER A 1 656 ? 7.403 15.640 -13.232 1.00 85.19 656 SER A N 1
ATOM 4932 C CA . SER A 1 656 ? 7.749 16.724 -12.299 1.00 85.19 656 SER A CA 1
ATOM 4933 C C . SER A 1 656 ? 8.363 16.223 -10.982 1.00 85.19 656 SER A C 1
ATOM 4935 O O . SER A 1 656 ? 8.375 16.970 -10.005 1.00 85.19 656 SER A O 1
ATOM 4937 N N . ARG A 1 657 ? 8.843 14.968 -10.916 1.00 90.06 657 ARG A N 1
ATOM 4938 C CA . ARG A 1 657 ? 9.556 14.379 -9.759 1.00 90.06 657 ARG A CA 1
ATOM 4939 C C . ARG A 1 657 ? 8.814 14.496 -8.417 1.00 90.06 657 ARG A C 1
ATOM 4941 O O . ARG A 1 657 ? 9.438 14.650 -7.367 1.00 90.06 657 ARG A O 1
ATOM 4948 N N . ARG A 1 658 ? 7.478 14.440 -8.427 1.00 90.94 658 ARG A N 1
ATOM 4949 C CA . ARG A 1 658 ? 6.653 14.617 -7.215 1.00 90.94 658 ARG A CA 1
ATOM 4950 C C . ARG A 1 658 ? 6.596 13.383 -6.341 1.00 90.94 658 ARG A C 1
ATOM 4952 O O . ARG A 1 658 ? 6.311 13.525 -5.159 1.00 90.94 658 ARG A O 1
ATOM 4959 N N . LEU A 1 659 ? 6.828 12.205 -6.914 1.00 95.25 659 LEU A N 1
ATOM 4960 C CA . LEU A 1 659 ? 6.922 10.941 -6.193 1.00 95.25 659 LEU A CA 1
ATOM 4961 C C . LEU A 1 659 ? 8.391 10.536 -6.021 1.00 95.25 659 LEU A C 1
ATOM 4963 O O . LEU A 1 659 ? 9.078 10.247 -6.998 1.00 95.25 659 LEU A O 1
ATOM 4967 N N . GLU A 1 660 ? 8.838 10.437 -4.771 1.00 96.38 660 GLU A N 1
ATOM 4968 C CA . GLU A 1 660 ? 10.123 9.837 -4.402 1.00 96.38 660 GLU A CA 1
ATOM 4969 C C . GLU A 1 660 ? 9.912 8.408 -3.875 1.00 96.38 660 GLU A C 1
ATOM 4971 O O . GLU A 1 660 ? 9.359 8.198 -2.789 1.00 96.38 660 GLU A O 1
ATOM 4976 N N . ILE A 1 661 ? 10.375 7.406 -4.629 1.00 97.12 661 ILE A N 1
ATOM 4977 C CA . ILE A 1 661 ? 10.307 5.993 -4.233 1.00 97.12 661 ILE A CA 1
ATOM 4978 C C . ILE A 1 661 ? 11.583 5.624 -3.467 1.00 97.12 661 ILE A C 1
ATOM 4980 O O . ILE A 1 661 ? 12.669 5.521 -4.043 1.00 97.12 661 ILE A O 1
ATOM 4984 N N . GLY A 1 662 ? 11.450 5.405 -2.160 1.00 95.81 662 GLY A N 1
ATOM 4985 C CA . GLY A 1 662 ? 12.533 4.978 -1.281 1.00 95.81 662 GLY A CA 1
ATOM 4986 C C . GLY A 1 662 ? 12.870 3.498 -1.466 1.00 95.81 662 GLY A C 1
ATOM 4987 O O . GLY A 1 662 ? 12.016 2.626 -1.288 1.00 95.81 662 GLY A O 1
ATOM 4988 N N . VAL A 1 663 ? 14.128 3.200 -1.782 1.00 94.81 663 VAL A N 1
ATOM 4989 C CA . VAL A 1 663 ? 14.683 1.841 -1.878 1.00 94.81 663 VAL A CA 1
ATOM 4990 C C . VAL A 1 663 ? 15.948 1.729 -1.030 1.00 94.81 663 VAL A C 1
ATOM 4992 O O . VAL A 1 663 ? 16.681 2.703 -0.844 1.00 94.81 663 VAL A O 1
ATOM 4995 N N . SER A 1 664 ? 16.246 0.529 -0.537 1.00 93.50 664 SER A N 1
ATOM 4996 C CA . SER A 1 664 ? 17.551 0.244 0.066 1.00 93.50 664 SER A CA 1
ATOM 4997 C C . SER A 1 664 ? 18.492 -0.253 -1.022 1.00 93.50 664 SER A C 1
ATOM 4999 O O . SER A 1 664 ? 18.152 -1.204 -1.727 1.00 93.50 664 SER A O 1
ATOM 5001 N N . SER A 1 665 ? 19.664 0.366 -1.175 1.00 91.19 665 SER A N 1
ATOM 5002 C CA . SER A 1 665 ? 20.623 0.018 -2.229 1.00 91.19 665 SER A CA 1
ATOM 5003 C C . SER A 1 665 ? 22.030 -0.287 -1.704 1.00 91.19 665 SER A C 1
ATOM 5005 O O . SER A 1 665 ? 22.464 0.225 -0.671 1.00 91.19 665 SER A O 1
ATOM 5007 N N . THR A 1 666 ? 22.772 -1.135 -2.421 1.00 87.81 666 THR A N 1
ATOM 5008 C CA . THR A 1 666 ? 24.213 -1.346 -2.203 1.00 87.81 666 THR A CA 1
ATOM 5009 C C . THR A 1 666 ? 24.928 -1.657 -3.516 1.00 87.81 666 THR A C 1
ATOM 5011 O O . THR A 1 666 ? 24.404 -2.363 -4.375 1.00 87.81 666 THR A O 1
ATOM 5014 N N . GLN A 1 667 ? 26.158 -1.164 -3.663 1.00 82.00 667 GLN A N 1
ATOM 5015 C CA . GLN A 1 667 ? 27.042 -1.494 -4.789 1.00 82.00 667 GLN A CA 1
ATOM 5016 C C . GLN A 1 667 ? 27.711 -2.876 -4.627 1.00 82.00 667 GLN A C 1
ATOM 5018 O O . GLN A 1 667 ? 28.364 -3.370 -5.546 1.00 82.00 667 GLN A O 1
ATOM 5023 N N . ASN A 1 668 ? 27.585 -3.529 -3.463 1.00 75.50 668 ASN A N 1
ATOM 5024 C CA . ASN A 1 668 ? 28.293 -4.778 -3.191 1.00 75.50 668 ASN A CA 1
ATOM 5025 C C . ASN A 1 668 ? 27.581 -6.006 -3.794 1.00 75.50 668 ASN A C 1
ATOM 5027 O O . ASN A 1 668 ? 26.531 -6.443 -3.321 1.00 75.50 668 ASN A O 1
ATOM 5031 N N . LYS A 1 669 ? 28.204 -6.604 -4.817 1.00 69.19 669 LYS A N 1
ATOM 5032 C CA . LYS A 1 669 ? 27.695 -7.772 -5.563 1.00 69.19 669 LYS A CA 1
ATOM 5033 C C . LYS A 1 669 ? 28.178 -9.130 -5.006 1.00 69.19 669 LYS A C 1
ATOM 5035 O O . LYS A 1 669 ? 27.833 -10.175 -5.571 1.00 69.19 669 LYS A O 1
ATOM 5040 N N . GLY A 1 670 ? 28.959 -9.142 -3.919 1.00 66.50 670 GLY A N 1
ATOM 5041 C CA . GLY A 1 670 ? 29.576 -10.337 -3.318 1.00 66.50 670 GLY A CA 1
ATOM 5042 C C . GLY A 1 670 ? 28.598 -11.323 -2.648 1.00 66.50 670 GLY A C 1
ATOM 5043 O O . GLY A 1 670 ? 27.388 -11.107 -2.666 1.00 66.50 670 GLY A O 1
ATOM 5044 N N . PRO A 1 671 ? 29.081 -12.443 -2.074 1.00 64.44 671 PRO A N 1
ATOM 5045 C CA . PRO A 1 671 ? 28.259 -13.322 -1.237 1.00 64.44 671 PRO A CA 1
ATOM 5046 C C . PRO A 1 671 ? 27.790 -12.600 0.040 1.00 64.44 671 PRO A C 1
ATOM 5048 O O . PRO A 1 671 ? 28.446 -11.680 0.522 1.00 64.44 671 PRO A O 1
ATOM 5051 N N . GLY A 1 672 ? 26.638 -13.004 0.589 1.00 70.31 672 GLY A N 1
ATOM 5052 C CA . GLY A 1 672 ? 26.043 -12.345 1.761 1.00 70.31 672 GLY A CA 1
ATOM 5053 C C . GLY A 1 672 ? 25.323 -11.020 1.463 1.00 70.31 672 GLY A C 1
ATOM 5054 O O . GLY A 1 672 ? 25.148 -10.215 2.376 1.00 70.31 672 GLY A O 1
ATOM 5055 N N . ARG A 1 673 ? 24.884 -10.783 0.213 1.00 72.94 673 ARG A N 1
ATOM 5056 C CA . ARG A 1 673 ? 24.240 -9.526 -0.244 1.00 72.94 673 ARG A CA 1
ATOM 5057 C C . ARG A 1 673 ? 23.151 -8.998 0.684 1.00 72.94 673 ARG A C 1
ATOM 5059 O O . ARG A 1 673 ? 23.121 -7.804 0.935 1.00 72.94 673 ARG A O 1
ATOM 5066 N N . PHE A 1 674 ? 22.283 -9.865 1.207 1.00 71.94 674 PHE A N 1
ATOM 5067 C CA . PHE A 1 674 ? 21.190 -9.458 2.096 1.00 71.94 674 PHE A CA 1
ATOM 5068 C C . PHE A 1 674 ? 21.703 -8.895 3.433 1.00 71.94 674 PHE A C 1
ATOM 5070 O O . PHE A 1 674 ? 21.285 -7.825 3.866 1.00 71.94 674 PHE A O 1
ATOM 5077 N N . ILE A 1 675 ? 22.694 -9.557 4.039 1.00 75.69 675 ILE A N 1
ATOM 5078 C CA . ILE A 1 675 ? 23.374 -9.072 5.250 1.00 75.69 675 ILE A CA 1
ATOM 5079 C C . ILE A 1 675 ? 24.122 -7.767 4.939 1.00 75.69 675 ILE A C 1
ATOM 5081 O O . ILE A 1 675 ? 24.043 -6.807 5.701 1.00 75.69 675 ILE A O 1
ATOM 5085 N N . ASN A 1 676 ? 24.802 -7.693 3.790 1.00 76.81 676 ASN A N 1
ATOM 5086 C CA . ASN A 1 676 ? 25.507 -6.485 3.364 1.00 76.81 676 ASN A CA 1
ATOM 5087 C C . ASN A 1 676 ? 24.550 -5.310 3.093 1.00 76.81 676 ASN A C 1
ATOM 5089 O O . ASN A 1 676 ? 24.879 -4.183 3.438 1.00 76.81 676 ASN A O 1
ATOM 5093 N N . MET A 1 677 ? 23.358 -5.567 2.550 1.00 82.31 677 MET A N 1
ATOM 5094 C CA . MET A 1 677 ? 22.295 -4.577 2.378 1.00 82.31 677 MET A CA 1
ATOM 5095 C C . MET A 1 677 ? 21.839 -4.027 3.731 1.00 82.31 677 MET A C 1
ATOM 5097 O O . MET A 1 677 ? 21.859 -2.814 3.931 1.00 82.31 677 MET A O 1
ATOM 5101 N N . MET A 1 678 ? 21.500 -4.899 4.687 1.00 78.75 678 MET A N 1
ATOM 5102 C CA . MET A 1 678 ? 21.063 -4.457 6.016 1.00 78.75 678 MET A CA 1
ATOM 5103 C C . MET A 1 678 ? 22.163 -3.684 6.758 1.00 78.75 678 MET A C 1
ATOM 5105 O O . MET A 1 678 ? 21.897 -2.607 7.284 1.00 78.75 678 MET A O 1
ATOM 5109 N N . LEU A 1 679 ? 23.416 -4.150 6.733 1.00 80.62 679 LEU A N 1
ATOM 5110 C CA . LEU A 1 679 ? 24.529 -3.477 7.417 1.00 80.62 679 LEU A CA 1
ATOM 5111 C C . LEU A 1 679 ? 25.011 -2.213 6.684 1.00 80.62 679 LEU A C 1
ATOM 5113 O O . LEU A 1 679 ? 24.971 -1.120 7.240 1.00 80.62 679 LEU A O 1
ATOM 5117 N N . ASN A 1 680 ? 25.419 -2.344 5.421 1.00 81.44 680 ASN A N 1
ATOM 5118 C CA . ASN A 1 680 ? 26.177 -1.332 4.669 1.00 81.44 680 ASN A CA 1
ATOM 5119 C C . ASN A 1 680 ? 25.395 -0.663 3.532 1.00 81.44 680 ASN A C 1
ATOM 5121 O O . ASN A 1 680 ? 25.919 0.259 2.904 1.00 81.44 680 ASN A O 1
ATOM 5125 N N . GLY A 1 681 ? 24.175 -1.119 3.235 1.00 84.75 681 GLY A N 1
ATOM 5126 C CA . GLY A 1 681 ? 23.320 -0.455 2.255 1.00 84.75 681 GLY A CA 1
ATOM 5127 C C . GLY A 1 681 ? 22.996 0.983 2.665 1.00 84.75 681 GLY A C 1
ATOM 5128 O O . GLY A 1 681 ? 23.174 1.369 3.826 1.00 84.75 681 GLY A O 1
ATOM 5129 N N . ARG A 1 682 ? 22.509 1.771 1.711 1.00 90.38 682 ARG A N 1
ATOM 5130 C CA . ARG A 1 682 ? 22.095 3.169 1.880 1.00 90.38 682 ARG A CA 1
ATOM 5131 C C . ARG A 1 682 ? 20.655 3.344 1.412 1.00 90.38 682 ARG A C 1
ATOM 5133 O O . ARG A 1 682 ? 20.192 2.598 0.552 1.00 90.38 682 ARG A O 1
ATOM 5140 N N . GLU A 1 683 ? 19.965 4.332 1.971 1.00 91.44 683 GLU A N 1
ATOM 5141 C CA . GLU A 1 683 ? 18.737 4.837 1.359 1.00 91.44 683 GLU A CA 1
ATOM 5142 C C . GLU A 1 683 ? 19.079 5.420 -0.017 1.00 91.44 683 GLU A C 1
ATOM 5144 O O . GLU A 1 683 ? 20.083 6.116 -0.182 1.00 91.44 683 GLU A O 1
ATOM 5149 N N . HIS A 1 684 ? 18.243 5.129 -1.004 1.00 91.62 684 HIS A N 1
ATOM 5150 C CA . HIS A 1 684 ? 18.269 5.777 -2.302 1.00 91.62 684 HIS A CA 1
ATOM 5151 C C . HIS A 1 684 ? 16.833 6.104 -2.713 1.00 91.62 684 HIS A C 1
ATOM 5153 O O . HIS A 1 684 ? 15.913 5.343 -2.414 1.00 91.62 684 HIS A O 1
ATOM 5159 N N . ARG A 1 685 ? 16.638 7.255 -3.358 1.00 92.50 685 ARG A N 1
ATOM 5160 C CA . ARG A 1 685 ? 15.317 7.756 -3.739 1.00 92.50 685 ARG A CA 1
ATOM 5161 C C . ARG A 1 685 ? 15.240 7.884 -5.244 1.00 92.50 685 ARG A C 1
ATOM 5163 O O . ARG A 1 685 ? 15.916 8.729 -5.821 1.00 92.50 685 ARG A O 1
ATOM 5170 N N . LEU A 1 686 ? 14.433 7.018 -5.840 1.00 93.19 686 LEU A N 1
ATOM 5171 C CA . LEU A 1 686 ? 14.180 6.991 -7.273 1.00 93.19 686 LEU A CA 1
ATOM 5172 C C . LEU A 1 686 ? 13.106 8.031 -7.581 1.00 93.19 686 LEU A C 1
ATOM 5174 O O . LEU A 1 686 ? 12.045 8.016 -6.948 1.00 93.19 686 LEU A O 1
ATOM 5178 N N . LYS A 1 687 ? 13.405 8.948 -8.506 1.00 92.12 687 LYS A N 1
ATOM 5179 C CA . LYS A 1 687 ? 12.513 10.068 -8.850 1.00 92.12 687 LYS A CA 1
ATOM 5180 C C . LYS A 1 687 ? 12.508 10.434 -10.333 1.00 92.12 687 LYS A C 1
ATOM 5182 O O . LYS A 1 687 ? 11.592 11.128 -10.759 1.00 92.12 687 LYS A O 1
ATOM 5187 N N . ASN A 1 688 ? 13.491 9.984 -11.113 1.00 90.25 688 ASN A N 1
ATOM 5188 C CA . ASN A 1 688 ? 13.442 10.018 -12.570 1.00 90.25 688 ASN A CA 1
ATOM 5189 C C . ASN A 1 688 ? 13.082 8.627 -13.104 1.00 90.25 688 ASN A C 1
ATOM 5191 O O . ASN A 1 688 ? 13.630 7.615 -12.669 1.00 90.25 688 ASN A O 1
ATOM 5195 N N . PHE A 1 689 ? 12.176 8.584 -14.078 1.00 89.88 689 PHE A N 1
ATOM 5196 C CA . PHE A 1 689 ? 11.704 7.352 -14.706 1.00 89.88 689 PHE A CA 1
ATOM 5197 C C . PHE A 1 689 ? 11.650 7.569 -16.220 1.00 89.88 689 PHE A C 1
ATOM 5199 O O . PHE A 1 689 ? 11.058 8.545 -16.672 1.00 89.88 689 PHE A O 1
ATOM 5206 N N . SER A 1 690 ? 12.261 6.680 -17.008 1.00 85.69 690 SER A N 1
ATOM 5207 C CA . SER A 1 690 ? 12.283 6.790 -18.480 1.00 85.69 690 SER A CA 1
ATOM 5208 C C . SER A 1 690 ? 11.150 6.013 -19.163 1.00 85.69 690 SER A C 1
ATOM 5210 O O . SER A 1 690 ? 10.976 6.082 -20.379 1.00 85.69 690 SER A O 1
ATOM 5212 N N . SER A 1 691 ? 10.392 5.234 -18.387 1.00 88.38 691 SER A N 1
ATOM 5213 C CA . SER A 1 691 ? 9.315 4.365 -18.853 1.00 88.38 691 SER A CA 1
ATOM 5214 C C . SER A 1 691 ? 8.388 3.948 -17.703 1.00 88.38 691 SER A C 1
ATOM 5216 O O . SER A 1 691 ? 8.796 3.938 -16.539 1.00 88.38 691 SER A O 1
ATOM 5218 N N . THR A 1 692 ? 7.159 3.506 -18.012 1.00 92.25 692 THR A N 1
ATOM 5219 C CA . THR A 1 692 ? 6.265 2.887 -17.006 1.00 92.25 692 THR A CA 1
ATOM 5220 C C . THR A 1 692 ? 6.918 1.651 -16.374 1.00 92.25 692 THR A C 1
ATOM 5222 O O . THR A 1 692 ? 6.709 1.370 -15.194 1.00 92.25 692 THR A O 1
ATOM 5225 N N . ALA A 1 693 ? 7.758 0.932 -17.129 1.00 92.12 693 ALA A N 1
ATOM 5226 C CA . ALA A 1 693 ? 8.506 -0.199 -16.600 1.00 92.12 693 ALA A CA 1
ATOM 5227 C C . ALA A 1 693 ? 9.463 0.232 -15.476 1.00 92.12 693 ALA A C 1
ATOM 5229 O O . ALA A 1 693 ? 9.517 -0.452 -14.461 1.00 92.12 693 ALA A O 1
ATOM 5230 N N . ASP A 1 694 ? 10.154 1.372 -15.589 1.00 91.75 694 ASP A N 1
ATOM 5231 C CA . ASP A 1 694 ? 11.040 1.869 -14.522 1.00 91.75 694 ASP A CA 1
ATOM 5232 C C . ASP A 1 694 ? 10.262 2.199 -13.242 1.00 91.75 694 ASP A C 1
ATOM 5234 O O . ASP A 1 694 ? 10.690 1.809 -12.156 1.00 91.75 694 ASP A O 1
ATOM 5238 N N . VAL A 1 695 ? 9.089 2.837 -13.367 1.00 94.62 695 VAL A N 1
ATOM 5239 C CA . VAL A 1 695 ? 8.174 3.099 -12.237 1.00 94.62 695 VAL A CA 1
ATOM 5240 C C . VAL A 1 695 ? 7.793 1.788 -11.544 1.00 94.62 695 VAL A C 1
ATOM 5242 O O . VAL A 1 695 ? 7.936 1.648 -10.328 1.00 94.62 695 VAL A O 1
ATOM 5245 N N . ALA A 1 696 ? 7.354 0.791 -12.315 1.00 95.69 696 ALA A N 1
ATOM 5246 C CA . ALA A 1 696 ? 6.965 -0.508 -11.779 1.00 95.69 696 ALA A CA 1
ATOM 5247 C C . ALA A 1 696 ? 8.151 -1.261 -11.143 1.00 95.69 696 ALA A C 1
ATOM 5249 O O . ALA A 1 696 ? 8.017 -1.817 -10.051 1.00 95.69 696 ALA A O 1
ATOM 5250 N N . VAL A 1 697 ? 9.335 -1.244 -11.768 1.00 94.31 697 VAL A N 1
ATOM 5251 C CA . VAL A 1 697 ? 10.560 -1.833 -11.203 1.00 94.31 697 VAL A CA 1
ATOM 5252 C C . VAL A 1 697 ? 10.951 -1.138 -9.895 1.00 94.31 697 VAL A C 1
ATOM 5254 O O . VAL A 1 697 ? 11.282 -1.832 -8.932 1.00 94.31 697 VAL A O 1
ATOM 5257 N N . ALA A 1 698 ? 10.858 0.191 -9.815 1.00 94.81 698 ALA A N 1
ATOM 5258 C CA . ALA A 1 698 ? 11.132 0.958 -8.602 1.00 94.81 698 ALA A CA 1
ATOM 5259 C C . ALA A 1 698 ? 10.165 0.599 -7.460 1.00 94.81 698 ALA A C 1
ATOM 5261 O O . ALA A 1 698 ? 10.605 0.333 -6.340 1.00 94.81 698 ALA A O 1
ATOM 5262 N N . LEU A 1 699 ? 8.861 0.500 -7.740 1.00 95.81 699 LEU A N 1
ATOM 5263 C CA . LEU A 1 699 ? 7.854 0.067 -6.762 1.00 95.81 699 LEU A CA 1
ATOM 5264 C C . LEU A 1 699 ? 8.082 -1.386 -6.288 1.00 95.81 699 LEU A C 1
ATOM 5266 O O . LEU A 1 699 ? 7.945 -1.680 -5.095 1.00 95.81 699 LEU A O 1
ATOM 5270 N N . LEU A 1 700 ? 8.482 -2.298 -7.186 1.00 94.44 700 LEU A N 1
ATOM 5271 C CA . LEU A 1 700 ? 8.837 -3.679 -6.828 1.00 94.44 700 LEU A CA 1
ATOM 5272 C C . LEU A 1 700 ? 10.138 -3.757 -6.016 1.00 94.44 700 LEU A C 1
ATOM 5274 O O . LEU A 1 700 ? 10.211 -4.547 -5.072 1.00 94.44 700 LEU A O 1
ATOM 5278 N N . ALA A 1 701 ? 11.149 -2.949 -6.346 1.00 93.44 701 ALA A N 1
ATOM 5279 C CA . ALA A 1 701 ? 12.380 -2.816 -5.567 1.00 93.44 701 ALA A CA 1
ATOM 5280 C C . ALA A 1 701 ? 12.064 -2.327 -4.149 1.00 93.44 701 ALA A C 1
ATOM 5282 O O . ALA A 1 701 ? 12.453 -2.969 -3.174 1.00 93.44 701 ALA A O 1
ATOM 5283 N N . SER A 1 702 ? 11.259 -1.267 -4.047 1.00 94.69 702 SER A N 1
ATOM 5284 C CA . SER A 1 702 ? 10.809 -0.685 -2.783 1.00 94.69 702 SER A CA 1
ATOM 5285 C C . SER A 1 702 ? 10.040 -1.673 -1.903 1.00 94.69 702 SER A C 1
ATOM 5287 O O . SER A 1 702 ? 10.086 -1.519 -0.690 1.00 94.69 702 SER A O 1
ATOM 5289 N N . SER A 1 703 ? 9.417 -2.711 -2.480 1.00 90.88 703 SER A N 1
ATOM 5290 C CA . SER A 1 703 ? 8.594 -3.725 -1.784 1.00 90.88 703 SER A CA 1
ATOM 5291 C C . SER A 1 703 ? 9.265 -5.113 -1.628 1.00 90.88 703 SER A C 1
ATOM 5293 O O . SER A 1 703 ? 8.591 -6.122 -1.389 1.00 90.88 703 SER A O 1
ATOM 5295 N N . THR A 1 704 ? 10.588 -5.209 -1.823 1.00 84.88 704 THR A N 1
ATOM 5296 C CA . THR A 1 704 ? 11.361 -6.474 -1.862 1.00 84.88 704 THR A CA 1
ATOM 5297 C C . THR A 1 704 ? 12.063 -6.790 -0.528 1.00 84.88 704 THR A C 1
ATOM 5299 O O . THR A 1 704 ? 13.194 -6.373 -0.276 1.00 84.88 704 THR A O 1
ATOM 5302 N N . CYS A 1 705 ? 11.395 -7.541 0.346 1.00 80.00 705 CYS A N 1
ATOM 5303 C CA . CYS A 1 705 ? 11.790 -7.830 1.724 1.00 80.00 705 CYS A CA 1
ATOM 5304 C C . CYS A 1 705 ? 11.666 -9.329 2.055 1.00 80.00 705 CYS A C 1
ATOM 5306 O O . CYS A 1 705 ? 10.591 -9.827 2.395 1.00 80.00 705 CYS A O 1
ATOM 5308 N N . GLY A 1 706 ? 12.786 -10.058 1.999 1.00 73.44 706 GLY A N 1
ATOM 5309 C CA . GLY A 1 706 ? 12.894 -11.430 2.511 1.00 73.44 706 GLY A CA 1
ATOM 5310 C C . GLY A 1 706 ? 11.874 -12.386 1.888 1.00 73.44 706 GLY A C 1
ATOM 5311 O O . GLY A 1 706 ? 12.011 -12.767 0.727 1.00 73.44 706 GLY A O 1
ATOM 5312 N N . ILE A 1 707 ? 10.839 -12.752 2.655 1.00 65.75 707 ILE A N 1
ATOM 5313 C CA . ILE A 1 707 ? 9.736 -13.599 2.175 1.00 65.75 707 ILE A CA 1
ATOM 5314 C C . ILE A 1 707 ? 8.979 -12.990 0.988 1.00 65.75 707 ILE A C 1
ATOM 5316 O O . ILE A 1 707 ? 8.417 -13.744 0.209 1.00 65.75 707 ILE A O 1
ATOM 5320 N N . SER A 1 708 ? 8.970 -11.665 0.794 1.00 66.00 708 SER A N 1
ATOM 5321 C CA . SER A 1 708 ? 8.296 -11.055 -0.362 1.00 66.00 708 SER A CA 1
ATOM 5322 C C . SER A 1 708 ? 9.112 -11.093 -1.657 1.00 66.00 708 SER A C 1
ATOM 5324 O O . SER A 1 708 ? 8.562 -10.857 -2.736 1.00 66.00 708 SER A O 1
ATOM 5326 N N . GLY A 1 709 ? 10.405 -11.409 -1.555 1.00 74.94 709 GLY A N 1
ATOM 5327 C CA . GLY A 1 709 ? 11.323 -11.600 -2.669 1.00 74.94 709 GLY A CA 1
ATOM 5328 C C . GLY A 1 709 ? 12.775 -11.303 -2.290 1.00 74.94 709 GLY A C 1
ATOM 5329 O O . GLY A 1 709 ? 13.059 -10.507 -1.393 1.00 74.94 709 GLY A O 1
ATOM 5330 N N . LEU A 1 710 ? 13.714 -11.919 -3.012 1.00 82.88 710 LEU A N 1
ATOM 5331 C CA . LEU A 1 710 ? 15.148 -11.659 -2.840 1.00 82.88 710 LEU A CA 1
ATOM 5332 C C . LEU A 1 710 ? 15.566 -10.330 -3.502 1.00 82.88 710 LEU A C 1
ATOM 5334 O O . LEU A 1 710 ? 14.995 -9.983 -4.545 1.00 82.88 710 LEU A O 1
ATOM 5338 N N . PRO A 1 711 ? 16.570 -9.608 -2.956 1.00 86.44 711 PRO A N 1
ATOM 5339 C CA . PRO A 1 711 ? 17.172 -8.442 -3.606 1.00 86.44 711 PRO A CA 1
ATOM 5340 C C . PRO A 1 711 ? 17.613 -8.748 -5.039 1.00 86.44 711 PRO A C 1
ATOM 5342 O O . PRO A 1 711 ? 18.087 -9.851 -5.317 1.00 86.44 711 PRO A O 1
ATOM 5345 N N . PHE A 1 712 ? 17.489 -7.773 -5.937 1.00 87.38 712 PHE A N 1
ATOM 5346 C CA . PHE A 1 712 ? 17.827 -7.936 -7.354 1.00 87.38 712 PHE A CA 1
ATOM 5347 C C . PHE A 1 712 ? 18.688 -6.779 -7.880 1.00 87.38 712 PHE A C 1
ATOM 5349 O O . PHE A 1 712 ? 18.888 -5.773 -7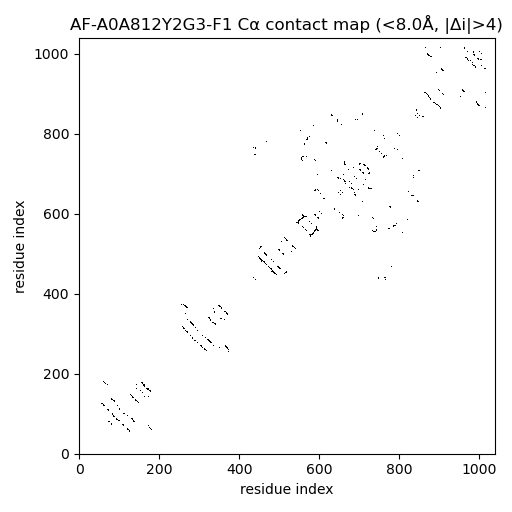.198 1.00 87.38 712 PHE A O 1
ATOM 5356 N N . THR A 1 713 ? 19.244 -6.959 -9.079 1.00 85.88 713 THR A N 1
ATOM 5357 C CA . THR A 1 713 ? 20.020 -5.937 -9.793 1.00 85.88 713 THR A CA 1
ATOM 5358 C C . THR A 1 713 ? 19.090 -4.900 -10.424 1.00 85.88 713 THR A C 1
ATOM 5360 O O . THR A 1 713 ? 18.187 -5.256 -11.175 1.00 85.88 713 THR A O 1
ATOM 5363 N N . PHE A 1 714 ? 19.361 -3.624 -10.175 1.00 83.62 714 PHE A N 1
ATOM 5364 C CA . PHE A 1 714 ? 18.710 -2.476 -10.792 1.00 83.62 714 PHE A CA 1
ATOM 5365 C C . PHE A 1 714 ? 19.783 -1.540 -11.358 1.00 83.62 714 PHE A C 1
ATOM 5367 O O . PHE A 1 714 ? 20.815 -1.336 -10.719 1.00 83.62 714 PHE A O 1
ATOM 5374 N N . HIS A 1 715 ? 19.537 -0.993 -12.547 1.00 81.38 715 HIS A N 1
ATOM 5375 C CA . HIS A 1 715 ? 20.336 0.102 -13.092 1.00 81.38 715 HIS A CA 1
ATOM 5376 C C . HIS A 1 715 ? 19.617 1.400 -12.756 1.00 81.38 715 HIS A C 1
ATOM 5378 O O . HIS A 1 715 ? 18.419 1.516 -13.013 1.00 81.38 715 HIS A O 1
ATOM 5384 N N . ASP A 1 716 ? 20.334 2.324 -12.135 1.00 76.88 716 ASP A N 1
ATOM 5385 C CA . ASP A 1 716 ? 19.803 3.628 -11.757 1.00 76.88 716 ASP A CA 1
ATOM 5386 C C . ASP A 1 716 ? 19.868 4.659 -12.895 1.00 76.88 716 ASP A C 1
ATOM 5388 O O . ASP A 1 716 ? 20.200 4.352 -14.039 1.00 76.88 716 ASP A O 1
ATOM 5392 N N . GLU A 1 717 ? 19.513 5.893 -12.547 1.00 72.88 717 GLU A N 1
ATOM 5393 C CA . GLU A 1 717 ? 19.479 7.070 -13.417 1.00 72.88 717 GLU A CA 1
ATOM 5394 C C . GLU A 1 717 ? 20.865 7.413 -14.011 1.00 72.88 717 GLU A C 1
ATOM 5396 O O . GLU A 1 717 ? 20.934 7.971 -15.104 1.00 72.88 717 GLU A O 1
ATOM 5401 N N . ASP A 1 718 ? 21.956 7.032 -13.331 1.00 76.31 718 ASP A N 1
ATOM 5402 C CA . ASP A 1 718 ? 23.346 7.198 -13.780 1.00 76.31 718 ASP A CA 1
ATOM 5403 C C . ASP A 1 718 ? 23.809 6.023 -14.678 1.00 76.31 718 ASP A C 1
ATOM 5405 O O . ASP A 1 718 ? 24.937 6.012 -15.174 1.00 76.31 718 ASP A O 1
ATOM 5409 N N . GLY A 1 719 ? 22.962 5.002 -14.866 1.00 75.81 719 GLY A N 1
ATOM 5410 C CA . GLY A 1 719 ? 23.299 3.732 -15.515 1.00 75.81 719 GLY A CA 1
ATOM 5411 C C . GLY A 1 719 ? 24.089 2.762 -14.625 1.00 75.81 719 GLY A C 1
ATOM 5412 O O . GLY A 1 719 ? 24.504 1.700 -15.094 1.00 75.81 719 GLY A O 1
ATOM 5413 N N . GLU A 1 720 ? 24.297 3.087 -13.347 1.00 81.75 720 GLU A N 1
ATOM 5414 C CA . GLU A 1 720 ? 25.124 2.294 -12.438 1.00 81.75 720 GLU A CA 1
ATOM 5415 C C . GLU A 1 720 ? 24.372 1.061 -11.907 1.00 81.75 720 GLU A C 1
ATOM 5417 O O . GLU A 1 720 ? 23.193 1.099 -11.551 1.00 81.75 720 GLU A O 1
ATOM 5422 N N . GLU A 1 721 ? 25.056 -0.086 -11.847 1.00 84.06 721 GLU A N 1
ATOM 5423 C CA . GLU A 1 721 ? 24.426 -1.347 -11.439 1.00 84.06 721 GLU A CA 1
ATOM 5424 C C . GLU A 1 721 ? 24.429 -1.496 -9.905 1.00 84.06 721 GLU A C 1
ATOM 5426 O O . GLU A 1 721 ? 25.415 -1.941 -9.298 1.00 84.06 721 GLU A O 1
ATOM 5431 N N . ARG A 1 722 ? 23.291 -1.191 -9.273 1.00 86.56 722 ARG A N 1
ATOM 5432 C CA . ARG A 1 722 ? 23.058 -1.313 -7.825 1.00 86.56 722 ARG A CA 1
ATOM 5433 C C . ARG A 1 722 ? 22.267 -2.590 -7.508 1.00 86.56 722 ARG A C 1
ATOM 5435 O O . ARG A 1 722 ? 21.361 -2.994 -8.231 1.00 86.56 722 ARG A O 1
ATOM 5442 N N . GLN A 1 723 ? 22.579 -3.253 -6.395 1.00 87.88 723 GLN A N 1
ATOM 5443 C CA . GLN A 1 723 ? 21.625 -4.185 -5.781 1.00 87.88 723 GLN A CA 1
ATOM 5444 C C . GLN A 1 723 ? 20.563 -3.361 -5.056 1.00 87.88 723 GLN A C 1
ATOM 5446 O O . GLN A 1 723 ? 20.926 -2.407 -4.365 1.00 87.88 723 GLN A O 1
ATOM 5451 N N . VAL A 1 724 ? 19.290 -3.744 -5.162 1.00 90.44 724 VAL A N 1
ATOM 5452 C CA . VAL A 1 724 ? 18.165 -3.069 -4.495 1.00 90.44 724 VAL A CA 1
ATOM 5453 C C . VAL A 1 724 ? 17.270 -4.034 -3.717 1.00 90.44 724 VAL A C 1
ATOM 5455 O O . VAL A 1 724 ? 17.124 -5.209 -4.066 1.00 90.44 724 VAL A O 1
ATOM 5458 N N . ALA A 1 725 ? 16.690 -3.519 -2.636 1.00 91.69 725 ALA A N 1
ATOM 5459 C CA . ALA A 1 725 ? 15.747 -4.183 -1.744 1.00 91.69 725 ALA A CA 1
ATOM 5460 C C . ALA A 1 725 ? 14.784 -3.149 -1.126 1.00 91.69 725 ALA A C 1
ATOM 5462 O O . ALA A 1 725 ? 14.911 -1.946 -1.371 1.00 91.69 725 ALA A O 1
ATOM 5463 N N . ASP A 1 726 ? 13.854 -3.624 -0.296 1.00 92.81 726 ASP A N 1
ATOM 5464 C CA . ASP A 1 726 ? 12.802 -2.815 0.320 1.00 92.81 726 ASP A CA 1
ATOM 5465 C C . ASP A 1 726 ? 13.352 -1.571 1.037 1.00 92.81 726 ASP A C 1
ATOM 5467 O O . ASP A 1 726 ? 14.364 -1.641 1.745 1.00 92.81 726 ASP A O 1
ATOM 5471 N N . GLY A 1 727 ? 12.696 -0.421 0.860 1.00 90.94 727 GLY A N 1
ATOM 5472 C CA . GLY A 1 727 ? 13.097 0.837 1.500 1.00 90.94 727 GLY A CA 1
ATOM 5473 C C . GLY A 1 727 ? 13.156 0.744 3.032 1.00 90.94 727 GLY A C 1
ATOM 5474 O O . GLY A 1 727 ? 14.016 1.369 3.654 1.00 90.94 727 GLY A O 1
ATOM 5475 N N . ALA A 1 728 ? 12.341 -0.129 3.634 1.00 90.44 728 ALA A N 1
ATOM 5476 C CA . ALA A 1 728 ? 12.267 -0.379 5.071 1.00 90.44 728 ALA A CA 1
ATOM 5477 C C . ALA A 1 728 ? 13.601 -0.767 5.727 1.00 90.44 728 ALA A C 1
ATOM 5479 O O . ALA A 1 728 ? 13.782 -0.490 6.911 1.00 90.44 728 ALA A O 1
ATOM 5480 N N . PHE A 1 729 ? 14.547 -1.378 4.997 1.00 88.38 729 PHE A N 1
ATOM 5481 C CA . PHE A 1 729 ? 15.859 -1.730 5.562 1.00 88.38 729 PHE A CA 1
ATOM 5482 C C . PHE A 1 729 ? 16.755 -0.516 5.852 1.00 88.38 729 PHE A C 1
ATOM 5484 O O . PHE A 1 729 ? 17.774 -0.673 6.532 1.00 88.38 729 PHE A O 1
ATOM 5491 N N . LYS A 1 730 ? 16.430 0.672 5.320 1.00 89.62 730 LYS A N 1
ATOM 5492 C CA . LYS A 1 730 ? 17.247 1.884 5.481 1.00 89.62 730 LYS A CA 1
ATOM 5493 C C . LYS A 1 730 ? 16.464 3.112 5.899 1.00 89.62 730 LYS A C 1
ATOM 5495 O O . LYS A 1 730 ? 16.927 3.819 6.788 1.00 89.62 730 LYS A O 1
ATOM 5500 N N . ASN A 1 731 ? 15.291 3.338 5.319 1.00 89.94 731 ASN A N 1
ATOM 5501 C CA . ASN A 1 731 ? 14.392 4.382 5.774 1.00 89.94 731 ASN A CA 1
ATOM 5502 C C . ASN A 1 731 ? 12.945 3.886 5.744 1.00 89.94 731 ASN A C 1
ATOM 5504 O O . ASN A 1 731 ? 12.309 3.788 4.696 1.00 89.94 731 ASN A O 1
ATOM 5508 N N . PHE A 1 732 ? 12.440 3.545 6.929 1.00 90.88 732 PHE A N 1
ATOM 5509 C CA . PHE A 1 732 ? 11.090 3.021 7.107 1.00 90.88 732 PHE A CA 1
ATOM 5510 C C . PHE A 1 732 ? 10.003 4.061 6.811 1.00 90.88 732 PHE A C 1
ATOM 5512 O O . PHE A 1 732 ? 8.896 3.693 6.430 1.00 90.88 732 PHE A O 1
ATOM 5519 N N . LEU A 1 733 ? 10.301 5.348 6.986 1.00 92.69 733 LEU A N 1
ATOM 5520 C CA . LEU A 1 733 ? 9.390 6.470 6.774 1.00 92.69 733 LEU A CA 1
ATOM 5521 C C . LEU A 1 733 ? 10.194 7.600 6.113 1.00 92.69 733 LEU A C 1
ATOM 5523 O O . LEU A 1 733 ? 10.650 8.508 6.808 1.00 92.69 733 LEU A O 1
ATOM 5527 N N . PRO A 1 734 ? 10.427 7.525 4.790 1.00 92.12 734 PRO A N 1
ATOM 5528 C CA . PRO A 1 734 ? 11.268 8.493 4.101 1.00 92.12 734 PRO A CA 1
ATOM 5529 C C . PRO A 1 734 ? 10.572 9.852 4.080 1.00 92.12 734 PRO A C 1
ATOM 5531 O O . PRO A 1 734 ? 9.651 10.042 3.298 1.00 92.12 734 PRO A O 1
ATOM 5534 N N . THR A 1 735 ? 10.978 10.796 4.930 1.00 90.94 735 THR A N 1
ATOM 5535 C CA . THR A 1 735 ? 10.446 12.171 4.924 1.00 90.94 735 THR A CA 1
ATOM 5536 C C . THR A 1 735 ? 11.086 13.013 3.823 1.00 90.94 735 THR A C 1
ATOM 5538 O O . THR A 1 735 ? 12.255 12.805 3.491 1.00 90.94 735 THR A O 1
ATOM 5541 N N . LEU A 1 736 ? 10.343 13.941 3.217 1.00 89.12 736 LEU A N 1
ATOM 5542 C CA . LEU A 1 736 ? 10.904 14.895 2.246 1.00 89.12 736 LEU A CA 1
ATOM 5543 C C . LEU A 1 736 ? 11.636 16.038 2.962 1.00 89.12 736 LEU A C 1
ATOM 5545 O O . LEU A 1 736 ? 12.713 16.453 2.544 1.00 89.12 736 LEU A O 1
ATOM 5549 N N . ASP A 1 737 ? 11.050 16.499 4.062 1.00 87.56 737 ASP A N 1
ATOM 5550 C CA . ASP A 1 737 ? 11.443 17.668 4.844 1.00 87.56 737 ASP A CA 1
ATOM 5551 C C . ASP A 1 737 ? 10.885 17.548 6.286 1.00 87.56 737 ASP A C 1
ATOM 5553 O O . ASP A 1 737 ? 10.294 16.531 6.660 1.00 87.56 737 ASP A O 1
ATOM 5557 N N . GLU A 1 738 ? 11.068 18.581 7.115 1.00 85.44 738 GLU A N 1
ATOM 5558 C CA . GLU A 1 738 ? 10.528 18.642 8.489 1.00 85.44 738 GLU A CA 1
ATOM 5559 C C . GLU A 1 738 ? 9.009 18.918 8.548 1.00 85.44 738 GLU A C 1
ATOM 5561 O O . GLU A 1 738 ? 8.366 18.701 9.579 1.00 85.44 738 GLU A O 1
ATOM 5566 N N . ASN A 1 739 ? 8.417 19.386 7.445 1.00 87.44 739 ASN A N 1
ATOM 5567 C CA . ASN A 1 739 ? 7.001 19.742 7.343 1.00 87.44 739 ASN A CA 1
ATOM 5568 C C . ASN A 1 739 ? 6.116 18.562 6.902 1.00 87.44 739 ASN A C 1
ATOM 5570 O O . ASN A 1 739 ? 4.894 18.633 7.058 1.00 87.44 739 ASN A O 1
ATOM 5574 N N . SER A 1 740 ? 6.736 17.498 6.389 1.00 91.69 740 SER A N 1
ATOM 5575 C CA . SER A 1 740 ? 6.111 16.344 5.750 1.00 91.69 740 SER A CA 1
ATOM 5576 C C . SER A 1 740 ? 5.064 15.685 6.641 1.00 91.69 740 SER A C 1
ATOM 5578 O O . SER A 1 740 ? 5.364 15.208 7.735 1.00 91.69 740 SER A O 1
ATOM 5580 N N . ILE A 1 741 ? 3.831 15.610 6.142 1.00 95.69 741 ILE A N 1
ATOM 5581 C CA . ILE A 1 741 ? 2.709 14.954 6.810 1.00 95.69 741 ILE A CA 1
ATOM 5582 C C . ILE A 1 741 ? 2.931 13.445 6.734 1.00 95.69 741 ILE A C 1
ATOM 5584 O O . ILE A 1 741 ? 2.895 12.827 5.666 1.00 95.69 741 ILE A O 1
ATOM 5588 N N . THR A 1 742 ? 3.190 12.842 7.886 1.00 95.81 742 THR A N 1
ATOM 5589 C CA . THR A 1 742 ? 3.618 11.446 7.978 1.00 95.81 742 THR A CA 1
ATOM 5590 C C . THR A 1 742 ? 2.439 10.476 8.082 1.00 95.81 742 THR A C 1
ATOM 5592 O O . THR A 1 742 ? 1.530 10.655 8.891 1.00 95.81 742 THR A O 1
ATOM 5595 N N . VAL A 1 743 ? 2.470 9.398 7.293 1.00 96.81 743 VAL A N 1
ATOM 5596 C CA . VAL A 1 743 ? 1.440 8.348 7.254 1.00 96.81 743 VAL A CA 1
ATOM 5597 C C . VAL A 1 743 ? 2.056 7.002 7.642 1.00 96.81 743 VAL A C 1
ATOM 5599 O O . VAL A 1 743 ? 2.813 6.415 6.864 1.00 96.81 743 VAL A O 1
ATOM 5602 N N . LYS A 1 744 ? 1.705 6.467 8.821 1.00 93.56 744 LYS A N 1
ATOM 5603 C CA . LYS A 1 744 ? 2.216 5.178 9.330 1.00 93.56 744 LYS A CA 1
ATOM 5604 C C . LYS A 1 744 ? 1.076 4.283 9.843 1.00 93.56 744 LYS A C 1
ATOM 5606 O O . LYS A 1 744 ? 0.439 4.648 10.828 1.00 93.56 744 LYS A O 1
ATOM 5611 N N . PRO A 1 745 ? 0.852 3.080 9.275 1.00 92.44 745 PRO A N 1
ATOM 5612 C CA . PRO A 1 745 ? -0.212 2.171 9.707 1.00 92.44 745 PRO A CA 1
ATOM 5613 C C . PRO A 1 745 ? 0.150 1.331 10.951 1.00 92.44 745 PRO A C 1
ATOM 5615 O O . PRO A 1 745 ? -0.586 0.419 11.314 1.00 92.44 745 PRO A O 1
ATOM 5618 N N . PHE A 1 746 ? 1.283 1.608 11.606 1.00 86.62 746 PHE A N 1
ATOM 5619 C CA . PHE A 1 746 ? 1.722 0.925 12.828 1.00 86.62 746 PHE A CA 1
ATOM 5620 C C . PHE A 1 746 ? 1.478 1.802 14.054 1.00 86.62 746 PHE A C 1
ATOM 5622 O O . PHE A 1 746 ? 1.911 2.956 14.098 1.00 86.62 746 PHE A O 1
ATOM 5629 N N . CYS A 1 747 ? 0.845 1.235 15.083 1.00 76.19 747 CYS A N 1
ATOM 5630 C CA . CYS A 1 747 ? 0.627 1.919 16.355 1.00 76.19 747 CYS A CA 1
ATOM 5631 C C . CYS A 1 747 ? 1.961 2.256 17.043 1.00 76.19 747 CYS A C 1
ATOM 5633 O O . CYS A 1 747 ? 2.833 1.397 17.194 1.00 76.19 747 CYS A O 1
ATOM 5635 N N . ALA A 1 748 ? 2.098 3.500 17.509 1.00 59.31 748 ALA A N 1
ATOM 5636 C CA . ALA A 1 748 ? 3.366 4.063 17.980 1.00 59.31 748 ALA A CA 1
ATOM 5637 C C . ALA A 1 748 ? 4.022 3.315 19.163 1.00 59.31 748 ALA A C 1
ATOM 5639 O O . ALA A 1 748 ? 5.231 3.406 19.346 1.00 59.31 748 ALA A O 1
ATOM 5640 N N . GLY A 1 749 ? 3.251 2.575 19.967 1.00 49.28 749 GLY A N 1
ATOM 5641 C CA . GLY A 1 749 ? 3.754 1.826 21.125 1.00 49.28 749 GLY A CA 1
ATOM 5642 C C . GLY A 1 749 ? 4.245 0.402 20.838 1.00 49.28 749 GLY A C 1
ATOM 5643 O O . GLY A 1 749 ? 4.637 -0.285 21.776 1.00 49.28 749 GLY A O 1
ATOM 5644 N N . VAL A 1 750 ? 4.226 -0.063 19.582 1.00 48.22 750 VAL A N 1
ATOM 5645 C CA . VAL A 1 750 ? 4.763 -1.388 19.186 1.00 48.22 750 VAL A CA 1
ATOM 5646 C C . VAL A 1 750 ? 6.181 -1.269 18.596 1.00 48.22 750 VAL A C 1
ATOM 5648 O O . VAL A 1 750 ? 6.718 -2.220 18.036 1.00 48.22 750 VAL A O 1
ATOM 5651 N N . ASP A 1 751 ? 6.832 -0.111 18.744 1.00 52.16 751 ASP A N 1
ATOM 5652 C CA . ASP A 1 751 ? 8.202 0.115 18.271 1.00 52.16 751 ASP A CA 1
ATOM 5653 C C . ASP A 1 751 ? 9.263 -0.424 19.251 1.00 52.16 751 ASP A C 1
ATOM 5655 O O . ASP A 1 751 ? 10.072 0.312 19.818 1.00 52.16 751 ASP A O 1
ATOM 5659 N N . VAL A 1 752 ? 9.248 -1.746 19.460 1.00 42.62 752 VAL A N 1
ATOM 5660 C CA . VAL A 1 752 ? 10.119 -2.470 20.413 1.00 42.62 752 VAL A CA 1
ATOM 5661 C C . VAL A 1 752 ? 11.618 -2.319 20.081 1.00 42.62 752 VAL A C 1
ATOM 5663 O O . VAL A 1 752 ? 12.470 -2.608 20.915 1.00 42.62 752 VAL A O 1
ATOM 5666 N N . LEU A 1 753 ? 11.957 -1.837 18.879 1.00 38.78 753 LEU A N 1
ATOM 5667 C CA . LEU A 1 753 ? 13.330 -1.731 18.369 1.00 38.78 753 LEU A CA 1
ATOM 5668 C C . LEU A 1 753 ? 13.750 -0.301 17.967 1.00 38.78 753 LEU A C 1
ATOM 5670 O O . LEU A 1 753 ? 14.853 -0.129 17.453 1.00 38.78 753 LEU A O 1
ATOM 5674 N N . LYS A 1 754 ? 12.906 0.723 18.185 1.00 48.44 754 LYS A N 1
ATOM 5675 C CA . LYS A 1 754 ? 13.075 2.094 17.637 1.00 48.44 754 LYS A CA 1
ATOM 5676 C C . LYS A 1 754 ? 13.238 2.138 16.103 1.00 48.44 754 LYS A C 1
ATOM 5678 O O . LYS A 1 754 ? 13.757 3.115 15.567 1.00 48.44 754 LYS A O 1
ATOM 5683 N N . LEU A 1 755 ? 12.807 1.091 15.398 1.00 48.72 755 LEU A N 1
ATOM 5684 C CA . LEU A 1 755 ? 12.946 0.941 13.946 1.00 48.72 755 LEU A CA 1
ATOM 5685 C C . LEU A 1 755 ? 11.926 1.779 13.164 1.00 48.72 755 LEU A C 1
ATOM 5687 O O . LEU A 1 755 ? 12.159 2.071 11.995 1.00 48.72 755 LEU A O 1
ATOM 5691 N N . THR A 1 756 ? 10.801 2.164 13.777 1.00 51.53 756 THR A N 1
ATOM 5692 C CA . THR A 1 756 ? 9.718 2.888 13.085 1.00 51.53 756 THR A CA 1
ATOM 5693 C C . THR A 1 756 ? 9.714 4.397 13.344 1.00 51.53 756 THR A C 1
ATOM 5695 O O . THR A 1 756 ? 8.912 5.113 12.739 1.00 51.53 756 THR A O 1
ATOM 5698 N N . GLY A 1 757 ? 10.583 4.890 14.229 1.00 54.09 757 GLY A N 1
ATOM 5699 C CA . GLY A 1 757 ? 10.780 6.315 14.488 1.00 54.09 757 GLY A CA 1
ATOM 5700 C C . GLY A 1 757 ? 9.562 7.027 15.089 1.00 54.09 757 GLY A C 1
ATOM 5701 O O . GLY A 1 757 ? 8.716 6.422 15.750 1.00 54.09 757 GLY A O 1
ATOM 5702 N N . GLN A 1 758 ? 9.496 8.344 14.872 1.00 58.81 758 GLN A N 1
ATOM 5703 C CA . GLN A 1 758 ? 8.498 9.248 15.456 1.00 58.81 758 GLN A CA 1
ATOM 5704 C C . GLN A 1 758 ? 7.039 8.775 15.290 1.00 58.81 758 GLN A C 1
ATOM 5706 O O . GLN A 1 758 ? 6.683 7.971 14.421 1.00 58.81 758 GLN A O 1
ATOM 5711 N N . ARG A 1 759 ? 6.163 9.304 16.152 1.00 74.62 759 ARG A N 1
ATOM 5712 C CA . ARG A 1 759 ? 4.713 9.212 15.965 1.00 74.62 759 ARG A CA 1
ATOM 5713 C C . ARG A 1 759 ? 4.349 9.884 14.640 1.00 74.62 759 ARG A C 1
ATOM 5715 O O . ARG A 1 759 ? 4.770 11.011 14.416 1.00 74.62 759 ARG A O 1
ATOM 5722 N N . ALA A 1 760 ? 3.552 9.203 13.824 1.00 88.56 760 ALA A N 1
ATOM 5723 C CA . ALA A 1 760 ? 3.044 9.777 12.589 1.00 88.56 760 ALA A CA 1
ATOM 5724 C C . ALA A 1 760 ? 1.858 10.722 12.837 1.00 88.56 760 ALA A C 1
ATOM 5726 O O . ALA A 1 760 ? 1.120 10.555 13.814 1.00 88.56 760 ALA A O 1
ATOM 5727 N N . ASP A 1 761 ? 1.674 11.674 11.926 1.00 93.12 761 ASP A N 1
ATOM 5728 C CA . ASP A 1 761 ? 0.517 12.567 11.848 1.00 93.12 761 ASP A CA 1
ATOM 5729 C C . ASP A 1 761 ? -0.775 11.767 11.652 1.00 93.12 761 ASP A C 1
ATOM 5731 O O . ASP A 1 761 ? -1.716 11.880 12.438 1.00 93.12 761 ASP A O 1
ATOM 5735 N N . ILE A 1 762 ? -0.775 10.908 10.630 1.00 95.38 762 ILE A N 1
ATOM 5736 C CA . ILE A 1 762 ? -1.876 10.023 10.259 1.00 95.38 762 ILE A CA 1
ATOM 5737 C C . ILE A 1 762 ? -1.459 8.584 10.579 1.00 95.38 762 ILE A C 1
ATOM 5739 O O . ILE A 1 762 ? -0.521 8.029 9.999 1.00 95.38 762 ILE A O 1
ATOM 5743 N N . GLY A 1 763 ? -2.184 7.956 11.497 1.00 92.56 763 GLY A N 1
ATOM 5744 C CA . GLY A 1 763 ? -1.984 6.566 11.891 1.00 92.56 763 GLY A CA 1
ATOM 5745 C C . GLY A 1 763 ? -3.182 6.033 12.682 1.00 92.56 763 GLY A C 1
ATOM 5746 O O . GLY A 1 763 ? -3.998 6.843 13.129 1.00 92.56 763 GLY A O 1
ATOM 5747 N N . PRO A 1 764 ? -3.285 4.703 12.866 1.00 89.88 764 PRO A N 1
ATOM 5748 C CA . PRO A 1 764 ? -4.506 4.061 13.337 1.00 89.88 764 PRO A CA 1
ATOM 5749 C C . PRO A 1 764 ? -5.035 4.613 14.666 1.00 89.88 764 PRO A C 1
ATOM 5751 O O . PRO A 1 764 ? -4.329 4.597 15.681 1.00 89.88 764 PRO A O 1
ATOM 5754 N N . SER A 1 765 ? -6.307 5.018 14.684 1.00 85.75 765 SER A N 1
ATOM 5755 C CA . SER A 1 765 ? -7.052 5.323 15.918 1.00 85.75 765 SER A CA 1
ATOM 5756 C C . SER A 1 765 ? -7.458 4.072 16.708 1.00 85.75 765 SER A C 1
ATOM 5758 O O . SER A 1 765 ? -7.896 4.168 17.857 1.00 85.75 765 SER A O 1
ATOM 5760 N N . GLU A 1 766 ? -7.236 2.887 16.138 1.00 84.00 766 GLU A N 1
ATOM 5761 C CA . GLU A 1 766 ? -7.406 1.583 16.776 1.00 84.00 766 GLU A CA 1
ATOM 5762 C C . GLU A 1 766 ? -6.076 0.826 16.915 1.00 84.00 766 GLU A C 1
ATOM 5764 O O . GLU A 1 766 ? -5.057 1.179 16.324 1.00 84.00 766 GLU A O 1
ATOM 5769 N N . PHE A 1 767 ? -6.067 -0.246 17.713 1.00 82.38 767 PHE A N 1
ATOM 5770 C CA . PHE A 1 767 ? -4.887 -1.101 17.832 1.00 82.38 767 PHE A CA 1
ATOM 5771 C C . PHE A 1 767 ? -4.762 -2.045 16.631 1.00 82.38 767 PHE A C 1
ATOM 5773 O O . PHE A 1 767 ? -5.517 -3.009 16.512 1.00 82.38 767 PHE A O 1
ATOM 5780 N N . VAL A 1 768 ? -3.748 -1.804 15.802 1.00 83.00 768 VAL A N 1
ATOM 5781 C CA . VAL A 1 768 ? -3.353 -2.647 14.672 1.00 83.00 768 VAL A CA 1
ATOM 5782 C C . VAL A 1 768 ? -2.098 -3.450 15.056 1.00 83.00 768 VAL A C 1
ATOM 5784 O O . VAL A 1 768 ? -1.029 -2.863 15.250 1.00 83.00 768 VAL A O 1
ATOM 5787 N N . PRO A 1 769 ? -2.188 -4.788 15.183 1.00 84.81 769 PRO A N 1
ATOM 5788 C CA . PRO A 1 769 ? -1.035 -5.654 15.415 1.00 84.81 769 PRO A CA 1
ATOM 5789 C C . PRO A 1 769 ? 0.058 -5.478 14.352 1.00 84.81 769 PRO A C 1
ATOM 5791 O O . PRO A 1 769 ? -0.192 -5.661 13.165 1.00 84.81 769 PRO A O 1
ATOM 5794 N N . GLY A 1 770 ? 1.301 -5.210 14.767 1.00 83.25 770 GLY A N 1
ATOM 5795 C CA . GLY A 1 770 ? 2.425 -5.047 13.830 1.00 83.25 770 GLY A CA 1
ATOM 5796 C C . GLY A 1 770 ? 2.731 -6.294 12.985 1.00 83.25 770 GLY A C 1
ATOM 5797 O O . GLY A 1 770 ? 3.232 -6.177 11.869 1.00 83.25 770 GLY A O 1
ATOM 5798 N N . SER A 1 771 ? 2.351 -7.487 13.460 1.00 85.81 771 SER A N 1
ATOM 5799 C CA . SER A 1 771 ? 2.414 -8.734 12.685 1.00 85.81 771 SER A CA 1
ATOM 5800 C C . SER A 1 771 ? 1.564 -8.698 11.410 1.00 85.81 771 SER A C 1
ATOM 5802 O O . SER A 1 771 ? 1.899 -9.395 10.451 1.00 85.81 771 SER A O 1
ATOM 5804 N N . PHE A 1 772 ? 0.530 -7.848 11.355 1.00 90.00 772 PHE A N 1
ATOM 5805 C CA . PHE A 1 772 ? -0.285 -7.641 10.158 1.00 90.00 772 PHE A CA 1
ATOM 5806 C C . PHE A 1 772 ? 0.473 -6.970 9.009 1.00 90.00 772 PHE A C 1
ATOM 5808 O O . PHE A 1 772 ? -0.013 -6.996 7.886 1.00 90.00 772 PHE A O 1
ATOM 5815 N N . GLY A 1 773 ? 1.663 -6.402 9.242 1.00 88.38 773 GLY A N 1
ATOM 5816 C CA . GLY A 1 773 ? 2.548 -5.982 8.152 1.00 88.38 773 GLY A CA 1
ATOM 5817 C C . GLY A 1 773 ? 3.155 -7.171 7.396 1.00 88.38 773 GLY A C 1
ATOM 5818 O O . GLY A 1 773 ? 3.351 -7.095 6.185 1.00 88.38 773 GLY A O 1
ATOM 5819 N N . VAL A 1 774 ? 3.413 -8.286 8.091 1.00 85.56 774 VAL A N 1
ATOM 5820 C CA . VAL A 1 774 ? 4.100 -9.473 7.545 1.00 85.56 774 VAL A CA 1
ATOM 5821 C C . VAL A 1 774 ? 3.107 -10.505 7.008 1.00 85.56 774 VAL A C 1
ATOM 5823 O O . VAL A 1 774 ? 3.299 -11.025 5.910 1.00 85.56 774 VAL A O 1
ATOM 5826 N N . PHE A 1 775 ? 2.027 -10.768 7.749 1.00 87.31 775 PHE A N 1
ATOM 5827 C CA . PHE A 1 775 ? 0.960 -11.689 7.354 1.00 87.31 775 PHE A CA 1
ATOM 5828 C C . PHE A 1 775 ? -0.394 -10.970 7.369 1.00 87.31 775 PHE A C 1
ATOM 5830 O O . PHE A 1 775 ? -0.735 -10.362 8.381 1.00 87.31 775 PHE A O 1
ATOM 5837 N N . PRO A 1 776 ? -1.197 -11.048 6.296 1.00 91.75 776 PRO A N 1
ATOM 5838 C CA . PRO A 1 776 ? -2.470 -10.360 6.223 1.00 91.75 776 PRO A CA 1
ATOM 5839 C C . PRO A 1 776 ? -3.455 -10.944 7.245 1.00 91.75 776 PRO A C 1
ATOM 5841 O O . PRO A 1 776 ? -3.543 -12.167 7.381 1.00 91.75 776 PRO A O 1
ATOM 5844 N N . PRO A 1 777 ? -4.260 -10.118 7.929 1.00 89.88 777 PRO A N 1
ATOM 5845 C CA . PRO A 1 777 ? -5.412 -10.605 8.678 1.00 89.88 777 PRO A CA 1
ATOM 5846 C C . PRO A 1 777 ? -6.513 -11.165 7.744 1.00 89.88 777 PRO A C 1
ATOM 5848 O O . PRO A 1 777 ? -6.378 -11.122 6.516 1.00 89.88 777 PRO A O 1
ATOM 5851 N N . PRO A 1 778 ? -7.617 -11.715 8.288 1.00 86.25 778 PRO A N 1
ATOM 5852 C CA . PRO A 1 778 ? -8.770 -12.134 7.490 1.00 86.25 778 PRO A CA 1
ATOM 5853 C C . PRO A 1 778 ? -9.347 -10.994 6.635 1.00 86.25 778 PRO A C 1
ATOM 5855 O O . PRO A 1 778 ? -9.289 -9.829 7.029 1.00 86.25 778 PRO A O 1
ATOM 5858 N N . ARG A 1 779 ? -9.975 -11.330 5.496 1.00 86.44 779 ARG A N 1
ATOM 5859 C CA . ARG A 1 779 ? -10.521 -10.357 4.522 1.00 86.44 779 ARG A CA 1
ATOM 5860 C C . ARG A 1 779 ? -11.399 -9.269 5.158 1.00 86.44 779 ARG A C 1
ATOM 5862 O O . ARG A 1 779 ? -11.259 -8.106 4.801 1.00 86.44 779 ARG A O 1
ATOM 5869 N N . THR A 1 780 ? -12.249 -9.624 6.120 1.00 79.69 780 THR A N 1
ATOM 5870 C CA . THR A 1 780 ? -13.115 -8.671 6.837 1.00 79.69 780 THR A CA 1
ATOM 5871 C C . THR A 1 780 ? -12.330 -7.623 7.628 1.00 79.69 780 THR A C 1
ATOM 5873 O O . THR A 1 780 ? -12.735 -6.468 7.681 1.00 79.69 780 THR A O 1
ATOM 5876 N N . LEU A 1 781 ? -11.192 -7.998 8.215 1.00 84.62 781 LEU A N 1
ATOM 5877 C CA . LEU A 1 781 ? -10.330 -7.088 8.971 1.00 84.62 781 LEU A CA 1
ATOM 5878 C C . LEU A 1 781 ? -9.412 -6.272 8.045 1.00 84.62 781 LEU A C 1
ATOM 5880 O O . LEU A 1 781 ? -9.067 -5.145 8.373 1.00 84.62 781 LEU A O 1
ATOM 5884 N N . LEU A 1 782 ? -9.079 -6.780 6.854 1.00 91.44 782 LEU A N 1
ATOM 5885 C CA . LEU A 1 782 ? -8.467 -5.960 5.802 1.00 91.44 782 LEU A CA 1
ATOM 5886 C C . LEU A 1 782 ? -9.425 -4.871 5.291 1.00 91.44 782 LEU A C 1
ATOM 5888 O O . LEU A 1 782 ? -9.014 -3.726 5.133 1.00 91.44 782 LEU A O 1
ATOM 5892 N N . GLN A 1 783 ? -10.703 -5.205 5.084 1.00 88.31 783 GLN A N 1
ATOM 5893 C CA . GLN A 1 783 ? -11.732 -4.225 4.715 1.00 88.31 783 GLN A CA 1
ATOM 5894 C C . GLN A 1 783 ? -11.920 -3.162 5.811 1.00 88.31 783 GLN A C 1
ATOM 5896 O O . GLN A 1 783 ? -11.963 -1.976 5.490 1.00 88.31 783 GLN A O 1
ATOM 5901 N N . HIS A 1 784 ? -11.910 -3.555 7.092 1.00 86.62 784 HIS A N 1
ATOM 5902 C CA . HIS A 1 784 ? -11.843 -2.602 8.210 1.00 86.62 784 HIS A CA 1
ATOM 5903 C C . HIS A 1 784 ? -10.623 -1.679 8.123 1.00 86.62 784 HIS A C 1
ATOM 5905 O O . HIS A 1 784 ? -10.774 -0.467 8.169 1.00 86.62 784 HIS A O 1
ATOM 5911 N N . LEU A 1 785 ? -9.415 -2.223 7.936 1.00 92.62 785 LEU A N 1
ATOM 5912 C CA . LEU A 1 785 ? -8.185 -1.420 7.892 1.00 92.62 785 LEU A CA 1
ATOM 5913 C C . LEU A 1 785 ? -8.198 -0.353 6.786 1.00 92.62 785 LEU A C 1
ATOM 5915 O O . LEU A 1 785 ? -7.704 0.749 7.017 1.00 92.62 785 LEU A O 1
ATOM 5919 N N . TYR A 1 786 ? -8.781 -0.655 5.621 1.00 94.56 786 TYR A N 1
ATOM 5920 C CA . TYR A 1 786 ? -8.996 0.320 4.545 1.00 94.56 786 TYR A CA 1
ATOM 5921 C C . TYR A 1 786 ? -9.915 1.466 4.995 1.00 94.56 786 TYR A C 1
ATOM 5923 O O . TYR A 1 786 ? -9.571 2.642 4.879 1.00 94.56 786 TYR A O 1
ATOM 5931 N N . GLU A 1 787 ? -11.065 1.128 5.575 1.00 89.81 787 GLU A N 1
ATOM 5932 C CA . GLU A 1 787 ? -12.034 2.107 6.072 1.00 89.81 787 GLU A CA 1
ATOM 5933 C C . GLU A 1 787 ? -11.488 2.933 7.246 1.00 89.81 787 GLU A C 1
ATOM 5935 O O . GLU A 1 787 ? -11.697 4.143 7.302 1.00 89.81 787 GLU A O 1
ATOM 5940 N N . LEU A 1 788 ? -10.721 2.316 8.144 1.00 90.19 788 LEU A N 1
ATOM 5941 C CA . LEU A 1 788 ? -10.019 2.983 9.237 1.00 90.19 788 LEU A CA 1
ATOM 5942 C C . LEU A 1 788 ? -9.036 4.037 8.697 1.00 90.19 788 LEU A C 1
ATOM 5944 O O . LEU A 1 788 ? -9.095 5.196 9.106 1.00 90.19 788 LEU A O 1
ATOM 5948 N N . GLY A 1 789 ? -8.216 3.676 7.703 1.00 95.44 789 GLY A N 1
ATOM 5949 C CA . GLY A 1 789 ? -7.250 4.585 7.077 1.00 95.44 789 GLY A CA 1
ATOM 5950 C C . GLY A 1 789 ? -7.883 5.799 6.399 1.00 95.44 789 GLY A C 1
ATOM 5951 O O . GLY A 1 789 ? -7.371 6.913 6.537 1.00 95.44 789 GLY A O 1
ATOM 5952 N N . TYR A 1 790 ? -9.038 5.627 5.748 1.00 94.62 790 TYR A N 1
ATOM 5953 C CA . TYR A 1 790 ? -9.811 6.757 5.221 1.00 94.62 790 TYR A CA 1
ATOM 5954 C C . TYR A 1 790 ? -10.197 7.740 6.336 1.00 94.62 790 TYR A C 1
ATOM 5956 O O . TYR A 1 790 ? -10.082 8.957 6.200 1.00 94.62 790 TYR A O 1
ATOM 5964 N N . ARG A 1 791 ? -10.670 7.215 7.465 1.00 89.12 791 ARG A N 1
ATOM 5965 C CA . ARG A 1 791 ? -11.378 7.988 8.497 1.00 89.12 791 ARG A CA 1
ATOM 5966 C C . ARG A 1 791 ? -10.447 8.655 9.494 1.00 89.12 791 ARG A C 1
ATOM 5968 O O . ARG A 1 791 ? -10.753 9.751 9.972 1.00 89.12 791 ARG A O 1
ATOM 5975 N N . ASP A 1 792 ? -9.307 8.033 9.759 1.00 92.69 792 ASP A N 1
ATOM 5976 C CA . ASP A 1 792 ? -8.213 8.647 10.505 1.00 92.69 792 ASP A CA 1
ATOM 5977 C C . ASP A 1 792 ? -7.631 9.830 9.719 1.00 92.69 792 ASP A C 1
ATOM 5979 O O . ASP A 1 792 ? -7.361 10.881 10.299 1.00 92.69 792 ASP A O 1
ATOM 5983 N N . THR A 1 793 ? -7.565 9.717 8.388 1.00 96.38 793 THR A N 1
ATOM 5984 C CA . THR A 1 793 ? -7.173 10.812 7.486 1.00 96.38 793 THR A CA 1
ATOM 5985 C C . THR A 1 793 ? -8.195 11.944 7.471 1.00 96.38 793 THR A C 1
ATOM 5987 O O . THR A 1 793 ? -7.829 13.089 7.716 1.00 96.38 793 THR A O 1
ATOM 5990 N N . GLU A 1 794 ? -9.481 11.642 7.265 1.00 93.62 794 GLU A N 1
ATOM 5991 C CA . GLU A 1 794 ? -10.572 12.628 7.320 1.00 93.62 794 GLU A CA 1
ATOM 5992 C C . GLU A 1 794 ? -10.564 13.383 8.661 1.00 93.62 794 GLU A C 1
ATOM 5994 O O . GLU A 1 794 ? -10.649 14.610 8.716 1.00 93.62 794 GLU A O 1
ATOM 5999 N N . THR A 1 795 ? -10.393 12.656 9.767 1.00 90.25 795 THR A N 1
ATOM 6000 C CA . THR A 1 795 ? -10.334 13.254 11.106 1.00 90.25 795 THR A CA 1
ATOM 6001 C C . THR A 1 795 ? -9.082 14.111 11.290 1.00 90.25 795 THR A C 1
ATOM 6003 O O . THR A 1 795 ? -9.181 15.201 11.852 1.00 90.25 795 THR A O 1
ATOM 6006 N N . TRP A 1 796 ? -7.924 13.680 10.781 1.00 94.56 796 TRP A N 1
ATOM 6007 C CA . TRP A 1 796 ? -6.703 14.484 10.807 1.00 94.56 796 TRP A CA 1
ATOM 6008 C C . TRP A 1 796 ? -6.853 15.779 9.999 1.00 94.56 796 TRP A C 1
ATOM 6010 O O . TRP A 1 796 ? -6.543 16.857 10.506 1.00 94.56 796 TRP A O 1
ATOM 6020 N N . LEU A 1 797 ? -7.412 15.704 8.787 1.00 95.38 797 LEU A N 1
ATOM 6021 C CA . LEU A 1 797 ? -7.657 16.870 7.935 1.00 95.38 797 LEU A CA 1
ATOM 6022 C C . LEU A 1 797 ? -8.581 17.891 8.607 1.00 95.38 797 LEU A C 1
ATOM 6024 O O . LEU A 1 797 ? -8.372 19.093 8.477 1.00 95.38 797 LEU A O 1
ATOM 6028 N N . GLN A 1 798 ? -9.589 17.426 9.345 1.00 92.25 798 GLN A N 1
ATOM 6029 C CA . GLN A 1 798 ? -10.545 18.299 10.025 1.00 92.25 798 GLN A CA 1
ATOM 6030 C C . GLN A 1 798 ? -10.014 18.903 11.338 1.00 92.25 798 GLN A C 1
ATOM 6032 O O . GLN A 1 798 ? -10.506 19.951 11.751 1.00 92.25 798 GLN A O 1
ATOM 6037 N N . LEU A 1 799 ? -9.036 18.271 12.001 1.00 92.25 799 LEU A N 1
ATOM 6038 C CA . LEU A 1 799 ? -8.501 18.731 13.292 1.00 92.25 799 LEU A CA 1
ATOM 6039 C C . LEU A 1 799 ? -7.146 19.449 13.198 1.00 92.25 799 LEU A C 1
ATOM 6041 O O . LEU A 1 799 ? -6.871 20.306 14.035 1.00 92.25 799 LEU A O 1
ATOM 6045 N N . HIS A 1 800 ? -6.304 19.103 12.220 1.00 93.81 800 HIS A N 1
ATOM 6046 C CA . HIS A 1 800 ? -4.880 19.464 12.215 1.00 93.81 800 HIS A CA 1
ATOM 6047 C C . HIS A 1 800 ? -4.391 20.155 10.934 1.00 93.81 800 HIS A C 1
ATOM 6049 O O . HIS A 1 800 ? -3.355 20.818 10.980 1.00 93.81 800 HIS A O 1
ATOM 6055 N N . LEU A 1 801 ? -5.121 20.080 9.812 1.00 93.62 801 LEU A N 1
ATOM 6056 C CA . LEU A 1 801 ? -4.683 20.687 8.544 1.00 93.62 801 LEU A CA 1
ATOM 6057 C C . LEU A 1 801 ? -4.436 22.198 8.672 1.00 93.62 801 LEU A C 1
ATOM 6059 O O . LEU A 1 801 ? -3.398 22.690 8.242 1.00 93.62 801 LEU A O 1
ATOM 6063 N N . GLU A 1 802 ? -5.354 22.941 9.298 1.00 93.25 802 GLU A N 1
ATOM 6064 C CA . GLU A 1 802 ? -5.189 24.390 9.478 1.00 93.25 802 GLU A CA 1
ATOM 6065 C C . GLU A 1 802 ? -3.990 24.772 10.354 1.00 93.25 802 GLU A C 1
ATOM 6067 O O . GLU A 1 802 ? -3.432 25.855 10.187 1.00 93.25 802 GLU A O 1
ATOM 6072 N N . GLU A 1 803 ? -3.641 23.942 11.337 1.00 92.12 803 GLU A N 1
ATOM 6073 C CA . GLU A 1 803 ? -2.481 24.155 12.206 1.00 92.12 803 GLU A CA 1
ATOM 6074 C C . GLU A 1 803 ? -1.196 23.871 11.425 1.00 92.12 803 GLU A C 1
ATOM 6076 O O . GLU A 1 803 ? -0.338 24.748 11.320 1.00 92.12 803 GLU A O 1
ATOM 6081 N N . ARG A 1 804 ? -1.138 22.720 10.742 1.00 91.00 804 ARG A N 1
ATOM 6082 C CA . ARG A 1 804 ? -0.018 22.324 9.881 1.00 91.00 804 ARG A CA 1
ATOM 6083 C C . ARG A 1 804 ? 0.277 23.365 8.795 1.00 91.00 804 ARG A C 1
ATOM 6085 O O . ARG A 1 804 ? 1.436 23.713 8.603 1.00 91.00 804 ARG A O 1
ATOM 6092 N N . LEU A 1 805 ? -0.743 23.923 8.138 1.00 90.19 805 LEU A N 1
ATOM 6093 C CA . LEU A 1 805 ? -0.566 24.983 7.132 1.00 90.19 805 LEU A CA 1
ATOM 6094 C C . LEU A 1 805 ? -0.005 26.288 7.719 1.00 90.19 805 LEU A C 1
ATOM 6096 O O . LEU A 1 805 ? 0.777 26.971 7.060 1.00 90.19 805 LEU A O 1
ATOM 6100 N N . LYS A 1 806 ? -0.368 26.636 8.962 1.00 90.94 806 LYS A N 1
ATOM 6101 C CA . LYS A 1 806 ? 0.208 27.798 9.663 1.00 90.94 806 LYS A CA 1
ATOM 6102 C C . LYS A 1 806 ? 1.678 27.568 10.008 1.00 90.94 806 LYS A C 1
ATOM 6104 O O . LYS A 1 806 ? 2.417 28.544 10.083 1.00 90.94 806 LYS A O 1
ATOM 6109 N N . ASP A 1 807 ? 2.100 26.325 10.225 1.00 87.88 807 ASP A N 1
ATOM 6110 C CA . ASP A 1 807 ? 3.501 25.986 10.483 1.00 87.88 807 ASP A CA 1
ATOM 6111 C C . ASP A 1 807 ? 4.332 25.957 9.195 1.00 87.88 807 ASP A C 1
ATOM 6113 O O . ASP A 1 807 ? 5.375 26.606 9.150 1.00 87.88 807 ASP A O 1
ATOM 6117 N N . VAL A 1 808 ? 3.819 25.354 8.115 1.00 84.88 808 VAL A N 1
ATOM 6118 C CA . VAL A 1 808 ? 4.423 25.419 6.767 1.00 84.88 808 VAL A CA 1
ATOM 6119 C C . VAL A 1 808 ? 4.688 26.871 6.356 1.00 84.88 808 VAL A C 1
ATOM 6121 O O . VAL A 1 808 ? 5.821 27.218 6.030 1.00 84.88 808 VAL A O 1
ATOM 6124 N N . ALA A 1 809 ? 3.688 27.752 6.474 1.00 85.12 809 ALA A N 1
ATOM 6125 C CA . ALA A 1 809 ? 3.820 29.162 6.100 1.00 85.12 809 ALA A CA 1
ATOM 6126 C C . ALA A 1 809 ? 4.868 29.934 6.933 1.00 85.12 809 ALA A C 1
ATOM 6128 O O . ALA A 1 809 ? 5.492 30.867 6.424 1.00 85.12 809 ALA A O 1
ATOM 6129 N N . LYS A 1 810 ? 5.100 29.556 8.202 1.00 84.44 810 LYS A N 1
ATOM 6130 C CA . LYS A 1 810 ? 6.197 30.127 9.011 1.00 84.44 810 LYS A CA 1
ATOM 6131 C C . LYS A 1 810 ? 7.551 29.673 8.472 1.00 84.44 810 LYS A C 1
ATOM 6133 O O . LYS A 1 810 ? 8.441 30.507 8.319 1.00 84.44 810 LYS A O 1
ATOM 6138 N N . THR A 1 811 ? 7.697 28.382 8.178 1.00 77.50 811 THR A N 1
ATOM 6139 C CA . THR A 1 811 ? 8.950 27.793 7.686 1.00 77.50 811 THR A CA 1
ATOM 6140 C C . THR A 1 811 ? 9.315 28.329 6.298 1.00 77.50 811 THR A C 1
ATOM 6142 O O . THR A 1 811 ? 10.457 28.734 6.092 1.00 77.50 811 THR A O 1
ATOM 6145 N N . GLU A 1 812 ? 8.349 28.446 5.379 1.00 68.00 812 GLU A N 1
ATOM 6146 C CA . GLU A 1 812 ? 8.551 29.079 4.064 1.00 68.00 812 GLU A CA 1
ATOM 6147 C C . GLU A 1 812 ? 8.991 30.547 4.200 1.00 68.00 812 GLU A C 1
ATOM 6149 O O . GLU A 1 812 ? 9.932 30.971 3.535 1.00 68.00 812 GLU A O 1
ATOM 6154 N N . SER A 1 813 ? 8.409 31.315 5.132 1.00 58.84 813 SER A N 1
ATOM 6155 C CA . SER A 1 813 ? 8.815 32.714 5.369 1.00 58.84 813 SER A CA 1
ATOM 6156 C C . SER A 1 813 ? 10.246 32.889 5.909 1.00 58.84 813 SER A C 1
ATOM 6158 O O . SER A 1 813 ? 10.761 34.006 5.921 1.00 58.84 813 SER A O 1
ATOM 6160 N N . ALA A 1 814 ? 10.891 31.801 6.344 1.00 52.97 814 ALA A N 1
ATOM 6161 C CA . ALA A 1 814 ? 12.289 31.766 6.775 1.00 52.97 814 ALA A CA 1
ATOM 6162 C C . ALA A 1 814 ? 13.241 31.166 5.718 1.00 52.97 814 ALA A C 1
ATOM 6164 O O . ALA A 1 814 ? 14.455 31.181 5.918 1.00 52.97 814 ALA A O 1
ATOM 6165 N N . SER A 1 815 ? 12.709 30.645 4.606 1.00 50.16 815 SER A N 1
ATOM 6166 C CA . SER A 1 815 ? 13.452 29.950 3.554 1.00 50.16 815 SER A CA 1
ATOM 6167 C C . SER A 1 815 ? 13.079 30.514 2.180 1.00 50.16 815 SER A C 1
ATOM 6169 O O . SER A 1 815 ? 12.228 29.967 1.483 1.00 50.16 815 SER A O 1
ATOM 6171 N N . GLU A 1 816 ? 13.763 31.581 1.752 1.00 38.81 816 GLU A N 1
ATOM 6172 C CA . GLU A 1 816 ? 13.529 32.267 0.461 1.00 38.81 816 GLU A CA 1
ATOM 6173 C C . GLU A 1 816 ? 13.799 31.404 -0.797 1.00 38.81 816 GLU A C 1
ATOM 6175 O O . GLU A 1 816 ? 13.613 31.867 -1.921 1.00 38.81 816 GLU A O 1
ATOM 6180 N N . ALA A 1 817 ? 14.194 30.137 -0.640 1.00 41.94 817 ALA A N 1
ATOM 6181 C CA . ALA A 1 817 ? 14.290 29.155 -1.718 1.00 41.94 817 ALA A CA 1
ATOM 6182 C C . ALA A 1 817 ? 12.931 28.475 -1.988 1.00 41.94 817 ALA A C 1
ATOM 6184 O O . ALA A 1 817 ? 12.781 27.268 -1.796 1.00 41.94 817 ALA A O 1
ATOM 6185 N N . ALA A 1 818 ? 11.935 29.250 -2.424 1.00 46.28 818 ALA A N 1
ATOM 6186 C CA . ALA A 1 818 ? 10.664 28.699 -2.889 1.00 46.28 818 ALA A CA 1
ATOM 6187 C C . ALA A 1 818 ? 10.886 27.884 -4.178 1.00 46.28 818 ALA A C 1
ATOM 6189 O O . ALA A 1 818 ? 11.209 28.440 -5.230 1.00 46.28 818 ALA A O 1
ATOM 6190 N N . GLU A 1 819 ? 10.736 26.561 -4.081 1.00 55.59 819 GLU A N 1
ATOM 6191 C CA . GLU A 1 819 ? 10.771 25.643 -5.224 1.00 55.59 819 GLU A CA 1
ATOM 6192 C C . GLU A 1 819 ? 9.659 26.036 -6.217 1.00 55.59 819 GLU A C 1
ATOM 6194 O O . GLU A 1 819 ? 8.544 26.366 -5.808 1.00 55.59 819 GLU A O 1
ATOM 6199 N N . ALA A 1 820 ? 9.978 26.093 -7.514 1.00 58.38 820 ALA A N 1
ATOM 6200 C CA . ALA A 1 820 ? 9.085 26.690 -8.507 1.00 58.38 820 ALA A CA 1
ATOM 6201 C C . ALA A 1 820 ? 7.752 25.929 -8.637 1.00 58.38 820 ALA A C 1
ATOM 6203 O O . ALA A 1 820 ? 7.720 24.700 -8.583 1.00 58.38 820 ALA A O 1
ATOM 6204 N N . ASP A 1 821 ? 6.664 26.673 -8.864 1.00 62.44 821 ASP A N 1
ATOM 6205 C CA . ASP A 1 821 ? 5.315 26.132 -9.059 1.00 62.44 821 ASP A CA 1
ATOM 6206 C C . ASP A 1 821 ? 5.309 25.063 -10.175 1.00 62.44 821 ASP A C 1
ATOM 6208 O O . ASP A 1 821 ? 5.487 25.376 -11.354 1.00 62.44 821 ASP A O 1
ATOM 6212 N N . LEU A 1 822 ? 5.115 23.791 -9.805 1.00 68.12 822 LEU A N 1
ATOM 6213 C CA . LEU A 1 822 ? 5.106 22.666 -10.749 1.00 68.12 822 LEU A CA 1
ATOM 6214 C C . LEU A 1 822 ? 3.824 22.695 -11.618 1.00 68.12 822 LEU A C 1
ATOM 6216 O O . LEU A 1 822 ? 2.786 23.186 -11.165 1.00 68.12 822 LEU A O 1
ATOM 6220 N N . PRO A 1 823 ? 3.843 22.152 -12.853 1.00 65.25 823 PRO A N 1
ATOM 6221 C CA . PRO A 1 823 ? 2.743 22.316 -13.812 1.00 65.25 823 PRO A CA 1
ATOM 6222 C C . PRO A 1 823 ? 1.391 21.728 -13.343 1.00 65.25 823 PRO A C 1
ATOM 6224 O O . PRO A 1 823 ? 1.358 20.809 -12.521 1.00 65.25 823 PRO A O 1
ATOM 6227 N N . PRO A 1 824 ? 0.243 22.206 -13.857 1.00 64.56 824 PRO A N 1
ATOM 6228 C CA . PRO A 1 824 ? -1.067 21.644 -13.519 1.00 64.56 824 PRO A CA 1
ATOM 6229 C C . PRO A 1 824 ? -1.164 20.139 -13.811 1.00 64.56 824 PRO A C 1
ATOM 6231 O O . PRO A 1 824 ? -0.633 19.659 -14.810 1.00 64.56 824 PRO A O 1
ATOM 6234 N N . VAL A 1 825 ? -1.879 19.386 -12.968 1.00 72.19 825 VAL A N 1
ATOM 6235 C CA . VAL A 1 825 ? -2.078 17.941 -13.179 1.00 72.19 825 VAL A CA 1
ATOM 6236 C C . VAL A 1 825 ? -3.232 17.705 -14.156 1.00 72.19 825 VAL A C 1
ATOM 6238 O O . VAL A 1 825 ? -4.358 17.404 -13.762 1.00 72.19 825 VAL A O 1
ATOM 6241 N N . ALA A 1 826 ? -2.942 17.870 -15.444 1.00 70.00 826 ALA A N 1
ATOM 6242 C CA . ALA A 1 826 ? -3.772 17.388 -16.538 1.00 70.00 826 ALA A CA 1
ATOM 6243 C C . ALA A 1 826 ? -3.023 16.249 -17.239 1.00 70.00 826 ALA A C 1
ATOM 6245 O O . ALA A 1 826 ? -1.914 16.443 -17.724 1.00 70.00 826 ALA A O 1
ATOM 6246 N N . PHE A 1 827 ? -3.613 15.055 -17.262 1.00 78.81 827 PHE A N 1
ATOM 6247 C CA . PHE A 1 827 ? -3.035 13.890 -17.924 1.00 78.81 827 PHE A CA 1
ATOM 6248 C C . PHE A 1 827 ? -4.134 13.003 -18.500 1.00 78.81 827 PHE A C 1
ATOM 6250 O O . PHE A 1 827 ? -5.143 12.736 -17.846 1.00 78.81 827 PHE A O 1
ATOM 6257 N N . SER A 1 828 ? -3.896 12.505 -19.707 1.00 73.50 828 SER A N 1
ATOM 6258 C CA . SER A 1 828 ? -4.662 11.440 -20.342 1.00 73.50 828 SER A CA 1
ATOM 6259 C C . SER A 1 828 ? -3.676 10.470 -20.975 1.00 73.50 828 SER A C 1
ATOM 6261 O O . SER A 1 828 ? -2.871 10.878 -21.808 1.00 73.50 828 SER A O 1
ATOM 6263 N N . CYS A 1 829 ? -3.738 9.196 -20.594 1.00 70.12 829 CYS A N 1
ATOM 6264 C CA . CYS A 1 829 ? -2.940 8.167 -21.245 1.00 70.12 829 CYS A CA 1
ATOM 6265 C C . CYS A 1 829 ? -3.623 7.787 -22.565 1.00 70.12 829 CYS A C 1
ATOM 6267 O O . CYS A 1 829 ? -4.742 7.280 -22.548 1.00 70.12 829 CYS A O 1
ATOM 6269 N N . GLU A 1 830 ? -2.982 8.062 -23.703 1.00 60.69 830 GLU A N 1
ATOM 6270 C CA . GLU A 1 830 ? -3.526 7.701 -25.024 1.00 60.69 830 GLU A CA 1
ATOM 6271 C C . GLU A 1 830 ? -3.391 6.203 -25.342 1.00 60.69 830 GLU A C 1
ATOM 6273 O O . GLU A 1 830 ? -4.030 5.713 -26.270 1.00 60.69 830 GLU A O 1
ATOM 6278 N N . ASN A 1 831 ? -2.580 5.470 -24.573 1.00 62.16 831 ASN A N 1
ATOM 6279 C CA . ASN A 1 831 ? -2.406 4.029 -24.702 1.00 62.16 831 ASN A CA 1
ATOM 6280 C C . ASN A 1 831 ? -2.764 3.325 -23.386 1.00 62.16 831 ASN A C 1
ATOM 6282 O O . ASN A 1 831 ? -2.109 3.515 -22.366 1.00 62.16 831 ASN A O 1
ATOM 6286 N N . ASP A 1 832 ? -3.764 2.451 -23.433 1.00 64.88 832 ASP A N 1
ATOM 6287 C CA . ASP A 1 832 ? -4.214 1.605 -22.324 1.00 64.88 832 ASP A CA 1
ATOM 6288 C C . ASP A 1 832 ? -3.447 0.268 -22.225 1.00 64.88 832 ASP A C 1
ATOM 6290 O O . ASP A 1 832 ? -3.788 -0.603 -21.423 1.00 64.88 832 ASP A O 1
ATOM 6294 N N . GLY A 1 833 ? -2.387 0.114 -23.023 1.00 72.69 833 GLY A N 1
ATOM 6295 C CA . GLY A 1 833 ? -1.552 -1.078 -23.096 1.00 72.69 833 GLY A CA 1
ATOM 6296 C C . GLY A 1 833 ? -0.815 -1.472 -21.806 1.00 72.69 833 GLY A C 1
ATOM 6297 O O . GLY A 1 833 ? -0.620 -0.699 -20.863 1.00 72.69 833 GLY A O 1
ATOM 6298 N N . MET A 1 834 ? -0.357 -2.729 -21.820 1.00 80.31 834 MET A N 1
ATOM 6299 C CA . MET A 1 834 ? 0.277 -3.447 -20.706 1.00 80.31 834 MET A CA 1
ATOM 6300 C C . MET A 1 834 ? 1.706 -3.924 -21.030 1.00 80.31 834 MET A C 1
ATOM 6302 O O . MET A 1 834 ? 2.170 -4.962 -20.556 1.00 80.31 834 MET A O 1
ATOM 6306 N N . LEU A 1 835 ? 2.421 -3.204 -21.884 1.00 77.38 835 LEU A N 1
ATOM 6307 C CA . LEU A 1 835 ? 3.692 -3.624 -22.484 1.00 77.38 835 LEU A CA 1
ATOM 6308 C C . LEU A 1 835 ? 4.844 -3.480 -21.485 1.00 77.38 835 LEU A C 1
ATOM 6310 O O . LEU A 1 835 ? 5.706 -4.361 -21.385 1.00 77.38 835 LEU A O 1
ATOM 6314 N N . TRP A 1 836 ? 4.766 -2.451 -20.638 1.00 88.81 836 TRP A N 1
ATOM 6315 C CA . TRP A 1 836 ? 5.584 -2.254 -19.446 1.00 88.81 836 TRP A CA 1
ATOM 6316 C C . TRP A 1 836 ? 5.671 -3.516 -18.581 1.00 88.81 836 TRP A C 1
ATOM 6318 O O . TRP A 1 836 ? 6.724 -3.809 -18.021 1.00 88.81 836 TRP A O 1
ATOM 6328 N N . HIS A 1 837 ? 4.600 -4.312 -18.506 1.00 89.94 837 HIS A N 1
ATOM 6329 C CA . HIS A 1 837 ? 4.570 -5.535 -17.710 1.00 89.94 837 HIS A CA 1
ATOM 6330 C C . HIS A 1 837 ? 5.471 -6.637 -18.301 1.00 89.94 837 HIS A C 1
ATOM 6332 O O . HIS A 1 837 ? 6.155 -7.332 -17.546 1.00 89.94 837 HIS A O 1
ATOM 6338 N N . LYS A 1 838 ? 5.549 -6.774 -19.637 1.00 85.19 838 LYS A N 1
ATOM 6339 C CA . LYS A 1 838 ? 6.479 -7.716 -20.299 1.00 85.19 838 LYS A CA 1
ATOM 6340 C C . LYS A 1 838 ? 7.934 -7.297 -20.047 1.00 85.19 838 LYS A C 1
ATOM 6342 O O . LYS A 1 838 ? 8.762 -8.149 -19.728 1.00 85.19 838 LYS A O 1
ATOM 6347 N N . GLU A 1 839 ? 8.221 -5.996 -20.088 1.00 87.19 839 GLU A N 1
ATOM 6348 C CA . GLU A 1 839 ? 9.541 -5.431 -19.773 1.00 87.19 839 GLU A CA 1
ATOM 6349 C C . GLU A 1 839 ? 9.927 -5.616 -18.287 1.00 87.19 839 GLU A C 1
ATOM 6351 O O . GLU A 1 839 ? 11.046 -6.034 -17.979 1.00 87.19 839 GLU A O 1
ATOM 6356 N N . VAL A 1 840 ? 8.994 -5.429 -17.345 1.00 91.19 840 VAL A N 1
ATOM 6357 C CA . VAL A 1 840 ? 9.206 -5.747 -15.917 1.00 91.19 840 VAL A CA 1
ATOM 6358 C C . VAL A 1 840 ? 9.537 -7.229 -15.715 1.00 91.19 840 VAL A C 1
ATOM 6360 O O . VAL A 1 840 ? 10.462 -7.542 -14.968 1.00 91.19 840 VAL A O 1
ATOM 6363 N N . LEU A 1 841 ? 8.852 -8.150 -16.403 1.00 89.62 841 LEU A N 1
ATOM 6364 C CA . LEU A 1 841 ? 9.109 -9.599 -16.318 1.00 89.62 841 LEU A CA 1
ATOM 6365 C C . LEU A 1 841 ? 10.438 -10.058 -16.956 1.00 89.62 841 LEU A C 1
ATOM 6367 O O . LEU A 1 841 ? 10.839 -11.216 -16.770 1.00 89.62 841 LEU A O 1
ATOM 6371 N N . GLN A 1 842 ? 11.122 -9.180 -17.693 1.00 86.56 842 GLN A N 1
ATOM 6372 C CA . GLN A 1 842 ? 12.498 -9.382 -18.160 1.00 86.56 842 GLN A CA 1
ATOM 6373 C C . GLN A 1 842 ? 13.534 -8.807 -17.192 1.00 86.56 842 GLN A C 1
ATOM 6375 O O . GLN A 1 842 ? 14.594 -9.399 -17.017 1.00 86.56 842 GLN A O 1
ATOM 6380 N N . ARG A 1 843 ? 13.220 -7.685 -16.534 1.00 86.50 843 ARG A N 1
ATOM 6381 C CA . ARG A 1 843 ? 14.128 -6.978 -15.615 1.00 86.50 843 ARG A CA 1
ATOM 6382 C C . ARG A 1 843 ? 14.090 -7.508 -14.177 1.00 86.50 843 ARG A C 1
ATOM 6384 O O . ARG A 1 843 ? 15.099 -7.460 -13.482 1.00 86.50 843 ARG A O 1
ATOM 6391 N N . VAL A 1 844 ? 12.946 -8.020 -13.717 1.00 89.12 844 VAL A N 1
ATOM 6392 C CA . VAL A 1 844 ? 12.728 -8.432 -12.320 1.00 89.12 844 VAL A CA 1
ATOM 6393 C C . VAL A 1 844 ? 12.261 -9.891 -12.244 1.00 89.12 844 VAL A C 1
ATOM 6395 O O . VAL A 1 844 ? 11.249 -10.243 -12.853 1.00 89.12 844 VAL A O 1
ATOM 6398 N N . PRO A 1 845 ? 12.928 -10.760 -11.461 1.00 88.75 845 PRO A N 1
ATOM 6399 C CA . PRO A 1 845 ? 12.472 -12.132 -11.259 1.00 88.75 845 PRO A CA 1
ATOM 6400 C C . PRO A 1 845 ? 11.221 -12.155 -10.374 1.00 88.75 845 PRO A C 1
ATOM 6402 O O . PRO A 1 845 ? 11.286 -11.825 -9.192 1.00 88.75 845 PRO A O 1
ATOM 6405 N N . VAL A 1 846 ? 10.067 -12.534 -10.931 1.00 87.19 846 VAL A N 1
ATOM 6406 C CA . VAL A 1 846 ? 8.777 -12.560 -10.202 1.00 87.19 846 VAL A CA 1
ATOM 6407 C C . VAL A 1 846 ? 8.386 -13.970 -9.734 1.00 87.19 846 VAL A C 1
ATOM 6409 O O . VAL A 1 846 ? 7.610 -14.104 -8.788 1.00 87.19 846 VAL A O 1
ATOM 6412 N N . LYS A 1 847 ? 8.938 -15.031 -10.339 1.00 85.62 847 LYS A N 1
ATOM 6413 C CA . LYS A 1 847 ? 8.788 -16.418 -9.858 1.00 85.62 847 LYS A CA 1
ATOM 6414 C C . LYS A 1 847 ? 9.883 -16.745 -8.840 1.00 85.62 847 LYS A C 1
ATOM 6416 O O . LYS A 1 847 ? 11.008 -16.283 -8.992 1.00 85.62 847 LYS A O 1
ATOM 6421 N N . TRP A 1 848 ? 9.592 -17.585 -7.848 1.00 82.06 848 TRP A N 1
ATOM 6422 C CA . TRP A 1 848 ? 10.567 -17.947 -6.809 1.00 82.06 848 TRP A CA 1
ATOM 6423 C C . TRP A 1 848 ? 11.832 -18.618 -7.378 1.00 82.06 848 TRP A C 1
ATOM 6425 O O . TRP A 1 848 ? 12.945 -18.192 -7.074 1.00 82.06 848 TRP A O 1
ATOM 6435 N N . ALA A 1 849 ? 11.670 -19.567 -8.308 1.00 83.69 849 ALA A N 1
ATOM 6436 C CA . ALA A 1 849 ? 12.784 -20.188 -9.034 1.00 83.69 849 ALA A CA 1
ATOM 6437 C C . ALA A 1 849 ? 13.667 -19.166 -9.787 1.00 83.69 849 ALA A C 1
ATOM 6439 O O . ALA A 1 849 ? 14.894 -19.272 -9.769 1.00 83.69 849 ALA A O 1
ATOM 6440 N N . ASP A 1 850 ? 13.060 -18.135 -10.387 1.00 84.38 850 ASP A N 1
ATOM 6441 C CA . ASP A 1 850 ? 13.783 -17.054 -11.069 1.00 84.38 850 ASP A CA 1
ATOM 6442 C C . ASP A 1 850 ? 14.592 -16.197 -10.073 1.00 84.38 850 ASP A C 1
ATOM 6444 O O . ASP A 1 850 ? 15.678 -15.719 -10.398 1.00 84.38 850 ASP A O 1
ATOM 6448 N N . MET A 1 851 ? 14.083 -15.996 -8.847 1.00 84.88 851 MET A N 1
ATOM 6449 C CA . MET A 1 851 ? 14.769 -15.218 -7.804 1.00 84.88 851 MET A CA 1
ATOM 6450 C C . MET A 1 851 ? 16.017 -15.940 -7.289 1.00 84.88 851 MET A C 1
ATOM 6452 O O . MET A 1 851 ? 17.064 -15.309 -7.115 1.00 84.88 851 MET A O 1
ATOM 6456 N N . LEU A 1 852 ? 15.925 -17.259 -7.088 1.00 81.75 852 LEU A N 1
ATOM 6457 C CA . LEU A 1 852 ? 17.060 -18.104 -6.701 1.00 81.75 852 LEU A CA 1
ATOM 6458 C C . LEU A 1 852 ? 18.154 -18.103 -7.786 1.00 81.75 852 LEU A C 1
ATOM 6460 O O . LEU A 1 852 ? 19.338 -18.004 -7.468 1.00 81.75 852 LEU A O 1
ATOM 6464 N N . ASN A 1 853 ? 17.758 -18.092 -9.063 1.00 77.94 853 ASN A N 1
ATOM 6465 C CA . ASN A 1 853 ? 18.658 -18.063 -10.224 1.00 77.94 853 ASN A CA 1
ATOM 6466 C C . ASN A 1 853 ? 18.996 -16.643 -10.735 1.00 77.94 853 ASN A C 1
ATOM 6468 O O . ASN A 1 853 ? 19.497 -16.476 -11.850 1.00 77.94 853 ASN A O 1
ATOM 6472 N N . SER A 1 854 ? 18.769 -15.607 -9.922 1.00 67.25 854 SER A N 1
ATOM 6473 C CA . SER A 1 854 ? 18.821 -14.186 -10.321 1.00 67.25 854 SER A CA 1
ATOM 6474 C C . SER A 1 854 ? 20.123 -13.702 -10.978 1.00 67.25 854 SER A C 1
ATOM 6476 O O . SER A 1 854 ? 20.093 -12.705 -11.695 1.00 67.25 854 SER A O 1
ATOM 6478 N N . ARG A 1 855 ? 21.259 -14.396 -10.797 1.00 64.50 855 ARG A N 1
ATOM 6479 C CA . ARG A 1 855 ? 22.517 -14.081 -11.507 1.00 64.50 855 ARG A CA 1
ATOM 6480 C C . ARG A 1 855 ? 22.449 -14.313 -13.019 1.00 64.50 855 ARG A C 1
ATOM 6482 O O . ARG A 1 855 ? 23.108 -13.580 -13.746 1.00 64.50 855 ARG A O 1
ATOM 6489 N N . ASN A 1 856 ? 21.674 -15.297 -13.473 1.00 60.62 856 ASN A N 1
ATOM 6490 C CA . ASN A 1 856 ? 21.536 -15.621 -14.898 1.00 60.62 856 ASN A CA 1
ATOM 6491 C C . ASN A 1 856 ? 20.292 -14.957 -15.510 1.00 60.62 856 ASN A C 1
ATOM 6493 O O . ASN A 1 856 ? 20.268 -14.670 -16.700 1.00 60.62 856 ASN A O 1
ATOM 6497 N N . PHE A 1 857 ? 19.298 -14.625 -14.677 1.00 72.75 857 PHE A N 1
ATOM 6498 C CA . PHE A 1 857 ? 17.997 -14.096 -15.094 1.00 72.75 857 PHE A CA 1
ATOM 6499 C C . PHE A 1 857 ? 18.057 -12.920 -16.087 1.00 72.75 857 PHE A C 1
ATOM 6501 O O . PHE A 1 857 ? 17.278 -12.899 -17.035 1.00 72.75 857 PHE A O 1
ATOM 6508 N N . LEU A 1 858 ? 18.966 -11.957 -15.889 1.00 64.69 858 LEU A N 1
ATOM 6509 C CA . LEU A 1 858 ? 19.138 -10.820 -16.808 1.00 64.69 858 LEU A CA 1
ATOM 6510 C C . LEU A 1 858 ? 19.914 -11.194 -18.083 1.00 64.69 858 LEU A C 1
ATOM 6512 O O . LEU A 1 858 ? 19.625 -10.663 -19.154 1.00 64.69 858 LEU A O 1
ATOM 6516 N N . ALA A 1 859 ? 20.874 -12.119 -17.985 1.00 56.22 859 ALA A N 1
ATOM 6517 C CA . ALA A 1 859 ? 21.652 -12.585 -19.133 1.00 56.22 859 ALA A CA 1
ATOM 6518 C C . ALA A 1 859 ? 20.770 -13.357 -20.130 1.00 56.22 859 ALA A C 1
ATOM 6520 O O . ALA A 1 859 ? 20.867 -13.136 -21.334 1.00 56.22 859 ALA A O 1
ATOM 6521 N N . ASP A 1 860 ? 19.851 -14.181 -19.620 1.00 57.50 860 ASP A N 1
ATOM 6522 C CA . ASP A 1 860 ? 18.949 -15.014 -20.425 1.00 57.50 860 ASP A CA 1
ATOM 6523 C C . ASP A 1 860 ? 17.751 -14.239 -21.021 1.00 57.50 860 ASP A C 1
ATOM 6525 O O . ASP A 1 860 ? 17.000 -14.793 -21.824 1.00 57.50 860 ASP A O 1
ATOM 6529 N N . LYS A 1 861 ? 17.533 -12.974 -20.623 1.00 63.19 861 LYS A N 1
ATOM 6530 C CA . LYS A 1 861 ? 16.326 -12.187 -20.960 1.00 63.19 861 LYS A CA 1
ATOM 6531 C C . LYS A 1 861 ? 16.575 -10.825 -21.606 1.00 63.19 861 LYS A C 1
ATOM 6533 O O . LYS A 1 861 ? 15.646 -10.022 -21.705 1.00 63.19 861 LYS A O 1
ATOM 6538 N N . THR A 1 862 ? 17.791 -10.557 -22.078 1.00 63.81 862 THR A N 1
ATOM 6539 C CA . THR A 1 862 ? 18.014 -9.396 -22.957 1.00 63.81 862 THR A CA 1
ATOM 6540 C C . THR A 1 862 ? 17.147 -9.573 -24.214 1.00 63.81 862 THR A C 1
ATOM 6542 O O . THR A 1 862 ? 17.268 -10.623 -24.849 1.00 63.81 862 THR A O 1
ATOM 6545 N N . PRO A 1 863 ? 16.272 -8.613 -24.586 1.00 68.50 863 PRO A N 1
ATOM 6546 C CA . PRO A 1 863 ? 15.438 -8.735 -25.780 1.00 68.50 863 PRO A CA 1
ATOM 6547 C C . PRO A 1 863 ? 16.308 -9.026 -26.999 1.00 68.50 863 PRO A C 1
ATOM 6549 O O . PRO A 1 863 ? 17.247 -8.272 -27.272 1.00 68.50 863 PRO A O 1
ATOM 6552 N N . GLN A 1 864 ? 16.026 -10.110 -27.726 1.00 80.75 864 GLN A N 1
ATOM 6553 C CA . GLN A 1 864 ? 16.841 -10.434 -28.891 1.00 80.75 864 GLN A CA 1
ATOM 6554 C C . GLN A 1 864 ? 16.693 -9.321 -29.928 1.00 80.75 864 GLN A C 1
ATOM 6556 O O . GLN A 1 864 ? 15.578 -8.964 -30.316 1.00 80.75 864 GLN A O 1
ATOM 6561 N N . ILE A 1 865 ? 17.821 -8.760 -30.369 1.00 88.94 865 ILE A N 1
ATOM 6562 C CA . ILE A 1 865 ? 17.844 -7.808 -31.479 1.00 88.94 865 ILE A CA 1
ATOM 6563 C C . ILE A 1 865 ? 17.491 -8.603 -32.736 1.00 88.94 865 ILE A C 1
ATOM 6565 O O . ILE A 1 865 ? 18.315 -9.352 -33.259 1.00 88.94 865 ILE A O 1
ATOM 6569 N N . ARG A 1 866 ? 16.250 -8.452 -33.202 1.00 91.94 866 ARG A N 1
ATOM 6570 C CA . ARG A 1 866 ? 15.756 -9.071 -34.436 1.00 91.94 866 ARG A CA 1
ATOM 6571 C C . ARG A 1 866 ? 16.355 -8.379 -35.657 1.00 91.94 866 ARG A C 1
ATOM 6573 O O . ARG A 1 866 ? 16.662 -9.043 -36.644 1.00 91.94 866 ARG A O 1
ATOM 6580 N N . ARG A 1 867 ? 16.577 -7.059 -35.583 1.00 94.19 867 ARG A N 1
ATOM 6581 C CA . ARG A 1 867 ? 17.262 -6.287 -36.629 1.00 94.19 867 ARG A CA 1
ATOM 6582 C C . ARG A 1 867 ? 17.848 -4.980 -36.098 1.00 94.19 867 ARG A C 1
ATOM 6584 O O . ARG A 1 867 ? 17.330 -4.416 -35.143 1.00 94.19 867 ARG A O 1
ATOM 6591 N N . GLN A 1 868 ? 18.898 -4.473 -36.735 1.00 95.06 868 GLN A N 1
ATOM 6592 C CA . GLN A 1 868 ? 19.389 -3.109 -36.517 1.00 95.06 868 GLN A CA 1
ATOM 6593 C C . GLN A 1 868 ? 20.042 -2.555 -37.789 1.00 95.06 868 GLN A C 1
ATOM 6595 O O . GLN A 1 868 ? 20.564 -3.328 -38.594 1.00 95.06 868 GLN A O 1
ATOM 6600 N N . GLY A 1 869 ? 20.025 -1.235 -37.970 1.00 93.94 869 GLY A N 1
ATOM 6601 C CA . GLY A 1 869 ? 20.553 -0.572 -39.166 1.00 93.94 869 GLY A CA 1
ATOM 6602 C C . GLY A 1 869 ? 20.082 0.876 -39.305 1.00 93.94 869 GLY A C 1
ATOM 6603 O O . GLY A 1 869 ? 19.270 1.347 -38.516 1.00 93.94 869 GLY A O 1
ATOM 6604 N N . MET A 1 870 ? 20.588 1.589 -40.312 1.00 92.62 870 MET A N 1
ATOM 6605 C CA . MET A 1 870 ? 20.142 2.954 -40.616 1.00 92.62 870 MET A CA 1
ATOM 6606 C C . MET A 1 870 ? 18.850 2.926 -41.438 1.00 92.62 870 MET A C 1
ATOM 6608 O O . MET A 1 870 ? 18.825 2.276 -42.481 1.00 92.62 870 MET A O 1
ATOM 6612 N N . LEU A 1 871 ? 17.827 3.674 -41.019 1.00 91.50 871 LEU A N 1
ATOM 6613 C CA . LEU A 1 871 ? 16.628 3.949 -41.820 1.00 91.50 871 LEU A CA 1
ATOM 6614 C C . LEU A 1 871 ? 16.398 5.455 -41.931 1.00 91.50 871 LEU A C 1
ATOM 6616 O O . LEU A 1 871 ? 16.619 6.198 -40.977 1.00 91.50 871 LEU A O 1
ATOM 6620 N N . GLU A 1 872 ? 15.933 5.902 -43.090 1.00 89.81 872 GLU A N 1
ATOM 6621 C CA . GLU A 1 872 ? 15.579 7.295 -43.368 1.00 89.81 872 GLU A CA 1
ATOM 6622 C C . GLU A 1 872 ? 14.051 7.445 -43.332 1.00 89.81 872 GLU A C 1
ATOM 6624 O O . GLU A 1 872 ? 13.340 6.718 -44.029 1.00 89.81 872 GLU A O 1
ATOM 6629 N N . LEU A 1 873 ? 13.523 8.378 -42.531 1.00 86.69 873 LEU A N 1
ATOM 6630 C CA . LEU A 1 873 ? 12.088 8.686 -42.557 1.00 86.69 873 LEU A CA 1
ATOM 6631 C C . LEU A 1 873 ? 11.761 9.417 -43.868 1.00 86.69 873 LEU A C 1
ATOM 6633 O O . LEU A 1 873 ? 12.330 10.468 -44.158 1.00 86.69 873 LEU A O 1
ATOM 6637 N N . SER A 1 874 ? 10.876 8.834 -44.679 1.00 83.81 874 SER A N 1
ATOM 6638 C CA . SER A 1 874 ? 10.528 9.320 -46.024 1.00 83.81 874 SER A CA 1
ATOM 6639 C C . SER A 1 874 ? 9.115 9.888 -46.127 1.00 83.81 874 SER A C 1
ATOM 6641 O O . SER A 1 874 ? 8.874 10.748 -46.968 1.00 83.81 874 SER A O 1
ATOM 6643 N N . ASP A 1 875 ? 8.181 9.437 -45.288 1.00 82.69 875 ASP A N 1
ATOM 6644 C CA . ASP A 1 875 ? 6.872 10.080 -45.138 1.00 82.69 875 ASP A CA 1
ATOM 6645 C C . ASP A 1 875 ? 6.261 9.779 -43.765 1.00 82.69 875 ASP A C 1
ATOM 6647 O O . ASP A 1 875 ? 6.559 8.755 -43.144 1.00 82.69 875 ASP A O 1
ATOM 6651 N N . LEU A 1 876 ? 5.371 10.660 -43.314 1.00 82.25 876 LEU A N 1
ATOM 6652 C CA . LEU A 1 876 ? 4.523 10.458 -42.145 1.00 82.25 876 LEU A CA 1
ATOM 6653 C C . LEU A 1 876 ? 3.116 10.949 -42.484 1.00 82.25 876 LEU A C 1
ATOM 6655 O O . LEU A 1 876 ? 2.903 12.129 -42.757 1.00 82.25 876 LEU A O 1
ATOM 6659 N N . SER A 1 877 ? 2.148 10.040 -42.429 1.00 80.38 877 SER A N 1
ATOM 6660 C CA . SER A 1 877 ? 0.737 10.341 -42.668 1.00 80.38 877 SER A CA 1
ATOM 6661 C C . SER A 1 877 ? -0.109 9.981 -41.450 1.00 80.38 877 SER A C 1
ATOM 6663 O O . SER A 1 877 ? 0.192 9.029 -40.729 1.00 80.38 877 SER A O 1
ATOM 6665 N N . PHE A 1 878 ? -1.159 10.763 -41.202 1.00 79.31 878 PHE A N 1
ATOM 6666 C CA . PHE A 1 878 ? -2.150 10.466 -40.172 1.00 79.31 878 PHE A CA 1
ATOM 6667 C C . PHE A 1 878 ? -3.245 9.580 -40.771 1.00 79.31 878 PHE A C 1
ATOM 6669 O O . PHE A 1 878 ? -3.789 9.884 -41.836 1.00 79.31 878 PHE A O 1
ATOM 6676 N N . VAL A 1 879 ? -3.564 8.488 -40.084 1.00 76.12 879 VAL A N 1
ATOM 6677 C CA . VAL A 1 879 ? -4.658 7.584 -40.439 1.00 76.12 879 VAL A CA 1
ATOM 6678 C C . VAL A 1 879 ? -5.827 7.938 -39.530 1.00 76.12 879 VAL A C 1
ATOM 6680 O O . VAL A 1 879 ? -5.736 7.789 -38.314 1.00 76.12 879 VAL A O 1
ATOM 6683 N N . GLY A 1 880 ? -6.915 8.450 -40.109 1.00 72.06 880 GLY A N 1
ATOM 6684 C CA . GLY A 1 880 ? -8.123 8.747 -39.349 1.00 72.06 880 GLY A CA 1
ATOM 6685 C C . GLY A 1 880 ? -8.744 7.480 -38.744 1.00 72.06 880 GLY A C 1
ATOM 6686 O O . GLY A 1 880 ? -8.549 6.385 -39.277 1.00 72.06 880 GLY A O 1
ATOM 6687 N N . PRO A 1 881 ? -9.550 7.599 -37.671 1.00 63.28 881 PRO A N 1
ATOM 6688 C CA . PRO A 1 881 ? -10.229 6.455 -37.050 1.00 63.28 881 PRO A CA 1
ATOM 6689 C C . PRO A 1 881 ? -11.259 5.768 -37.970 1.00 63.28 881 PRO A C 1
ATOM 6691 O O . PRO A 1 881 ? -11.756 4.692 -37.649 1.00 63.28 881 PRO A O 1
ATOM 6694 N N . ASP A 1 882 ? -11.588 6.375 -39.112 1.00 75.31 882 ASP A N 1
ATOM 6695 C CA . ASP A 1 882 ? -12.398 5.811 -40.195 1.00 75.31 882 ASP A CA 1
ATOM 6696 C C . ASP A 1 882 ? -11.561 5.113 -41.289 1.00 75.31 882 ASP A C 1
ATOM 6698 O O . ASP A 1 882 ? -12.102 4.691 -42.312 1.00 75.31 882 ASP A O 1
ATOM 6702 N N . GLY A 1 883 ? -10.242 5.000 -41.097 1.00 64.94 883 GLY A N 1
ATOM 6703 C CA . GLY A 1 883 ? -9.296 4.453 -42.068 1.00 64.94 883 GLY A CA 1
ATOM 6704 C C . GLY A 1 883 ? -8.989 5.387 -43.241 1.00 64.94 883 GLY A C 1
ATOM 6705 O O . GLY A 1 883 ? -8.236 5.001 -44.136 1.00 64.94 883 GLY A O 1
ATOM 6706 N N . GLN A 1 884 ? -9.532 6.611 -43.268 1.00 70.12 884 GLN A N 1
ATOM 6707 C CA . GLN A 1 884 ? -9.170 7.583 -44.293 1.00 70.12 884 GLN A CA 1
ATOM 6708 C C . GLN A 1 884 ? -7.843 8.245 -43.926 1.00 70.12 884 GLN A C 1
ATOM 6710 O O . GLN A 1 884 ? -7.720 8.959 -42.929 1.00 70.12 884 GLN A O 1
ATOM 6715 N N . THR A 1 885 ? -6.836 8.045 -44.774 1.00 59.81 885 THR A N 1
ATOM 6716 C CA . THR A 1 885 ? -5.640 8.886 -44.780 1.00 59.81 885 THR A CA 1
ATOM 6717 C C . THR A 1 885 ? -6.038 10.281 -45.243 1.00 59.81 885 THR A C 1
ATOM 6719 O O . THR A 1 885 ? -6.142 10.541 -46.446 1.00 59.81 885 THR A O 1
ATOM 6722 N N . ALA A 1 886 ? -6.260 11.190 -44.297 1.00 62.69 886 ALA A N 1
ATOM 6723 C CA . ALA A 1 886 ? -6.192 12.604 -44.612 1.00 62.69 886 ALA A CA 1
ATOM 6724 C C . ALA A 1 886 ? -4.761 12.894 -45.088 1.00 62.69 886 ALA A C 1
ATOM 6726 O O . ALA A 1 886 ? -3.801 12.525 -44.407 1.00 62.69 886 ALA A O 1
ATOM 6727 N N . GLU A 1 887 ? -4.602 13.549 -46.241 1.00 53.12 887 GLU A N 1
ATOM 6728 C CA . GLU A 1 887 ? -3.302 14.103 -46.621 1.00 53.12 887 GLU A CA 1
ATOM 6729 C C . GLU A 1 887 ? -2.944 15.197 -45.609 1.00 53.12 887 GLU A C 1
ATOM 6731 O O . GLU A 1 887 ? -3.325 16.361 -45.747 1.00 53.12 887 GLU A O 1
ATOM 6736 N N . ALA A 1 888 ? -2.229 14.806 -44.553 1.00 53.31 888 ALA A N 1
ATOM 6737 C CA . ALA A 1 888 ? -1.517 15.747 -43.713 1.00 53.31 888 ALA A CA 1
ATOM 6738 C C . ALA A 1 888 ? -0.601 16.571 -44.628 1.00 53.31 888 ALA A C 1
ATOM 6740 O O . ALA A 1 888 ? 0.024 16.012 -45.536 1.00 53.31 888 ALA A O 1
ATOM 6741 N N . ALA A 1 889 ? -0.561 17.891 -44.418 1.00 51.69 889 ALA A N 1
ATOM 6742 C CA . ALA A 1 889 ? 0.236 18.793 -45.246 1.00 51.69 889 ALA A CA 1
ATOM 6743 C C . ALA A 1 889 ? 1.666 18.235 -45.388 1.00 51.69 889 ALA A C 1
ATOM 6745 O O . ALA A 1 889 ? 2.221 17.810 -44.375 1.00 51.69 889 ALA A O 1
ATOM 6746 N N . PRO A 1 890 ? 2.238 18.169 -46.606 1.00 47.59 890 PRO A N 1
ATOM 6747 C CA . PRO A 1 890 ? 3.455 17.404 -46.865 1.00 47.59 890 PRO A CA 1
ATOM 6748 C C . PRO A 1 890 ? 4.592 17.858 -45.945 1.00 47.59 890 PRO A C 1
ATOM 6750 O O . PRO A 1 890 ? 5.070 18.986 -46.040 1.00 47.59 890 PRO A O 1
ATOM 6753 N N . TRP A 1 891 ? 4.999 16.971 -45.037 1.00 53.69 891 TRP A N 1
ATOM 6754 C CA . TRP A 1 891 ? 5.993 17.264 -44.011 1.00 53.69 891 TRP A CA 1
ATOM 6755 C C . TRP A 1 891 ? 7.393 17.263 -44.646 1.00 53.69 891 TRP A C 1
ATOM 6757 O O . TRP A 1 891 ? 7.858 16.222 -45.108 1.00 53.69 891 TRP A O 1
ATOM 6767 N N . GLU A 1 892 ? 8.105 18.396 -44.623 1.00 47.81 892 GLU A N 1
ATOM 6768 C CA . GLU A 1 892 ? 9.518 18.505 -45.051 1.00 47.81 892 GLU A CA 1
ATOM 6769 C C . GLU A 1 892 ? 10.497 17.846 -44.044 1.00 47.81 892 GLU A C 1
ATOM 6771 O O . GLU A 1 892 ? 11.474 18.451 -43.605 1.00 47.81 892 GLU A O 1
ATOM 6776 N N . VAL A 1 893 ? 10.229 16.604 -43.625 1.00 54.50 893 VAL A N 1
ATOM 6777 C CA . VAL A 1 893 ? 11.076 15.818 -42.696 1.00 54.50 893 VAL A CA 1
ATOM 6778 C C . VAL A 1 893 ? 11.744 14.637 -43.426 1.00 54.50 893 VAL A C 1
ATOM 6780 O O . VAL A 1 893 ? 12.209 13.678 -42.820 1.00 54.50 893 VAL A O 1
ATOM 6783 N N . THR A 1 894 ? 11.819 14.712 -44.755 1.00 57.62 894 THR A N 1
ATOM 6784 C CA . THR A 1 894 ? 12.489 13.724 -45.609 1.00 57.62 894 THR A CA 1
ATOM 6785 C C . THR A 1 894 ? 14.004 13.935 -45.592 1.00 57.62 894 THR A C 1
ATOM 6787 O O . THR A 1 894 ? 14.462 15.020 -45.957 1.00 57.62 894 THR A O 1
ATOM 6790 N N . GLY A 1 895 ? 14.788 12.919 -45.218 1.00 67.88 895 GLY A N 1
ATOM 6791 C CA . GLY A 1 895 ? 16.256 12.945 -45.351 1.00 67.88 895 GLY A CA 1
ATOM 6792 C C . GLY A 1 895 ? 17.067 12.585 -44.103 1.00 67.88 895 GLY A C 1
ATOM 6793 O O . GLY A 1 895 ? 18.264 12.322 -44.220 1.00 67.88 895 GLY A O 1
ATOM 6794 N N . VAL A 1 896 ? 16.463 12.554 -42.909 1.00 77.12 896 VAL A N 1
ATOM 6795 C CA . VAL A 1 896 ? 17.204 12.253 -41.670 1.00 77.12 896 VAL A CA 1
ATOM 6796 C C . VAL A 1 896 ? 17.303 10.741 -41.469 1.00 77.12 896 VAL A C 1
ATOM 6798 O O . VAL A 1 896 ? 16.334 10.078 -41.093 1.00 77.12 896 VAL A O 1
ATOM 6801 N N . ALA A 1 897 ? 18.495 10.195 -41.711 1.00 83.62 897 ALA A N 1
ATOM 6802 C CA . ALA A 1 897 ? 18.810 8.801 -41.432 1.00 83.62 897 ALA A CA 1
ATOM 6803 C C . ALA A 1 897 ? 19.078 8.596 -39.930 1.00 83.62 897 ALA A C 1
ATOM 6805 O O . ALA A 1 897 ? 19.931 9.259 -39.339 1.00 83.62 897 ALA A O 1
ATOM 6806 N N . ARG A 1 898 ? 18.379 7.641 -39.315 1.00 86.25 898 ARG A N 1
ATOM 6807 C CA . ARG A 1 898 ? 18.465 7.305 -37.886 1.00 86.25 898 ARG A CA 1
ATOM 6808 C C . ARG A 1 898 ? 18.922 5.863 -37.705 1.00 86.25 898 ARG A C 1
ATOM 6810 O O . ARG A 1 898 ? 18.536 4.989 -38.482 1.00 86.25 898 ARG A O 1
ATOM 6817 N N . TRP A 1 899 ? 19.734 5.603 -36.682 1.00 89.62 899 TRP A N 1
ATOM 6818 C CA . TRP A 1 899 ? 20.098 4.238 -36.310 1.00 89.62 899 TRP A CA 1
ATOM 6819 C C . TRP A 1 899 ? 18.925 3.605 -35.572 1.00 89.62 899 TRP A C 1
ATOM 6821 O O . TRP A 1 899 ? 18.531 4.082 -34.509 1.00 89.62 899 TRP A O 1
ATOM 6831 N N . MET A 1 900 ? 18.361 2.550 -36.148 1.00 90.69 900 MET A N 1
ATOM 6832 C CA . MET A 1 900 ? 17.170 1.863 -35.665 1.00 90.69 900 MET A CA 1
ATOM 6833 C C . MET A 1 900 ? 17.553 0.491 -35.109 1.00 90.69 900 MET A C 1
ATOM 6835 O O . MET A 1 900 ? 18.385 -0.212 -35.688 1.00 90.69 900 MET A O 1
ATOM 6839 N N . VAL A 1 901 ? 16.917 0.085 -34.011 1.00 89.50 901 VAL A N 1
ATOM 6840 C CA . VAL A 1 901 ? 17.082 -1.231 -33.376 1.00 89.50 901 VAL A CA 1
ATOM 6841 C C . VAL A 1 901 ? 15.702 -1.824 -33.118 1.00 89.50 901 VAL A C 1
ATOM 6843 O O . VAL A 1 901 ? 14.919 -1.262 -32.357 1.00 89.50 901 VAL A O 1
ATOM 6846 N N . LEU A 1 902 ? 15.415 -2.963 -33.742 1.00 90.44 902 LEU A N 1
ATOM 6847 C CA . LEU A 1 902 ? 14.208 -3.758 -33.551 1.00 90.44 902 LEU A CA 1
ATOM 6848 C C . LEU A 1 902 ? 14.500 -4.948 -32.633 1.00 90.44 902 LEU A C 1
ATOM 6850 O O . LEU A 1 902 ? 15.396 -5.754 -32.897 1.00 90.44 902 LEU A O 1
ATOM 6854 N N . THR A 1 903 ? 13.699 -5.075 -31.583 1.00 86.88 903 THR A N 1
ATOM 6855 C CA . THR A 1 903 ? 13.727 -6.160 -30.600 1.00 86.88 903 THR A CA 1
ATOM 6856 C C . THR A 1 903 ? 12.426 -6.974 -30.641 1.00 86.88 903 THR A C 1
ATOM 6858 O O . THR A 1 903 ? 11.518 -6.671 -31.404 1.00 86.88 903 THR A O 1
ATOM 6861 N N . GLU A 1 904 ? 12.290 -7.982 -29.778 1.00 83.56 904 GLU A N 1
ATOM 6862 C CA . GLU A 1 904 ? 11.039 -8.739 -29.530 1.00 83.56 904 GLU A CA 1
ATOM 6863 C C . GLU A 1 904 ? 9.952 -7.952 -28.758 1.00 83.56 904 GLU A C 1
ATOM 6865 O O . GLU A 1 904 ? 8.991 -8.524 -28.221 1.00 83.56 904 GLU A O 1
ATOM 6870 N N . LEU A 1 905 ? 10.148 -6.643 -28.608 1.00 73.81 905 LEU A N 1
ATOM 6871 C CA . LEU A 1 905 ? 9.272 -5.720 -27.890 1.00 73.81 905 LEU A CA 1
ATOM 6872 C C . LEU A 1 905 ? 9.019 -4.462 -28.708 1.00 73.81 905 LEU A C 1
ATOM 6874 O O . LEU A 1 905 ? 7.883 -4.043 -28.894 1.00 73.81 905 LEU A O 1
ATOM 6878 N N . ASP A 1 906 ? 10.089 -3.834 -29.173 1.00 78.50 906 ASP A N 1
ATOM 6879 C CA . ASP A 1 906 ? 10.056 -2.459 -29.634 1.00 78.50 906 ASP A CA 1
ATOM 6880 C C . ASP A 1 906 ? 11.021 -2.192 -30.784 1.00 78.50 906 ASP A C 1
ATOM 6882 O O . ASP A 1 906 ? 11.990 -2.912 -31.016 1.00 78.50 906 ASP A O 1
ATOM 6886 N N . MET A 1 907 ? 10.733 -1.106 -31.487 1.00 83.44 907 MET A N 1
ATOM 6887 C CA . MET A 1 907 ? 11.602 -0.463 -32.449 1.00 83.44 907 MET A CA 1
ATOM 6888 C C . MET A 1 907 ? 12.074 0.860 -31.838 1.00 83.44 907 MET A C 1
ATOM 6890 O O . MET A 1 907 ? 11.276 1.755 -31.556 1.00 83.44 907 MET A O 1
ATOM 6894 N N . ARG A 1 908 ? 13.376 0.967 -31.584 1.00 83.31 908 ARG A N 1
ATOM 6895 C CA . ARG A 1 908 ? 14.045 2.140 -31.004 1.00 83.31 908 ARG A CA 1
ATOM 6896 C C . ARG A 1 908 ? 14.838 2.864 -32.076 1.00 83.31 908 ARG A C 1
ATOM 6898 O O . ARG A 1 908 ? 15.320 2.215 -33.002 1.00 83.31 908 ARG A O 1
ATOM 6905 N N . TRP A 1 909 ? 15.038 4.167 -31.918 1.00 85.44 909 TRP A N 1
ATOM 6906 C CA . TRP A 1 909 ? 15.931 4.940 -32.776 1.00 85.44 909 TRP A CA 1
ATOM 6907 C C . TRP A 1 909 ? 16.794 5.927 -32.011 1.00 85.44 909 TRP A C 1
ATOM 6909 O O . TRP A 1 909 ? 16.411 6.411 -30.945 1.00 85.44 909 TRP A O 1
ATOM 6919 N N . GLN A 1 910 ? 17.938 6.252 -32.606 1.00 79.50 910 GLN A N 1
ATOM 6920 C CA . GLN A 1 910 ? 18.831 7.319 -32.179 1.00 79.50 910 GLN A CA 1
ATOM 6921 C C . GLN A 1 910 ? 19.456 7.989 -33.413 1.00 79.50 910 GLN A C 1
ATOM 6923 O O . GLN A 1 910 ? 19.804 7.327 -34.395 1.00 79.50 910 GLN A O 1
ATOM 6928 N N . GLU A 1 911 ? 19.589 9.309 -33.387 1.00 74.62 911 GLU A N 1
ATOM 6929 C CA . GLU A 1 911 ? 20.388 10.065 -34.352 1.00 74.62 911 GLU A CA 1
ATOM 6930 C C . GLU A 1 911 ? 21.874 9.789 -34.088 1.00 74.62 911 GLU A C 1
ATOM 6932 O O . GLU A 1 911 ? 22.313 9.727 -32.939 1.00 74.62 911 GLU A O 1
ATOM 6937 N N . SER A 1 912 ? 22.650 9.513 -35.140 1.00 58.41 912 SER A N 1
ATOM 6938 C CA . SER A 1 912 ? 23.992 8.955 -34.948 1.00 58.41 912 SER A CA 1
ATOM 6939 C C . SER A 1 912 ? 24.944 9.977 -34.317 1.00 58.41 912 SER A C 1
ATOM 6941 O O . SER A 1 912 ? 25.063 11.088 -34.827 1.00 58.41 912 SER A O 1
ATOM 6943 N N . GLU A 1 913 ? 25.703 9.572 -33.295 1.00 48.69 913 GLU A N 1
ATOM 6944 C CA . GLU A 1 913 ? 26.624 10.419 -32.502 1.00 48.69 913 GLU A CA 1
ATOM 6945 C C . GLU A 1 913 ? 27.756 11.118 -33.295 1.00 48.69 913 GLU A C 1
ATOM 6947 O O . GLU A 1 913 ? 28.614 11.781 -32.714 1.00 48.69 913 GLU A O 1
ATOM 6952 N N . LYS A 1 914 ? 27.828 10.951 -34.620 1.00 47.44 914 LYS A N 1
ATOM 6953 C CA . LYS A 1 914 ? 28.966 11.384 -35.445 1.00 47.44 914 LYS A CA 1
ATOM 6954 C C . LYS A 1 914 ? 28.931 12.840 -35.916 1.00 47.44 914 LYS A C 1
ATOM 6956 O O . LYS A 1 914 ? 29.917 13.269 -36.509 1.00 47.44 914 LYS A O 1
ATOM 6961 N N . GLU A 1 915 ? 27.876 13.601 -35.625 1.00 43.94 915 GLU A N 1
ATOM 6962 C CA . GLU A 1 915 ? 27.769 15.023 -35.996 1.00 43.94 915 GLU A CA 1
ATOM 6963 C C . GLU A 1 915 ? 27.399 15.933 -34.808 1.00 43.94 915 GLU A C 1
ATOM 6965 O O . GLU A 1 915 ? 26.418 16.670 -34.838 1.00 43.94 915 GLU A O 1
ATOM 6970 N N . HIS A 1 916 ? 28.233 15.943 -33.762 1.00 38.16 916 HIS A N 1
ATOM 6971 C CA . HIS A 1 916 ? 28.248 17.064 -32.816 1.00 38.16 916 HIS A CA 1
ATOM 6972 C C . HIS A 1 916 ? 29.132 18.206 -33.336 1.00 38.16 916 HIS A C 1
ATOM 6974 O O . HIS A 1 916 ? 30.361 18.144 -33.266 1.00 38.16 916 HIS A O 1
ATOM 6980 N N . ALA A 1 917 ? 28.489 19.274 -33.810 1.00 35.72 917 ALA A N 1
ATOM 6981 C CA . ALA A 1 917 ? 29.109 20.582 -33.980 1.00 35.72 917 ALA A CA 1
ATOM 6982 C C . ALA A 1 917 ? 28.807 21.477 -32.760 1.00 35.72 917 ALA A C 1
ATOM 6984 O O . ALA A 1 917 ? 27.648 21.696 -32.434 1.00 35.72 917 ALA A O 1
ATOM 6985 N N . ASP A 1 918 ? 29.880 21.962 -32.130 1.00 33.38 918 ASP A N 1
ATOM 6986 C CA . ASP A 1 918 ? 30.007 23.085 -31.177 1.00 33.38 918 ASP A CA 1
ATOM 6987 C C . ASP A 1 918 ? 28.972 23.243 -30.018 1.00 33.38 918 ASP A C 1
ATOM 6989 O O . ASP A 1 918 ? 27.848 23.704 -30.230 1.00 33.38 918 ASP A O 1
ATOM 6993 N N . PRO A 1 919 ? 29.341 22.950 -28.751 1.00 35.59 919 PRO A N 1
ATOM 6994 C CA . PRO A 1 919 ? 28.444 23.070 -27.600 1.00 35.59 919 PRO A CA 1
ATOM 6995 C C . PRO A 1 919 ? 28.419 24.499 -27.020 1.00 35.59 919 PRO A C 1
ATOM 6997 O O . PRO A 1 919 ? 29.127 24.801 -26.057 1.00 35.59 919 PRO A O 1
ATOM 7000 N N . SER A 1 920 ? 27.578 25.387 -27.566 1.00 35.28 920 SER A N 1
ATOM 7001 C CA . SER A 1 920 ? 27.369 26.729 -26.984 1.00 35.28 920 SER A CA 1
ATOM 7002 C C . SER A 1 920 ? 25.973 27.348 -27.193 1.00 35.28 920 SER A C 1
ATOM 7004 O O . 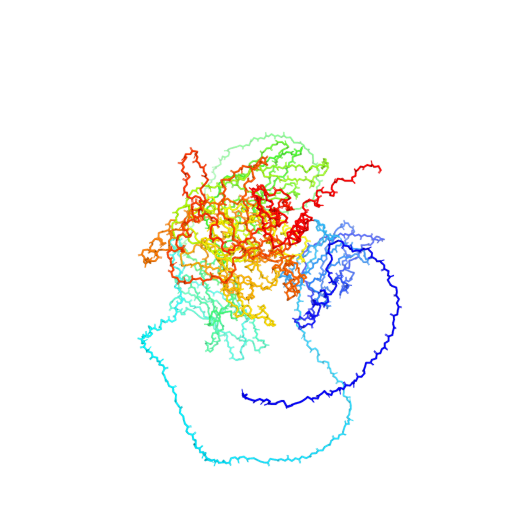SER A 1 920 ? 25.863 28.451 -27.715 1.00 35.28 920 SER A O 1
ATOM 7006 N N . HIS A 1 921 ? 24.895 26.705 -26.719 1.00 41.94 921 HIS A N 1
ATOM 7007 C CA . HIS A 1 921 ? 23.592 27.382 -26.545 1.00 41.94 921 HIS A CA 1
ATOM 7008 C C . HIS A 1 921 ? 22.744 26.8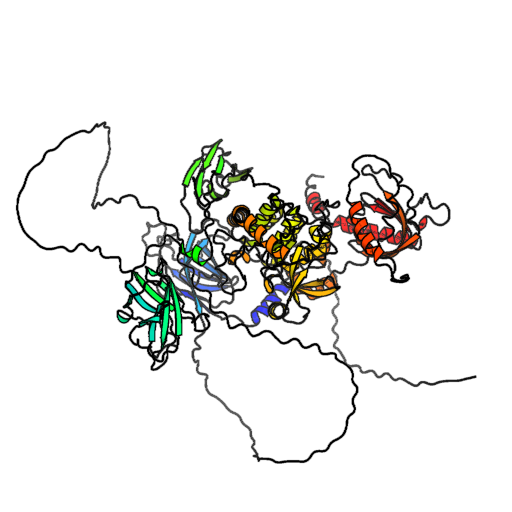05 -25.389 1.00 41.94 921 HIS A C 1
ATOM 7010 O O . HIS A 1 921 ? 21.935 25.902 -25.584 1.00 41.94 921 HIS A O 1
ATOM 7016 N N . ASP A 1 922 ? 22.867 27.398 -24.194 1.00 41.59 922 ASP A N 1
ATOM 7017 C CA . ASP A 1 922 ? 21.986 27.131 -23.031 1.00 41.59 922 ASP A CA 1
ATOM 7018 C C . ASP A 1 922 ? 20.517 27.555 -23.283 1.00 41.59 922 ASP A C 1
ATOM 7020 O O . ASP A 1 922 ? 19.583 27.028 -22.680 1.00 41.59 922 ASP A O 1
ATOM 7024 N N . GLU A 1 923 ? 20.284 28.499 -24.205 1.00 37.75 923 GLU A N 1
ATOM 7025 C CA . GLU A 1 923 ? 18.939 29.009 -24.525 1.00 37.75 923 GLU A CA 1
ATOM 7026 C C . GLU A 1 923 ? 18.035 27.989 -25.245 1.00 37.75 923 GLU A C 1
ATOM 7028 O O . GLU A 1 923 ? 16.812 28.150 -25.255 1.00 37.75 923 GLU A O 1
ATOM 7033 N N . ASP A 1 924 ? 18.597 26.943 -25.862 1.00 39.88 924 ASP A N 1
ATOM 7034 C CA . ASP A 1 924 ? 17.799 25.935 -26.571 1.00 39.88 924 ASP A CA 1
ATOM 7035 C C . ASP A 1 924 ? 17.135 24.930 -25.615 1.00 39.88 924 ASP A C 1
ATOM 7037 O O . ASP A 1 924 ? 16.044 24.444 -25.917 1.00 39.88 924 ASP A O 1
ATOM 7041 N N . GLN A 1 925 ? 17.719 24.663 -24.440 1.00 38.03 925 GLN A N 1
ATOM 7042 C CA . GLN A 1 925 ? 17.162 23.703 -23.481 1.00 38.03 925 GLN A CA 1
ATOM 7043 C C . GLN A 1 925 ? 15.894 24.249 -22.798 1.00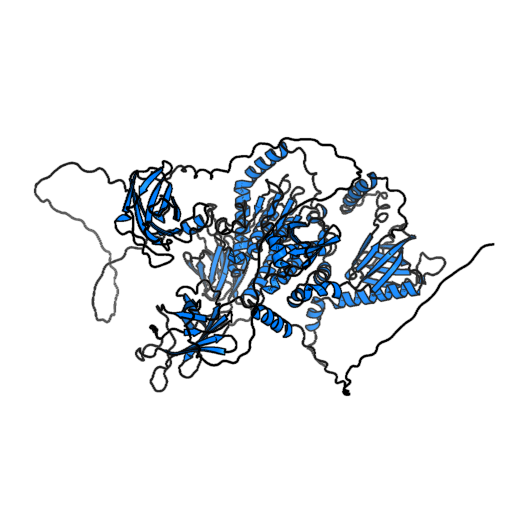 38.03 925 GLN A C 1
ATOM 7045 O O . GLN A 1 925 ? 14.870 23.566 -22.767 1.00 38.03 925 GLN A O 1
ATOM 7050 N N . GLN A 1 926 ? 15.898 25.524 -22.391 1.00 37.09 926 GLN A N 1
ATOM 7051 C CA . GLN A 1 926 ? 14.706 26.197 -21.845 1.00 37.09 926 GLN A CA 1
ATOM 7052 C C . GLN A 1 926 ? 13.587 26.376 -22.892 1.00 37.09 926 GLN A C 1
ATOM 7054 O O . GLN A 1 926 ? 12.404 26.405 -22.549 1.00 37.09 926 GLN A O 1
ATOM 7059 N N . ARG A 1 927 ? 13.929 26.452 -24.188 1.00 35.25 927 ARG A N 1
ATOM 7060 C CA . ARG A 1 927 ? 12.939 26.462 -25.281 1.00 35.25 927 ARG A CA 1
ATOM 7061 C C . ARG A 1 927 ? 12.288 25.101 -25.519 1.00 35.25 927 ARG A C 1
ATOM 7063 O O . ARG A 1 927 ? 11.112 25.065 -25.874 1.00 35.25 927 ARG A O 1
ATOM 7070 N N . VAL A 1 928 ? 13.014 24.002 -25.313 1.00 35.44 928 VAL A N 1
ATOM 7071 C CA . VAL A 1 928 ? 12.460 22.641 -25.408 1.00 35.44 928 VAL A CA 1
ATOM 7072 C C . VAL A 1 928 ? 11.467 22.374 -24.272 1.00 35.44 928 VAL A C 1
ATOM 7074 O O . VAL A 1 928 ? 10.381 21.862 -24.534 1.00 35.44 928 VAL A O 1
ATOM 7077 N N . GLU A 1 929 ? 11.774 22.794 -23.043 1.00 37.38 929 GLU A N 1
ATOM 7078 C CA . GLU A 1 929 ? 10.857 22.657 -21.897 1.00 37.38 929 GLU A CA 1
ATOM 7079 C C . GLU A 1 929 ? 9.567 23.482 -22.074 1.00 37.38 929 GLU A C 1
ATOM 7081 O O . GLU A 1 929 ? 8.477 22.997 -21.768 1.00 37.38 929 GLU A O 1
ATOM 7086 N N . TRP A 1 930 ? 9.656 24.685 -22.656 1.00 37.75 930 TRP A N 1
ATOM 7087 C CA . TRP A 1 930 ? 8.478 25.491 -23.007 1.00 37.75 930 TRP A CA 1
ATOM 7088 C C . TRP A 1 930 ? 7.634 24.860 -24.135 1.00 37.75 930 TRP A C 1
ATOM 7090 O O . TRP A 1 930 ? 6.405 24.881 -24.073 1.00 37.75 930 TRP A O 1
ATOM 7100 N N . MET A 1 931 ? 8.268 24.237 -25.138 1.00 32.34 931 MET A N 1
ATOM 7101 C CA . MET A 1 931 ? 7.572 23.565 -26.250 1.00 32.34 931 MET A CA 1
ATOM 7102 C C . MET A 1 931 ? 6.759 22.333 -25.825 1.00 32.34 931 MET A C 1
ATOM 7104 O O . MET A 1 931 ? 5.725 22.056 -26.431 1.00 32.34 931 MET A O 1
ATOM 7108 N N . ILE A 1 932 ? 7.196 21.593 -24.800 1.00 35.53 932 ILE A N 1
ATOM 7109 C CA . ILE A 1 932 ? 6.480 20.398 -24.316 1.00 35.53 932 ILE A CA 1
ATOM 7110 C C . ILE A 1 932 ? 5.111 20.774 -23.716 1.00 35.53 932 ILE A C 1
ATOM 7112 O O . ILE A 1 932 ? 4.152 20.015 -23.853 1.00 35.53 932 ILE A O 1
ATOM 7116 N N . GLN A 1 933 ? 4.976 21.975 -23.137 1.00 34.25 933 GLN A N 1
ATOM 7117 C CA . GLN A 1 933 ? 3.712 22.453 -22.562 1.00 34.25 933 GLN A CA 1
ATOM 7118 C C . GLN A 1 933 ? 2.649 22.836 -23.612 1.00 34.25 933 GLN A C 1
ATOM 7120 O O . GLN A 1 933 ? 1.459 22.688 -23.341 1.00 34.25 933 GLN A O 1
ATOM 7125 N N . GLU A 1 934 ? 3.029 23.297 -24.812 1.00 32.28 934 GLU A N 1
ATOM 7126 C CA . GLU A 1 934 ? 2.048 23.704 -25.843 1.00 32.28 934 GLU A CA 1
ATOM 7127 C C . GLU A 1 934 ? 1.383 22.516 -26.566 1.00 32.28 934 GLU A C 1
ATOM 7129 O O . GLU A 1 934 ? 0.314 22.667 -27.157 1.00 32.28 934 GLU A O 1
ATOM 7134 N N . LEU A 1 935 ? 1.972 21.319 -26.489 1.00 31.86 935 LEU A N 1
ATOM 7135 C CA . LEU A 1 935 ? 1.471 20.107 -27.152 1.00 31.86 935 LEU A CA 1
ATOM 7136 C C . LEU A 1 935 ? 0.311 19.422 -26.409 1.00 31.86 935 LEU A C 1
ATOM 7138 O O . LEU A 1 935 ? -0.345 18.553 -26.977 1.00 31.86 935 LEU A O 1
ATOM 7142 N N . GLN A 1 936 ? 0.039 19.812 -25.160 1.00 33.19 936 GLN A N 1
ATOM 7143 C CA . GLN A 1 936 ? -0.961 19.173 -24.292 1.00 33.19 936 GLN A CA 1
ATOM 7144 C C . GLN A 1 936 ? -2.349 19.846 -24.322 1.00 33.19 936 GLN A C 1
ATOM 7146 O O . GLN A 1 936 ? -3.220 19.493 -23.528 1.00 33.19 936 GLN A O 1
ATOM 7151 N N . VAL A 1 937 ? -2.591 20.810 -25.220 1.00 28.58 937 VAL A N 1
ATOM 7152 C CA . VAL A 1 937 ? -3.895 21.490 -25.344 1.00 28.58 937 VAL A CA 1
ATOM 7153 C C . VAL A 1 937 ? -4.720 20.874 -26.485 1.00 28.58 937 VAL A C 1
ATOM 7155 O O . VAL A 1 937 ? -4.378 21.069 -27.654 1.00 28.58 937 VAL A O 1
ATOM 7158 N N . PRO A 1 938 ? -5.852 20.195 -26.204 1.00 31.14 938 PRO A N 1
ATOM 7159 C CA . PRO A 1 938 ? -6.772 19.761 -27.249 1.00 31.14 938 PRO A CA 1
ATOM 7160 C C . PRO A 1 938 ? -7.329 20.970 -28.005 1.00 31.14 938 PRO A C 1
ATOM 7162 O O . PRO A 1 938 ? -7.706 21.971 -27.391 1.00 31.14 938 PRO A O 1
ATOM 7165 N N . SER A 1 939 ? -7.437 20.872 -29.333 1.00 33.50 939 SER A N 1
ATOM 7166 C CA . SER A 1 939 ? -7.988 21.944 -30.171 1.00 33.50 939 SER A CA 1
ATOM 7167 C C . SER A 1 939 ? -9.483 22.163 -29.898 1.00 33.50 939 SER A C 1
ATOM 7169 O O . SER A 1 939 ? -10.364 21.613 -30.561 1.00 33.50 939 SER A O 1
ATOM 7171 N N . ALA A 1 940 ? -9.780 23.001 -28.908 1.00 36.94 940 ALA A N 1
ATOM 7172 C CA . ALA A 1 940 ? -11.100 23.565 -28.704 1.00 36.94 940 ALA A CA 1
ATOM 7173 C C . ALA A 1 940 ? -11.293 24.754 -29.660 1.00 36.94 940 ALA A C 1
ATOM 7175 O O . ALA A 1 940 ? -10.611 25.771 -29.558 1.00 36.94 940 ALA A O 1
ATOM 7176 N N . SER A 1 941 ? -12.293 24.630 -30.535 1.00 36.44 941 SER A N 1
ATOM 7177 C CA . SER A 1 941 ? -12.725 25.588 -31.567 1.00 36.44 941 SER A CA 1
ATOM 7178 C C . SER A 1 941 ? -11.854 25.701 -32.831 1.00 36.44 941 SER A C 1
ATOM 7180 O O . SER A 1 941 ? -10.668 26.021 -32.810 1.00 36.44 941 SER A O 1
ATOM 7182 N N . ALA A 1 942 ? -12.508 25.496 -33.978 1.00 42.31 942 ALA A N 1
ATOM 7183 C CA . ALA A 1 942 ? -11.955 25.786 -35.293 1.00 42.31 942 ALA A CA 1
ATOM 7184 C C . ALA A 1 942 ? -11.788 27.307 -35.468 1.00 42.31 942 ALA A C 1
ATOM 7186 O O . ALA A 1 942 ? -12.775 28.044 -35.485 1.00 42.31 942 ALA A O 1
ATOM 7187 N N . GLY A 1 943 ? -10.543 27.773 -35.608 1.00 36.44 943 GLY A N 1
ATOM 7188 C CA . GLY A 1 943 ? -10.232 29.206 -35.588 1.00 36.44 943 GLY A CA 1
ATOM 7189 C C . GLY A 1 943 ? -8.818 29.559 -36.053 1.00 36.44 943 GLY A C 1
ATOM 7190 O O . GLY A 1 943 ? -8.077 30.191 -35.314 1.00 36.44 943 GLY A O 1
ATOM 7191 N N . SER A 1 944 ? -8.455 29.138 -37.269 1.00 46.16 944 SER A N 1
ATOM 7192 C CA . SER A 1 944 ? -7.324 29.620 -38.091 1.00 46.16 944 SER A CA 1
ATOM 7193 C C . SER A 1 944 ? -6.109 30.265 -37.386 1.00 46.16 944 SER A C 1
ATOM 7195 O O . SER A 1 944 ? -6.124 31.463 -37.091 1.00 46.16 944 SER A O 1
ATOM 7197 N N . LYS A 1 945 ? -4.992 29.527 -37.324 1.00 35.53 945 LYS A N 1
ATOM 7198 C CA . LYS A 1 945 ? -3.631 30.047 -37.579 1.00 35.53 945 LYS A CA 1
ATOM 7199 C C . LYS A 1 945 ? -2.653 28.888 -37.818 1.00 35.53 945 LYS A C 1
ATOM 7201 O O . LYS A 1 945 ? -2.082 28.340 -36.885 1.00 35.53 945 LYS A O 1
ATOM 7206 N N . GLN A 1 946 ? -2.462 28.520 -39.085 1.00 42.91 946 GLN A N 1
ATOM 7207 C CA . GLN A 1 946 ? -1.304 27.717 -39.494 1.00 42.91 946 GLN A CA 1
ATOM 7208 C C . GLN A 1 946 ? -0.039 28.559 -39.266 1.00 42.91 946 GLN A C 1
ATOM 7210 O O . GLN A 1 946 ? 0.014 29.697 -39.736 1.00 42.91 946 GLN A O 1
ATOM 7215 N N . GLY A 1 947 ? 0.944 28.033 -38.526 1.00 36.75 947 GLY A N 1
ATOM 7216 C CA . GLY A 1 947 ? 2.204 28.750 -38.293 1.00 36.75 947 GLY A CA 1
ATOM 7217 C C . GLY A 1 947 ? 3.139 28.238 -37.187 1.00 36.75 947 GLY A C 1
ATOM 7218 O O . GLY A 1 947 ? 4.273 28.697 -37.156 1.00 36.75 947 GLY A O 1
ATOM 7219 N N . SER A 1 948 ? 2.721 27.325 -36.294 1.00 42.72 948 SER A N 1
ATOM 7220 C CA . SER A 1 948 ? 3.583 26.843 -35.185 1.00 42.72 948 SER A CA 1
ATOM 7221 C C . SER A 1 948 ? 3.846 25.329 -35.129 1.00 42.72 948 SER A C 1
ATOM 7223 O O . SER A 1 948 ? 4.769 24.909 -34.440 1.00 42.72 948 SER A O 1
ATOM 7225 N N . GLN A 1 949 ? 3.118 24.490 -35.878 1.00 38.22 949 GLN A N 1
ATOM 7226 C CA . GLN A 1 949 ? 3.305 23.024 -35.834 1.00 38.22 949 GLN A CA 1
ATOM 7227 C C . GLN A 1 949 ? 4.520 22.506 -36.638 1.00 38.22 949 GLN A C 1
ATOM 7229 O O . GLN A 1 949 ? 4.961 21.378 -36.429 1.00 38.22 949 GLN A O 1
ATOM 7234 N N . GLU A 1 950 ? 5.117 23.331 -37.505 1.00 31.59 950 GLU A N 1
ATOM 7235 C CA . GLU A 1 950 ? 6.246 22.973 -38.393 1.00 31.59 950 GLU A CA 1
ATOM 7236 C C . GLU A 1 950 ? 7.558 22.601 -37.665 1.00 31.59 950 GLU A C 1
ATOM 7238 O O . GLU A 1 950 ? 8.480 22.055 -38.273 1.00 31.59 950 GLU A O 1
ATOM 7243 N N . ALA A 1 951 ? 7.665 22.884 -36.363 1.00 35.72 951 ALA A N 1
ATOM 7244 C CA . ALA A 1 951 ? 8.863 22.623 -35.561 1.00 35.72 951 ALA A CA 1
ATOM 7245 C C . ALA A 1 951 ? 8.844 21.279 -34.800 1.00 35.72 951 ALA A C 1
ATOM 7247 O O . ALA A 1 951 ? 9.882 20.862 -34.286 1.00 35.72 951 ALA A O 1
ATOM 7248 N N . PHE A 1 952 ? 7.696 20.595 -34.725 1.00 38.94 952 PHE A N 1
ATOM 7249 C CA . PHE A 1 952 ? 7.429 19.546 -33.730 1.00 38.94 952 PHE A CA 1
ATOM 7250 C C . PHE A 1 952 ? 8.352 18.312 -33.813 1.00 38.94 952 PHE A C 1
ATOM 7252 O O . PHE A 1 952 ? 8.905 17.891 -32.801 1.00 38.94 952 PHE A O 1
ATOM 7259 N N . LEU A 1 953 ? 8.583 17.751 -35.007 1.00 38.06 953 LEU A N 1
ATOM 7260 C CA . LEU A 1 953 ? 9.383 16.521 -35.172 1.00 38.06 953 LEU A CA 1
ATOM 7261 C C . LEU A 1 953 ? 10.887 16.755 -35.410 1.00 38.06 953 LEU A C 1
ATOM 7263 O O . LEU A 1 953 ? 11.647 15.793 -35.525 1.00 38.06 953 LEU A O 1
ATOM 7267 N N . ARG A 1 954 ? 11.345 18.014 -35.453 1.00 38.06 954 ARG A N 1
ATOM 7268 C CA . ARG A 1 954 ? 12.722 18.378 -35.847 1.00 38.06 954 ARG A CA 1
ATOM 7269 C C . ARG A 1 954 ? 13.805 18.124 -34.782 1.00 38.06 954 ARG A C 1
ATOM 7271 O O . ARG A 1 954 ? 14.962 18.419 -35.060 1.00 38.06 954 ARG A O 1
ATOM 7278 N N . ARG A 1 955 ? 13.466 17.660 -33.567 1.00 48.56 955 ARG A N 1
ATOM 7279 C CA . ARG A 1 955 ? 14.407 17.625 -32.417 1.00 48.56 955 ARG A CA 1
ATOM 7280 C C . ARG A 1 955 ? 14.393 16.361 -31.534 1.00 48.56 955 ARG A C 1
ATOM 7282 O O . ARG A 1 955 ? 15.098 16.332 -30.531 1.00 48.56 955 ARG A O 1
ATOM 7289 N N . LEU A 1 956 ? 13.637 15.312 -31.874 1.00 47.03 956 LEU A N 1
ATOM 7290 C CA . LEU A 1 956 ? 13.695 14.038 -31.132 1.00 47.03 956 LEU A CA 1
ATOM 7291 C C . LEU A 1 956 ? 14.894 13.190 -31.588 1.00 47.03 956 LEU A C 1
ATOM 7293 O O . LEU A 1 956 ? 14.766 12.345 -32.477 1.00 47.03 956 LEU A O 1
ATOM 7297 N N . THR A 1 957 ? 16.042 13.417 -30.943 1.00 58.69 957 THR A N 1
ATOM 7298 C CA . THR A 1 957 ? 17.319 12.717 -31.183 1.00 58.69 957 THR A CA 1
ATOM 7299 C C . THR A 1 957 ? 17.271 11.221 -30.868 1.00 58.69 957 THR A C 1
ATOM 7301 O O . THR A 1 957 ? 18.138 10.470 -31.308 1.00 58.69 957 THR A O 1
ATOM 7304 N N . CYS A 1 958 ? 16.257 10.756 -30.140 1.00 65.19 958 CYS A N 1
ATOM 7305 C CA . CYS A 1 958 ? 15.963 9.345 -29.932 1.00 65.19 958 CYS A CA 1
ATOM 7306 C C . CYS A 1 958 ? 14.452 9.102 -29.793 1.00 65.19 958 CYS A C 1
ATOM 7308 O O . CYS A 1 958 ? 13.658 10.042 -29.709 1.00 65.19 958 CYS A O 1
ATOM 7310 N N . GLY A 1 959 ? 14.043 7.834 -29.789 1.00 68.62 959 GLY A N 1
ATOM 7311 C CA . GLY A 1 959 ? 12.663 7.450 -29.502 1.00 68.62 959 GLY A CA 1
ATOM 7312 C C . GLY A 1 959 ? 12.415 5.945 -29.570 1.00 68.62 959 GLY A C 1
ATOM 7313 O O . GLY A 1 959 ? 13.327 5.152 -29.820 1.00 68.62 959 GLY A O 1
ATOM 7314 N N . ARG A 1 960 ? 11.175 5.547 -29.273 1.00 72.31 960 ARG A N 1
ATOM 7315 C CA . ARG A 1 960 ? 10.750 4.154 -29.081 1.00 72.31 960 ARG A CA 1
ATOM 7316 C C . ARG A 1 960 ? 9.288 3.995 -29.503 1.00 72.31 960 ARG A C 1
ATOM 7318 O O . ARG A 1 960 ? 8.435 4.728 -29.018 1.00 72.31 960 ARG A O 1
ATOM 7325 N N . VAL A 1 961 ? 9.002 3.011 -30.352 1.00 73.75 961 VAL A N 1
ATOM 7326 C CA . VAL A 1 961 ? 7.649 2.546 -30.703 1.00 73.75 961 VAL A CA 1
ATOM 7327 C C . VAL A 1 961 ? 7.560 1.070 -30.335 1.00 73.75 961 VAL A C 1
ATOM 7329 O O . VAL A 1 961 ? 8.414 0.283 -30.738 1.00 73.75 961 VAL A O 1
ATOM 7332 N N . HIS A 1 962 ? 6.555 0.675 -29.554 1.00 69.94 962 HIS A N 1
ATOM 7333 C CA . HIS A 1 962 ? 6.363 -0.731 -29.198 1.00 69.94 962 HIS A CA 1
ATOM 7334 C C . HIS A 1 962 ? 5.593 -1.482 -30.299 1.00 69.94 962 HIS A C 1
ATOM 7336 O O . HIS A 1 962 ? 4.693 -0.929 -30.927 1.00 69.94 962 HIS A O 1
ATOM 7342 N N . LEU A 1 963 ? 5.914 -2.758 -30.520 1.00 78.12 963 LEU A N 1
ATOM 7343 C CA . LEU A 1 963 ? 5.398 -3.566 -31.634 1.00 78.12 963 LEU A CA 1
ATOM 7344 C C . LEU A 1 963 ? 3.878 -3.751 -31.646 1.00 78.12 963 LEU A C 1
ATOM 7346 O O . LEU A 1 963 ? 3.280 -3.849 -32.707 1.00 78.12 963 LEU A O 1
ATOM 7350 N N . SER A 1 964 ? 3.232 -3.779 -30.484 1.00 68.62 964 SER A N 1
ATOM 7351 C CA . SER A 1 964 ? 1.768 -3.874 -30.377 1.00 68.62 964 SER A CA 1
ATOM 7352 C C . SER A 1 964 ? 1.026 -2.629 -30.873 1.00 68.62 964 SER A C 1
ATOM 7354 O O . SER A 1 964 ? -0.154 -2.731 -31.190 1.00 68.62 964 SER A O 1
ATOM 7356 N N . TRP A 1 965 ? 1.690 -1.469 -30.950 1.00 73.44 965 TRP A N 1
ATOM 7357 C CA . TRP A 1 965 ? 1.122 -0.271 -31.578 1.00 73.44 965 TRP A CA 1
ATOM 7358 C C . TRP A 1 965 ? 1.166 -0.357 -33.100 1.00 73.44 965 TRP A C 1
ATOM 7360 O O . TRP A 1 965 ? 0.460 0.397 -33.767 1.00 73.44 965 TRP A O 1
ATOM 7370 N N . ILE A 1 966 ? 1.996 -1.252 -33.644 1.00 84.12 966 ILE A N 1
ATOM 7371 C CA . ILE A 1 966 ? 2.144 -1.472 -35.074 1.00 84.12 966 ILE A CA 1
ATOM 7372 C C . ILE A 1 966 ? 1.004 -2.397 -35.524 1.00 84.12 966 ILE A C 1
ATOM 7374 O O . ILE A 1 966 ? 0.906 -3.573 -35.151 1.00 84.12 966 ILE A O 1
ATOM 7378 N N . SER A 1 967 ? 0.084 -1.825 -36.296 1.00 86.25 967 SER A N 1
ATOM 7379 C CA . SER A 1 967 ? -1.067 -2.517 -36.867 1.00 86.25 967 SER A CA 1
ATOM 7380 C C . SER A 1 967 ? -0.643 -3.402 -38.041 1.00 86.25 967 SER A C 1
ATOM 7382 O O . SER A 1 967 ? -1.144 -4.524 -38.151 1.00 86.25 967 SER A O 1
ATOM 7384 N N . ASP A 1 968 ? 0.323 -2.951 -38.844 1.00 91.38 968 ASP A N 1
ATOM 7385 C CA . ASP A 1 968 ? 0.918 -3.715 -39.942 1.00 91.38 968 ASP A CA 1
ATOM 7386 C C . ASP A 1 968 ? 2.297 -3.156 -40.351 1.00 91.38 968 ASP A C 1
ATOM 7388 O O . ASP A 1 968 ? 2.643 -2.017 -40.028 1.00 91.38 968 ASP A O 1
ATOM 7392 N N . ALA A 1 969 ? 3.072 -3.944 -41.095 1.00 94.12 969 ALA A N 1
ATOM 7393 C CA . ALA A 1 969 ? 4.264 -3.490 -41.803 1.00 94.12 969 ALA A CA 1
ATOM 7394 C C . ALA A 1 969 ? 4.336 -4.155 -43.186 1.00 94.12 969 ALA A C 1
ATOM 7396 O O . ALA A 1 969 ? 4.225 -5.376 -43.281 1.00 94.12 969 ALA A O 1
ATOM 7397 N N . TYR A 1 970 ? 4.540 -3.382 -44.256 1.00 93.88 970 TYR A N 1
ATOM 7398 C CA . TYR A 1 970 ? 4.530 -3.887 -45.640 1.00 93.88 970 TYR A CA 1
ATOM 7399 C C . TYR A 1 970 ? 5.449 -3.080 -46.575 1.00 93.88 970 TYR A C 1
ATOM 7401 O O . TYR A 1 970 ? 5.780 -1.933 -46.294 1.00 93.88 970 TYR A O 1
ATOM 7409 N N . ILE A 1 971 ? 5.864 -3.660 -47.707 1.00 92.94 971 ILE A N 1
ATOM 7410 C CA . ILE A 1 971 ? 6.682 -2.969 -48.723 1.00 92.94 971 ILE A CA 1
ATOM 7411 C C . ILE A 1 971 ? 5.822 -1.980 -49.516 1.00 92.94 971 ILE A C 1
ATOM 7413 O O . ILE A 1 971 ? 4.741 -2.340 -49.979 1.00 92.94 971 ILE A O 1
ATOM 7417 N N . ASP A 1 972 ? 6.311 -0.754 -49.723 1.00 86.19 972 ASP A N 1
ATOM 7418 C CA . ASP A 1 972 ? 5.618 0.225 -50.566 1.00 86.19 972 ASP A CA 1
ATOM 7419 C C . ASP A 1 972 ? 5.923 -0.019 -52.051 1.00 86.19 972 ASP A C 1
ATOM 7421 O O . ASP A 1 972 ? 6.817 0.586 -52.648 1.00 86.19 972 ASP A O 1
ATOM 7425 N N . GLU A 1 973 ? 5.147 -0.912 -52.664 1.00 82.38 973 GLU A N 1
ATOM 7426 C CA . GLU A 1 973 ? 5.204 -1.188 -54.106 1.00 82.38 973 GLU A CA 1
ATOM 7427 C C . GLU A 1 973 ? 4.881 0.047 -54.977 1.00 82.38 973 GLU A C 1
ATOM 7429 O O . GLU A 1 973 ? 5.201 0.062 -56.168 1.00 82.38 973 GLU A O 1
ATOM 7434 N N . TYR A 1 974 ? 4.255 1.091 -54.412 1.00 71.88 974 TYR A N 1
ATOM 7435 C CA . TYR A 1 974 ? 3.650 2.194 -55.161 1.00 71.88 974 TYR A CA 1
ATOM 7436 C C . TYR A 1 974 ? 3.935 3.579 -54.557 1.00 71.88 974 TYR A C 1
ATOM 7438 O O . TYR A 1 974 ? 3.041 4.432 -54.576 1.00 71.88 974 TYR A O 1
ATOM 7446 N N . CYS A 1 975 ? 5.166 3.840 -54.087 1.00 67.81 975 CYS A N 1
ATOM 7447 C CA . CYS A 1 975 ? 5.573 5.145 -53.543 1.00 67.81 975 CYS A CA 1
ATOM 7448 C C . CYS A 1 975 ? 5.219 6.301 -54.497 1.00 67.81 975 CYS A C 1
ATOM 7450 O O . CYS A 1 975 ? 5.959 6.636 -55.425 1.00 67.81 975 CYS A O 1
ATOM 7452 N N . ARG A 1 976 ? 4.078 6.959 -54.247 1.00 63.09 976 ARG A N 1
ATOM 7453 C CA . ARG A 1 976 ? 3.476 7.935 -55.177 1.00 63.09 976 ARG A CA 1
ATOM 7454 C C . ARG A 1 976 ? 4.291 9.220 -55.331 1.00 63.09 976 ARG A C 1
ATOM 7456 O O . ARG A 1 976 ? 4.079 9.961 -56.287 1.00 63.09 976 ARG A O 1
ATOM 7463 N N . ARG A 1 977 ? 5.209 9.486 -54.395 1.00 62.56 977 ARG A N 1
ATOM 7464 C CA . ARG A 1 977 ? 6.136 10.631 -54.419 1.00 62.56 977 ARG A CA 1
ATOM 7465 C C . ARG A 1 977 ? 7.486 10.300 -55.073 1.00 62.56 977 ARG A C 1
ATOM 7467 O O . ARG A 1 977 ? 8.178 11.214 -55.513 1.00 62.56 977 ARG A O 1
ATOM 7474 N N . CYS A 1 978 ? 7.848 9.020 -55.185 1.00 60.69 978 CYS A N 1
ATOM 7475 C CA . CYS A 1 978 ? 9.117 8.558 -55.745 1.00 60.69 978 CYS A CA 1
ATOM 7476 C C . CYS A 1 978 ? 9.076 8.570 -57.285 1.00 60.69 978 CYS A C 1
ATOM 7478 O O . CYS A 1 978 ? 8.943 7.529 -57.924 1.00 60.69 978 CYS A O 1
ATOM 7480 N N . SER A 1 979 ? 9.168 9.750 -57.906 1.00 52.00 979 SER A N 1
ATOM 7481 C CA . SER A 1 979 ? 9.047 9.883 -59.368 1.00 52.00 979 SER A CA 1
ATOM 7482 C C . SER A 1 979 ? 10.240 9.334 -60.166 1.00 52.00 979 SER A C 1
ATOM 7484 O O . SER A 1 979 ? 10.096 9.108 -61.368 1.00 52.00 979 SER A O 1
ATOM 7486 N N . VAL A 1 980 ? 11.397 9.106 -59.527 1.00 52.59 980 VAL A N 1
ATOM 7487 C CA . VAL A 1 980 ? 12.612 8.543 -60.144 1.00 52.59 980 VAL A CA 1
ATOM 7488 C C . VAL A 1 980 ? 13.377 7.672 -59.125 1.00 52.59 980 VAL A C 1
ATOM 7490 O O . VAL A 1 980 ? 13.575 8.082 -57.987 1.00 52.59 980 VAL A O 1
ATOM 7493 N N . ASP A 1 981 ? 13.818 6.491 -59.573 1.00 52.72 981 ASP A N 1
ATOM 7494 C CA . ASP A 1 981 ? 14.744 5.527 -58.944 1.00 52.72 981 ASP A CA 1
ATOM 7495 C C . ASP A 1 981 ? 14.375 4.842 -57.599 1.00 52.72 981 ASP A C 1
ATOM 7497 O O . ASP A 1 981 ? 14.725 5.264 -56.497 1.00 52.72 981 ASP A O 1
ATOM 7501 N N . THR A 1 982 ? 13.856 3.612 -57.737 1.00 62.91 982 THR A N 1
ATOM 7502 C CA . THR A 1 982 ? 13.741 2.535 -56.720 1.00 62.91 982 THR A CA 1
ATOM 7503 C C . THR A 1 982 ? 12.704 2.731 -55.592 1.00 62.91 982 THR A C 1
ATOM 7505 O O . THR A 1 982 ? 13.087 2.846 -54.425 1.00 62.91 982 THR A O 1
ATOM 7508 N N . PRO A 1 983 ? 11.382 2.666 -55.893 1.00 61.88 983 PRO A N 1
ATOM 7509 C CA . PRO A 1 983 ? 10.335 2.546 -54.862 1.00 61.88 983 PRO A CA 1
ATOM 7510 C C . PRO A 1 983 ? 10.588 1.355 -53.923 1.00 61.88 983 PRO A C 1
ATOM 7512 O O . PRO A 1 983 ? 10.430 1.488 -52.717 1.00 61.88 983 PRO A O 1
ATOM 7515 N N . GLU A 1 984 ? 11.140 0.270 -54.473 1.00 71.56 984 GLU A N 1
ATOM 7516 C CA . GLU A 1 984 ? 11.603 -0.965 -53.827 1.00 71.56 984 GLU A CA 1
ATOM 7517 C C . GLU A 1 984 ? 12.348 -0.808 -52.477 1.00 71.56 984 GLU A C 1
ATOM 7519 O O . GLU A 1 984 ? 12.347 -1.740 -51.675 1.00 71.56 984 GLU A O 1
ATOM 7524 N N . ARG A 1 985 ? 12.985 0.335 -52.182 1.00 86.06 985 ARG A N 1
ATOM 7525 C CA . ARG A 1 985 ? 13.691 0.558 -50.899 1.00 86.06 985 ARG A CA 1
ATOM 7526 C C . ARG A 1 985 ? 12.800 1.018 -49.741 1.00 86.06 985 ARG A C 1
ATOM 7528 O O . ARG A 1 985 ? 13.317 1.203 -48.640 1.00 86.06 985 ARG A O 1
ATOM 7535 N N . HIS A 1 986 ? 11.513 1.254 -49.980 1.00 87.44 986 HIS A N 1
ATOM 7536 C CA . HIS A 1 986 ? 10.596 1.798 -48.983 1.00 87.44 986 HIS A CA 1
ATOM 7537 C C . HIS A 1 986 ? 9.699 0.709 -48.399 1.00 87.44 986 HIS A C 1
ATOM 7539 O O . HIS A 1 986 ? 9.209 -0.175 -49.104 1.00 87.44 986 HIS A O 1
ATOM 7545 N N . PHE A 1 987 ? 9.448 0.806 -47.100 1.00 91.62 987 PHE A N 1
ATOM 7546 C CA . PHE A 1 987 ? 8.431 0.028 -46.413 1.00 91.62 987 PHE A CA 1
ATOM 7547 C C . PHE A 1 987 ? 7.619 0.933 -45.492 1.00 91.62 987 PHE A C 1
ATOM 7549 O O . PHE A 1 987 ? 8.112 1.933 -44.969 1.00 91.62 987 PHE A O 1
ATOM 7556 N N . VAL A 1 988 ? 6.352 0.589 -45.324 1.00 90.94 988 VAL A N 1
ATOM 7557 C CA . VAL A 1 988 ? 5.408 1.281 -44.462 1.00 90.94 988 VAL A CA 1
ATOM 7558 C C . VAL A 1 988 ? 5.298 0.534 -43.143 1.00 90.94 988 VAL A C 1
ATOM 7560 O O . VAL A 1 988 ? 5.196 -0.691 -43.117 1.00 90.94 988 VAL A O 1
ATOM 7563 N N . VAL A 1 989 ? 5.288 1.289 -42.049 1.00 91.94 989 VAL A N 1
ATOM 7564 C CA . VAL A 1 989 ? 4.938 0.837 -40.704 1.00 91.94 989 VAL A CA 1
ATOM 7565 C C . VAL A 1 989 ? 3.663 1.566 -40.307 1.00 91.94 989 VAL A C 1
ATOM 7567 O O . VAL A 1 989 ? 3.678 2.774 -40.056 1.00 91.94 989 VAL A O 1
ATOM 7570 N N . SER A 1 990 ? 2.547 0.847 -40.278 1.00 88.38 990 SER A N 1
ATOM 7571 C CA . SER A 1 990 ? 1.253 1.388 -39.872 1.00 88.38 990 SER A CA 1
ATOM 7572 C C . SER A 1 990 ? 1.043 1.177 -38.377 1.00 88.38 990 SER A C 1
ATOM 7574 O O . SER A 1 990 ? 1.376 0.136 -37.820 1.00 88.38 990 SER A O 1
ATOM 7576 N N . THR A 1 991 ? 0.464 2.172 -37.719 1.00 85.12 991 THR A N 1
ATOM 7577 C CA . THR A 1 991 ? -0.009 2.120 -36.333 1.00 85.12 991 THR A CA 1
ATOM 7578 C C . THR A 1 991 ? -1.522 2.355 -36.303 1.00 85.12 991 THR A C 1
ATOM 7580 O O . THR A 1 991 ? -2.166 2.348 -37.353 1.00 85.12 991 THR A O 1
ATOM 7583 N N . VAL A 1 992 ? -2.120 2.550 -35.125 1.00 73.75 992 VAL A N 1
ATOM 7584 C CA . VAL A 1 992 ? -3.555 2.884 -35.013 1.00 73.75 992 VAL A CA 1
ATOM 7585 C C . VAL A 1 992 ? -3.878 4.252 -35.638 1.00 73.75 992 VAL A C 1
ATOM 7587 O O . VAL A 1 992 ? -4.884 4.375 -36.325 1.00 73.75 992 VAL A O 1
ATOM 7590 N N . ASN A 1 993 ? -3.007 5.251 -35.439 1.00 75.81 993 ASN A N 1
ATOM 7591 C CA . ASN A 1 993 ? -3.265 6.656 -35.801 1.00 75.81 993 ASN A CA 1
ATOM 7592 C C . ASN A 1 993 ? -2.306 7.215 -36.874 1.00 75.81 993 ASN A C 1
ATOM 7594 O O . ASN A 1 993 ? -2.535 8.294 -37.415 1.00 75.81 993 ASN A O 1
ATOM 7598 N N . TYR A 1 994 ? -1.209 6.519 -37.183 1.00 81.50 994 TYR A N 1
ATOM 7599 C CA . TYR A 1 994 ? -0.150 7.012 -38.073 1.00 81.50 994 TYR A CA 1
ATOM 7600 C C . TYR A 1 994 ? 0.373 5.924 -38.998 1.00 81.50 994 TYR A C 1
ATOM 7602 O O . TYR A 1 994 ? 0.458 4.763 -38.606 1.00 81.50 994 TYR A O 1
ATOM 7610 N N . SER A 1 995 ? 0.822 6.317 -40.183 1.00 84.50 995 SER A N 1
ATOM 7611 C CA . SER A 1 995 ? 1.524 5.456 -41.126 1.00 84.50 995 SER A CA 1
ATOM 7612 C C . SER A 1 995 ? 2.852 6.105 -41.514 1.00 84.50 995 SER A C 1
ATOM 7614 O O . SER A 1 995 ? 2.876 7.223 -42.038 1.00 84.50 995 SER A O 1
ATOM 7616 N N . LEU A 1 996 ? 3.954 5.419 -41.200 1.00 88.62 996 LEU A N 1
ATOM 7617 C CA . LEU A 1 996 ? 5.327 5.881 -41.392 1.00 88.62 996 LEU A CA 1
ATOM 7618 C C . LEU A 1 996 ? 5.941 5.174 -42.599 1.00 88.62 996 LEU A C 1
ATOM 7620 O O . LEU A 1 996 ? 6.060 3.951 -42.580 1.00 88.62 996 LEU A O 1
ATOM 7624 N N . THR A 1 997 ? 6.392 5.918 -43.605 1.00 88.62 997 THR A N 1
ATOM 7625 C CA . THR A 1 997 ? 7.173 5.352 -44.713 1.00 88.62 997 THR A CA 1
ATOM 7626 C C . THR A 1 997 ? 8.656 5.500 -44.399 1.00 88.62 997 THR A C 1
ATOM 7628 O O . THR A 1 997 ? 9.168 6.613 -44.262 1.00 88.62 997 THR A O 1
ATOM 7631 N N . LEU A 1 998 ? 9.350 4.372 -44.285 1.00 90.62 998 LEU A N 1
ATOM 7632 C CA . LEU A 1 998 ? 10.766 4.266 -43.952 1.00 90.62 998 LEU A CA 1
ATOM 7633 C C . LEU A 1 998 ? 11.542 3.737 -45.160 1.00 90.62 998 LEU A C 1
ATOM 7635 O O . LEU A 1 998 ? 11.119 2.790 -45.822 1.00 90.62 998 LEU A O 1
ATOM 7639 N N . ARG A 1 999 ? 12.702 4.329 -45.433 1.00 91.25 999 ARG A N 1
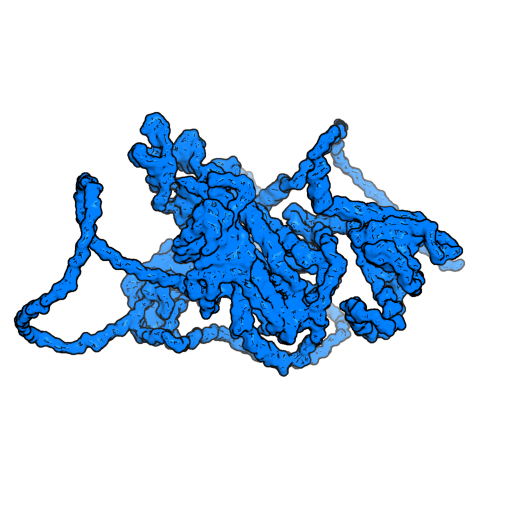ATOM 7640 C CA . ARG A 1 999 ? 13.609 3.919 -46.506 1.00 91.25 999 ARG A CA 1
ATOM 7641 C C . ARG A 1 999 ? 14.817 3.195 -45.935 1.00 91.25 999 ARG A C 1
ATOM 7643 O O . ARG A 1 999 ? 15.516 3.718 -45.066 1.00 91.25 999 ARG A O 1
ATOM 7650 N N . ALA A 1 1000 ? 15.053 1.994 -46.447 1.00 92.19 1000 ALA A N 1
ATOM 7651 C CA . ALA A 1 1000 ? 16.183 1.143 -46.100 1.00 92.19 1000 ALA A CA 1
ATOM 7652 C C . ALA A 1 1000 ? 17.353 1.318 -47.087 1.00 92.19 1000 ALA A C 1
ATOM 7654 O O . ALA A 1 1000 ? 17.231 1.989 -48.119 1.00 92.19 1000 ALA A O 1
ATOM 7655 N N . ALA A 1 1001 ? 18.504 0.700 -46.803 1.00 91.81 1001 ALA A N 1
ATOM 7656 C CA . ALA A 1 1001 ? 19.694 0.857 -47.641 1.00 91.81 1001 ALA A CA 1
ATOM 7657 C C . ALA A 1 1001 ? 19.516 0.251 -49.051 1.00 91.81 1001 ALA A C 1
ATOM 7659 O O . ALA A 1 1001 ? 20.007 0.810 -50.039 1.00 91.81 1001 ALA A O 1
ATOM 7660 N N . SER A 1 1002 ? 18.786 -0.863 -49.160 1.00 92.44 1002 SER A N 1
ATOM 7661 C CA . SER A 1 1002 ? 18.438 -1.550 -50.411 1.00 92.44 1002 SER A CA 1
ATOM 7662 C C . SER A 1 1002 ? 17.026 -2.152 -50.355 1.00 92.44 1002 SER A C 1
ATOM 7664 O O . SER A 1 1002 ? 16.353 -2.075 -49.327 1.00 92.44 1002 SER A O 1
ATOM 7666 N N . HIS A 1 1003 ? 16.572 -2.758 -51.457 1.00 91.00 1003 HIS A N 1
ATOM 7667 C CA . HIS A 1 1003 ? 15.289 -3.466 -51.503 1.00 91.00 1003 HIS A CA 1
ATOM 7668 C C . HIS A 1 1003 ? 15.275 -4.687 -50.575 1.00 91.00 1003 HIS A C 1
ATOM 7670 O O . HIS A 1 1003 ? 14.339 -4.891 -49.808 1.00 91.00 1003 HIS A O 1
ATOM 7676 N N . GLU A 1 1004 ? 16.353 -5.468 -50.591 1.00 92.69 1004 GLU A N 1
ATOM 7677 C CA . GLU A 1 1004 ? 16.530 -6.646 -49.742 1.00 92.69 1004 GLU A CA 1
ATOM 7678 C C . GLU A 1 1004 ? 16.586 -6.263 -48.257 1.00 92.69 1004 GLU A C 1
ATOM 7680 O O . GLU A 1 1004 ? 16.088 -6.998 -47.404 1.00 92.69 1004 GLU A O 1
ATOM 7685 N N . ASP A 1 1005 ? 17.154 -5.093 -47.947 1.00 93.56 1005 ASP A N 1
ATOM 7686 C CA . ASP A 1 1005 ? 17.134 -4.524 -46.602 1.00 93.56 1005 ASP A CA 1
ATOM 7687 C C . ASP A 1 1005 ? 15.701 -4.150 -46.183 1.00 93.56 1005 ASP A C 1
ATOM 7689 O O . ASP A 1 1005 ? 15.267 -4.562 -45.109 1.00 93.56 1005 ASP A O 1
ATOM 7693 N N . ALA A 1 1006 ? 14.929 -3.477 -47.047 1.00 92.75 1006 ALA A N 1
ATOM 7694 C CA . ALA A 1 1006 ? 13.523 -3.138 -46.791 1.00 92.75 1006 ALA A CA 1
ATOM 7695 C C . ALA A 1 1006 ? 12.639 -4.384 -46.597 1.00 92.75 1006 ALA A C 1
ATOM 7697 O O . ALA A 1 1006 ? 11.868 -4.443 -45.635 1.00 92.75 1006 ALA A O 1
ATOM 7698 N N . ILE A 1 1007 ? 12.788 -5.407 -47.451 1.00 93.06 1007 ILE A N 1
ATOM 7699 C CA . ILE A 1 1007 ? 12.107 -6.707 -47.306 1.00 93.06 1007 ILE A CA 1
ATOM 7700 C C . ILE A 1 1007 ? 12.421 -7.299 -45.938 1.00 93.06 1007 ILE A C 1
ATOM 7702 O O . ILE A 1 1007 ? 11.513 -7.644 -45.190 1.00 93.06 1007 ILE A O 1
ATOM 7706 N N . ALA A 1 1008 ? 13.699 -7.379 -45.575 1.00 93.56 1008 ALA A N 1
ATOM 7707 C CA . ALA A 1 1008 ? 14.098 -8.056 -44.354 1.00 93.56 1008 ALA A CA 1
ATOM 7708 C C . ALA A 1 1008 ? 13.883 -7.210 -43.075 1.00 93.56 1008 ALA A C 1
ATOM 7710 O O . ALA A 1 1008 ? 13.893 -7.772 -41.979 1.00 93.56 1008 ALA A O 1
ATOM 7711 N N . TRP A 1 1009 ? 13.646 -5.895 -43.185 1.00 95.06 1009 TRP A N 1
ATOM 7712 C CA . TRP A 1 1009 ? 13.030 -5.072 -42.130 1.00 95.06 1009 TRP A CA 1
ATOM 7713 C C . TRP A 1 1009 ? 11.540 -5.375 -41.979 1.00 95.06 1009 TRP A C 1
ATOM 7715 O O . TRP A 1 1009 ? 11.082 -5.620 -40.865 1.00 95.06 1009 TRP A O 1
ATOM 7725 N N . THR A 1 1010 ? 10.811 -5.424 -43.095 1.00 94.75 1010 THR A N 1
ATOM 7726 C CA . THR A 1 1010 ? 9.375 -5.736 -43.135 1.00 94.75 1010 THR A CA 1
ATOM 7727 C C . THR A 1 1010 ? 9.092 -7.112 -42.534 1.00 94.75 1010 THR A C 1
ATOM 7729 O O . THR A 1 1010 ? 8.278 -7.220 -41.623 1.00 94.75 1010 THR A O 1
ATOM 7732 N N . THR A 1 1011 ? 9.820 -8.151 -42.960 1.00 95.12 1011 THR A N 1
ATOM 7733 C CA . THR A 1 1011 ? 9.688 -9.515 -42.420 1.00 95.12 1011 THR A CA 1
ATOM 7734 C C . THR A 1 1011 ? 9.982 -9.560 -40.921 1.00 95.12 1011 THR A C 1
ATOM 7736 O O . THR A 1 1011 ? 9.181 -10.090 -40.161 1.00 95.12 1011 THR A O 1
ATOM 7739 N N . ALA A 1 1012 ? 11.079 -8.939 -40.466 1.00 93.56 1012 ALA A N 1
ATOM 7740 C CA . ALA A 1 1012 ? 11.434 -8.936 -39.046 1.00 93.56 1012 ALA A CA 1
ATOM 7741 C C . ALA A 1 1012 ? 10.394 -8.207 -38.171 1.00 93.56 1012 ALA A C 1
ATOM 7743 O O . ALA A 1 1012 ? 10.163 -8.616 -37.033 1.00 93.56 1012 ALA A O 1
ATOM 7744 N N . LEU A 1 1013 ? 9.758 -7.150 -38.693 1.00 93.06 1013 LEU A N 1
ATOM 7745 C CA . LEU A 1 1013 ? 8.630 -6.483 -38.040 1.00 93.06 1013 LEU A CA 1
ATOM 7746 C C . LEU A 1 1013 ? 7.395 -7.388 -37.996 1.00 93.06 1013 LEU A C 1
ATOM 7748 O O . LEU A 1 1013 ? 6.835 -7.571 -36.920 1.00 93.06 1013 LEU A O 1
ATOM 7752 N N . GLN A 1 1014 ? 6.997 -7.981 -39.124 1.00 93.38 1014 GLN A N 1
ATOM 7753 C CA . GLN A 1 1014 ? 5.842 -8.884 -39.206 1.00 93.38 1014 GLN A CA 1
ATOM 7754 C C . GLN A 1 1014 ? 5.973 -10.078 -38.247 1.00 93.38 1014 GLN A C 1
ATOM 7756 O O . GLN A 1 1014 ? 5.041 -10.342 -37.485 1.00 93.38 1014 GLN A O 1
ATOM 7761 N N . ASP A 1 1015 ? 7.137 -10.735 -38.214 1.00 90.31 1015 ASP A N 1
ATOM 7762 C CA . ASP A 1 1015 ? 7.432 -11.840 -37.292 1.00 90.31 1015 ASP A CA 1
ATOM 7763 C C . ASP A 1 1015 ? 7.277 -11.397 -35.826 1.00 90.31 1015 ASP A C 1
ATOM 7765 O O . ASP A 1 1015 ? 6.590 -12.040 -35.030 1.00 90.31 1015 ASP A O 1
ATOM 7769 N N . ALA A 1 1016 ? 7.866 -10.253 -35.462 1.00 86.50 1016 ALA A N 1
ATOM 7770 C CA . ALA A 1 1016 ? 7.845 -9.759 -34.088 1.00 86.50 1016 ALA A CA 1
ATOM 7771 C C . ALA A 1 1016 ? 6.455 -9.231 -33.656 1.00 86.50 1016 ALA A C 1
ATOM 7773 O O . ALA A 1 1016 ? 6.078 -9.353 -32.485 1.00 86.50 1016 ALA A O 1
ATOM 7774 N N . ILE A 1 1017 ? 5.655 -8.696 -34.588 1.00 85.81 1017 ILE A N 1
ATOM 7775 C CA . ILE A 1 1017 ? 4.242 -8.336 -34.372 1.00 85.81 1017 ILE A CA 1
ATOM 7776 C C . ILE A 1 1017 ? 3.403 -9.600 -34.148 1.00 85.81 1017 ILE A C 1
ATOM 7778 O O . ILE A 1 1017 ? 2.605 -9.635 -33.208 1.00 85.81 1017 ILE A O 1
ATOM 7782 N N . ALA A 1 1018 ? 3.594 -10.644 -34.961 1.00 85.56 1018 ALA A N 1
ATOM 7783 C CA . ALA A 1 1018 ? 2.877 -11.912 -34.830 1.00 85.56 1018 ALA A CA 1
ATOM 7784 C C . ALA A 1 1018 ? 3.151 -12.575 -33.469 1.00 85.56 1018 ALA A C 1
ATOM 7786 O O . ALA A 1 1018 ? 2.209 -12.870 -32.732 1.00 85.56 1018 ALA A O 1
ATOM 7787 N N . GLU A 1 1019 ? 4.422 -12.693 -33.072 1.00 82.25 1019 GLU A N 1
ATOM 7788 C CA . GLU A 1 1019 ? 4.817 -13.202 -31.749 1.00 82.25 1019 GLU A CA 1
ATOM 7789 C C . GLU A 1 1019 ? 4.244 -12.367 -30.590 1.00 82.25 1019 GLU A C 1
ATOM 7791 O O . GLU A 1 1019 ? 3.886 -12.907 -29.540 1.00 82.25 1019 GLU A O 1
ATOM 7796 N N . THR A 1 1020 ? 4.130 -11.047 -30.770 1.00 75.69 1020 THR A N 1
ATOM 7797 C CA . THR A 1 1020 ? 3.540 -10.152 -29.763 1.00 75.69 1020 THR A CA 1
ATOM 7798 C C . THR A 1 1020 ? 2.026 -10.350 -29.640 1.00 75.69 1020 THR A C 1
ATOM 7800 O O . THR A 1 1020 ? 1.508 -10.319 -28.524 1.00 75.69 1020 THR A O 1
ATOM 7803 N N . ARG A 1 1021 ? 1.314 -10.609 -30.747 1.00 76.62 1021 ARG A N 1
ATOM 7804 C CA . ARG A 1 1021 ? -0.137 -10.888 -30.752 1.00 76.62 1021 ARG A CA 1
ATOM 7805 C C . ARG A 1 1021 ? -0.471 -12.267 -30.185 1.00 76.62 1021 ARG A C 1
ATOM 7807 O O . ARG A 1 1021 ? -1.385 -12.382 -29.373 1.00 76.62 1021 ARG A O 1
ATOM 7814 N N . ASP A 1 1022 ? 0.319 -13.288 -30.513 1.00 68.62 1022 ASP A N 1
ATOM 7815 C CA . ASP A 1 1022 ? 0.163 -14.645 -29.969 1.00 68.62 1022 ASP A CA 1
ATOM 7816 C C . ASP A 1 1022 ? 0.381 -14.724 -28.447 1.00 68.62 1022 ASP A C 1
ATOM 7818 O O . ASP A 1 1022 ? 0.043 -15.732 -27.816 1.00 68.62 1022 ASP A O 1
ATOM 7822 N N . TYR A 1 1023 ? 0.942 -13.682 -27.829 1.00 51.75 1023 TYR A N 1
ATOM 7823 C CA . TYR A 1 1023 ? 1.150 -13.617 -26.387 1.00 51.75 1023 TYR A CA 1
ATOM 7824 C C . TYR A 1 1023 ? -0.100 -13.202 -25.590 1.00 51.75 1023 TYR A C 1
ATOM 7826 O O . TYR A 1 1023 ? -0.107 -13.433 -24.381 1.00 51.75 1023 TYR A O 1
ATOM 7834 N N . ASP A 1 1024 ? -1.152 -12.646 -26.212 1.00 52.47 1024 ASP A N 1
ATOM 7835 C CA . ASP A 1 1024 ? -2.340 -12.163 -25.485 1.00 52.47 1024 ASP A CA 1
ATOM 7836 C C . ASP A 1 1024 ? -2.987 -13.285 -24.630 1.00 52.47 1024 ASP A C 1
ATOM 7838 O O . ASP A 1 1024 ? -3.546 -14.257 -25.166 1.00 52.47 1024 ASP A O 1
ATOM 7842 N N . PRO A 1 1025 ? -2.925 -13.184 -23.284 1.00 44.66 1025 PRO A N 1
ATOM 7843 C CA . PRO A 1 1025 ? -3.472 -14.203 -22.402 1.00 44.66 1025 PRO A CA 1
ATOM 7844 C C . PRO A 1 1025 ? -5.009 -14.220 -22.401 1.00 44.66 1025 PRO A C 1
ATOM 7846 O O . PRO A 1 1025 ? -5.592 -15.259 -22.078 1.00 44.66 1025 PRO A O 1
ATOM 7849 N N . GLU A 1 1026 ? -5.682 -13.129 -22.788 1.00 45.19 1026 GLU A N 1
ATOM 7850 C CA . GLU A 1 1026 ? -7.139 -13.110 -22.934 1.00 45.19 1026 GLU A CA 1
ATOM 7851 C C . GLU A 1 1026 ? -7.602 -13.801 -24.217 1.00 45.19 1026 GLU A C 1
ATOM 7853 O O . GLU A 1 1026 ? -8.561 -14.575 -24.177 1.00 45.19 1026 GLU A O 1
ATOM 7858 N N . ALA A 1 1027 ? -6.910 -13.612 -25.344 1.00 45.47 1027 ALA A N 1
ATOM 7859 C CA . ALA A 1 1027 ? -7.205 -14.348 -26.576 1.00 45.47 1027 ALA A CA 1
ATOM 7860 C C . ALA A 1 1027 ? -7.130 -15.874 -26.365 1.00 45.47 1027 ALA A C 1
ATOM 7862 O O . ALA A 1 1027 ? -7.974 -16.627 -26.865 1.00 45.47 1027 ALA A O 1
ATOM 7863 N N . LYS A 1 1028 ? -6.177 -16.350 -25.550 1.00 40.00 1028 LYS A N 1
ATOM 7864 C CA . LYS A 1 1028 ? -6.029 -17.775 -25.189 1.00 40.00 1028 LYS A CA 1
ATOM 7865 C C . LYS A 1 1028 ? -7.057 -18.290 -24.173 1.00 40.00 1028 LYS A C 1
ATOM 7867 O O . LYS A 1 1028 ? -7.294 -19.499 -24.139 1.00 40.00 1028 LYS A O 1
ATOM 7872 N N . SER A 1 1029 ? -7.692 -17.423 -23.379 1.00 42.34 1029 SER A N 1
ATOM 7873 C CA . SER A 1 1029 ? -8.806 -17.821 -22.503 1.00 42.34 1029 SER A CA 1
ATOM 7874 C C . SER A 1 1029 ? -10.142 -17.832 -23.256 1.00 42.34 1029 SER A C 1
ATOM 7876 O O . SER A 1 1029 ? -10.901 -18.794 -23.136 1.00 42.34 1029 SER A O 1
ATOM 7878 N N . LYS A 1 1030 ? -10.385 -16.834 -24.116 1.00 40.75 1030 LYS A N 1
ATOM 7879 C CA . LYS A 1 1030 ? -11.598 -16.706 -24.942 1.00 40.75 1030 LYS A CA 1
ATOM 7880 C C . LYS A 1 1030 ? -11.687 -17.787 -26.032 1.00 40.75 1030 LYS A C 1
ATOM 7882 O O . LYS A 1 1030 ? -12.753 -18.366 -26.225 1.00 40.75 1030 LYS A O 1
ATOM 7887 N N . SER A 1 1031 ? -10.576 -18.143 -26.684 1.00 38.78 1031 SER A N 1
ATOM 7888 C CA . SER A 1 1031 ? -10.557 -19.184 -27.736 1.00 38.78 1031 SER A CA 1
ATOM 7889 C C . SER A 1 1031 ? -10.826 -20.610 -27.231 1.00 38.78 1031 SER A C 1
ATOM 7891 O O . SER A 1 1031 ? -11.388 -21.419 -27.966 1.00 38.78 1031 SER A O 1
ATOM 7893 N N . LYS A 1 1032 ? -10.511 -20.930 -25.966 1.00 37.53 1032 LYS A N 1
ATOM 7894 C CA . LYS A 1 1032 ? -10.791 -22.256 -25.374 1.00 37.53 1032 LYS A CA 1
ATOM 7895 C C . LYS A 1 1032 ? -12.259 -22.489 -24.987 1.00 37.53 1032 LYS A C 1
ATOM 7897 O O . LYS A 1 1032 ? -12.607 -23.612 -24.634 1.00 37.53 1032 LYS A O 1
ATOM 7902 N N . GLY A 1 1033 ? -13.120 -21.471 -25.064 1.00 35.66 1033 GLY A N 1
ATOM 7903 C CA . GLY A 1 1033 ? -14.549 -21.583 -24.744 1.00 35.66 1033 GLY A CA 1
ATOM 7904 C C . GLY A 1 1033 ? -15.456 -22.013 -25.905 1.00 35.66 1033 GLY A C 1
ATOM 7905 O O . GLY A 1 1033 ? -16.658 -22.146 -25.700 1.00 35.66 1033 GLY A O 1
ATOM 7906 N N . SER A 1 1034 ? -14.920 -22.206 -27.118 1.00 33.00 1034 SER A N 1
ATOM 7907 C CA . SER A 1 1034 ? -15.711 -22.240 -28.362 1.00 33.00 1034 SER A CA 1
ATOM 7908 C C . SER A 1 1034 ? -15.465 -23.481 -29.235 1.00 33.00 1034 SER A C 1
ATOM 7910 O O . SER A 1 1034 ? -15.316 -23.370 -30.453 1.00 33.00 1034 SER A O 1
ATOM 7912 N N . THR A 1 1035 ? -15.390 -24.683 -28.651 1.00 37.81 1035 THR A N 1
ATOM 7913 C CA . THR A 1 1035 ? -15.389 -25.932 -29.449 1.00 37.81 1035 THR A CA 1
ATOM 7914 C C . THR A 1 1035 ? -15.955 -27.137 -28.690 1.00 37.81 1035 THR A C 1
ATOM 7916 O O . THR A 1 1035 ? -15.292 -28.150 -28.484 1.00 37.81 1035 THR A O 1
ATOM 7919 N N . ILE A 1 1036 ? -17.228 -27.037 -28.296 1.00 42.09 1036 ILE A N 1
ATOM 7920 C CA . ILE A 1 1036 ? -18.096 -28.209 -28.123 1.00 42.09 1036 ILE A CA 1
ATOM 7921 C C . ILE A 1 1036 ? -19.394 -27.947 -28.891 1.00 42.09 1036 ILE A C 1
ATOM 7923 O O . ILE A 1 1036 ? -20.403 -27.567 -28.309 1.00 42.09 1036 ILE A O 1
ATOM 7927 N N . ASP A 1 1037 ? -19.353 -28.162 -30.203 1.00 30.66 1037 ASP A N 1
ATOM 7928 C CA . ASP A 1 1037 ? -20.450 -28.834 -30.897 1.00 30.66 1037 ASP A CA 1
ATOM 7929 C C . ASP A 1 1037 ? -19.921 -29.550 -32.153 1.00 30.66 1037 ASP A C 1
ATOM 7931 O O . ASP A 1 1037 ? -18.780 -29.333 -32.566 1.00 30.66 1037 ASP A O 1
ATOM 7935 N N . LYS A 1 1038 ? -20.697 -30.513 -32.652 1.00 32.88 1038 LYS A N 1
ATOM 7936 C CA . LYS A 1 1038 ? -20.211 -31.665 -33.439 1.00 32.88 1038 LYS A CA 1
ATOM 7937 C C . LYS A 1 1038 ? -20.130 -31.415 -34.950 1.00 32.88 1038 LYS A C 1
ATOM 7939 O O . LYS A 1 1038 ? -21.083 -30.886 -35.513 1.00 32.88 1038 LYS A O 1
ATOM 7944 N N . GLU A 1 1039 ? -19.121 -32.009 -35.594 1.00 27.66 1039 GLU A N 1
ATOM 7945 C CA . GLU A 1 1039 ? -19.291 -33.162 -36.512 1.00 27.66 1039 GLU A CA 1
ATOM 7946 C C . GLU A 1 1039 ? -18.001 -33.999 -36.608 1.00 27.66 1039 GLU A C 1
ATOM 7948 O O . GLU A 1 1039 ? -16.905 -33.397 -36.568 1.00 27.66 1039 GLU A O 1
#